Protein AF-0000000084979596 (afdb_homodimer)

Radius of gyration: 36.81 Å; Cα contacts (8 Å, |Δi|>4): 1552; chains: 2; bounding box: 76×106×74 Å

InterPro domains:
  IPR003439 ABC transporter-like, ATP-binding domain [PF00005] (349-494)
  IPR003439 ABC transporter-like, ATP-binding domain [PS50893] (330-537)
  IPR003593 AAA+ ATPase domain [SM00382] (355-536)
  IPR011527 ABC transporter type 1, transmembrane domain [PF00664] (19-286)
  IPR011527 ABC transporter type 1, transmembrane domain [PS50929] (17-300)
  IPR027417 P-loop containing nucleoside triphosphate hydrolase [G3DSA:3.40.50.300] (317-538)
  IPR027417 P-loop containing nucleoside triphosphate hydrolase [SSF52540] (328-524)
  IPR036640 ABC transporter type 1, transmembrane domain superfamily [G3DSA:1.20.1560.10] (3-316)
  IPR036640 ABC transporter type 1, transmembrane domain superfamily [SSF90123] (5-318)
  IPR039421 Type 1 protein exporter [PTHR24221] (44-524)

pLDDT: mean 83.14, std 10.13, range [42.09, 97.0]

Sequence (1076 aa):
MNKILKKIVNKHIKLVVGVIILIIVYSLLSVLSGYSLSFMVNIFDKNSPSIKEVLTVILVIFMIDFSSLIFLYLKYYFQSKLQSNLRNELRYEISNRTINQNYEDFNNKETGTYLAWFTNDVKEIDSRCFEGIFNIIHSVTSVIGTFIAIATFNIWISVATTILSVTMILLPNIMNEKIQKYGEKHTKEEESYISKMKSLIEGFPDLYVSNNEGYFENKLKEFNHKYETNYFQFLIIQLKSAVYSAGLSSFSQLCLLGITMIFVSFGKAPIGSILAMAGLGQVFMGGMSGIVNSVISIKSSNVFFKKYENILSRNPKDFESKDIGKVFNIEVRDVTFSYTENGETINYPSFKVNNLNKILIKGSNGSVKSTLLHLLLGLYKPNSGLIKLDNTNISEIRKEVIFKNIAYLHQFPNLFIDSIRNNIRLNVYVDDSKIWEVLEKVGLVEFVNNLPGKLDYVISDKGKNLSGGQKQRLILARHLLREVNTIILDEATSNIDNISKIYLEKNILTKSNMGVIMIDHSLDSEEEEFFEEVITIKMNKILKKIVNKHIKLVVGVIILIIVYSLLSVLSGYSLSFMVNIFDKNSPSIKEVLTVILVIFMIDFSSLIFLYLKYYFQSKLQSNLRNELRYEISNRTINQNYEDFNNKETGTYLAWFTNDVKEIDSRCFEGIFNIIHSVTSVIGTFIAIATFNIWISVATTILSVTMILLPNIMNEKIQKYGEKHTKEEESYISKMKSLIEGFPDLYVSNNEGYFENKLKEFNHKYETNYFQFLIIQLKSAVYSAGLSSFSQLCLLGITMIFVSFGKAPIGSILAMAGLGQVFMGGMSGIVNSVISIKSSNVFFKKYENILSRNPKDFESKDIGKVFNIEVRDVTFSYTENGETINYPSFKVNNLNKILIKGSNGSVKSTLLHLLLGLYKPNSGLIKLDNTNISEIRKEVIFKNIAYLHQFPNLFIDSIRNNIRLNVYVDDSKIWEVLEKVGLVEFVNNLPGKLDYVISDKGKNLSGGQKQRLILARHLLREVNTIILDEATSNIDNISKIYLEKNILTKSNMGVIMIDHSLDSEEEEFFEEVITIK

Structure (mmCIF, N/CA/C/O backbone):
data_AF-0000000084979596-model_v1
#
loop_
_entity.id
_entity.type
_entity.pdbx_description
1 polymer 'ABC transporter domain-containing protein'
#
loop_
_atom_site.group_PDB
_atom_site.id
_atom_site.type_symbol
_atom_site.label_atom_id
_atom_site.label_alt_id
_atom_site.label_comp_id
_atom_site.label_asym_id
_atom_site.label_entity_id
_atom_site.label_seq_id
_atom_site.pdbx_PDB_ins_code
_atom_site.Cartn_x
_atom_site.Cartn_y
_atom_site.Cartn_z
_atom_site.occupancy
_atom_site.B_iso_or_equiv
_atom_site.auth_seq_id
_atom_site.auth_comp_id
_atom_site.auth_asym_id
_atom_site.auth_atom_id
_atom_site.pdbx_PDB_model_num
ATOM 1 N N . MET A 1 1 ? -18.531 -10.82 10.703 1 58.97 1 MET A N 1
ATOM 2 C CA . MET A 1 1 ? -18.141 -11 9.312 1 58.97 1 MET A CA 1
ATOM 3 C C . MET A 1 1 ? -19.297 -11.547 8.477 1 58.97 1 MET A C 1
ATOM 5 O O . MET A 1 1 ? -19.594 -11.023 7.406 1 58.97 1 MET A O 1
ATOM 9 N N . ASN A 1 2 ? -20.016 -12.492 9.25 1 68 2 ASN A N 1
ATOM 10 C CA . ASN A 1 2 ? -20.969 -13.32 8.516 1 68 2 ASN A CA 1
ATOM 11 C C . ASN A 1 2 ? -22.203 -12.539 8.109 1 68 2 ASN A C 1
ATOM 13 O O . ASN A 1 2 ? -22.703 -12.688 6.996 1 68 2 ASN A O 1
ATOM 17 N N . LYS A 1 3 ? -22.578 -11.469 8.906 1 76.19 3 LYS A N 1
ATOM 18 C CA . LYS A 1 3 ? -23.844 -10.836 8.586 1 76.19 3 LYS A CA 1
ATOM 19 C C . LYS A 1 3 ? -23.703 -9.852 7.43 1 76.19 3 LYS A C 1
ATOM 21 O O . LYS A 1 3 ? -24.547 -9.797 6.539 1 76.19 3 LYS A O 1
ATOM 26 N N . ILE A 1 4 ? -22.594 -9.148 7.363 1 79.75 4 ILE A N 1
ATOM 27 C CA . ILE A 1 4 ? -22.359 -8.156 6.324 1 79.75 4 ILE A CA 1
ATOM 28 C C . ILE A 1 4 ? -22.156 -8.852 4.98 1 79.75 4 ILE A C 1
ATOM 30 O O . ILE A 1 4 ? -22.734 -8.445 3.967 1 79.75 4 ILE A O 1
ATOM 34 N N . LEU A 1 5 ? -21.438 -9.914 5.098 1 85.69 5 LEU A N 1
ATOM 35 C CA . LEU A 1 5 ? -21.141 -10.656 3.879 1 85.69 5 LEU A CA 1
ATOM 36 C C . LEU A 1 5 ? -22.406 -11.266 3.295 1 85.69 5 LEU A C 1
ATOM 38 O O . LEU A 1 5 ? -22.625 -11.219 2.08 1 85.69 5 LEU A O 1
ATOM 42 N N . LYS A 1 6 ? -23.188 -11.781 4.172 1 86.06 6 LYS A N 1
ATOM 43 C CA . LYS A 1 6 ? -24.438 -12.383 3.725 1 86.06 6 LYS A CA 1
ATOM 44 C C . LYS A 1 6 ? -25.359 -11.344 3.092 1 86.06 6 LYS A C 1
ATOM 46 O O . LYS A 1 6 ? -26 -11.609 2.078 1 86.06 6 LYS A O 1
ATOM 51 N N . LYS A 1 7 ? -25.391 -10.188 3.684 1 85.06 7 LYS A N 1
ATOM 52 C CA . LYS A 1 7 ? -26.234 -9.117 3.17 1 85.06 7 LYS A CA 1
ATOM 53 C C . LYS A 1 7 ? -25.766 -8.664 1.789 1 85.06 7 LYS A C 1
ATOM 55 O O . LYS A 1 7 ? -26.578 -8.469 0.884 1 85.06 7 LYS A O 1
ATOM 60 N N . ILE A 1 8 ? -24.531 -8.641 1.59 1 88 8 ILE A N 1
ATOM 61 C CA . ILE A 1 8 ? -23.953 -8.117 0.361 1 88 8 ILE A CA 1
ATOM 62 C C . ILE A 1 8 ? -24.094 -9.148 -0.756 1 88 8 ILE A C 1
ATOM 64 O O . ILE A 1 8 ? -24.422 -8.805 -1.892 1 88 8 ILE A O 1
ATOM 68 N N . VAL A 1 9 ? -23.906 -10.406 -0.401 1 89.81 9 VAL A N 1
ATOM 69 C CA . VAL A 1 9 ? -23.938 -11.492 -1.38 1 89.81 9 VAL A CA 1
ATOM 70 C C . VAL A 1 9 ? -25.375 -11.734 -1.831 1 89.81 9 VAL A C 1
ATOM 72 O O . VAL A 1 9 ? -25.625 -12 -3.01 1 89.81 9 VAL A O 1
ATOM 75 N N . ASN A 1 10 ? -26.312 -11.562 -0.943 1 89.56 10 ASN A N 1
ATOM 76 C CA . ASN A 1 10 ? -27.703 -11.828 -1.235 1 89.56 10 ASN A CA 1
ATOM 77 C C . ASN A 1 10 ? -28.266 -10.828 -2.242 1 89.56 10 ASN A C 1
ATOM 79 O O . ASN A 1 10 ? -29.203 -11.148 -2.99 1 89.56 10 ASN A O 1
ATOM 83 N N . LYS A 1 11 ? -27.734 -9.672 -2.318 1 90.88 11 LYS A N 1
ATOM 84 C CA . LYS A 1 11 ? -28.203 -8.656 -3.256 1 90.88 11 LYS A CA 1
ATOM 85 C C . LYS A 1 11 ? -27.875 -9.039 -4.695 1 90.88 11 LYS A C 1
ATOM 87 O O . LYS A 1 11 ? -28.547 -8.602 -5.629 1 90.88 11 LYS A O 1
ATOM 92 N N . HIS A 1 12 ? -26.812 -9.898 -4.891 1 93.31 12 HIS A N 1
ATOM 93 C CA . HIS A 1 12 ? -26.375 -10.32 -6.219 1 93.31 12 HIS A CA 1
ATOM 94 C C . HIS A 1 12 ? -26.375 -11.844 -6.344 1 93.31 12 HIS A C 1
ATOM 96 O O . HIS A 1 12 ? -25.453 -12.422 -6.922 1 93.31 12 HIS A O 1
ATOM 102 N N . ILE A 1 13 ? -27.391 -12.523 -5.91 1 93 13 ILE A N 1
ATOM 103 C CA . ILE A 1 13 ? -27.438 -13.977 -5.777 1 93 13 ILE A CA 1
ATOM 104 C C . ILE A 1 13 ? -27.422 -14.625 -7.16 1 93 13 ILE A C 1
ATOM 106 O O . ILE A 1 13 ? -26.812 -15.68 -7.355 1 93 13 ILE A O 1
ATOM 110 N N . LYS A 1 14 ? -28.109 -14.047 -8.125 1 94.12 14 LYS A N 1
ATOM 111 C CA . LYS A 1 14 ? -28.141 -14.625 -9.469 1 94.12 14 LYS A CA 1
ATOM 112 C C . LYS A 1 14 ? -26.75 -14.68 -10.086 1 94.12 14 LYS A C 1
ATOM 114 O O . LYS A 1 14 ? -26.359 -15.703 -10.648 1 94.12 14 LYS A O 1
ATOM 119 N N . LEU A 1 15 ? -26.047 -13.625 -9.945 1 94.81 15 LEU A N 1
ATOM 120 C CA . LEU A 1 15 ? -24.688 -13.578 -10.469 1 94.81 15 LEU A CA 1
ATOM 121 C C . LEU A 1 15 ? -23.75 -14.5 -9.688 1 94.81 15 LEU A C 1
ATOM 123 O O . LEU A 1 15 ? -22.844 -15.094 -10.258 1 94.81 15 LEU A O 1
ATOM 127 N N . VAL A 1 16 ? -24 -14.617 -8.438 1 95.06 16 VAL A N 1
ATOM 128 C CA . VAL A 1 16 ? -23.188 -15.492 -7.594 1 95.06 16 VAL A CA 1
ATOM 129 C C . VAL A 1 16 ? -23.375 -16.953 -8.031 1 95.06 16 VAL A C 1
ATOM 131 O O . VAL A 1 16 ? -22.406 -17.672 -8.219 1 95.06 16 VAL A O 1
ATOM 134 N N . VAL A 1 17 ? -24.578 -17.375 -8.227 1 95.38 17 VAL A N 1
ATOM 135 C CA . VAL A 1 17 ? -24.875 -18.734 -8.641 1 95.38 17 VAL A CA 1
ATOM 136 C C . VAL A 1 17 ? -24.297 -19 -10.023 1 95.38 17 VAL A C 1
ATOM 138 O O . VAL A 1 17 ? -23.734 -20.062 -10.281 1 95.38 17 VAL A O 1
ATOM 141 N N . GLY A 1 18 ? -24.422 -18 -10.867 1 95.81 18 GLY A N 1
ATOM 142 C CA . GLY A 1 18 ? -23.828 -18.125 -12.188 1 95.81 18 GLY A CA 1
ATOM 143 C C . GLY A 1 18 ? -22.328 -18.344 -12.148 1 95.81 18 GLY A C 1
ATOM 144 O O . GLY A 1 18 ? -21.797 -19.188 -12.867 1 95.81 18 GLY A O 1
ATOM 145 N N . VAL A 1 19 ? -21.688 -17.609 -11.367 1 95.94 19 VAL A N 1
ATOM 146 C CA . VAL A 1 19 ? -20.234 -17.719 -11.258 1 95.94 19 VAL A CA 1
ATOM 147 C C . VAL A 1 19 ? -19.844 -19.062 -10.648 1 95.94 19 VAL A C 1
ATOM 149 O O . VAL A 1 19 ? -18.875 -19.688 -11.086 1 95.94 19 VAL A O 1
ATOM 152 N N . ILE A 1 20 ? -20.578 -19.562 -9.703 1 96.25 20 ILE A N 1
ATOM 153 C CA . ILE A 1 20 ? -20.297 -20.844 -9.055 1 96.25 20 ILE A CA 1
ATOM 154 C C . ILE A 1 20 ? -20.422 -21.984 -10.078 1 96.25 20 ILE A C 1
ATOM 156 O O . ILE A 1 20 ? -19.578 -22.875 -10.133 1 96.25 20 ILE A O 1
ATOM 160 N N . ILE A 1 21 ? -21.375 -21.891 -10.898 1 97 21 ILE A N 1
ATOM 161 C CA . ILE A 1 21 ? -21.578 -22.906 -11.93 1 97 21 ILE A CA 1
ATOM 162 C C . ILE A 1 21 ? -20.422 -22.891 -12.906 1 97 21 ILE A C 1
ATOM 164 O O . ILE A 1 21 ? -19.906 -23.938 -13.297 1 97 21 ILE A O 1
ATOM 168 N N . LEU A 1 22 ? -20.047 -21.719 -13.266 1 96.44 22 LEU A N 1
ATOM 169 C CA . LEU A 1 22 ? -18.938 -21.594 -14.195 1 96.44 22 LEU A CA 1
ATOM 170 C C . LEU A 1 22 ? -17.656 -22.156 -13.586 1 96.44 22 LEU A C 1
ATOM 172 O O . LEU A 1 22 ? -16.859 -22.797 -14.281 1 96.44 22 LEU A O 1
ATOM 176 N N . ILE A 1 23 ? -17.484 -21.984 -12.32 1 95.69 23 ILE A N 1
ATOM 177 C CA . ILE A 1 23 ? -16.297 -22.484 -11.633 1 95.69 23 ILE A CA 1
ATOM 178 C C . ILE A 1 23 ? -16.344 -24.016 -11.594 1 95.69 23 ILE A C 1
ATOM 180 O O . ILE A 1 23 ? -15.328 -24.672 -11.859 1 95.69 23 ILE A O 1
ATOM 184 N N . ILE A 1 24 ? -17.453 -24.578 -11.328 1 96.25 24 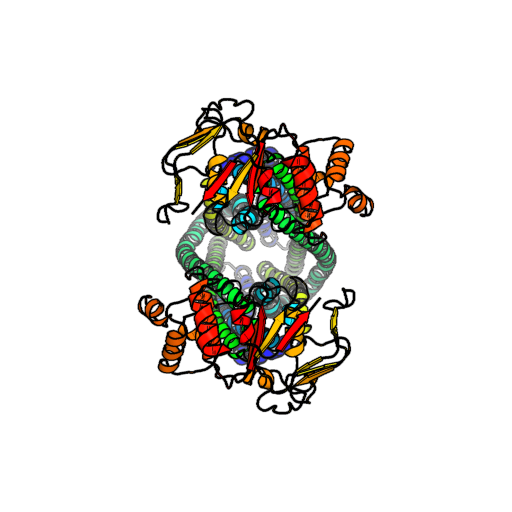ILE A N 1
ATOM 185 C CA . ILE A 1 24 ? -17.609 -26.016 -11.227 1 96.25 24 ILE A CA 1
ATOM 186 C C . ILE A 1 24 ? -17.375 -26.656 -12.594 1 96.25 24 ILE A C 1
ATOM 188 O O . ILE A 1 24 ? -16.641 -27.641 -12.703 1 96.25 24 ILE A O 1
ATOM 192 N N . VAL A 1 25 ? -17.891 -26.078 -13.617 1 96.31 25 VAL A N 1
ATOM 193 C CA . VAL A 1 25 ? -17.734 -26.609 -14.969 1 96.31 25 VAL A CA 1
ATOM 194 C C . VAL A 1 25 ? -16.266 -26.547 -15.383 1 96.31 25 VAL A C 1
ATOM 196 O O . VAL A 1 25 ? -15.719 -27.516 -15.914 1 96.31 25 VAL A O 1
ATOM 199 N N . TYR A 1 26 ? -15.68 -25.438 -15.141 1 93.94 26 TYR A N 1
ATOM 200 C CA . TYR A 1 26 ? -14.266 -25.281 -15.461 1 93.94 26 TYR A CA 1
ATOM 201 C C . TYR A 1 26 ? -13.43 -26.312 -14.719 1 93.94 26 TYR A C 1
ATOM 203 O O . TYR A 1 26 ? -12.539 -26.938 -15.312 1 93.94 26 TYR A O 1
ATOM 211 N N . SER A 1 27 ? -13.734 -26.516 -13.414 1 93.12 27 SER A N 1
ATOM 212 C CA . SER A 1 27 ? -12.984 -27.469 -12.602 1 93.12 27 SER A CA 1
ATOM 213 C C . SER A 1 27 ? -13.164 -28.891 -13.109 1 93.12 27 SER A C 1
ATOM 215 O O . SER A 1 27 ? -12.203 -29.656 -13.172 1 93.12 27 SER A O 1
ATOM 217 N N . LEU A 1 28 ? -14.305 -29.25 -13.523 1 94.56 28 LEU A N 1
ATOM 218 C CA . LEU A 1 28 ? -14.586 -30.609 -14.008 1 94.56 28 LEU A CA 1
ATOM 219 C C . LEU A 1 28 ? -13.938 -30.844 -15.367 1 94.56 28 LEU A C 1
ATOM 221 O O . LEU A 1 28 ? -13.492 -31.953 -15.664 1 94.56 28 LEU A O 1
ATOM 225 N N . LEU A 1 29 ? -13.891 -29.797 -16.172 1 93 29 LEU A N 1
ATOM 226 C CA . LEU A 1 29 ? -13.227 -29.906 -17.469 1 93 29 LEU A CA 1
ATOM 227 C C . LEU A 1 29 ? -11.727 -30.109 -17.297 1 93 29 LEU A C 1
ATOM 229 O O . LEU A 1 29 ? -11.086 -30.812 -18.078 1 93 29 LEU A O 1
ATOM 233 N N . SER A 1 30 ? -11.195 -29.469 -16.328 1 88.88 30 SER A N 1
ATOM 234 C CA . SER A 1 30 ? -9.781 -29.641 -16.047 1 88.88 30 SER A CA 1
ATOM 235 C C . SER A 1 30 ? -9.477 -31.078 -15.617 1 88.88 30 SER A C 1
ATOM 237 O O . SER A 1 30 ? -8.453 -31.641 -16 1 88.88 30 SER A O 1
ATOM 239 N N . VAL A 1 31 ? -10.359 -31.656 -14.828 1 91.25 31 VAL A N 1
ATOM 240 C CA . VAL A 1 31 ? -10.234 -33.031 -14.398 1 91.25 31 VAL A CA 1
ATOM 241 C C . VAL A 1 31 ? -10.352 -33.969 -15.609 1 91.25 31 VAL A C 1
ATOM 243 O O . VAL A 1 31 ? -9.57 -34.906 -15.75 1 91.25 31 VAL A O 1
ATOM 246 N N . LEU A 1 32 ? -11.266 -33.625 -16.453 1 91.38 32 LEU A N 1
ATOM 247 C CA . LEU A 1 32 ? -11.477 -34.406 -17.641 1 91.38 32 LEU A CA 1
ATOM 248 C C . LEU A 1 32 ? -10.242 -34.375 -18.547 1 91.38 32 LEU A C 1
ATOM 250 O O . LEU A 1 32 ? -9.906 -35.375 -19.188 1 91.38 32 LEU A O 1
ATOM 254 N N . SER A 1 33 ? -9.633 -33.25 -18.594 1 88.19 33 SER A N 1
ATOM 255 C CA . SER A 1 33 ? -8.414 -33.125 -19.375 1 88.19 33 SER A CA 1
ATOM 256 C C . SER A 1 33 ? -7.309 -34.031 -18.844 1 88.19 33 SER A C 1
ATOM 258 O O . SER A 1 33 ? -6.621 -34.688 -19.609 1 88.19 33 SER A O 1
ATOM 260 N N . GLY A 1 34 ? -7.16 -34.062 -17.547 1 85.12 34 GLY A N 1
ATOM 261 C CA . GLY A 1 34 ? -6.18 -34.969 -16.953 1 85.12 34 GLY A CA 1
ATOM 262 C C . GLY A 1 34 ? -6.484 -36.438 -17.172 1 85.12 34 GLY A C 1
ATOM 263 O O . GLY A 1 34 ? -5.586 -37.219 -17.484 1 85.12 34 GLY A O 1
ATOM 264 N N . TYR A 1 35 ? -7.715 -36.75 -17.094 1 88.44 35 TYR A N 1
ATOM 265 C CA . TYR A 1 35 ? -8.156 -38.125 -17.297 1 88.44 35 TYR A CA 1
ATOM 266 C C . TYR A 1 35 ? -7.906 -38.562 -18.734 1 88.44 35 TYR A C 1
ATOM 268 O O . TYR A 1 35 ? -7.52 -39.719 -18.969 1 88.44 35 TYR A O 1
ATOM 276 N N . SER A 1 36 ? -8.117 -37.719 -19.656 1 88.56 36 SER A N 1
ATOM 277 C CA . SER A 1 36 ? -8.031 -38.031 -21.078 1 88.56 36 SER A CA 1
ATOM 278 C C . SER A 1 36 ? -6.59 -38.312 -21.484 1 88.56 36 SER A C 1
ATOM 280 O O . SER A 1 36 ? -6.348 -38.938 -22.531 1 88.56 36 SER A O 1
ATOM 282 N N . LEU A 1 37 ? -5.637 -37.938 -20.656 1 86.19 37 LEU A N 1
ATOM 283 C CA . LEU A 1 37 ? -4.234 -38.219 -20.953 1 86.19 37 LEU A CA 1
ATOM 284 C C . LEU A 1 37 ? -3.961 -39.719 -20.953 1 86.19 37 LEU A C 1
ATOM 286 O O . LEU A 1 37 ? -3.035 -40.188 -21.609 1 86.19 37 LEU A O 1
ATOM 290 N N . SER A 1 38 ? -4.746 -40.469 -20.188 1 86.75 38 SER A N 1
ATOM 291 C CA . SER A 1 38 ? -4.555 -41.906 -20.125 1 86.75 38 SER A CA 1
ATOM 292 C C . SER A 1 38 ? -4.719 -42.562 -21.484 1 86.75 38 SER A C 1
ATOM 294 O O . SER A 1 38 ? -4.027 -43.531 -21.812 1 86.75 38 SER A O 1
ATOM 296 N N . PHE A 1 39 ? -5.535 -41.906 -22.281 1 83.81 39 PHE A N 1
ATOM 297 C CA . PHE A 1 39 ? -5.84 -42.5 -23.594 1 83.81 39 PHE A CA 1
ATOM 298 C C . PHE A 1 39 ? -4.637 -42.375 -24.516 1 83.81 39 PHE A C 1
ATOM 300 O O . PHE A 1 39 ? -4.496 -43.188 -25.453 1 83.81 39 PHE A O 1
ATOM 307 N N . MET A 1 40 ? -3.73 -41.5 -24.234 1 84.25 40 MET A N 1
ATOM 308 C CA . MET A 1 40 ? -2.568 -41.281 -25.094 1 84.25 40 MET A CA 1
ATOM 309 C C . MET A 1 40 ? -1.627 -42.469 -25.047 1 84.25 40 MET A C 1
ATOM 311 O O . MET A 1 40 ? -0.996 -42.812 -26.047 1 84.25 40 MET A O 1
ATOM 315 N N . VAL A 1 41 ? -1.617 -43.094 -23.906 1 80.81 41 VAL A N 1
ATOM 316 C CA . VAL A 1 41 ? -0.701 -44.219 -23.75 1 80.81 41 VAL A CA 1
ATOM 317 C C . VAL A 1 41 ? -1.455 -45.531 -23.938 1 80.81 41 VAL A C 1
ATOM 319 O O . VAL A 1 41 ? -0.911 -46.5 -24.484 1 80.81 41 VAL A O 1
ATOM 322 N N . ASN A 1 42 ? -2.715 -45.562 -23.594 1 81.38 42 ASN A N 1
ATOM 323 C CA . ASN A 1 42 ? -3.488 -46.812 -23.672 1 81.38 42 ASN A CA 1
ATOM 324 C C . ASN A 1 42 ? -3.629 -47.281 -25.109 1 81.38 42 ASN A C 1
ATOM 326 O O . ASN A 1 42 ? -3.775 -48.469 -25.359 1 81.38 42 ASN A O 1
ATOM 330 N N . ILE A 1 43 ? -3.512 -46.438 -26.016 1 81.81 43 ILE A N 1
ATOM 331 C CA . ILE A 1 43 ? -3.688 -46.812 -27.422 1 81.81 43 ILE A CA 1
ATOM 332 C C . ILE A 1 43 ? -2.518 -47.688 -27.875 1 81.81 43 ILE A C 1
ATOM 334 O O . ILE A 1 43 ? -2.656 -48.469 -28.797 1 81.81 43 ILE A O 1
ATOM 338 N N . PHE A 1 44 ? -1.409 -47.562 -27.219 1 76.81 44 PHE A N 1
ATOM 339 C CA . PHE A 1 44 ? -0.224 -48.312 -27.625 1 76.81 44 PHE A CA 1
ATOM 340 C C . PHE A 1 44 ? -0.238 -49.719 -27.016 1 76.81 44 PHE A C 1
ATOM 342 O O . PHE A 1 44 ? 0.614 -50.531 -27.328 1 76.81 44 PHE A O 1
ATOM 349 N N . ASP A 1 45 ? -1.093 -50 -26.016 1 69.44 45 ASP A N 1
ATOM 350 C CA . ASP A 1 45 ? -1.166 -51.312 -25.375 1 69.44 45 ASP A CA 1
ATOM 351 C C . ASP A 1 45 ? -1.604 -52.375 -26.375 1 69.44 45 ASP A C 1
ATOM 353 O O . ASP A 1 45 ? -1.138 -53.5 -26.312 1 69.44 45 ASP A O 1
ATOM 357 N N . LYS A 1 46 ? -2.793 -52.25 -27.312 1 61.03 46 LYS A N 1
ATOM 358 C CA . LYS A 1 46 ? -3.416 -53.281 -28.125 1 61.03 46 LYS A CA 1
ATOM 359 C C . LYS A 1 46 ? -2.766 -53.375 -29.5 1 61.03 46 LYS A C 1
ATOM 361 O O . LYS A 1 46 ? -3.367 -53.875 -30.453 1 61.03 46 LYS A O 1
ATOM 366 N N . ASN A 1 47 ? -1.563 -52.812 -29.719 1 62.44 47 ASN A N 1
ATOM 367 C CA . ASN A 1 47 ? -0.918 -52.906 -31.031 1 62.44 47 ASN A CA 1
ATOM 368 C C . ASN A 1 47 ? -0.507 -51.531 -31.531 1 62.44 47 ASN A C 1
ATOM 370 O O . ASN A 1 47 ? -0.798 -50.5 -30.906 1 62.44 47 ASN A O 1
ATOM 374 N N . SER A 1 48 ? 0.338 -51.5 -32.594 1 67.19 48 SER A N 1
ATOM 375 C CA . SER A 1 48 ? 0.808 -50.25 -33.188 1 67.19 48 SER A CA 1
ATOM 376 C C . SER A 1 48 ? -0.36 -49.375 -33.625 1 67.19 48 SER A C 1
ATOM 378 O O . SER A 1 48 ? -1.102 -49.719 -34.531 1 67.19 48 SER A O 1
ATOM 380 N N . PRO A 1 49 ? -0.666 -48.406 -32.75 1 74.88 49 PRO A N 1
ATOM 381 C CA . PRO A 1 49 ? -1.822 -47.594 -33.125 1 74.88 49 PRO A CA 1
ATOM 382 C C . PRO A 1 49 ? -1.66 -46.875 -34.469 1 74.88 49 PRO A C 1
ATOM 384 O O . PRO A 1 49 ? -0.54 -46.562 -34.875 1 74.88 49 PRO A O 1
ATOM 387 N N . SER A 1 50 ? -2.77 -46.844 -35.281 1 81.06 50 SER A N 1
ATOM 388 C CA . SER A 1 50 ? -2.791 -46.125 -36.531 1 81.06 50 SER A CA 1
ATOM 389 C C . SER A 1 50 ? -2.682 -44.625 -36.281 1 81.06 50 SER A C 1
ATOM 391 O O . SER A 1 50 ? -2.971 -44.125 -35.188 1 81.06 50 SER A O 1
ATOM 393 N N . ILE A 1 51 ? -2.172 -43.938 -37.188 1 83.5 51 ILE A N 1
ATOM 394 C CA . ILE A 1 51 ? -2.027 -42.5 -37.125 1 83.5 51 ILE A CA 1
ATOM 395 C C . ILE A 1 51 ? -3.391 -41.844 -36.875 1 83.5 51 ILE A C 1
ATOM 397 O O . ILE A 1 51 ? -3.492 -40.844 -36.188 1 83.5 51 ILE A O 1
ATOM 401 N N . LYS A 1 52 ? -4.398 -42.5 -37.406 1 86.19 52 LYS A N 1
ATOM 402 C CA . LYS A 1 52 ? -5.746 -41.938 -37.25 1 86.19 52 LYS A CA 1
ATOM 403 C C . LYS A 1 52 ? -6.199 -42.031 -35.812 1 86.19 52 LYS A C 1
ATOM 405 O O . LYS A 1 52 ? -6.848 -41.094 -35.312 1 86.19 52 LYS A O 1
ATOM 410 N N . GLU A 1 53 ? -5.844 -43.031 -35.125 1 86.38 53 GLU A N 1
ATOM 411 C CA . GLU A 1 53 ? -6.211 -43.156 -33.719 1 86.38 53 GLU A CA 1
ATOM 412 C C . GLU A 1 53 ? -5.469 -42.156 -32.875 1 86.38 53 GLU A C 1
ATOM 414 O O . GLU A 1 53 ? -6.051 -41.594 -31.938 1 86.38 53 GLU A O 1
ATOM 419 N N . VAL A 1 54 ? -4.266 -42 -33.25 1 86.31 54 VAL A N 1
ATOM 420 C CA . VAL A 1 54 ? -3.445 -41.031 -32.5 1 86.31 54 VAL A CA 1
ATOM 421 C C . VAL A 1 54 ? -4.008 -39.625 -32.688 1 86.31 54 VAL A C 1
ATOM 423 O O . VAL A 1 54 ? -4.203 -38.906 -31.688 1 86.31 54 VAL A O 1
ATOM 426 N N . LEU A 1 55 ? -4.379 -39.281 -33.844 1 88.25 55 LEU A N 1
ATOM 427 C CA . LEU A 1 55 ? -4.891 -37.938 -34.125 1 88.25 55 LEU A CA 1
ATOM 428 C C . LEU A 1 55 ? -6.254 -37.719 -33.5 1 88.25 55 LEU A C 1
ATOM 430 O O . LEU A 1 55 ? -6.578 -36.625 -33.062 1 88.25 55 LEU A O 1
ATOM 434 N N . THR A 1 56 ? -7.039 -38.812 -33.438 1 89.5 56 THR A N 1
ATOM 435 C CA . THR A 1 56 ? -8.352 -38.688 -32.812 1 89.5 56 THR A CA 1
ATOM 436 C C . THR A 1 56 ? -8.227 -38.406 -31.328 1 89.5 56 THR A C 1
ATOM 438 O O . THR A 1 56 ? -8.953 -37.562 -30.781 1 89.5 56 THR A O 1
ATOM 441 N N . VAL A 1 57 ? -7.328 -39.062 -30.672 1 89.31 57 VAL A N 1
ATOM 442 C CA . VAL A 1 57 ? -7.129 -38.844 -29.234 1 89.31 57 VAL A CA 1
ATOM 443 C C . VAL A 1 57 ? -6.645 -37.438 -28.984 1 89.31 57 VAL A C 1
ATOM 445 O O . VAL A 1 57 ? -7.133 -36.75 -28.094 1 89.31 57 VAL A O 1
ATOM 448 N N . ILE A 1 58 ? -5.719 -36.969 -29.812 1 89.12 58 ILE A N 1
ATOM 449 C CA . ILE A 1 58 ? -5.176 -35.625 -29.688 1 89.12 58 ILE A CA 1
ATOM 450 C C . ILE A 1 58 ? -6.281 -34.594 -29.906 1 89.12 58 ILE A C 1
ATOM 452 O O . ILE A 1 58 ? -6.379 -33.594 -29.172 1 89.12 58 ILE A O 1
ATOM 456 N N . LEU A 1 59 ? -7.113 -34.844 -30.828 1 90.62 59 LEU A N 1
ATOM 457 C CA . LEU A 1 59 ? -8.195 -33.906 -31.156 1 90.62 59 LEU A CA 1
ATOM 458 C C . LEU A 1 59 ? -9.211 -33.844 -30.016 1 90.62 59 LEU A C 1
ATOM 460 O O . LEU A 1 59 ? -9.719 -32.75 -29.703 1 90.62 59 LEU A O 1
ATOM 464 N N . VAL A 1 60 ? -9.523 -34.969 -29.469 1 91.06 60 VAL A N 1
ATOM 465 C CA . VAL A 1 60 ? -10.477 -35 -28.375 1 91.06 60 VAL A CA 1
ATOM 466 C C . VAL A 1 60 ? -9.93 -34.219 -27.188 1 91.06 60 VAL A C 1
ATOM 468 O O . VAL A 1 60 ? -10.641 -33.406 -26.578 1 91.06 60 VAL A O 1
ATOM 471 N N . ILE A 1 61 ? -8.672 -34.438 -26.875 1 91.06 61 ILE A N 1
ATOM 472 C CA . ILE A 1 61 ? -8.055 -33.75 -25.766 1 91.06 61 ILE A CA 1
ATOM 473 C C . ILE A 1 61 ? -8.008 -32.25 -26.062 1 91.06 61 ILE A C 1
ATOM 475 O O . ILE A 1 61 ? -8.258 -31.406 -25.188 1 91.06 61 ILE A O 1
ATOM 479 N N . PHE A 1 62 ? -7.711 -31.906 -27.266 1 90.94 62 PHE A N 1
ATOM 480 C CA . PHE A 1 62 ? -7.676 -30.5 -27.688 1 90.94 62 PHE A CA 1
ATOM 481 C C . PHE A 1 62 ? -9.039 -29.844 -27.5 1 90.94 62 PHE A C 1
ATOM 483 O O . PHE A 1 62 ? -9.133 -28.719 -27.031 1 90.94 62 PHE A O 1
ATOM 490 N N . MET A 1 63 ? -10.078 -30.547 -27.875 1 93.12 63 MET A N 1
ATOM 491 C CA . MET A 1 63 ? -11.43 -30.016 -27.734 1 93.12 63 MET A CA 1
ATOM 492 C C . MET A 1 63 ? -11.789 -29.797 -26.266 1 93.12 63 MET A C 1
ATOM 494 O O . MET A 1 63 ? -12.43 -28.812 -25.922 1 93.12 63 MET A O 1
ATOM 498 N N . ILE A 1 64 ? -11.445 -30.688 -25.469 1 93.62 64 ILE A N 1
ATOM 499 C CA . ILE A 1 64 ? -11.719 -30.562 -24.047 1 93.62 64 ILE A CA 1
ATOM 500 C C . ILE A 1 64 ? -10.969 -29.375 -23.469 1 93.62 64 ILE A C 1
ATOM 502 O O . ILE A 1 64 ? -11.547 -28.547 -22.75 1 93.62 64 ILE A O 1
ATOM 506 N N . ASP A 1 65 ? -9.688 -29.234 -23.828 1 90.06 65 ASP A N 1
ATOM 507 C CA . ASP A 1 65 ? -8.859 -28.156 -23.312 1 90.06 65 ASP A CA 1
ATOM 508 C C . ASP A 1 65 ? -9.352 -26.797 -23.844 1 90.06 65 ASP A C 1
ATOM 510 O O . ASP A 1 65 ? -9.312 -25.797 -23.109 1 90.06 65 ASP A O 1
ATOM 514 N N . PHE A 1 66 ? -9.781 -26.828 -25.062 1 91.81 66 PHE A N 1
ATOM 515 C CA . PHE A 1 66 ? -10.305 -25.594 -25.641 1 91.81 66 PHE A CA 1
ATOM 516 C C . PHE A 1 66 ? -11.594 -25.172 -24.938 1 91.81 66 PHE A C 1
ATOM 518 O O . PHE A 1 66 ? -11.789 -23.984 -24.656 1 91.81 66 PHE A O 1
ATOM 525 N N . SER A 1 67 ? -12.445 -26.141 -24.766 1 93.56 67 SER A N 1
ATOM 526 C CA . SER A 1 67 ? -13.672 -25.844 -24.031 1 93.56 67 SER A CA 1
ATOM 527 C C . SER A 1 67 ? -13.359 -25.344 -22.625 1 93.56 67 SER A C 1
ATOM 529 O O . SER A 1 67 ? -14 -24.391 -22.141 1 93.56 67 SER A O 1
ATOM 531 N N . SER A 1 68 ? -12.414 -25.922 -22.031 1 92.81 68 SER A N 1
ATOM 532 C CA . SER A 1 68 ? -12.016 -25.484 -20.688 1 92.81 68 SER A CA 1
ATOM 533 C C . SER A 1 68 ? -11.523 -24.047 -20.703 1 92.81 68 SER A C 1
ATOM 535 O O . SER A 1 68 ? -11.75 -23.312 -19.734 1 92.81 68 SER A O 1
ATOM 537 N N . LEU A 1 69 ? -10.906 -23.594 -21.766 1 91.12 69 LEU A N 1
ATOM 538 C CA . LEU A 1 69 ? -10.383 -22.234 -21.891 1 91.12 69 LEU A CA 1
ATOM 539 C C . LEU A 1 69 ? -11.523 -21.234 -22 1 91.12 69 LEU A C 1
ATOM 541 O O . LEU A 1 69 ? -11.438 -20.141 -21.453 1 91.12 69 LEU A O 1
ATOM 545 N N . ILE A 1 70 ? -12.484 -21.625 -22.703 1 93.62 70 ILE A N 1
ATOM 546 C CA . ILE A 1 70 ? -13.648 -20.766 -22.859 1 93.62 70 ILE A CA 1
ATOM 547 C C . ILE A 1 70 ? -14.312 -20.547 -21.5 1 93.62 70 ILE A C 1
ATOM 549 O O . ILE A 1 70 ? -14.648 -19.406 -21.141 1 93.62 70 ILE A O 1
ATOM 553 N N . PHE A 1 71 ? -14.445 -21.562 -20.797 1 93.81 71 PHE A N 1
ATOM 554 C CA . PHE A 1 71 ? -15.094 -21.469 -19.5 1 93.81 71 PHE A CA 1
ATOM 555 C C . PHE A 1 71 ? -14.203 -20.734 -18.5 1 93.81 71 PHE A C 1
ATOM 557 O O . PHE A 1 71 ? -14.695 -20.062 -17.609 1 93.81 71 PHE A O 1
ATOM 564 N N . LEU A 1 72 ? -12.961 -20.891 -18.734 1 92.81 72 LEU A N 1
ATOM 565 C CA . LEU A 1 72 ? -12.031 -20.156 -17.891 1 92.81 72 LEU A CA 1
ATOM 566 C C . LEU A 1 72 ? -12.195 -18.656 -18.094 1 92.81 72 LEU A C 1
ATOM 568 O O . LEU A 1 72 ? -12.242 -17.891 -17.141 1 92.81 72 LEU A O 1
ATOM 572 N N . TYR A 1 73 ? -12.336 -18.266 -19.312 1 92.25 73 TYR A N 1
ATOM 573 C CA . TYR A 1 73 ? -12.516 -16.859 -19.641 1 92.25 73 TYR A CA 1
ATOM 574 C C . TYR A 1 73 ? -13.828 -16.328 -19.078 1 92.25 73 TYR A C 1
ATOM 576 O O . TYR A 1 73 ? -13.859 -15.25 -18.484 1 92.25 73 TYR A O 1
ATOM 584 N N . LEU A 1 74 ? -14.859 -17.078 -19.297 1 94.38 74 LEU A N 1
ATOM 585 C CA . LEU A 1 74 ? -16.172 -16.656 -18.797 1 94.38 74 LEU A CA 1
ATOM 586 C C . LEU A 1 74 ? -16.172 -16.547 -17.281 1 94.38 74 LEU A C 1
ATOM 588 O O . LEU A 1 74 ? -16.734 -15.609 -16.719 1 94.38 74 LEU A O 1
ATOM 592 N N . LYS A 1 75 ? -15.562 -17.516 -16.703 1 93.5 75 LYS A N 1
ATOM 593 C CA . LYS A 1 75 ? -15.453 -17.5 -15.25 1 93.5 75 LYS A CA 1
ATOM 594 C C . LYS A 1 75 ? -14.727 -16.25 -14.766 1 93.5 75 LYS A C 1
ATOM 596 O O . LYS A 1 75 ? -15.203 -15.562 -13.859 1 93.5 75 LYS A O 1
ATOM 601 N N . TYR A 1 76 ? -13.633 -15.914 -15.383 1 91.19 76 TYR A N 1
ATOM 602 C CA . TYR A 1 76 ? -12.852 -14.758 -14.977 1 91.19 76 TYR A CA 1
ATOM 603 C C . TYR A 1 76 ? -13.633 -13.469 -15.18 1 91.19 76 TYR A C 1
ATOM 605 O O . TYR A 1 76 ? -13.625 -12.586 -14.32 1 91.19 76 TYR A O 1
ATOM 613 N N . TYR A 1 77 ? -14.328 -13.414 -16.234 1 92.81 77 TYR A N 1
ATOM 614 C CA . TYR A 1 77 ? -15.094 -12.219 -16.562 1 92.81 77 TYR A CA 1
ATOM 615 C C . TYR A 1 77 ? -16.219 -12 -15.555 1 92.81 77 TYR A C 1
ATOM 617 O O . TYR A 1 77 ? -16.344 -10.922 -14.969 1 92.81 77 TYR A O 1
ATOM 625 N N . PHE A 1 78 ? -17 -12.992 -15.383 1 95 78 PHE A N 1
ATOM 626 C CA . PHE A 1 78 ? -18.156 -12.836 -14.531 1 95 78 PHE A CA 1
ATOM 627 C C . PHE A 1 78 ? -17.766 -12.766 -13.062 1 95 78 PHE A C 1
ATOM 629 O O . PHE A 1 78 ? -18.406 -12.086 -12.266 1 95 78 PHE A O 1
ATOM 636 N N . GLN A 1 79 ? -16.75 -13.469 -12.719 1 94.56 79 GLN A N 1
ATOM 637 C CA . GLN A 1 79 ? -16.234 -13.375 -11.359 1 94.56 79 GLN A CA 1
ATOM 638 C C . GLN A 1 79 ? -15.734 -11.969 -11.055 1 94.56 79 GLN A C 1
ATOM 640 O O . GLN A 1 79 ? -15.984 -11.438 -9.969 1 94.56 79 GLN A O 1
ATOM 645 N N . SER A 1 80 ? -15.055 -11.367 -11.992 1 93.5 80 SER A N 1
ATOM 646 C CA . SER A 1 80 ? -14.562 -10.008 -11.812 1 93.5 80 SER A CA 1
ATOM 647 C C . SER A 1 80 ? -15.711 -9.016 -11.695 1 93.5 80 SER A C 1
ATOM 649 O O . SER A 1 80 ? -15.641 -8.062 -10.914 1 93.5 80 SER A O 1
ATOM 651 N N . LYS A 1 81 ? -16.688 -9.219 -12.523 1 93.94 81 LYS A N 1
ATOM 652 C CA . LYS A 1 81 ? -17.859 -8.367 -12.445 1 93.94 81 LYS A CA 1
ATOM 653 C C . LYS A 1 81 ? -18.547 -8.484 -11.086 1 93.94 81 LYS A C 1
ATOM 655 O O . LYS A 1 81 ? -18.938 -7.48 -10.492 1 93.94 81 LYS A O 1
ATOM 660 N N . LEU A 1 82 ? -18.688 -9.672 -10.617 1 94.69 82 LEU A N 1
ATOM 661 C CA . LEU A 1 82 ? -19.281 -9.906 -9.305 1 94.69 82 LEU A CA 1
ATOM 662 C C . LEU A 1 82 ? -18.469 -9.258 -8.203 1 94.69 82 LEU A C 1
ATOM 664 O O . LEU A 1 82 ? -19.016 -8.625 -7.297 1 94.69 82 LEU A O 1
ATOM 668 N N . GLN A 1 83 ? -17.172 -9.438 -8.258 1 94.12 83 GLN A N 1
ATOM 669 C CA . GLN A 1 83 ? -16.297 -8.852 -7.25 1 94.12 83 GLN A CA 1
ATOM 670 C C . GLN A 1 83 ? -16.391 -7.332 -7.238 1 94.12 83 GLN A C 1
ATOM 672 O O . GLN A 1 83 ? -16.344 -6.707 -6.18 1 94.12 83 GLN A O 1
ATOM 677 N N . SER A 1 84 ? -16.5 -6.777 -8.43 1 94.19 84 SER A N 1
ATOM 678 C CA . SER A 1 84 ? -16.688 -5.332 -8.531 1 94.19 84 SER A CA 1
ATOM 679 C C . SER A 1 84 ? -17.969 -4.895 -7.82 1 94.19 84 SER A C 1
ATOM 681 O O . SER A 1 84 ? -17.969 -3.904 -7.086 1 94.19 84 SER A O 1
ATOM 683 N N . ASN A 1 85 ? -19.016 -5.605 -8.039 1 94.06 85 ASN A N 1
ATOM 684 C CA . ASN A 1 85 ? -20.297 -5.305 -7.395 1 94.06 85 ASN A CA 1
ATOM 685 C C . ASN A 1 85 ? -20.203 -5.457 -5.879 1 94.06 85 ASN A C 1
ATOM 687 O O . ASN A 1 85 ? -20.75 -4.645 -5.137 1 94.06 85 ASN A O 1
ATOM 691 N N . LEU A 1 86 ? -19.547 -6.461 -5.48 1 93.69 86 LEU A N 1
ATOM 692 C CA . LEU A 1 86 ? -19.422 -6.723 -4.051 1 93.69 86 LEU A CA 1
ATOM 693 C C . LEU A 1 86 ? -18.594 -5.633 -3.367 1 93.69 86 LEU A C 1
ATOM 695 O O . LEU A 1 86 ? -18.922 -5.215 -2.252 1 93.69 86 LEU A O 1
ATOM 699 N N . ARG A 1 87 ? -17.562 -5.23 -3.998 1 93.69 87 ARG A N 1
ATOM 700 C CA . ARG A 1 87 ? -16.75 -4.145 -3.449 1 93.69 87 ARG A CA 1
ATOM 701 C C . ARG A 1 87 ? -17.578 -2.869 -3.314 1 93.69 87 ARG A C 1
ATOM 703 O O . ARG A 1 87 ? -17.469 -2.156 -2.314 1 93.69 87 ARG A O 1
ATOM 710 N N . ASN A 1 88 ? -18.344 -2.596 -4.344 1 93.5 88 ASN A N 1
ATOM 711 C CA . ASN A 1 88 ? -19.234 -1.434 -4.293 1 93.5 88 ASN A CA 1
ATOM 712 C C . ASN A 1 88 ? -20.203 -1.513 -3.117 1 93.5 88 ASN A C 1
ATOM 714 O O . ASN A 1 88 ? -20.391 -0.527 -2.404 1 93.5 88 ASN A O 1
ATOM 718 N N . GLU A 1 89 ? -20.766 -2.615 -2.971 1 92.62 89 GLU A N 1
ATOM 719 C CA . GLU A 1 89 ? -21.719 -2.805 -1.878 1 92.62 89 GLU A CA 1
ATOM 720 C C . GLU A 1 89 ? -21.031 -2.67 -0.521 1 92.62 89 GLU A C 1
ATOM 722 O O . GLU A 1 89 ? -21.625 -2.158 0.431 1 92.62 89 GLU A O 1
ATOM 727 N N . LEU A 1 90 ? -19.844 -3.176 -0.446 1 91.38 90 LEU A N 1
ATOM 728 C CA . LEU A 1 90 ? -19.094 -3.072 0.796 1 91.38 90 LEU A CA 1
ATOM 729 C C . LEU A 1 90 ? -18.797 -1.614 1.137 1 91.38 90 LEU A C 1
ATOM 731 O O . LEU A 1 90 ? -18.938 -1.204 2.293 1 91.38 90 LEU A O 1
ATOM 735 N N . ARG A 1 91 ? -18.406 -0.902 0.171 1 92.94 91 ARG A N 1
ATOM 736 C CA . ARG A 1 91 ? -18.125 0.515 0.391 1 92.94 91 ARG A CA 1
ATOM 737 C C . ARG A 1 91 ? -19.391 1.259 0.8 1 92.94 91 ARG A C 1
ATOM 739 O O . ARG A 1 91 ? -19.344 2.17 1.628 1 92.94 91 ARG A O 1
ATOM 746 N N . TYR A 1 92 ? -20.484 0.906 0.245 1 91.38 92 TYR A N 1
ATOM 747 C CA . TYR A 1 92 ? -21.766 1.5 0.626 1 91.38 92 TYR A CA 1
ATOM 748 C C . TYR A 1 92 ? -22.078 1.199 2.084 1 91.38 92 TYR A C 1
ATOM 750 O O . TYR A 1 92 ? -22.562 2.07 2.811 1 91.38 92 TYR A O 1
ATOM 758 N N . GLU A 1 93 ? -21.859 0.021 2.436 1 88.88 93 GLU A N 1
ATOM 759 C CA . GLU A 1 93 ? -22.109 -0.364 3.82 1 88.88 93 GLU A CA 1
ATOM 760 C C . GLU A 1 93 ? -21.203 0.391 4.781 1 88.88 93 GLU A C 1
ATOM 762 O O . GLU A 1 93 ? -21.641 0.812 5.855 1 88.88 93 GLU A O 1
ATOM 767 N N . ILE A 1 94 ? -19.969 0.495 4.387 1 89.56 94 ILE A N 1
ATOM 768 C CA . ILE A 1 94 ? -19.016 1.237 5.199 1 89.56 94 ILE A CA 1
ATOM 769 C C . ILE A 1 94 ? -19.438 2.701 5.293 1 89.56 94 ILE A C 1
ATOM 771 O O . ILE A 1 94 ? -19.375 3.307 6.367 1 89.56 94 ILE A O 1
ATOM 775 N N . SER A 1 95 ? -19.828 3.205 4.188 1 91.25 95 SER A N 1
ATOM 776 C CA . SER A 1 95 ? -20.312 4.586 4.156 1 91.25 95 SER A CA 1
ATOM 777 C C . SER A 1 95 ? -21.516 4.773 5.074 1 91.25 95 SER A C 1
ATOM 779 O O . SER A 1 95 ? -21.578 5.742 5.832 1 91.25 95 SER A O 1
ATOM 781 N N . ASN A 1 96 ? -22.391 3.914 5.004 1 88.5 96 ASN A N 1
ATOM 782 C CA . ASN A 1 96 ? -23.594 3.98 5.836 1 88.5 96 ASN A CA 1
ATOM 783 C C . ASN A 1 96 ? -23.25 3.963 7.32 1 88.5 96 ASN A C 1
ATOM 785 O O . ASN A 1 96 ? -23.828 4.703 8.109 1 88.5 96 ASN A O 1
ATOM 789 N N . ARG A 1 97 ? -22.359 3.268 7.648 1 86.19 97 ARG A N 1
ATOM 790 C CA . ARG A 1 97 ? -21.938 3.182 9.039 1 86.19 97 ARG A CA 1
ATOM 791 C C . ARG A 1 97 ? -21.156 4.422 9.453 1 86.19 97 ARG A C 1
ATOM 793 O O . ARG A 1 97 ? -21.266 4.879 10.594 1 86.19 97 ARG A O 1
ATOM 800 N N . THR A 1 98 ? -20.391 4.859 8.539 1 87.25 98 THR A N 1
ATOM 801 C CA . THR A 1 98 ? -19.578 6.051 8.812 1 87.25 98 THR A CA 1
ATOM 802 C C . THR A 1 98 ? -20.484 7.27 9.016 1 87.25 98 THR A C 1
ATOM 804 O O . THR A 1 98 ? -20.266 8.047 9.953 1 87.25 98 THR A O 1
ATOM 807 N N . ILE A 1 99 ? -21.469 7.398 8.203 1 88.94 99 ILE A N 1
ATOM 808 C CA . ILE A 1 99 ? -22.328 8.578 8.242 1 88.94 99 ILE A CA 1
ATOM 809 C C . ILE A 1 99 ? -23.281 8.5 9.438 1 88.94 99 ILE A C 1
ATOM 811 O O . ILE A 1 99 ? -23.703 9.531 9.961 1 88.94 99 ILE A O 1
ATOM 815 N N . ASN A 1 100 ? -23.469 7.352 9.883 1 85.62 100 ASN A N 1
ATOM 816 C CA . ASN A 1 100 ? -24.469 7.188 10.945 1 85.62 100 ASN A CA 1
ATOM 817 C C . ASN A 1 100 ? -23.797 7.082 12.32 1 85.62 100 ASN A C 1
ATOM 819 O O . ASN A 1 100 ? -24.469 6.852 13.32 1 85.62 100 ASN A O 1
ATOM 823 N N . GLN A 1 101 ? -22.594 7.34 12.344 1 84.19 101 GLN A N 1
ATOM 824 C CA . GLN A 1 101 ? -21.906 7.371 13.625 1 84.19 101 GLN A CA 1
ATOM 825 C C . GLN A 1 101 ? -22.109 8.711 14.328 1 84.19 101 GLN A C 1
ATOM 827 O O . GLN A 1 101 ? -22.453 9.703 13.688 1 84.19 101 GLN A O 1
ATOM 832 N N . ASN A 1 102 ? -21.922 8.703 15.664 1 83.75 102 ASN A N 1
ATOM 833 C CA . ASN A 1 102 ? -21.984 9.961 16.406 1 83.75 102 ASN A CA 1
ATOM 834 C C . ASN A 1 102 ? -20.75 10.828 16.109 1 83.75 102 ASN A C 1
ATOM 836 O O . ASN A 1 102 ? -19.703 10.32 15.742 1 83.75 102 ASN A O 1
ATOM 840 N N . TYR A 1 103 ? -20.984 12.086 16.297 1 86.06 103 TYR A N 1
ATOM 841 C CA . TYR A 1 103 ? -19.938 13.062 15.984 1 86.06 103 TYR A CA 1
ATOM 842 C C . TYR A 1 103 ? -18.672 12.773 16.766 1 86.06 103 TYR A C 1
ATOM 844 O O . TYR A 1 103 ? -17.562 12.836 16.219 1 86.06 103 TYR A O 1
ATOM 852 N N . GLU A 1 104 ? -18.859 12.469 17.984 1 82.62 104 GLU A N 1
ATOM 853 C CA . GLU A 1 104 ? -17.719 12.211 18.859 1 82.62 104 GLU A CA 1
ATOM 854 C C . GLU A 1 104 ? -16.922 11 18.391 1 82.62 104 GLU A C 1
ATOM 856 O O . GLU A 1 104 ? -15.688 11.039 18.359 1 82.62 104 GLU A O 1
ATOM 861 N N . ASP A 1 105 ? -17.641 10 18.047 1 81.88 105 ASP A N 1
ATOM 862 C CA . ASP A 1 105 ? -16.984 8.781 17.594 1 81.88 105 ASP A CA 1
ATOM 863 C C . ASP A 1 105 ? -16.219 9.023 16.281 1 81.88 105 ASP A C 1
ATOM 865 O O . ASP A 1 105 ? -15.133 8.477 16.078 1 81.88 105 ASP A O 1
ATOM 869 N N . PHE A 1 106 ? -16.781 9.742 15.422 1 85.12 106 PHE A N 1
ATOM 870 C CA . PHE A 1 106 ? -16.125 10.039 14.148 1 85.12 106 PHE A CA 1
ATOM 871 C C . PHE A 1 106 ? -14.836 10.828 14.367 1 85.12 106 PHE A C 1
ATOM 873 O O . PHE A 1 106 ? -13.812 10.523 13.758 1 85.12 106 PHE A O 1
ATOM 880 N N . ASN A 1 107 ? -14.953 11.812 15.234 1 79.69 107 ASN A N 1
ATOM 881 C CA . ASN A 1 107 ? -13.836 12.734 15.43 1 79.69 107 ASN A CA 1
ATOM 882 C C . ASN A 1 107 ? -12.703 12.078 16.234 1 79.69 107 ASN A C 1
ATOM 884 O O . ASN A 1 107 ? -11.578 12.586 16.234 1 79.69 107 ASN A O 1
ATOM 888 N N . ASN A 1 108 ? -13.008 11.07 16.859 1 75.81 108 ASN A N 1
ATOM 889 C CA . ASN A 1 108 ? -12.008 10.375 17.656 1 75.81 108 ASN A CA 1
ATOM 890 C C . ASN A 1 108 ? -11.047 9.578 16.781 1 75.81 108 ASN A C 1
ATOM 892 O O . ASN A 1 108 ? -9.969 9.18 17.219 1 75.81 108 ASN A O 1
ATOM 896 N N . LYS A 1 109 ? -11.453 9.375 15.57 1 78.75 109 LYS A N 1
ATOM 897 C CA . LYS A 1 109 ? -10.594 8.617 14.656 1 78.75 109 LYS A CA 1
ATOM 898 C C . LYS A 1 109 ? -9.898 9.547 13.664 1 78.75 109 LYS A C 1
ATOM 900 O O . LYS A 1 109 ? -10.422 10.602 13.32 1 78.75 109 LYS A O 1
ATOM 905 N N . GLU A 1 110 ? -8.797 9.117 13.258 1 77.56 110 GLU A N 1
ATOM 906 C CA . GLU A 1 110 ? -8.031 9.898 12.289 1 77.56 110 GLU A CA 1
ATOM 907 C C . GLU A 1 110 ? -8.594 9.742 10.883 1 77.56 110 GLU A C 1
ATOM 909 O O . GLU A 1 110 ? -9.164 8.703 10.547 1 77.56 110 GLU A O 1
ATOM 914 N N . THR A 1 111 ? -8.461 10.766 10.109 1 80.31 111 THR A N 1
ATOM 915 C CA . THR A 1 111 ? -8.914 10.758 8.719 1 80.31 111 THR A CA 1
ATOM 916 C C . THR A 1 111 ? -8.305 9.586 7.953 1 80.31 111 THR A C 1
ATOM 918 O O . THR A 1 111 ? -8.977 8.953 7.137 1 80.31 111 THR A O 1
ATOM 921 N N . GLY A 1 112 ? -7.078 9.305 8.281 1 74.88 112 GLY A N 1
ATOM 922 C CA . GLY A 1 112 ? -6.387 8.211 7.625 1 74.88 112 GLY A CA 1
ATOM 923 C C . GLY A 1 112 ? -7.039 6.859 7.863 1 74.88 112 GLY A C 1
ATOM 924 O O . GLY A 1 112 ? -7.027 5.992 6.988 1 74.88 112 GLY A O 1
ATOM 925 N N . THR A 1 113 ? -7.582 6.684 9.023 1 79.88 113 THR A N 1
ATOM 926 C CA . THR A 1 113 ? -8.25 5.434 9.359 1 79.88 113 THR A CA 1
ATOM 927 C C . THR A 1 113 ? -9.484 5.227 8.492 1 79.88 113 THR A C 1
ATOM 929 O O . THR A 1 113 ? -9.695 4.137 7.953 1 79.88 113 THR A O 1
ATOM 932 N N . TYR A 1 114 ? -10.258 6.266 8.352 1 86.94 114 TYR A N 1
ATOM 933 C CA . TYR A 1 114 ? -11.438 6.176 7.5 1 86.94 114 TYR A CA 1
ATOM 934 C C . TYR A 1 114 ? -11.055 5.949 6.043 1 86.94 114 TYR A C 1
ATOM 936 O O . TYR A 1 114 ? -11.68 5.152 5.344 1 86.94 114 TYR A O 1
ATOM 944 N N . LEU A 1 115 ? -10.102 6.676 5.691 1 87.12 115 LEU A N 1
ATOM 945 C CA . LEU A 1 115 ? -9.641 6.543 4.312 1 87.12 115 LEU A CA 1
ATOM 946 C C . LEU A 1 115 ? -9.203 5.109 4.023 1 87.12 115 LEU A C 1
ATOM 948 O O . LEU A 1 115 ? -9.492 4.574 2.951 1 87.12 115 LEU A O 1
ATOM 952 N N . ALA A 1 116 ? -8.516 4.512 4.953 1 82.38 116 ALA A N 1
ATOM 953 C CA . ALA A 1 116 ? -8.078 3.123 4.812 1 82.38 116 ALA A CA 1
ATOM 954 C C . ALA A 1 116 ? -9.273 2.188 4.652 1 82.38 116 ALA A C 1
ATOM 956 O O . ALA A 1 116 ? -9.219 1.222 3.889 1 82.38 116 ALA A O 1
ATOM 957 N N . TRP A 1 117 ? -10.352 2.453 5.301 1 87.06 117 TRP A N 1
ATOM 958 C CA . TRP A 1 117 ? -11.555 1.632 5.223 1 87.06 117 TRP A CA 1
ATOM 959 C C . TRP A 1 117 ? -12.094 1.6 3.801 1 87.06 117 TRP A C 1
ATOM 961 O O . TRP A 1 117 ? -12.5 0.544 3.307 1 87.06 117 TRP A O 1
ATOM 971 N N . PHE A 1 118 ? -12.031 2.727 3.154 1 90.81 118 PHE A N 1
ATOM 972 C CA . PHE A 1 118 ? -12.672 2.859 1.853 1 90.81 118 PHE A CA 1
ATOM 973 C C . PHE A 1 118 ? -11.727 2.428 0.736 1 90.81 118 PHE A C 1
ATOM 975 O O . PHE A 1 118 ? -12.156 2.242 -0.406 1 90.81 118 PHE A O 1
ATOM 982 N N . THR A 1 119 ? -10.5 2.262 1.044 1 89 119 THR A N 1
ATOM 983 C CA . THR A 1 119 ? -9.539 1.977 -0.015 1 89 119 THR A CA 1
ATOM 984 C C . THR A 1 119 ? -8.867 0.623 0.211 1 89 119 THR A C 1
ATOM 986 O O . THR A 1 119 ? -9.391 -0.411 -0.214 1 89 119 THR A O 1
ATOM 989 N N . ASN A 1 120 ? -7.918 0.597 1.157 1 81 120 ASN A N 1
ATOM 990 C CA . ASN A 1 120 ? -7.074 -0.578 1.349 1 81 120 ASN A CA 1
ATOM 991 C C . ASN A 1 120 ? -7.855 -1.73 1.976 1 81 120 ASN A C 1
ATOM 993 O O . ASN A 1 120 ? -7.672 -2.889 1.595 1 81 120 ASN A O 1
ATOM 997 N N . ASP A 1 121 ? -8.656 -1.487 2.895 1 83.94 121 ASP A N 1
ATOM 998 C CA . ASP A 1 121 ? -9.367 -2.557 3.586 1 83.94 121 ASP A CA 1
ATOM 999 C C . ASP A 1 121 ? -10.328 -3.279 2.643 1 83.94 121 ASP A C 1
ATOM 1001 O O . ASP A 1 121 ? -10.43 -4.508 2.676 1 83.94 121 ASP A O 1
ATOM 1005 N N . VAL A 1 122 ? -10.992 -2.516 1.853 1 90.25 122 VAL A N 1
ATOM 1006 C CA . VAL A 1 122 ? -11.914 -3.115 0.894 1 90.25 122 VAL A CA 1
ATOM 1007 C C . VAL A 1 122 ? -11.141 -3.994 -0.087 1 90.25 122 VAL A C 1
ATOM 1009 O O . VAL A 1 122 ? -11.578 -5.102 -0.414 1 90.25 122 VAL A O 1
ATOM 1012 N N . LYS A 1 123 ? -10.023 -3.535 -0.563 1 87.69 123 LYS A N 1
ATOM 1013 C CA . LYS A 1 123 ? -9.172 -4.297 -1.475 1 87.69 123 LYS A CA 1
ATOM 1014 C C . LYS A 1 123 ? -8.695 -5.594 -0.826 1 87.69 123 LYS A C 1
ATOM 1016 O O . LYS A 1 123 ? -8.672 -6.645 -1.472 1 87.69 123 LYS A O 1
ATOM 1021 N N . GLU A 1 124 ? -8.352 -5.504 0.422 1 84.56 124 GLU A N 1
ATOM 1022 C CA . GLU A 1 124 ? -7.883 -6.676 1.154 1 84.56 124 GLU A CA 1
ATOM 1023 C C . GLU A 1 124 ? -9.008 -7.688 1.364 1 84.56 124 GLU A C 1
ATOM 1025 O O . GLU A 1 124 ? -8.797 -8.898 1.245 1 84.56 124 GLU A O 1
ATOM 1030 N N . ILE A 1 125 ? -10.148 -7.195 1.707 1 88.75 125 ILE A N 1
ATOM 1031 C CA . ILE A 1 125 ? -11.297 -8.078 1.862 1 88.75 125 ILE A CA 1
ATOM 1032 C C . ILE A 1 125 ? -11.594 -8.781 0.537 1 88.75 125 ILE A C 1
ATOM 1034 O O . ILE A 1 125 ? -11.852 -9.984 0.509 1 88.75 125 ILE A O 1
ATOM 1038 N N . ASP A 1 126 ? -11.508 -8.031 -0.496 1 92.12 126 ASP A N 1
ATOM 1039 C CA . ASP A 1 126 ? -11.75 -8.594 -1.818 1 92.12 126 ASP A CA 1
ATOM 1040 C C . ASP A 1 126 ? -10.727 -9.68 -2.148 1 92.12 126 ASP A C 1
ATOM 1042 O O . ASP A 1 126 ? -11.094 -10.797 -2.51 1 92.12 126 ASP A O 1
ATOM 1046 N N . SER A 1 127 ? -9.438 -9.422 -2.023 1 88.31 127 SER A N 1
ATOM 1047 C CA . SER A 1 127 ? -8.367 -10.32 -2.443 1 88.31 127 SER A CA 1
ATOM 1048 C C . SER A 1 127 ? -8.266 -11.523 -1.515 1 88.31 127 SER A C 1
ATOM 1050 O O . SER A 1 127 ? -7.875 -12.609 -1.942 1 88.31 127 SER A O 1
ATOM 1052 N N . ARG A 1 128 ? -8.648 -11.383 -0.28 1 84 128 ARG A N 1
ATOM 1053 C CA . ARG A 1 128 ? -8.469 -12.461 0.687 1 84 128 ARG A CA 1
ATOM 1054 C C . ARG A 1 128 ? -9.773 -13.242 0.883 1 84 128 ARG A C 1
ATOM 1056 O O . ARG A 1 128 ? -9.773 -14.469 0.852 1 84 128 ARG A O 1
ATOM 1063 N N . CYS A 1 129 ? -10.812 -12.508 1.055 1 89.06 129 CYS A N 1
ATOM 1064 C CA . CYS A 1 129 ? -12.07 -13.164 1.387 1 89.06 129 CYS A CA 1
ATOM 1065 C C . CYS A 1 129 ? -12.836 -13.547 0.125 1 89.06 129 CYS A C 1
ATOM 1067 O O . CYS A 1 129 ? -13.102 -14.727 -0.109 1 89.06 129 CYS A O 1
ATOM 1069 N N . PHE A 1 130 ? -13.18 -12.586 -0.732 1 91.62 130 PHE A N 1
ATOM 1070 C CA . PHE A 1 130 ? -13.992 -12.891 -1.905 1 91.62 130 PHE A CA 1
ATOM 1071 C C . PHE A 1 130 ? -13.258 -13.852 -2.838 1 91.62 130 PHE A C 1
ATOM 1073 O O . PHE A 1 130 ? -13.82 -14.867 -3.254 1 91.62 130 PHE A O 1
ATOM 1080 N N . GLU A 1 131 ? -12.023 -13.562 -3.123 1 91.19 131 GLU A N 1
ATOM 1081 C CA . GLU A 1 131 ? -11.227 -14.461 -3.951 1 91.19 131 GLU A CA 1
ATOM 1082 C C . GLU A 1 131 ? -11.055 -15.82 -3.279 1 91.19 131 GLU A C 1
ATOM 1084 O O . GLU A 1 131 ? -11.078 -16.859 -3.949 1 91.19 131 GLU A O 1
ATOM 1089 N N . GLY A 1 132 ? -10.844 -15.797 -1.988 1 89.69 132 GLY A N 1
ATOM 1090 C CA . GLY A 1 132 ? -10.711 -17.031 -1.234 1 89.69 132 GLY A CA 1
ATOM 1091 C C . GLY A 1 132 ? -11.93 -17.938 -1.343 1 89.69 132 GLY A C 1
ATOM 1092 O O . GLY A 1 132 ? -11.805 -19.156 -1.508 1 89.69 132 GLY A O 1
ATOM 1093 N N . ILE A 1 133 ? -13.07 -17.359 -1.323 1 91.88 133 ILE A N 1
ATOM 1094 C CA . ILE A 1 133 ? -14.32 -18.109 -1.405 1 91.88 133 ILE A CA 1
ATOM 1095 C C . ILE A 1 133 ? -14.438 -18.766 -2.779 1 91.88 133 ILE A C 1
ATOM 1097 O O . ILE A 1 133 ? -14.766 -19.953 -2.885 1 91.88 133 ILE A O 1
ATOM 1101 N N . PHE A 1 134 ? -14.141 -18.016 -3.801 1 92.88 134 PHE A N 1
ATOM 1102 C CA . PHE A 1 134 ? -14.211 -18.562 -5.148 1 92.88 134 PHE A CA 1
ATOM 1103 C C . PHE A 1 134 ? -13.164 -19.656 -5.336 1 92.88 134 PHE A C 1
ATOM 1105 O O . PHE A 1 134 ? -13.43 -20.672 -5.973 1 92.88 134 PHE A O 1
ATOM 1112 N N . ASN A 1 135 ? -12.016 -19.469 -4.758 1 91.94 135 ASN A N 1
ATOM 1113 C CA . ASN A 1 135 ? -10.945 -20.469 -4.871 1 91.94 135 ASN A CA 1
ATOM 1114 C C . ASN A 1 135 ? -11.297 -21.75 -4.125 1 91.94 135 ASN A C 1
ATOM 1116 O O . ASN A 1 135 ? -10.922 -22.844 -4.551 1 91.94 135 ASN A O 1
ATOM 1120 N N . ILE A 1 136 ? -11.977 -21.672 -3.031 1 93.5 136 ILE A N 1
ATOM 1121 C CA . ILE A 1 136 ? -12.383 -22.844 -2.281 1 93.5 136 ILE A CA 1
ATOM 1122 C C . ILE A 1 136 ? -13.352 -23.688 -3.119 1 93.5 136 ILE A C 1
ATOM 1124 O O . ILE A 1 136 ? -13.258 -24.906 -3.145 1 93.5 136 ILE A O 1
ATOM 1128 N N . ILE A 1 137 ? -14.25 -23.016 -3.75 1 94.62 137 ILE A N 1
ATOM 1129 C CA . ILE A 1 137 ? -15.227 -23.703 -4.586 1 94.62 137 ILE A CA 1
ATOM 1130 C C . ILE A 1 137 ? -14.508 -24.453 -5.707 1 94.62 137 ILE A C 1
ATOM 1132 O O . ILE A 1 137 ? -14.789 -25.625 -5.965 1 94.62 137 ILE A O 1
ATOM 1136 N N . HIS A 1 138 ? -13.57 -23.766 -6.34 1 93.56 138 HIS A N 1
ATOM 1137 C CA . HIS A 1 138 ? -12.766 -24.391 -7.379 1 93.56 138 HIS A CA 1
ATOM 1138 C C . HIS A 1 138 ? -11.984 -25.578 -6.828 1 93.56 138 HIS A C 1
ATOM 1140 O O . HIS A 1 138 ? -11.977 -26.656 -7.426 1 93.56 138 HIS A O 1
ATOM 1146 N N . SER A 1 139 ? -11.336 -25.438 -5.691 1 91.75 139 SER A N 1
ATOM 1147 C CA . SER A 1 139 ? -10.461 -26.438 -5.098 1 91.75 139 SER A CA 1
ATOM 1148 C C . SER A 1 139 ? -11.25 -27.656 -4.641 1 91.75 139 SER A C 1
ATOM 1150 O O . SER A 1 139 ? -10.844 -28.797 -4.895 1 91.75 139 SER A O 1
ATOM 1152 N N . VAL A 1 140 ? -12.391 -27.453 -4.023 1 93.31 140 VAL A N 1
ATOM 1153 C CA . VAL A 1 140 ? -13.227 -28.562 -3.549 1 93.31 140 VAL A CA 1
ATOM 1154 C C . VAL A 1 140 ? -13.758 -29.359 -4.738 1 93.31 140 VAL A C 1
ATOM 1156 O O . VAL A 1 140 ? -13.727 -30.594 -4.734 1 93.31 140 VAL A O 1
ATOM 1159 N N . THR A 1 141 ? -14.211 -28.656 -5.73 1 94.62 141 THR A N 1
ATOM 1160 C CA . THR A 1 141 ? -14.719 -29.312 -6.93 1 94.62 141 THR A CA 1
ATOM 1161 C C . THR A 1 141 ? -13.617 -30.125 -7.617 1 94.62 141 THR A C 1
ATOM 1163 O O . THR A 1 141 ? -13.852 -31.25 -8.062 1 94.62 141 THR A O 1
ATOM 1166 N N . SER A 1 142 ? -12.438 -29.547 -7.719 1 92.94 142 SER A N 1
ATOM 1167 C CA . SER A 1 142 ? -11.312 -30.234 -8.344 1 92.94 142 SER A CA 1
ATOM 1168 C C . SER A 1 142 ? -10.93 -31.484 -7.574 1 92.94 142 SER A C 1
ATOM 1170 O O . SER A 1 142 ? -10.633 -32.531 -8.18 1 92.94 142 SER A O 1
ATOM 1172 N N . VAL A 1 143 ? -10.914 -31.375 -6.246 1 91 143 VAL A N 1
ATOM 1173 C CA . VAL A 1 143 ? -10.539 -32.5 -5.41 1 91 143 VAL A CA 1
ATOM 1174 C C . VAL A 1 143 ? -11.562 -33.625 -5.562 1 91 143 VAL A C 1
ATOM 1176 O O . VAL A 1 143 ? -11.203 -34.781 -5.781 1 91 143 VAL A O 1
ATOM 1179 N N . ILE A 1 144 ? -12.805 -33.312 -5.516 1 93.88 144 ILE A N 1
ATOM 1180 C CA . ILE A 1 144 ? -13.867 -34.312 -5.66 1 93.88 144 ILE A CA 1
ATOM 1181 C C . ILE A 1 144 ? -13.828 -34.906 -7.062 1 93.88 144 ILE A C 1
ATOM 1183 O O . ILE A 1 144 ? -13.883 -36.125 -7.223 1 93.88 144 ILE A O 1
ATOM 1187 N N . GLY A 1 145 ? -13.734 -34.031 -8.023 1 93.75 145 GLY A N 1
ATOM 1188 C CA . GLY A 1 145 ? -13.672 -34.5 -9.398 1 93.75 145 GLY A CA 1
ATOM 1189 C C . GLY A 1 145 ? -12.5 -35.406 -9.664 1 93.75 145 GLY A C 1
ATOM 1190 O O . GLY A 1 145 ? -12.648 -36.438 -10.32 1 93.75 145 GLY A O 1
ATOM 1191 N N . THR A 1 146 ? -11.352 -35.094 -9.203 1 92.25 146 THR A N 1
ATOM 1192 C CA . THR A 1 146 ? -10.164 -35.906 -9.422 1 92.25 146 THR A CA 1
ATOM 1193 C C . THR A 1 146 ? -10.266 -37.219 -8.656 1 92.25 146 THR A C 1
ATOM 1195 O O . THR A 1 146 ? -9.805 -38.25 -9.125 1 92.25 146 THR A O 1
ATOM 1198 N N . PHE A 1 147 ? -10.766 -37.156 -7.488 1 92.19 147 PHE A N 1
ATOM 1199 C CA . PHE A 1 147 ? -10.977 -38.375 -6.723 1 92.19 147 PHE A CA 1
ATOM 1200 C C . PHE A 1 147 ? -11.82 -39.375 -7.516 1 92.19 147 PHE A C 1
ATOM 1202 O O . PHE A 1 147 ? -11.469 -40.531 -7.621 1 92.19 147 PHE A O 1
ATOM 1209 N N . ILE A 1 148 ? -12.891 -38.906 -8.07 1 93.75 148 ILE A N 1
ATOM 1210 C CA . ILE A 1 148 ? -13.797 -39.75 -8.844 1 93.75 148 ILE A CA 1
ATOM 1211 C C . ILE A 1 148 ? -13.086 -40.281 -10.094 1 93.75 148 ILE A C 1
ATOM 1213 O O . ILE A 1 148 ? -13.195 -41.438 -10.438 1 93.75 148 ILE A O 1
ATOM 1217 N N . ALA A 1 149 ? -12.312 -39.438 -10.742 1 92.88 149 ALA A N 1
ATOM 1218 C CA . ALA A 1 149 ? -11.594 -39.812 -11.961 1 92.88 149 ALA A CA 1
ATOM 1219 C C . ALA A 1 149 ? -10.562 -40.906 -11.672 1 92.88 149 ALA A C 1
ATOM 1221 O O . ALA A 1 149 ? -10.461 -41.875 -12.414 1 92.88 149 ALA A O 1
ATOM 1222 N N . ILE A 1 150 ? -9.828 -40.719 -10.609 1 91.25 150 ILE A N 1
ATOM 1223 C CA . ILE A 1 150 ? -8.797 -41.688 -10.25 1 91.25 150 ILE A CA 1
ATOM 1224 C C . ILE A 1 150 ? -9.445 -43 -9.844 1 91.25 150 ILE A C 1
ATOM 1226 O O . ILE A 1 150 ? -8.93 -44.094 -10.148 1 91.25 150 ILE A O 1
ATOM 1230 N N . ALA A 1 151 ? -10.625 -42.969 -9.289 1 91.94 151 ALA A N 1
ATOM 1231 C CA . ALA A 1 151 ? -11.344 -44.156 -8.844 1 91.94 151 ALA A CA 1
ATOM 1232 C C . ALA A 1 151 ? -11.781 -45 -10.023 1 91.94 151 ALA A C 1
ATOM 1234 O O . ALA A 1 151 ? -11.945 -46.219 -9.891 1 91.94 151 ALA A O 1
ATOM 1235 N N . THR A 1 152 ? -11.977 -44.406 -11.164 1 91.12 152 THR A N 1
ATOM 1236 C CA . THR A 1 152 ? -12.367 -45.188 -12.352 1 91.12 152 THR A CA 1
ATOM 1237 C C . THR A 1 152 ? -11.227 -46.094 -12.812 1 91.12 152 THR A C 1
ATOM 1239 O O . THR A 1 152 ? -11.453 -47.094 -13.484 1 91.12 152 THR A O 1
ATOM 1242 N N . PHE A 1 153 ? -10 -45.688 -12.547 1 89.25 153 PHE A N 1
ATOM 1243 C CA . PHE A 1 153 ? -8.875 -46.562 -12.852 1 89.25 153 PHE A CA 1
ATOM 1244 C C . PHE A 1 153 ? -8.75 -47.656 -11.805 1 89.25 153 PHE A C 1
ATOM 1246 O O . PHE A 1 153 ? -8.641 -48.844 -12.148 1 89.25 153 PHE A O 1
ATOM 1253 N N . ASN A 1 154 ? -8.664 -47.219 -10.539 1 90.31 154 ASN A N 1
ATOM 1254 C CA . ASN A 1 154 ? -8.625 -48.125 -9.391 1 90.31 154 ASN A CA 1
ATOM 1255 C C . ASN A 1 154 ? -8.984 -47.375 -8.102 1 90.31 154 ASN A C 1
ATOM 1257 O O . ASN A 1 154 ? -8.367 -46.375 -7.754 1 90.31 154 ASN A O 1
ATOM 1261 N N . ILE A 1 155 ? -9.859 -47.906 -7.418 1 90.69 155 ILE A N 1
ATOM 1262 C CA . ILE A 1 155 ? -10.383 -47.281 -6.211 1 90.69 155 ILE A CA 1
ATOM 1263 C C . ILE A 1 155 ? -9.297 -47.25 -5.145 1 90.69 155 ILE A C 1
ATOM 1265 O O . ILE A 1 155 ? -9.242 -46.312 -4.344 1 90.69 155 ILE A O 1
ATOM 1269 N N . TRP A 1 156 ? -8.422 -48.156 -5.176 1 88.5 156 TRP A N 1
ATOM 1270 C CA . TRP A 1 156 ? -7.395 -48.219 -4.145 1 88.5 156 TRP A CA 1
ATOM 1271 C C . TRP A 1 156 ? -6.348 -47.125 -4.359 1 88.5 156 TRP A C 1
ATOM 1273 O O . TRP A 1 156 ? -5.766 -46.625 -3.396 1 88.5 156 TRP A O 1
ATOM 1283 N N . ILE A 1 157 ? -6.18 -46.75 -5.586 1 89.06 157 ILE A N 1
ATOM 1284 C CA . ILE A 1 157 ? -5.273 -45.656 -5.875 1 89.06 157 ILE A CA 1
ATOM 1285 C C . ILE A 1 157 ? -5.875 -44.344 -5.355 1 89.06 157 ILE A C 1
ATOM 1287 O O . ILE A 1 157 ? -5.168 -43.5 -4.785 1 89.06 157 ILE A O 1
ATOM 1291 N N . SER A 1 158 ? -7.156 -44.219 -5.523 1 89.06 158 SER A N 1
ATOM 1292 C CA . SER A 1 158 ? -7.848 -43 -5.074 1 89.06 158 SER A CA 1
ATOM 1293 C C . SER A 1 158 ? -7.805 -42.875 -3.555 1 89.06 158 SER A C 1
ATOM 1295 O O . SER A 1 158 ? -7.586 -41.781 -3.025 1 89.06 158 SER A O 1
ATOM 1297 N N . VAL A 1 159 ? -7.98 -43.875 -2.887 1 88.56 159 VAL A N 1
ATOM 1298 C CA . VAL A 1 159 ? -7.953 -43.875 -1.429 1 88.56 159 VAL A CA 1
ATOM 1299 C C . VAL A 1 159 ? -6.547 -43.562 -0.938 1 88.56 159 VAL A C 1
ATOM 1301 O O . VAL A 1 159 ? -6.371 -42.781 -0.004 1 88.56 159 VAL A O 1
ATOM 1304 N N . ALA A 1 160 ? -5.582 -44.125 -1.572 1 84.81 160 ALA A N 1
ATOM 1305 C CA . ALA A 1 160 ? -4.195 -43.844 -1.204 1 84.81 160 ALA A CA 1
ATOM 1306 C C . ALA A 1 160 ? -3.857 -42.375 -1.398 1 84.81 160 ALA A C 1
ATOM 1308 O O . ALA A 1 160 ? -3.158 -41.781 -0.576 1 84.81 160 ALA A O 1
ATOM 1309 N N . THR A 1 161 ? -4.383 -41.906 -2.479 1 83 161 THR A N 1
ATOM 1310 C CA . THR A 1 161 ? -4.141 -40.5 -2.764 1 83 161 THR A CA 1
ATOM 1311 C C . THR A 1 161 ? -4.777 -39.594 -1.694 1 83 161 THR A C 1
ATOM 1313 O O . THR A 1 161 ? -4.191 -38.594 -1.287 1 83 161 THR A O 1
ATOM 1316 N N . THR A 1 162 ? -5.895 -39.906 -1.278 1 83.62 162 THR A N 1
ATOM 1317 C CA . THR A 1 162 ? -6.609 -39.125 -0.274 1 83.62 162 THR A CA 1
ATOM 1318 C C . THR A 1 162 ? -5.879 -39.188 1.065 1 83.62 162 THR A C 1
ATOM 1320 O O . THR A 1 162 ? -5.766 -38.156 1.747 1 83.62 162 THR A O 1
ATOM 1323 N N . ILE A 1 163 ? -5.352 -40.25 1.377 1 84.38 163 ILE A N 1
ATOM 1324 C CA . ILE A 1 163 ? -4.625 -40.406 2.633 1 84.38 163 ILE A CA 1
ATOM 1325 C C . ILE A 1 163 ? -3.355 -39.562 2.602 1 84.38 163 ILE A C 1
ATOM 1327 O O . ILE A 1 163 ? -3.039 -38.844 3.572 1 84.38 163 ILE A O 1
ATOM 1331 N N . LEU A 1 164 ? -2.727 -39.562 1.479 1 81 164 LEU A N 1
ATOM 1332 C CA . LEU A 1 164 ? -1.5 -38.781 1.322 1 81 164 LEU A CA 1
ATOM 1333 C C . LEU A 1 164 ? -1.793 -37.312 1.36 1 81 164 LEU A C 1
ATOM 1335 O O . LEU A 1 164 ? -0.992 -36.531 1.881 1 81 164 LEU A O 1
ATOM 1339 N N . SER A 1 165 ? -2.918 -36.969 0.839 1 79.94 165 SER A N 1
ATOM 1340 C CA . SER A 1 165 ? -3.285 -35.562 0.767 1 79.94 165 SER A CA 1
ATOM 1341 C C . SER A 1 165 ? -3.631 -35 2.145 1 79.94 165 SER A C 1
ATOM 1343 O O . SER A 1 165 ? -3.447 -33.812 2.406 1 79.94 165 SER A O 1
ATOM 1345 N N . VAL A 1 166 ? -4.156 -35.75 3.021 1 77.56 166 VAL A N 1
ATOM 1346 C CA . VAL A 1 166 ? -4.484 -35.344 4.379 1 77.56 166 VAL A CA 1
ATOM 1347 C C . VAL A 1 166 ? -3.223 -34.844 5.086 1 77.56 166 VAL A C 1
ATOM 1349 O O . VAL A 1 166 ? -3.268 -33.875 5.855 1 77.56 166 VAL A O 1
ATOM 1352 N N . THR A 1 167 ? -2.064 -35.438 4.754 1 75.44 167 THR A N 1
ATOM 1353 C CA . THR A 1 167 ? -0.802 -35 5.352 1 75.44 167 THR A CA 1
ATOM 1354 C C . THR A 1 167 ? -0.419 -33.625 4.879 1 75.44 167 THR A C 1
ATOM 1356 O O . THR A 1 167 ? 0.211 -32.844 5.621 1 75.44 167 THR A O 1
ATOM 1359 N N . MET A 1 168 ? -0.94 -33.25 3.732 1 74 168 MET A N 1
ATOM 1360 C CA . MET A 1 168 ? -0.631 -31.953 3.158 1 74 168 MET A CA 1
ATOM 1361 C C . MET A 1 168 ? -1.372 -30.844 3.898 1 74 168 MET A C 1
ATOM 1363 O O . MET A 1 168 ? -0.924 -29.703 3.916 1 74 168 MET A O 1
ATOM 1367 N N . ILE A 1 169 ? -2.445 -31.156 4.453 1 74.19 169 ILE A N 1
ATOM 1368 C CA . ILE A 1 169 ? -3.273 -30.172 5.141 1 74.19 169 ILE A CA 1
ATOM 1369 C C . ILE A 1 169 ? -2.752 -29.953 6.559 1 74.19 169 ILE A C 1
ATOM 1371 O O . ILE A 1 169 ? -2.719 -28.828 7.051 1 74.19 169 ILE A O 1
ATOM 1375 N N . LEU A 1 170 ? -2.232 -30.875 7.191 1 72.62 170 LEU A N 1
ATOM 1376 C CA . LEU A 1 170 ? -1.905 -30.844 8.617 1 72.62 170 LEU A CA 1
ATOM 1377 C C . LEU A 1 170 ? -0.568 -30.156 8.852 1 72.62 170 LEU A C 1
ATOM 1379 O O . LEU A 1 170 ? -0.414 -29.406 9.812 1 72.62 170 LEU A O 1
ATOM 1383 N N . LEU A 1 171 ? 0.405 -30.219 8 1 70 171 LEU A N 1
ATOM 1384 C CA . LEU A 1 171 ? 1.758 -29.719 8.242 1 70 171 LEU A CA 1
ATOM 1385 C C . LEU A 1 171 ? 1.814 -28.203 8.117 1 70 171 LEU A C 1
ATOM 1387 O O . LEU A 1 171 ? 2.4 -27.531 8.969 1 70 171 LEU A O 1
ATOM 1391 N N . PRO A 1 172 ? 1.099 -27.703 7.223 1 68.5 172 PRO A N 1
ATOM 1392 C CA . PRO A 1 172 ? 1.201 -26.25 7.07 1 68.5 172 PRO A CA 1
ATOM 1393 C C . PRO A 1 172 ? 0.583 -25.484 8.242 1 68.5 172 PRO A C 1
ATOM 1395 O O . PRO A 1 172 ? 0.955 -24.328 8.5 1 68.5 172 PRO A O 1
ATOM 1398 N N . ASN A 1 173 ? -0.172 -26.016 9.008 1 70.56 173 ASN A N 1
ATOM 1399 C CA . ASN A 1 173 ? -0.816 -25.312 10.117 1 70.56 173 ASN A CA 1
ATOM 1400 C C . ASN A 1 173 ? 0.196 -24.891 11.18 1 70.56 173 ASN A C 1
ATOM 1402 O O . ASN A 1 173 ? 0.04 -23.844 11.812 1 70.56 173 ASN A O 1
ATOM 1406 N N . ILE A 1 174 ? 1.271 -25.625 11.273 1 74.06 174 ILE A N 1
ATOM 1407 C CA . ILE A 1 174 ? 2.316 -25.281 12.227 1 74.06 174 ILE A CA 1
ATOM 1408 C C . ILE A 1 174 ? 3.078 -24.047 11.727 1 74.06 174 ILE A C 1
ATOM 1410 O O . ILE A 1 174 ? 3.35 -23.125 12.5 1 74.06 174 ILE A O 1
ATOM 1414 N N . MET A 1 175 ? 3.34 -24.016 10.531 1 77.75 175 MET A N 1
ATOM 1415 C CA . MET A 1 175 ? 4.082 -22.906 9.945 1 77.75 175 MET A CA 1
ATOM 1416 C C . MET A 1 175 ? 3.23 -21.641 9.914 1 77.75 175 MET A C 1
ATOM 1418 O O . MET A 1 175 ? 3.756 -20.531 10.016 1 77.75 175 MET A O 1
ATOM 1422 N N . ASN A 1 176 ? 1.979 -21.875 9.93 1 77 176 ASN A N 1
ATOM 1423 C CA . ASN A 1 176 ? 1.064 -20.734 9.82 1 77 176 ASN A CA 1
ATOM 1424 C C . ASN A 1 176 ? 1.091 -19.875 11.078 1 77 176 ASN A C 1
ATOM 1426 O O . ASN A 1 176 ? 1.026 -18.656 11 1 77 176 ASN A O 1
ATOM 1430 N N . GLU A 1 177 ? 1.227 -20.469 12.172 1 79.88 177 GLU A N 1
ATOM 1431 C CA . GLU A 1 177 ? 1.302 -19.719 13.422 1 79.88 177 GLU A CA 1
ATOM 1432 C C . GLU A 1 177 ? 2.564 -18.859 13.484 1 79.88 177 GLU A C 1
ATOM 1434 O O . GLU A 1 177 ? 2.531 -17.734 13.961 1 79.88 177 GLU A O 1
ATOM 1439 N N . LYS A 1 178 ? 3.633 -19.453 13.062 1 83.81 178 LYS A N 1
ATOM 1440 C CA . LYS A 1 178 ? 4.891 -18.703 13.039 1 83.81 178 LYS A CA 1
ATOM 1441 C C . LYS A 1 178 ? 4.836 -17.562 12.031 1 83.81 178 LYS A C 1
ATOM 1443 O O . LYS A 1 178 ? 5.34 -16.469 12.297 1 83.81 178 LYS A O 1
ATOM 1448 N N . ILE A 1 179 ? 4.219 -17.828 10.945 1 83.25 179 ILE A N 1
ATOM 1449 C CA . ILE A 1 179 ? 4.078 -16.797 9.922 1 83.25 179 ILE A CA 1
ATOM 1450 C C . ILE A 1 179 ? 3.268 -15.633 10.469 1 83.25 179 ILE A C 1
ATOM 1452 O O . ILE A 1 179 ? 3.631 -14.469 10.266 1 83.25 179 ILE A O 1
ATOM 1456 N N . GLN A 1 180 ? 2.275 -15.984 11.195 1 79.5 180 GLN A N 1
ATOM 1457 C CA . GLN A 1 180 ? 1.434 -14.945 11.781 1 79.5 180 GLN A CA 1
ATOM 1458 C C . GLN A 1 180 ? 2.201 -14.141 12.828 1 79.5 180 GLN A C 1
ATOM 1460 O O . GLN A 1 180 ? 2.119 -12.906 12.852 1 79.5 180 GLN A O 1
ATOM 1465 N N . LYS A 1 181 ? 2.91 -14.805 13.609 1 85.69 181 LYS A N 1
ATOM 1466 C CA . LYS A 1 181 ? 3.672 -14.156 14.672 1 85.69 181 LYS A CA 1
ATOM 1467 C C . LYS A 1 181 ? 4.738 -13.227 14.094 1 85.69 181 LYS A C 1
ATOM 1469 O O . LYS A 1 181 ? 4.828 -12.055 14.477 1 85.69 181 LYS A O 1
ATOM 1474 N N . TYR A 1 182 ? 5.512 -13.734 13.18 1 87.12 182 TYR A N 1
ATOM 1475 C CA . TYR A 1 182 ? 6.578 -12.938 12.578 1 87.12 182 TYR A CA 1
ATOM 1476 C C . TYR A 1 182 ? 6.004 -11.867 11.656 1 87.12 182 TYR A C 1
ATOM 1478 O O . TYR A 1 182 ? 6.59 -10.797 11.5 1 87.12 182 TYR A O 1
ATOM 1486 N N . GLY A 1 183 ? 4.852 -12.141 11.109 1 83.56 183 GLY A N 1
ATOM 1487 C CA . GLY A 1 183 ? 4.148 -11.148 10.312 1 83.56 183 GLY A CA 1
ATOM 1488 C C . GLY A 1 183 ? 3.676 -9.953 11.125 1 83.56 183 GLY A C 1
ATOM 1489 O O . GLY A 1 183 ? 3.834 -8.805 10.703 1 83.56 183 GLY A O 1
ATOM 1490 N N . GLU A 1 184 ? 3.154 -10.266 12.242 1 81.88 184 GLU A N 1
ATOM 1491 C CA . GLU A 1 184 ? 2.711 -9.203 13.141 1 81.88 184 GLU A CA 1
ATOM 1492 C C . GLU A 1 184 ? 3.887 -8.352 13.609 1 81.88 184 GLU A C 1
ATOM 1494 O O . GLU A 1 184 ? 3.785 -7.129 13.68 1 81.88 184 GLU A O 1
ATOM 1499 N N . LYS A 1 185 ? 4.902 -8.992 13.93 1 87.75 185 LYS A N 1
ATOM 1500 C CA . LYS A 1 185 ? 6.109 -8.289 14.352 1 87.75 185 LYS A CA 1
ATOM 1501 C C . LYS A 1 185 ? 6.641 -7.398 13.227 1 87.75 185 LYS A C 1
ATOM 1503 O O . LYS A 1 185 ? 7.043 -6.258 13.469 1 87.75 185 LYS A O 1
ATOM 1508 N N . HIS A 1 186 ? 6.633 -7.883 12.055 1 87.44 186 HIS A N 1
ATOM 1509 C CA . HIS A 1 186 ? 7.105 -7.117 10.906 1 87.44 186 HIS A CA 1
ATOM 1510 C C . HIS A 1 186 ? 6.219 -5.902 10.648 1 87.44 186 HIS A C 1
ATOM 1512 O O . HIS A 1 186 ? 6.723 -4.812 10.367 1 87.44 186 HIS A O 1
ATOM 1518 N N . THR A 1 187 ? 4.965 -6.098 10.805 1 79.81 187 THR A N 1
ATOM 1519 C CA . THR A 1 187 ? 4.02 -5.008 10.57 1 79.81 187 THR A CA 1
ATOM 1520 C C . THR A 1 187 ? 4.23 -3.889 11.594 1 79.81 187 THR A C 1
ATOM 1522 O O . THR A 1 187 ? 4.223 -2.709 11.234 1 79.81 187 THR A O 1
ATOM 1525 N N . LYS A 1 188 ? 4.422 -4.223 12.789 1 83.75 188 LYS A N 1
ATOM 1526 C CA . LYS A 1 188 ? 4.688 -3.242 13.836 1 83.75 188 LYS A CA 1
ATOM 1527 C C . LYS A 1 188 ? 5.992 -2.496 13.57 1 83.75 188 LYS A C 1
ATOM 1529 O O . LYS A 1 188 ? 6.059 -1.274 13.727 1 83.75 188 LYS A O 1
ATOM 1534 N N . GLU A 1 189 ? 7.012 -3.238 13.188 1 88.62 189 GLU A N 1
ATOM 1535 C CA . GLU A 1 189 ? 8.305 -2.629 12.898 1 88.62 189 GLU A CA 1
ATOM 1536 C C . GLU A 1 189 ? 8.227 -1.735 11.664 1 88.62 189 GLU A C 1
ATOM 1538 O O . GLU A 1 189 ? 8.914 -0.716 11.586 1 88.62 189 GLU A O 1
ATOM 1543 N N . GLU A 1 190 ? 7.441 -2.121 10.734 1 87.69 190 GLU A N 1
ATOM 1544 C CA . GLU A 1 190 ? 7.242 -1.314 9.539 1 87.69 190 GLU A CA 1
ATOM 1545 C C . GLU A 1 190 ? 6.57 0.014 9.867 1 87.69 190 GLU A C 1
ATOM 1547 O O . GLU A 1 190 ? 6.965 1.062 9.352 1 87.69 190 GLU A O 1
ATOM 1552 N N . GLU A 1 191 ? 5.59 -0.037 10.75 1 80 191 GLU A N 1
ATOM 1553 C CA . GLU A 1 191 ? 4.922 1.177 11.211 1 80 191 GLU A CA 1
ATOM 1554 C C . GLU A 1 191 ? 5.902 2.111 11.914 1 80 191 GLU A C 1
ATOM 1556 O O . GLU A 1 191 ? 5.883 3.322 11.695 1 80 191 GLU A O 1
ATOM 1561 N N . SER A 1 192 ? 6.648 1.493 12.758 1 86.81 192 SER A N 1
ATOM 1562 C CA . SER A 1 192 ? 7.672 2.258 13.461 1 86.81 192 SER A CA 1
ATOM 1563 C C . SER A 1 192 ? 8.672 2.871 12.484 1 86.81 192 SER A C 1
ATOM 1565 O O . SER A 1 192 ? 9.055 4.035 12.625 1 86.81 192 SER A O 1
ATOM 1567 N N . TYR A 1 193 ? 9.055 2.109 11.484 1 91.38 193 TYR A N 1
ATOM 1568 C CA . TYR A 1 193 ? 9.977 2.58 10.461 1 91.38 193 TYR A CA 1
ATOM 1569 C C . TYR A 1 193 ? 9.398 3.773 9.703 1 91.38 193 TYR A C 1
ATOM 1571 O O . TYR A 1 193 ? 10.086 4.781 9.508 1 91.38 193 TYR A O 1
ATOM 1579 N N . ILE A 1 194 ? 8.219 3.674 9.391 1 86.69 194 ILE A N 1
ATOM 1580 C CA . ILE A 1 194 ? 7.555 4.719 8.625 1 86.69 194 ILE A CA 1
ATOM 1581 C C . ILE A 1 194 ? 7.457 5.992 9.461 1 86.69 194 ILE A C 1
ATOM 1583 O O . ILE A 1 194 ? 7.766 7.086 8.977 1 86.69 194 ILE A O 1
ATOM 1587 N N . SER A 1 195 ? 7.066 5.84 10.68 1 82.31 195 SER A N 1
ATOM 1588 C CA . SER A 1 195 ? 6.941 6.984 11.57 1 82.31 195 SER A CA 1
ATOM 1589 C C . SER A 1 195 ? 8.289 7.664 11.797 1 82.31 195 SER A C 1
ATOM 1591 O O . SER A 1 195 ? 8.383 8.891 11.75 1 82.31 195 SER A O 1
ATOM 1593 N N . LYS A 1 196 ? 9.281 6.871 12.055 1 89.69 196 LYS A N 1
ATOM 1594 C CA . LYS A 1 196 ? 10.617 7.395 12.312 1 89.69 196 LYS A CA 1
ATOM 1595 C C . LYS A 1 196 ? 11.203 8.047 11.062 1 89.69 196 LYS A C 1
ATOM 1597 O O . LYS A 1 196 ? 11.836 9.109 11.148 1 89.69 196 LYS A O 1
ATOM 1602 N N . MET A 1 197 ? 10.977 7.41 9.953 1 91.44 197 MET A N 1
ATOM 1603 C CA . MET A 1 197 ? 11.469 7.973 8.695 1 91.44 197 MET A CA 1
ATOM 1604 C C . MET A 1 197 ? 10.758 9.281 8.367 1 91.44 197 MET A C 1
ATOM 1606 O O . MET A 1 197 ? 11.383 10.227 7.879 1 91.44 197 MET A O 1
ATOM 1610 N N . LYS A 1 198 ? 9.492 9.258 8.562 1 87.38 198 LYS A N 1
ATOM 1611 C CA . LYS A 1 198 ? 8.727 10.484 8.352 1 87.38 198 LYS A CA 1
ATOM 1612 C C . LYS A 1 198 ? 9.266 11.625 9.203 1 87.38 198 LYS A C 1
ATOM 1614 O O . LYS A 1 198 ? 9.469 12.734 8.711 1 87.38 198 LYS A O 1
ATOM 1619 N N . SER A 1 199 ? 9.461 11.359 10.461 1 86.81 199 SER A N 1
ATOM 1620 C CA . SER A 1 199 ? 10.023 12.344 11.383 1 86.81 199 SER A CA 1
ATOM 1621 C C . SER A 1 199 ? 11.391 12.828 10.906 1 86.81 199 SER A C 1
ATOM 1623 O O . SER A 1 199 ? 11.695 14.016 10.984 1 86.81 199 SER A O 1
ATOM 1625 N N . LEU A 1 200 ? 12.148 11.891 10.438 1 91.25 200 LEU A N 1
ATOM 1626 C CA . LEU A 1 200 ? 13.5 12.203 9.961 1 91.25 200 LEU A CA 1
ATOM 1627 C C . LEU A 1 200 ? 13.445 13.102 8.734 1 91.25 200 LEU A C 1
ATOM 1629 O O . LEU A 1 200 ? 14.203 14.062 8.625 1 91.25 200 LEU A O 1
ATOM 1633 N N . ILE A 1 201 ? 12.562 12.836 7.875 1 90.38 201 ILE A N 1
ATOM 1634 C CA . ILE A 1 201 ? 12.422 13.594 6.637 1 90.38 201 ILE A CA 1
ATOM 1635 C C . ILE A 1 201 ? 11.883 14.992 6.949 1 90.38 201 ILE A C 1
ATOM 1637 O O . ILE A 1 201 ? 12.375 15.984 6.418 1 90.38 201 ILE A O 1
ATOM 1641 N N . GLU A 1 202 ? 10.891 15.016 7.766 1 85.25 202 GLU A N 1
ATOM 1642 C CA . GLU A 1 202 ? 10.312 16.297 8.156 1 85.25 202 GLU A CA 1
ATOM 1643 C C . GLU A 1 202 ? 11.344 17.172 8.867 1 85.25 202 GLU A C 1
ATOM 1645 O O . GLU A 1 202 ? 11.289 18.406 8.781 1 85.25 202 GLU A O 1
ATOM 1650 N N . GLY A 1 203 ? 12.227 16.531 9.555 1 88.44 203 GLY A N 1
ATOM 1651 C CA . GLY A 1 203 ? 13.234 17.266 10.312 1 88.44 203 GLY A CA 1
ATOM 1652 C C . GLY A 1 203 ? 14.492 17.547 9.508 1 88.44 203 GLY A C 1
ATOM 1653 O O . GLY A 1 203 ? 15.414 18.203 10 1 88.44 203 GLY A O 1
ATOM 1654 N N . PHE A 1 204 ? 14.516 17.141 8.297 1 89.69 204 PHE A N 1
ATOM 1655 C CA . PHE A 1 204 ? 15.742 17.25 7.512 1 89.69 204 PHE A CA 1
ATOM 1656 C C . PHE A 1 204 ? 16.125 18.719 7.309 1 89.69 204 PHE A C 1
ATOM 1658 O O . PHE A 1 204 ? 17.312 19.062 7.34 1 89.69 204 PHE A O 1
ATOM 1665 N N . PRO A 1 205 ? 15.18 19.641 7.07 1 86.38 205 PRO A N 1
ATOM 1666 C CA . PRO A 1 205 ? 15.562 21.047 6.949 1 86.38 205 PRO A CA 1
ATOM 1667 C C . PRO A 1 205 ? 16.344 21.547 8.156 1 86.38 205 PRO A C 1
ATOM 1669 O O . PRO A 1 205 ? 17.312 22.312 8 1 86.38 205 PRO A O 1
ATOM 1672 N N . ASP A 1 206 ? 15.953 21.094 9.328 1 86 206 ASP A N 1
ATOM 1673 C CA . ASP A 1 206 ? 16.672 21.469 10.539 1 86 206 ASP A CA 1
ATOM 1674 C C . ASP A 1 206 ? 18.078 20.859 10.547 1 86 206 ASP A C 1
ATOM 1676 O O . ASP A 1 206 ? 19.031 21.5 11.008 1 86 206 ASP A O 1
ATOM 1680 N N . LEU A 1 207 ? 18.188 19.688 10.023 1 90.19 207 LEU A N 1
ATOM 1681 C CA . LEU A 1 207 ? 19.484 19.031 9.961 1 90.19 207 LEU A CA 1
ATOM 1682 C C . LEU A 1 207 ? 20.391 19.719 8.93 1 90.19 207 LEU A C 1
ATOM 1684 O O . LEU A 1 207 ? 21.594 19.828 9.133 1 90.19 207 LEU A O 1
ATOM 1688 N N . TYR A 1 208 ? 19.75 20.109 7.895 1 89.31 208 TYR A N 1
ATOM 1689 C CA . TYR A 1 208 ? 20.469 20.781 6.816 1 89.31 208 TYR A CA 1
ATOM 1690 C C . TYR A 1 208 ? 21.109 22.078 7.301 1 89.31 208 TYR A C 1
ATOM 1692 O O . TYR A 1 208 ? 22.281 22.328 7.062 1 89.31 208 TYR A O 1
ATOM 1700 N N . VAL A 1 209 ? 20.359 22.875 8.062 1 87.19 209 VAL A N 1
ATOM 1701 C CA . VAL A 1 209 ? 20.812 24.203 8.477 1 87.19 209 VAL A CA 1
ATOM 1702 C C . VAL A 1 209 ? 21.688 24.078 9.719 1 87.19 209 VAL A C 1
ATOM 1704 O O . VAL A 1 209 ? 22.172 25.094 10.25 1 87.19 209 VAL A O 1
ATOM 1707 N N . SER A 1 210 ? 21.953 22.938 10.164 1 87.56 210 SER A N 1
ATOM 1708 C CA . SER A 1 210 ? 22.844 22.719 11.312 1 87.56 210 SER A CA 1
ATOM 1709 C C . SER A 1 210 ? 24.031 21.844 10.938 1 87.56 210 SER A C 1
ATOM 1711 O O . SER A 1 210 ? 24.812 21.438 11.805 1 87.56 210 SER A O 1
ATOM 1713 N N . ASN A 1 211 ? 24.188 21.469 9.766 1 86.88 211 ASN A N 1
ATOM 1714 C CA . ASN A 1 211 ? 25.266 20.625 9.266 1 86.88 211 ASN A CA 1
ATOM 1715 C C . ASN A 1 211 ? 25.281 19.266 9.969 1 86.88 211 ASN A C 1
ATOM 1717 O O . ASN A 1 211 ? 26.344 18.812 10.398 1 86.88 211 ASN A O 1
ATOM 1721 N N . ASN A 1 212 ? 24.156 18.766 10.219 1 89.75 212 ASN A N 1
ATOM 1722 C CA . ASN A 1 212 ? 24.047 17.5 10.922 1 89.75 212 ASN A CA 1
ATOM 1723 C C . ASN A 1 212 ? 23.422 16.422 10.055 1 89.75 212 ASN A C 1
ATOM 1725 O O . ASN A 1 212 ? 22.609 15.617 10.531 1 89.75 212 ASN A O 1
ATOM 1729 N N . GLU A 1 213 ? 23.75 16.422 8.812 1 89.94 213 GLU A N 1
ATOM 1730 C CA . GLU A 1 213 ? 23.172 15.438 7.898 1 89.94 213 GLU A CA 1
ATOM 1731 C C . GLU A 1 213 ? 23.625 14.031 8.266 1 89.94 213 GLU A C 1
ATOM 1733 O O . GLU A 1 213 ? 22.953 13.047 7.93 1 89.94 213 GLU A O 1
ATOM 1738 N N . GLY A 1 214 ? 24.766 13.953 8.977 1 89.56 214 GLY A N 1
ATOM 1739 C CA . GLY A 1 214 ? 25.219 12.656 9.461 1 89.56 214 GLY A CA 1
ATOM 1740 C C . GLY A 1 214 ? 24.219 11.969 10.367 1 89.56 214 GLY A C 1
ATOM 1741 O O . GLY A 1 214 ? 24.141 10.742 10.383 1 89.56 214 GLY A O 1
ATOM 1742 N N . TYR A 1 215 ? 23.5 12.812 11.062 1 92.31 215 TYR A N 1
ATOM 1743 C CA . TYR A 1 215 ? 22.438 12.273 11.906 1 92.31 215 TYR A CA 1
ATOM 1744 C C . TYR A 1 215 ? 21.406 11.516 11.062 1 92.31 215 TYR A C 1
ATOM 1746 O O . TYR A 1 215 ? 20.969 10.438 11.445 1 92.31 215 TYR A O 1
ATOM 1754 N N . PHE A 1 216 ? 21.109 12.086 9.992 1 93.25 216 PHE A N 1
ATOM 1755 C CA . PHE A 1 216 ? 20.156 11.477 9.078 1 93.25 216 PHE A CA 1
ATOM 1756 C C . PHE A 1 216 ? 20.641 10.109 8.617 1 93.25 216 PHE A C 1
ATOM 1758 O O . PHE A 1 216 ? 19.891 9.125 8.664 1 93.25 216 PHE A O 1
ATOM 1765 N N . GLU A 1 217 ? 21.859 10.008 8.242 1 91.5 217 GLU A N 1
ATOM 1766 C CA . GLU A 1 217 ? 22.453 8.773 7.715 1 91.5 217 GLU A CA 1
ATOM 1767 C C . GLU A 1 217 ? 22.531 7.695 8.789 1 91.5 217 GLU A C 1
ATOM 1769 O O . GLU A 1 217 ? 22.203 6.535 8.539 1 91.5 217 GLU A O 1
ATOM 1774 N N . ASN A 1 218 ? 22.969 8.102 9.938 1 92.25 218 ASN A N 1
ATOM 1775 C CA . ASN A 1 218 ? 23.125 7.141 11.023 1 92.25 218 ASN A CA 1
ATOM 1776 C C . ASN A 1 218 ? 21.797 6.578 11.484 1 92.25 218 ASN A C 1
ATOM 1778 O O . ASN A 1 218 ? 21.672 5.383 11.758 1 92.25 218 ASN A O 1
ATOM 1782 N N . LYS A 1 219 ? 20.906 7.465 11.594 1 93.25 219 LYS A N 1
ATOM 1783 C CA . LYS A 1 219 ? 19.594 7.016 12.031 1 93.25 219 LYS A CA 1
ATOM 1784 C C . LYS A 1 219 ? 18.938 6.125 10.977 1 93.25 219 LYS A C 1
ATOM 1786 O O . LYS A 1 219 ? 18.266 5.141 11.312 1 93.25 219 LYS A O 1
ATOM 1791 N N . LEU A 1 220 ? 19.125 6.473 9.758 1 94 220 LEU A N 1
ATOM 1792 C CA . LEU A 1 220 ? 18.609 5.629 8.688 1 94 220 LEU A CA 1
ATOM 1793 C C . LEU A 1 220 ? 19.188 4.219 8.781 1 94 220 LEU A C 1
ATOM 1795 O O . LEU A 1 220 ? 18.469 3.236 8.617 1 94 220 LEU A O 1
ATOM 1799 N N . LYS A 1 221 ? 20.5 4.172 9.016 1 92.75 221 LYS A N 1
ATOM 1800 C CA . LYS A 1 221 ? 21.156 2.875 9.148 1 92.75 221 LYS A CA 1
ATOM 1801 C C . LYS A 1 221 ? 20.547 2.055 10.273 1 92.75 221 LYS A C 1
ATOM 1803 O O . LYS A 1 221 ? 20.312 0.853 10.125 1 92.75 221 LYS A O 1
ATOM 1808 N N . GLU A 1 222 ? 20.312 2.736 11.297 1 93.25 222 GLU A N 1
ATOM 1809 C CA . GLU A 1 222 ? 19.719 2.068 12.445 1 93.25 222 GLU A CA 1
ATOM 1810 C C . GLU A 1 222 ? 18.297 1.586 12.133 1 93.25 222 GLU A C 1
ATOM 1812 O O . GLU A 1 222 ? 17.953 0.441 12.43 1 93.25 222 GLU A O 1
ATOM 1817 N N . PHE A 1 223 ? 17.484 2.459 11.539 1 93.88 223 PHE A N 1
ATOM 1818 C CA . PHE A 1 223 ? 16.109 2.131 11.195 1 93.88 223 PHE A CA 1
ATOM 1819 C C . PHE A 1 223 ? 16.062 0.975 10.203 1 93.88 223 PHE A C 1
ATOM 1821 O O . PHE A 1 223 ? 15.258 0.051 10.359 1 93.88 223 PHE A O 1
ATOM 1828 N N . ASN A 1 224 ? 16.969 1.056 9.258 1 92.94 224 ASN A N 1
ATOM 1829 C CA . ASN A 1 224 ? 16.984 0.049 8.195 1 92.94 224 ASN A CA 1
ATOM 1830 C C . ASN A 1 224 ? 17.391 -1.321 8.742 1 92.94 224 ASN A C 1
ATOM 1832 O O . ASN A 1 224 ? 16.844 -2.342 8.32 1 92.94 224 ASN A O 1
ATOM 1836 N N . HIS A 1 225 ? 18.359 -1.278 9.562 1 92 225 HIS A N 1
ATOM 1837 C CA . HIS A 1 225 ? 18.828 -2.545 10.117 1 92 225 HIS A CA 1
ATOM 1838 C C . HIS A 1 225 ? 17.719 -3.273 10.852 1 92 225 HIS A C 1
ATOM 1840 O O . HIS A 1 225 ? 17.5 -4.469 10.641 1 92 225 HIS A O 1
ATOM 1846 N N . LYS A 1 226 ? 17.094 -2.598 11.703 1 92.5 226 LYS A N 1
ATOM 1847 C CA . LYS A 1 226 ? 16.016 -3.201 12.477 1 92.5 226 LYS A CA 1
ATOM 1848 C C . LYS A 1 226 ? 14.867 -3.646 11.57 1 92.5 226 LYS A C 1
ATOM 1850 O O . LYS A 1 226 ? 14.344 -4.75 11.719 1 92.5 226 LYS A O 1
ATOM 1855 N N . TYR A 1 227 ? 14.477 -2.84 10.633 1 93.12 227 TYR A N 1
ATOM 1856 C CA . TYR A 1 227 ? 13.398 -3.129 9.695 1 93.12 227 TYR A CA 1
ATOM 1857 C C . TYR A 1 227 ? 13.734 -4.344 8.844 1 93.12 227 TYR A C 1
ATOM 1859 O O . TYR A 1 227 ? 12.93 -5.273 8.734 1 93.12 227 TYR A O 1
ATOM 1867 N N . GLU A 1 228 ? 14.938 -4.344 8.312 1 92.88 228 GLU A N 1
ATOM 1868 C CA . GLU A 1 228 ? 15.32 -5.398 7.379 1 92.88 228 GLU A CA 1
ATOM 1869 C C . GLU A 1 228 ? 15.5 -6.73 8.094 1 92.88 228 GLU A C 1
ATOM 1871 O O . GLU A 1 228 ? 15.219 -7.789 7.531 1 92.88 228 GLU A O 1
ATOM 1876 N N . THR A 1 229 ? 16.016 -6.699 9.289 1 92.81 229 THR A N 1
ATOM 1877 C CA . THR A 1 229 ? 16.203 -7.93 10.047 1 92.81 229 THR A CA 1
ATOM 1878 C C . THR A 1 229 ? 14.852 -8.602 10.32 1 92.81 229 THR A C 1
ATOM 1880 O O . THR A 1 229 ? 14.719 -9.812 10.156 1 92.81 229 THR A O 1
ATOM 1883 N N . ASN A 1 230 ? 13.906 -7.852 10.734 1 91.81 230 ASN A N 1
ATOM 1884 C CA . ASN A 1 230 ? 12.578 -8.391 10.992 1 91.81 230 ASN A CA 1
ATOM 1885 C C . ASN A 1 230 ? 11.898 -8.859 9.711 1 91.81 230 ASN A C 1
ATOM 1887 O O . ASN A 1 230 ? 11.219 -9.891 9.711 1 91.81 230 ASN A O 1
ATOM 1891 N N . TYR A 1 231 ? 12.062 -8.133 8.672 1 90.5 231 TYR A N 1
ATOM 1892 C CA . TYR A 1 231 ? 11.492 -8.516 7.383 1 90.5 231 TYR A CA 1
ATOM 1893 C C . TYR A 1 231 ? 12.102 -9.82 6.883 1 90.5 231 TYR A C 1
ATOM 1895 O O . TYR A 1 231 ? 11.391 -10.68 6.359 1 90.5 231 TYR A O 1
ATOM 1903 N N . PHE A 1 232 ? 13.391 -9.922 7.047 1 91.5 232 PHE A N 1
ATOM 1904 C CA . PHE A 1 232 ? 14.094 -11.125 6.637 1 91.5 232 PHE A CA 1
ATOM 1905 C C . PHE A 1 232 ? 13.578 -12.344 7.398 1 91.5 232 PHE A C 1
ATOM 1907 O O . PHE A 1 232 ? 13.344 -13.398 6.809 1 91.5 232 PHE A O 1
ATOM 1914 N N . GLN A 1 233 ? 13.398 -12.219 8.656 1 91 233 GLN A N 1
ATOM 1915 C CA . GLN A 1 233 ? 12.898 -13.328 9.469 1 91 233 GLN A CA 1
ATOM 1916 C C . GLN A 1 233 ? 11.5 -13.742 9.016 1 91 233 GLN A C 1
ATOM 1918 O O . GLN A 1 233 ? 11.195 -14.938 8.945 1 91 233 GLN A O 1
ATOM 1923 N N . PHE A 1 234 ? 10.68 -12.812 8.727 1 87.44 234 PHE A N 1
ATOM 1924 C CA . PHE A 1 234 ? 9.328 -13.078 8.234 1 87.44 234 PHE A CA 1
ATOM 1925 C C . PHE A 1 234 ? 9.383 -13.797 6.891 1 87.44 234 PHE A C 1
ATOM 1927 O O . PHE A 1 234 ? 8.688 -14.797 6.691 1 87.44 234 PHE A O 1
ATOM 1934 N N . LEU A 1 235 ? 10.281 -13.32 6.023 1 87.31 235 LEU A N 1
ATOM 1935 C CA . LEU A 1 235 ? 10.398 -13.875 4.68 1 87.31 235 LEU A CA 1
ATOM 1936 C C . LEU A 1 235 ? 10.914 -15.305 4.727 1 87.31 235 LEU A C 1
ATOM 1938 O O . LEU A 1 235 ? 10.438 -16.172 3.979 1 87.31 235 LEU A O 1
ATOM 1942 N N . ILE A 1 236 ? 11.812 -15.578 5.551 1 89.69 236 ILE A N 1
ATOM 1943 C CA . ILE A 1 236 ? 12.414 -16.906 5.609 1 89.69 236 ILE A CA 1
ATOM 1944 C C . ILE A 1 236 ? 11.391 -17.922 6.109 1 89.69 236 ILE A C 1
ATOM 1946 O O . ILE A 1 236 ? 11.367 -19.062 5.66 1 89.69 236 ILE A O 1
ATOM 1950 N N . ILE A 1 237 ? 10.578 -17.547 7.074 1 87.12 237 ILE A N 1
ATOM 1951 C CA . ILE A 1 237 ? 9.555 -18.453 7.574 1 87.12 237 ILE A CA 1
ATOM 1952 C C . ILE A 1 237 ? 8.523 -18.719 6.484 1 87.12 237 ILE A C 1
ATOM 1954 O O . ILE A 1 237 ? 8.031 -19.844 6.34 1 87.12 237 ILE A O 1
ATOM 1958 N N . GLN A 1 238 ? 8.195 -17.719 5.703 1 82.88 238 GLN A N 1
ATOM 1959 C CA . GLN A 1 238 ? 7.285 -17.891 4.57 1 82.88 238 GLN A CA 1
ATOM 1960 C C . GLN A 1 238 ? 7.875 -18.828 3.527 1 82.88 238 GLN A C 1
ATOM 1962 O O . GLN A 1 238 ? 7.176 -19.703 3.008 1 82.88 238 GLN A O 1
ATOM 1967 N N . LEU A 1 239 ? 9.133 -18.609 3.23 1 84.75 239 LEU A N 1
ATOM 1968 C CA . LEU A 1 239 ? 9.805 -19.406 2.221 1 84.75 239 LEU A CA 1
ATOM 1969 C C . LEU A 1 239 ? 9.961 -20.859 2.691 1 84.75 239 LEU A C 1
ATOM 1971 O O . LEU A 1 239 ? 9.836 -21.781 1.896 1 84.75 239 LEU A O 1
ATOM 1975 N N . LYS A 1 240 ? 10.211 -20.984 4.012 1 84.88 240 LYS A N 1
ATOM 1976 C CA . LYS A 1 240 ? 10.258 -22.344 4.566 1 84.88 240 LYS A CA 1
ATOM 1977 C C . LYS A 1 240 ? 8.922 -23.062 4.383 1 84.88 240 LYS A C 1
ATOM 1979 O O . LYS A 1 240 ? 8.891 -24.234 4.047 1 84.88 240 LYS A O 1
ATOM 1984 N N . SER A 1 241 ? 7.93 -22.406 4.637 1 82 241 SER A N 1
ATOM 1985 C CA . SER A 1 241 ? 6.602 -22.984 4.453 1 82 241 SER A CA 1
ATOM 1986 C C . SER A 1 241 ? 6.363 -23.375 2.996 1 82 241 SER A C 1
ATOM 1988 O O . SER A 1 241 ? 5.777 -24.422 2.717 1 82 241 SER A O 1
ATOM 1990 N N . ALA A 1 242 ? 6.828 -22.5 2.08 1 78.75 242 ALA A N 1
ATOM 1991 C CA . ALA A 1 242 ? 6.684 -22.781 0.655 1 78.75 242 ALA A CA 1
ATOM 1992 C C . ALA A 1 242 ? 7.473 -24.031 0.261 1 78.75 242 ALA A C 1
ATOM 1994 O O . ALA A 1 242 ? 6.992 -24.859 -0.512 1 78.75 242 ALA A O 1
ATOM 1995 N N . VAL A 1 243 ? 8.609 -24.172 0.787 1 83.19 243 VAL A N 1
ATOM 1996 C CA . VAL A 1 243 ? 9.461 -25.328 0.504 1 83.19 243 VAL A CA 1
ATOM 1997 C C . VAL A 1 243 ? 8.82 -26.594 1.067 1 83.19 243 VAL A C 1
ATOM 1999 O O . VAL A 1 243 ? 8.789 -27.625 0.398 1 83.19 243 VAL A O 1
ATOM 2002 N N . TYR A 1 244 ? 8.273 -26.453 2.266 1 81.25 244 TYR A N 1
ATOM 2003 C CA . TYR A 1 244 ? 7.59 -27.594 2.867 1 81.25 244 TYR A CA 1
ATOM 2004 C C . TYR A 1 244 ? 6.391 -28.016 2.029 1 81.25 244 TYR A C 1
ATOM 2006 O O . TYR A 1 244 ? 6.172 -29.203 1.8 1 81.25 244 TYR A O 1
ATOM 2014 N N . SER A 1 245 ? 5.688 -27.094 1.611 1 77.44 245 SER A N 1
ATOM 2015 C CA . SER A 1 245 ? 4.508 -27.406 0.812 1 77.44 245 SER A CA 1
ATOM 2016 C C . SER A 1 245 ? 4.895 -28.031 -0.525 1 77.44 245 SER A C 1
ATOM 2018 O O . SER A 1 245 ? 4.273 -29 -0.967 1 77.44 245 SER A O 1
ATOM 2020 N N . ALA A 1 246 ? 5.91 -27.422 -1.143 1 78.94 246 ALA A N 1
ATOM 2021 C CA . ALA A 1 246 ? 6.395 -27.969 -2.408 1 78.94 246 ALA A CA 1
ATOM 2022 C C . ALA A 1 246 ? 6.926 -29.391 -2.227 1 78.94 246 ALA A C 1
ATOM 2024 O O . ALA A 1 246 ? 6.676 -30.266 -3.059 1 78.94 246 ALA A O 1
ATOM 2025 N N . GLY A 1 247 ? 7.645 -29.578 -1.155 1 82.38 247 GLY A N 1
ATOM 2026 C CA . GLY A 1 247 ? 8.172 -30.906 -0.861 1 82.38 247 GLY A CA 1
ATOM 2027 C C . GLY A 1 247 ? 7.086 -31.938 -0.612 1 82.38 247 GLY A C 1
ATOM 2028 O O . GLY A 1 247 ? 7.141 -33.062 -1.146 1 82.38 247 GLY A O 1
ATOM 2029 N N . LEU A 1 248 ? 6.16 -31.562 0.124 1 80.06 248 LEU A N 1
ATOM 2030 C CA . LEU A 1 248 ? 5.062 -32.469 0.424 1 80.06 248 LEU A CA 1
ATOM 2031 C C . LEU A 1 248 ? 4.262 -32.781 -0.834 1 80.06 248 LEU A C 1
ATOM 2033 O O . LEU A 1 248 ? 3.832 -33.938 -1.028 1 80.06 248 LEU A O 1
ATOM 2037 N N . SER A 1 249 ? 4.062 -31.812 -1.632 1 79.12 249 SER A N 1
ATOM 2038 C CA . SER A 1 249 ? 3.338 -32.031 -2.879 1 79.12 249 SER A CA 1
ATOM 2039 C C . SER A 1 249 ? 4.105 -32.969 -3.809 1 79.12 249 SER A C 1
ATOM 2041 O O . SER A 1 249 ? 3.529 -33.906 -4.379 1 79.12 249 SER A O 1
ATOM 2043 N N . SER A 1 250 ? 5.391 -32.719 -3.934 1 81.56 250 SER A N 1
ATOM 2044 C CA . SER A 1 250 ? 6.211 -33.562 -4.793 1 81.56 250 SER A CA 1
ATOM 2045 C C . SER A 1 250 ? 6.27 -35 -4.266 1 81.56 250 SER A C 1
ATOM 2047 O O . SER A 1 250 ? 6.211 -35.969 -5.047 1 81.56 250 SER A O 1
ATOM 2049 N N . PHE A 1 251 ? 6.359 -35.094 -3.002 1 83.88 251 PHE A N 1
ATOM 2050 C CA . PHE A 1 251 ? 6.391 -36.406 -2.383 1 83.88 251 PHE A CA 1
ATOM 2051 C C . PHE A 1 251 ? 5.07 -37.156 -2.605 1 83.88 251 PHE A C 1
ATOM 2053 O O . PHE A 1 251 ? 5.059 -38.344 -2.955 1 83.88 251 PHE A O 1
ATOM 2060 N N . SER A 1 252 ? 4.043 -36.469 -2.381 1 82.19 252 SER A N 1
ATOM 2061 C CA . SER A 1 252 ? 2.727 -37.062 -2.574 1 82.19 252 SER A CA 1
ATOM 2062 C C . SER A 1 252 ? 2.518 -37.469 -4.023 1 82.19 252 SER A C 1
ATOM 2064 O O . SER A 1 252 ? 1.954 -38.531 -4.293 1 82.19 252 SER A O 1
ATOM 2066 N N . GLN A 1 253 ? 2.953 -36.656 -4.902 1 82.62 253 GLN A N 1
ATOM 2067 C CA . GLN A 1 253 ? 2.826 -37 -6.32 1 82.62 253 GLN A CA 1
ATOM 2068 C C . GLN A 1 253 ? 3.65 -38.219 -6.68 1 82.62 253 GLN A C 1
ATOM 2070 O O . GLN A 1 253 ? 3.193 -39.062 -7.438 1 82.62 253 GLN A O 1
ATOM 2075 N N . LEU A 1 254 ? 4.844 -38.281 -6.172 1 85 254 LEU A N 1
ATOM 2076 C CA . LEU A 1 254 ? 5.703 -39.438 -6.438 1 85 254 LEU A CA 1
ATOM 2077 C C . LEU A 1 254 ? 5.102 -40.719 -5.863 1 85 254 LEU A C 1
ATOM 2079 O O . LEU A 1 254 ? 5.16 -41.781 -6.496 1 85 254 LEU A O 1
ATOM 2083 N N . CYS A 1 255 ? 4.586 -40.594 -4.715 1 85.69 255 CYS A N 1
ATOM 2084 C CA . CYS A 1 255 ? 3.939 -41.75 -4.098 1 85.69 255 CYS A CA 1
ATOM 2085 C C . CYS A 1 255 ? 2.752 -42.219 -4.93 1 85.69 255 CYS A C 1
ATOM 2087 O O . CYS A 1 255 ? 2.553 -43.406 -5.113 1 85.69 255 CYS A O 1
ATOM 2089 N N . LEU A 1 256 ? 2.061 -41.281 -5.402 1 86.94 256 LEU A N 1
ATOM 2090 C CA . LEU A 1 256 ? 0.904 -41.594 -6.223 1 86.94 256 LEU A CA 1
ATOM 2091 C C . LEU A 1 256 ? 1.334 -42.312 -7.504 1 86.94 256 LEU A C 1
ATOM 2093 O O . LEU A 1 256 ? 0.74 -43.312 -7.887 1 86.94 256 LEU A O 1
ATOM 2097 N N . LEU A 1 257 ? 2.303 -41.812 -8.141 1 88.38 257 LEU A N 1
ATOM 2098 C CA . LEU A 1 257 ? 2.812 -42.438 -9.352 1 88.38 257 LEU A CA 1
ATOM 2099 C C . LEU A 1 257 ? 3.391 -43.812 -9.055 1 88.38 257 LEU A C 1
ATOM 2101 O O . LEU A 1 257 ? 3.182 -44.75 -9.82 1 88.38 257 LEU A O 1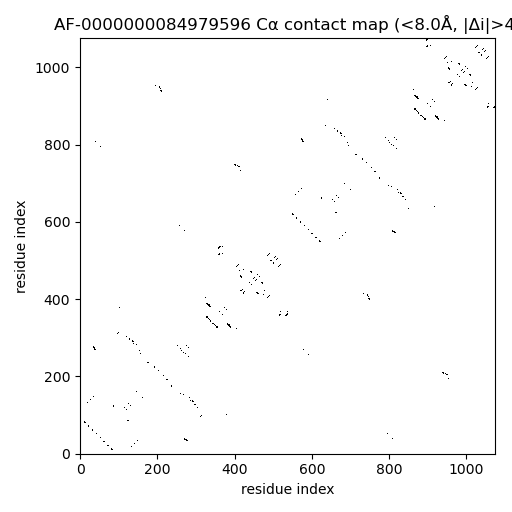
ATOM 2105 N N . GLY A 1 258 ? 4.082 -43.844 -7.969 1 87.31 258 GLY A N 1
ATOM 2106 C CA . GLY A 1 258 ? 4.637 -45.125 -7.562 1 87.31 258 GLY A CA 1
ATOM 2107 C C . GLY A 1 258 ? 3.58 -46.188 -7.305 1 87.31 258 GLY A C 1
ATOM 2108 O O . GLY A 1 258 ? 3.686 -47.312 -7.797 1 87.31 258 GLY A O 1
ATOM 2109 N N . ILE A 1 259 ? 2.584 -45.844 -6.613 1 88.81 259 ILE A N 1
ATOM 2110 C CA . ILE A 1 259 ? 1.489 -46.75 -6.316 1 88.81 259 ILE A CA 1
ATOM 2111 C C . ILE A 1 259 ? 0.801 -47.156 -7.613 1 88.81 259 ILE A C 1
ATOM 2113 O O . ILE A 1 259 ? 0.461 -48.344 -7.789 1 88.81 259 ILE A O 1
ATOM 2117 N N . THR A 1 260 ? 0.612 -46.25 -8.484 1 89.56 260 THR A N 1
ATOM 2118 C CA . THR A 1 260 ? -0.012 -46.562 -9.773 1 89.56 260 THR A CA 1
ATOM 2119 C C . THR A 1 260 ? 0.847 -47.531 -10.578 1 89.56 260 THR A C 1
ATOM 2121 O O . THR A 1 260 ? 0.326 -48.469 -11.195 1 89.56 260 THR A O 1
ATOM 2124 N N . MET A 1 261 ? 2.125 -47.312 -10.508 1 88.62 261 MET A N 1
ATOM 2125 C CA . MET A 1 261 ? 3.051 -48.219 -11.203 1 88.62 261 MET A CA 1
ATOM 2126 C C . MET A 1 261 ? 2.943 -49.625 -10.664 1 88.62 261 MET A C 1
ATOM 2128 O O . MET A 1 261 ? 3 -50.594 -11.438 1 88.62 261 MET A O 1
ATOM 2132 N N . ILE A 1 262 ? 2.854 -49.719 -9.43 1 87.69 262 ILE A N 1
ATOM 2133 C CA . ILE A 1 262 ? 2.738 -51.031 -8.797 1 87.69 262 ILE A CA 1
ATOM 2134 C C . ILE A 1 262 ? 1.434 -51.688 -9.227 1 87.69 262 ILE A C 1
ATOM 2136 O O . ILE A 1 262 ? 1.419 -52.875 -9.578 1 87.69 262 ILE A O 1
ATOM 2140 N N . PHE A 1 263 ? 0.376 -50.969 -9.289 1 88.81 263 PHE A N 1
ATOM 2141 C CA . PHE A 1 263 ? -0.916 -51.531 -9.688 1 88.81 263 PHE A CA 1
ATOM 2142 C C . PHE A 1 263 ? -0.906 -51.906 -11.164 1 88.81 263 PHE A C 1
ATOM 2144 O O . PHE A 1 263 ? -1.535 -52.906 -11.547 1 88.81 263 PHE A O 1
ATOM 2151 N N . VAL A 1 264 ? -0.214 -51.188 -11.945 1 86.69 264 VAL A N 1
ATOM 2152 C CA . VAL A 1 264 ? -0.093 -51.531 -13.359 1 86.69 264 VAL A CA 1
ATOM 2153 C C . VAL A 1 264 ? 0.727 -52.812 -13.516 1 86.69 264 VAL A C 1
ATOM 2155 O O . VAL A 1 264 ? 0.403 -53.656 -14.344 1 86.69 264 VAL A O 1
ATOM 2158 N N . SER A 1 265 ? 1.807 -52.938 -12.727 1 85.12 265 SER A N 1
ATOM 2159 C CA . SER A 1 265 ? 2.664 -54.125 -12.781 1 85.12 265 SER A CA 1
ATOM 2160 C C . SER A 1 265 ? 1.893 -55.375 -12.414 1 85.12 265 SER A C 1
ATOM 2162 O O . SER A 1 265 ? 2.191 -56.469 -12.914 1 85.12 265 SER A O 1
ATOM 2164 N N . PHE A 1 266 ? 0.885 -55.219 -11.562 1 87.19 266 PHE A N 1
ATOM 2165 C CA . PHE A 1 266 ? 0.076 -56.375 -11.148 1 87.19 266 PHE A CA 1
ATOM 2166 C C . PHE A 1 266 ? -1.11 -56.562 -12.086 1 87.19 266 PHE A C 1
ATOM 2168 O O . PHE A 1 266 ? -1.944 -57.438 -11.875 1 87.19 266 PHE A O 1
ATOM 2175 N N . GLY A 1 267 ? -1.248 -55.719 -13.062 1 86.12 267 GLY A N 1
ATOM 2176 C CA . GLY A 1 267 ? -2.316 -55.812 -14.047 1 86.12 267 GLY A CA 1
ATOM 2177 C C . GLY A 1 267 ? -3.641 -55.281 -13.547 1 86.12 267 GLY A C 1
ATOM 2178 O O . GLY A 1 267 ? -4.699 -55.625 -14.07 1 86.12 267 GLY A O 1
ATOM 2179 N N . LYS A 1 268 ? -3.605 -54.469 -12.562 1 88.31 268 LYS A N 1
ATOM 2180 C CA . LYS A 1 268 ? -4.828 -53.969 -11.953 1 88.31 268 LYS A CA 1
ATOM 2181 C C . LYS A 1 268 ? -5.172 -52.594 -12.477 1 88.31 268 LYS A C 1
ATOM 2183 O O . LYS A 1 268 ? -6.195 -52 -12.102 1 88.31 268 LYS A O 1
ATOM 2188 N N . ALA A 1 269 ? -4.332 -52.031 -13.297 1 87.75 269 ALA A N 1
ATOM 2189 C CA . ALA A 1 269 ? -4.559 -50.75 -13.938 1 87.75 269 ALA A CA 1
ATOM 2190 C C . ALA A 1 269 ? -3.863 -50.688 -15.297 1 87.75 269 ALA A C 1
ATOM 2192 O O . ALA A 1 269 ? -2.857 -51.344 -15.516 1 87.75 269 ALA A O 1
ATOM 2193 N N . PRO A 1 270 ? -4.496 -49.938 -16.125 1 87.06 270 PRO A N 1
ATOM 2194 C CA . PRO A 1 270 ? -3.85 -49.812 -17.438 1 87.06 270 PRO A CA 1
ATOM 2195 C C . PRO A 1 270 ? -2.572 -48.969 -17.391 1 87.06 270 PRO A C 1
ATOM 2197 O O . PRO A 1 270 ? -2.395 -48.156 -16.484 1 87.06 270 PRO A O 1
ATOM 2200 N N . ILE A 1 271 ? -1.69 -49.188 -18.359 1 84.75 271 ILE A N 1
ATOM 2201 C CA . ILE A 1 271 ? -0.405 -48.5 -18.406 1 84.75 271 ILE A CA 1
ATOM 2202 C C . ILE A 1 271 ? -0.631 -47 -18.562 1 84.75 271 ILE A C 1
ATOM 2204 O O . ILE A 1 271 ? 0.114 -46.188 -18 1 84.75 271 ILE A O 1
ATOM 2208 N N . GLY A 1 272 ? -1.693 -46.625 -19.234 1 85.62 272 GLY A N 1
ATOM 2209 C CA . GLY A 1 272 ? -2.004 -45.219 -19.438 1 85.62 272 GLY A CA 1
ATOM 2210 C C . GLY A 1 272 ? -2.373 -44.5 -18.156 1 85.62 272 GLY A C 1
ATOM 2211 O O . GLY A 1 272 ? -2.307 -43.281 -18.078 1 85.62 272 GLY A O 1
ATOM 2212 N N . SER A 1 273 ? -2.727 -45.281 -17.109 1 87 273 SER A N 1
ATOM 2213 C CA . SER A 1 273 ? -3.08 -44.688 -15.828 1 87 273 SER A CA 1
ATOM 2214 C C . SER A 1 273 ? -1.887 -43.969 -15.219 1 87 273 SER A C 1
ATOM 2216 O O . SER A 1 273 ? -2.057 -43 -14.461 1 87 273 SER A O 1
ATOM 2218 N N . ILE A 1 274 ? -0.728 -44.312 -15.594 1 86.62 274 ILE A N 1
ATOM 2219 C CA . ILE A 1 274 ? 0.463 -43.656 -15.07 1 86.62 274 ILE A CA 1
ATOM 2220 C C . ILE A 1 274 ? 0.519 -42.219 -15.586 1 86.62 274 ILE A C 1
ATOM 2222 O O . ILE A 1 274 ? 0.735 -41.281 -14.812 1 86.62 274 ILE A O 1
ATOM 2226 N N . LEU A 1 275 ? 0.263 -42.062 -16.875 1 85.19 275 LEU A N 1
ATOM 2227 C CA . LEU A 1 275 ? 0.256 -40.75 -17.453 1 85.19 275 LEU A CA 1
ATOM 2228 C C . LEU A 1 275 ? -0.901 -39.906 -16.906 1 85.19 275 LEU A C 1
ATOM 2230 O O . LEU A 1 275 ? -0.741 -38.719 -16.641 1 85.19 275 LEU A O 1
ATOM 2234 N N . ALA A 1 276 ? -1.953 -40.531 -16.766 1 86.75 276 ALA A N 1
ATOM 2235 C CA . ALA A 1 276 ? -3.117 -39.812 -16.234 1 86.75 276 ALA A CA 1
ATOM 2236 C C . ALA A 1 276 ? -2.865 -39.344 -14.805 1 86.75 276 ALA A C 1
ATOM 2238 O O . ALA A 1 276 ? -3.305 -38.281 -14.414 1 86.75 276 ALA A O 1
ATOM 2239 N N . MET A 1 277 ? -2.23 -40.156 -14.023 1 87.75 277 MET A N 1
ATOM 2240 C CA . MET A 1 277 ? -1.952 -39.781 -12.633 1 87.75 277 MET A CA 1
ATOM 2241 C C . MET A 1 277 ? -0.993 -38.625 -12.562 1 87.75 277 MET A C 1
ATOM 2243 O O . MET A 1 277 ? -1.025 -37.844 -11.602 1 87.75 277 MET A O 1
ATOM 2247 N N . ALA A 1 278 ? -0.143 -38.531 -13.547 1 82.31 278 ALA A N 1
ATOM 2248 C CA . ALA A 1 278 ? 0.742 -37.344 -13.586 1 82.31 278 ALA A CA 1
ATOM 2249 C C . ALA A 1 278 ? -0.058 -36.062 -13.711 1 82.31 278 ALA A C 1
ATOM 2251 O O . ALA A 1 278 ? 0.286 -35.062 -13.094 1 82.31 278 ALA A O 1
ATOM 2252 N N . GLY A 1 279 ? -1.063 -36.094 -14.484 1 83.19 279 GLY A N 1
ATOM 2253 C CA . GLY A 1 279 ? -1.911 -34.938 -14.656 1 83.19 279 GLY A CA 1
ATOM 2254 C C . GLY A 1 279 ? -2.922 -34.75 -13.531 1 83.19 279 GLY A C 1
ATOM 2255 O O . GLY A 1 279 ? -3.027 -33.688 -12.945 1 83.19 279 GLY A O 1
ATOM 2256 N N . LEU A 1 280 ? -3.631 -35.812 -13.234 1 87.56 280 LEU A N 1
ATOM 2257 C CA . LEU A 1 280 ? -4.684 -35.781 -12.227 1 87.56 280 LEU A CA 1
ATOM 2258 C C . LEU A 1 280 ? -4.102 -35.531 -10.844 1 87.56 280 LEU A C 1
ATOM 2260 O O . LEU A 1 280 ? -4.711 -34.844 -10.016 1 87.56 280 LEU A O 1
ATOM 2264 N N . GLY A 1 281 ? -2.984 -36.156 -10.656 1 84.5 281 GLY A N 1
ATOM 2265 C CA . GLY A 1 281 ? -2.33 -35.938 -9.375 1 84.5 281 GLY A CA 1
ATOM 2266 C C . GLY A 1 281 ? -2.014 -34.469 -9.102 1 84.5 281 GLY A C 1
ATOM 2267 O O . GLY A 1 281 ? -2.186 -34 -7.984 1 84.5 281 GLY A O 1
ATOM 2268 N N . GLN A 1 282 ? -1.561 -33.844 -10.141 1 80.75 282 GLN A N 1
ATOM 2269 C CA . GLN A 1 282 ? -1.247 -32.406 -10.008 1 80.75 282 GLN A CA 1
ATOM 2270 C C . GLN A 1 282 ? -2.498 -31.594 -9.68 1 80.75 282 GLN A C 1
ATOM 2272 O O . GLN A 1 282 ? -2.453 -30.703 -8.836 1 80.75 282 GLN A O 1
ATOM 2277 N N . VAL A 1 283 ? -3.557 -31.875 -10.305 1 84.94 283 VAL A N 1
ATOM 2278 C CA . VAL A 1 283 ? -4.82 -31.172 -10.07 1 84.94 283 VAL A CA 1
ATOM 2279 C C . VAL A 1 283 ? -5.305 -31.453 -8.648 1 84.94 283 VAL A C 1
ATOM 2281 O O . VAL A 1 283 ? -5.781 -30.547 -7.965 1 84.94 283 VAL A O 1
ATOM 2284 N N . PHE A 1 284 ? -5.176 -32.656 -8.273 1 86.94 284 PHE A N 1
ATOM 2285 C CA . PHE A 1 284 ? -5.594 -33.062 -6.934 1 86.94 284 PHE A CA 1
ATOM 2286 C C . PHE A 1 284 ? -4.785 -32.312 -5.871 1 86.94 284 PHE A C 1
ATOM 2288 O O . PHE A 1 284 ? -5.355 -31.719 -4.949 1 86.94 284 PHE A O 1
ATOM 2295 N N . MET A 1 285 ? -3.5 -32.375 -6.035 1 81.81 285 MET A N 1
ATOM 2296 C CA . MET A 1 285 ? -2.625 -31.734 -5.066 1 81.81 285 MET A CA 1
ATOM 2297 C C . MET A 1 285 ? -2.818 -30.219 -5.086 1 81.81 285 MET A C 1
ATOM 2299 O O . MET A 1 285 ? -2.764 -29.562 -4.043 1 81.81 285 MET A O 1
ATOM 2303 N N . GLY A 1 286 ? -3.004 -29.719 -6.246 1 82.12 286 GLY A N 1
ATOM 2304 C CA . GLY A 1 286 ? -3.314 -28.312 -6.363 1 82.12 286 GLY A CA 1
ATOM 2305 C C . GLY A 1 286 ? -4.598 -27.906 -5.652 1 82.12 286 GLY A C 1
ATOM 2306 O O . GLY A 1 286 ? -4.652 -26.875 -4.996 1 82.12 286 GLY A O 1
ATOM 2307 N N . GLY A 1 287 ? -5.578 -28.688 -5.805 1 84.94 287 GLY A N 1
ATOM 2308 C CA . GLY A 1 287 ? -6.836 -28.469 -5.105 1 84.94 287 GLY A CA 1
ATOM 2309 C C . GLY A 1 287 ? -6.684 -28.484 -3.596 1 84.94 287 GLY A C 1
ATOM 2310 O O . GLY A 1 287 ? -7.227 -27.625 -2.906 1 84.94 287 GLY A O 1
ATOM 2311 N N . MET A 1 288 ? -5.93 -29.391 -3.119 1 82.94 288 MET A N 1
ATOM 2312 C CA . MET A 1 288 ? -5.734 -29.5 -1.679 1 82.94 288 MET A CA 1
ATOM 2313 C C . MET A 1 288 ? -5 -28.297 -1.125 1 82.94 288 MET A C 1
ATOM 2315 O O . MET A 1 288 ? -5.402 -27.734 -0.106 1 82.94 288 MET A O 1
ATOM 2319 N N . SER A 1 289 ? -3.941 -28 -1.818 1 79.06 289 SER A N 1
ATOM 2320 C CA . SER A 1 289 ? -3.209 -26.797 -1.416 1 79.06 289 SER A CA 1
ATOM 2321 C C . SER A 1 289 ? -4.086 -25.547 -1.51 1 79.06 289 SER A C 1
ATOM 2323 O O . SER A 1 289 ? -3.986 -24.656 -0.673 1 79.06 289 SER A O 1
ATOM 2325 N N . GLY A 1 290 ? -4.883 -25.516 -2.547 1 83.69 290 GLY A N 1
ATOM 2326 C CA . GLY A 1 290 ? -5.812 -24.406 -2.721 1 83.69 290 GLY A CA 1
ATOM 2327 C C . GLY A 1 290 ? -6.773 -24.25 -1.559 1 83.69 290 GLY A C 1
ATOM 2328 O O . GLY A 1 290 ? -7.047 -23.125 -1.122 1 83.69 290 GLY A O 1
ATOM 2329 N N . ILE A 1 291 ? -7.25 -25.281 -0.997 1 85.31 291 ILE A N 1
ATOM 2330 C CA . ILE A 1 291 ? -8.18 -25.25 0.13 1 85.31 291 ILE A CA 1
ATOM 2331 C C . ILE A 1 291 ? -7.477 -24.672 1.357 1 85.31 291 ILE A C 1
ATOM 2333 O O . ILE A 1 291 ? -7.988 -23.734 1.993 1 85.31 291 ILE A O 1
ATOM 2337 N N . VAL A 1 292 ? -6.352 -25.172 1.611 1 77.25 292 VAL A N 1
ATOM 2338 C CA . VAL A 1 292 ? -5.605 -24.75 2.795 1 77.25 292 VAL A CA 1
ATOM 2339 C C . VAL A 1 292 ? -5.305 -23.25 2.711 1 77.25 292 VAL A C 1
ATOM 2341 O O . VAL A 1 292 ? -5.598 -22.5 3.645 1 77.25 292 VAL A O 1
ATOM 2344 N N . ASN A 1 293 ? -4.816 -22.828 1.555 1 77.75 293 ASN A N 1
ATOM 2345 C CA . ASN A 1 293 ? -4.43 -21.438 1.376 1 77.75 293 ASN A CA 1
ATOM 2346 C C . ASN A 1 293 ? -5.641 -20.516 1.419 1 77.75 293 ASN A C 1
ATOM 2348 O O . ASN A 1 293 ? -5.562 -19.406 1.954 1 77.75 293 ASN A O 1
ATOM 2352 N N . SER A 1 294 ? -6.742 -20.969 0.833 1 86.06 294 SER A N 1
ATOM 2353 C CA . SER A 1 294 ? -7.953 -20.156 0.809 1 86.06 294 SER A CA 1
ATOM 2354 C C . SER A 1 294 ? -8.531 -19.984 2.209 1 86.06 294 SER A C 1
ATOM 2356 O O . SER A 1 294 ? -8.992 -18.906 2.566 1 86.06 294 SER A O 1
ATOM 2358 N N . VAL A 1 295 ? -8.461 -21 3.031 1 82.5 295 VAL A N 1
ATOM 2359 C CA . VAL A 1 295 ? -8.977 -20.922 4.391 1 82.5 295 VAL A CA 1
ATOM 2360 C C . VAL A 1 295 ? -8.141 -19.953 5.211 1 82.5 295 VAL A C 1
ATOM 2362 O O . VAL A 1 295 ? -8.688 -19.125 5.949 1 82.5 295 VAL A O 1
ATOM 2365 N N . ILE A 1 296 ? -6.891 -20.031 5.043 1 74.62 296 ILE A N 1
ATOM 2366 C CA . ILE A 1 296 ? -5.988 -19.125 5.746 1 74.62 296 ILE A CA 1
ATOM 2367 C C . ILE A 1 296 ? -6.27 -17.688 5.324 1 74.62 296 ILE A C 1
ATOM 2369 O O . ILE A 1 296 ? -6.391 -16.797 6.168 1 74.62 296 ILE A O 1
ATOM 2373 N N . SER A 1 297 ? -6.402 -17.531 4.016 1 80.56 297 SER A N 1
ATOM 2374 C CA . SER A 1 297 ? -6.645 -16.203 3.467 1 80.56 297 SER A CA 1
ATOM 2375 C C . SER A 1 297 ? -7.961 -15.625 3.98 1 80.56 297 SER A C 1
ATOM 2377 O O . SER A 1 297 ? -8.008 -14.469 4.414 1 80.56 297 SER A O 1
ATOM 2379 N N . ILE A 1 298 ? -8.984 -16.391 4.008 1 85.81 298 ILE A N 1
ATOM 2380 C CA . ILE A 1 298 ? -10.297 -15.953 4.457 1 85.81 298 ILE A CA 1
ATOM 2381 C C . ILE A 1 298 ? -10.242 -15.609 5.945 1 85.81 298 ILE A C 1
ATOM 2383 O O . ILE A 1 298 ? -10.758 -14.562 6.363 1 85.81 298 ILE A O 1
ATOM 2387 N N . LYS A 1 299 ? -9.617 -16.406 6.691 1 81.38 299 LYS A N 1
ATOM 2388 C CA . LYS A 1 299 ? -9.531 -16.172 8.133 1 81.38 299 LYS A CA 1
ATOM 2389 C C . LYS A 1 299 ? -8.75 -14.883 8.43 1 81.38 299 LYS A C 1
ATOM 2391 O O . LYS A 1 299 ? -9.086 -14.156 9.359 1 81.38 299 LYS A O 1
ATOM 2396 N N . SER A 1 300 ? -7.805 -14.648 7.629 1 77 300 SER A N 1
ATOM 2397 C CA . SER A 1 300 ? -6.98 -13.461 7.84 1 77 300 SER A CA 1
ATOM 2398 C C . SER A 1 300 ? -7.758 -12.188 7.527 1 77 300 SER A C 1
ATOM 2400 O O . SER A 1 300 ? -7.395 -11.102 7.984 1 77 300 SER A O 1
ATOM 2402 N N . SER A 1 301 ? -8.82 -12.305 6.699 1 82.38 301 SER A N 1
ATOM 2403 C CA . SER A 1 301 ? -9.633 -11.141 6.352 1 82.38 301 SER A CA 1
ATOM 2404 C C . SER A 1 301 ? -10.539 -10.734 7.512 1 82.38 301 SER A C 1
ATOM 2406 O O . SER A 1 301 ? -11.086 -9.633 7.523 1 82.38 301 SER A O 1
ATOM 2408 N N . ASN A 1 302 ? -10.641 -11.531 8.531 1 82.12 302 ASN A N 1
ATOM 2409 C CA . ASN A 1 302 ? -11.531 -11.289 9.664 1 82.12 302 ASN A CA 1
ATOM 2410 C C . ASN A 1 302 ? -11.125 -10.031 10.438 1 82.12 302 ASN A C 1
ATOM 2412 O O . ASN A 1 302 ? -11.969 -9.359 11.016 1 82.12 302 ASN A O 1
ATOM 2416 N N . VAL A 1 303 ? -9.914 -9.719 10.375 1 77.12 303 VAL A N 1
ATOM 2417 C CA . VAL A 1 303 ? -9.414 -8.547 11.094 1 77.12 303 VAL A CA 1
ATOM 2418 C C . VAL A 1 303 ? -10.055 -7.285 10.523 1 77.12 303 VAL A C 1
ATOM 2420 O O . VAL A 1 303 ? -10.414 -6.375 11.281 1 77.12 303 VAL A O 1
ATOM 2423 N N . PHE A 1 304 ? -10.289 -7.254 9.227 1 79.88 304 PHE A N 1
ATOM 2424 C CA . PHE A 1 304 ? -10.875 -6.086 8.586 1 79.88 304 PHE A CA 1
ATOM 2425 C C . PHE A 1 304 ? -12.367 -5.992 8.891 1 79.88 304 PHE A C 1
ATOM 2427 O O . PHE A 1 304 ? -12.891 -4.898 9.109 1 79.88 304 PHE A O 1
ATOM 2434 N N . PHE A 1 305 ? -12.992 -7.125 9.016 1 79.56 305 PHE A N 1
ATOM 2435 C CA . PHE A 1 305 ? -14.414 -7.137 9.328 1 79.56 305 PHE A CA 1
ATOM 2436 C C . PHE A 1 305 ? -14.664 -6.699 10.766 1 79.56 305 PHE A C 1
ATOM 2438 O O . PHE A 1 305 ? -15.656 -6.031 11.055 1 79.56 305 PHE A O 1
ATOM 2445 N N . LYS A 1 306 ? -13.797 -7.039 11.586 1 78.5 306 LYS A N 1
ATOM 2446 C CA . LYS A 1 306 ? -13.938 -6.684 12.992 1 78.5 306 LYS A CA 1
ATOM 2447 C C . LYS A 1 306 ? -13.844 -5.172 13.195 1 78.5 306 LYS A C 1
ATOM 2449 O O . LYS A 1 306 ? -14.516 -4.609 14.055 1 78.5 306 LYS A O 1
ATOM 2454 N N . LYS A 1 307 ? -13 -4.574 12.445 1 75.31 307 LYS A N 1
ATOM 2455 C CA . LYS A 1 307 ? -12.859 -3.121 12.523 1 75.31 307 LYS A CA 1
ATOM 2456 C C . LYS A 1 307 ? -14.195 -2.43 12.25 1 75.31 307 LYS A C 1
ATOM 2458 O O . LYS A 1 307 ? -14.523 -1.426 12.883 1 75.31 307 LYS A O 1
ATOM 2463 N N . TYR A 1 308 ? -14.961 -3.002 11.406 1 75.81 308 TYR A N 1
ATOM 2464 C CA . TYR A 1 308 ? -16.188 -2.363 10.961 1 75.81 308 TYR A CA 1
ATOM 2465 C C . TYR A 1 308 ? -17.359 -2.754 11.859 1 75.81 308 TYR A C 1
ATOM 2467 O O . TYR A 1 308 ? -18.328 -1.999 12 1 75.81 308 TYR A O 1
ATOM 2475 N N . GLU A 1 309 ? -17.266 -3.963 12.367 1 73.06 309 GLU A N 1
ATOM 2476 C CA . GLU A 1 309 ? -18.344 -4.434 13.234 1 73.06 309 GLU A CA 1
ATOM 2477 C C . GLU A 1 309 ? -18.422 -3.592 14.508 1 73.06 309 GLU A C 1
ATOM 2479 O O . GLU A 1 309 ? -19.516 -3.436 15.078 1 73.06 309 GLU A O 1
ATOM 2484 N N . ASN A 1 310 ? -17.297 -2.994 14.828 1 67.06 310 ASN A N 1
ATOM 2485 C CA . ASN A 1 310 ? -17.266 -2.215 16.062 1 67.06 310 ASN A CA 1
ATOM 2486 C C . ASN A 1 310 ? -17.844 -0.817 15.852 1 67.06 310 ASN A C 1
ATOM 2488 O O . ASN A 1 310 ? -18.125 -0.11 16.828 1 67.06 310 ASN A O 1
ATOM 2492 N N . ILE A 1 311 ? -17.875 -0.452 14.633 1 66.44 311 ILE A N 1
ATOM 2493 C CA . ILE A 1 311 ? -18.484 0.854 14.414 1 66.44 311 ILE A CA 1
ATOM 2494 C C . ILE A 1 311 ? -20 0.75 14.578 1 66.44 311 ILE A C 1
ATOM 2496 O O . ILE A 1 311 ? -20.672 0.038 13.82 1 66.44 311 ILE A O 1
ATOM 2500 N N . LEU A 1 312 ? -20.422 0.832 15.898 1 53.59 312 LEU A N 1
ATOM 2501 C CA . LEU A 1 312 ? -21.812 0.781 16.297 1 53.59 312 LEU A CA 1
ATOM 2502 C C . LEU A 1 312 ? -22.641 1.812 15.539 1 53.59 312 LEU A C 1
ATOM 2504 O O . LEU A 1 312 ? -22.266 2.986 15.469 1 53.59 312 LEU A O 1
ATOM 2508 N N . SER A 1 313 ? -23.344 1.36 14.453 1 55.19 313 SER A N 1
ATOM 2509 C CA . SER A 1 313 ? -24.312 2.271 13.859 1 55.19 313 SER A CA 1
ATOM 2510 C C . SER A 1 313 ? -25.25 2.855 14.914 1 55.19 313 SER A C 1
ATOM 2512 O O . SER A 1 313 ? -25.703 2.141 15.812 1 55.19 313 SER A O 1
ATOM 2514 N N . ARG A 1 314 ? -25.234 4.02 15.219 1 52.91 314 ARG A N 1
ATOM 2515 C CA . ARG A 1 314 ? -26.344 4.641 15.953 1 52.91 314 ARG A CA 1
ATOM 2516 C C . ARG A 1 314 ? -27.672 4.344 15.281 1 52.91 314 ARG A C 1
ATOM 2518 O O . ARG A 1 314 ? -27.812 4.473 14.062 1 52.91 314 ARG A O 1
ATOM 2525 N N . ASN A 1 315 ? -28.344 3.371 15.68 1 51.34 315 ASN A N 1
ATOM 2526 C CA . ASN A 1 315 ? -29.703 3.336 15.148 1 51.34 315 ASN A CA 1
ATOM 2527 C C . ASN A 1 315 ? -30.406 4.672 15.336 1 51.34 315 ASN A C 1
ATOM 2529 O O . ASN A 1 315 ? -30.641 5.105 16.469 1 51.34 315 ASN A O 1
ATOM 2533 N N . PRO A 1 316 ? -30.312 5.578 14.438 1 49.97 316 PRO A N 1
ATOM 2534 C CA . PRO A 1 316 ? -30.953 6.891 14.531 1 49.97 316 PRO A CA 1
ATOM 2535 C C . PRO A 1 316 ? -32.281 6.84 15.258 1 49.97 316 PRO A C 1
ATOM 2537 O O . PRO A 1 316 ? -32.781 7.871 15.719 1 49.97 316 PRO A O 1
ATOM 2540 N N . LYS A 1 317 ? -33.156 5.738 14.984 1 47 317 LYS A N 1
ATOM 2541 C CA . LYS A 1 317 ? -34.594 5.703 15.188 1 47 317 LYS A CA 1
ATOM 2542 C C . LYS A 1 317 ? -34.969 5.75 16.672 1 47 317 LYS A C 1
ATOM 2544 O O . LYS A 1 317 ? -36.125 5.75 17.031 1 47 317 LYS A O 1
ATOM 2549 N N . ASP A 1 318 ? -33.938 5.711 17.453 1 47.34 318 ASP A N 1
ATOM 2550 C CA . ASP A 1 318 ? -34.5 5.191 18.688 1 47.34 318 ASP A CA 1
ATOM 2551 C C . ASP A 1 318 ? -35.25 6.293 19.453 1 47.34 318 ASP A C 1
ATOM 2553 O O . ASP A 1 318 ? -35.906 6.016 20.453 1 47.34 318 ASP A O 1
ATOM 2557 N N . PHE A 1 319 ? -34.844 7.738 19.344 1 51.19 319 PHE A N 1
ATOM 2558 C CA . PHE A 1 319 ? -35.656 8.5 20.281 1 51.19 319 PHE A CA 1
ATOM 2559 C C . PHE A 1 319 ? -36.469 9.539 19.547 1 51.19 319 PHE A C 1
ATOM 2561 O O . PHE A 1 319 ? -36.094 10.008 18.469 1 51.19 319 PHE A O 1
ATOM 2568 N N . GLU A 1 320 ? -37.781 9.625 19.797 1 54.03 320 GLU A N 1
ATOM 2569 C CA . GLU A 1 320 ? -38.75 10.625 19.375 1 54.03 320 GLU A CA 1
ATOM 2570 C C . GLU A 1 320 ? -38.25 12.039 19.656 1 54.03 320 GLU A C 1
ATOM 2572 O O . GLU A 1 320 ? -37.938 12.383 20.797 1 54.03 320 GLU A O 1
ATOM 2577 N N . SER A 1 321 ? -37.688 12.734 18.688 1 63.22 321 SER A N 1
ATOM 2578 C CA . SER A 1 321 ? -37.125 14.078 18.797 1 63.22 321 SER A CA 1
ATOM 2579 C C . SER A 1 321 ? -38.219 15.125 18.938 1 63.22 321 SER A C 1
ATOM 2581 O O . SER A 1 321 ? -39.281 15.016 18.297 1 63.22 321 SER A O 1
ATOM 2583 N N . LYS A 1 322 ? -38.281 15.93 20 1 64.06 322 LYS A N 1
ATOM 2584 C CA . LYS A 1 322 ? -39.188 17.078 20.141 1 64.06 322 LYS A CA 1
ATOM 2585 C C . LYS A 1 322 ? -38.812 18.203 19.188 1 64.06 322 LYS A C 1
ATOM 2587 O O . LYS A 1 322 ? -37.625 18.453 18.953 1 64.06 322 LYS A O 1
ATOM 2592 N N . ASP A 1 323 ? -39.625 18.578 18.219 1 60.44 323 ASP A N 1
ATOM 2593 C CA . ASP A 1 323 ? -39.406 19.719 17.312 1 60.44 323 ASP A CA 1
ATOM 2594 C C . ASP A 1 323 ? -39.219 21.016 18.094 1 60.44 323 ASP A C 1
ATOM 2596 O O . ASP A 1 323 ? -40 21.344 18.969 1 60.44 323 ASP A O 1
ATOM 2600 N N . ILE A 1 324 ? -38.031 21.438 18.094 1 58.66 324 ILE A N 1
ATOM 2601 C CA . ILE A 1 324 ? -37.844 22.719 18.766 1 58.66 324 ILE A CA 1
ATOM 2602 C C . ILE A 1 324 ? -38 23.859 17.766 1 58.66 324 ILE A C 1
ATOM 2604 O O . ILE A 1 324 ? -37.656 23.703 16.578 1 58.66 324 ILE A O 1
ATOM 2608 N N . GLY A 1 325 ? -38.938 24.656 17.797 1 56.41 325 GLY A N 1
ATOM 2609 C CA . GLY A 1 325 ? -39.062 25.875 17.016 1 56.41 325 GLY A CA 1
ATOM 2610 C C . GLY A 1 325 ? -37.781 26.688 17 1 56.41 325 GLY A C 1
ATOM 2611 O O . GLY A 1 325 ? -36.656 26.109 17.047 1 56.41 325 GLY A O 1
ATOM 2612 N N . LYS A 1 326 ? -37.719 27.859 16.719 1 60.94 326 LYS A N 1
ATOM 2613 C CA . LYS A 1 326 ? -36.594 28.781 16.812 1 60.94 326 LYS A CA 1
ATOM 2614 C C . LYS A 1 326 ? -35.969 28.75 18.203 1 60.94 326 LYS A C 1
ATOM 2616 O O . LYS A 1 326 ? -36.656 28.703 19.203 1 60.94 326 LYS A O 1
ATOM 2621 N N . VAL A 1 327 ? -34.625 28.375 18.344 1 60.16 327 VAL A N 1
ATOM 2622 C CA . VAL A 1 327 ? -33.969 28.297 19.641 1 60.16 327 VAL A CA 1
ATOM 2623 C C . VAL A 1 327 ? -33.781 29.703 20.203 1 60.16 327 VAL A C 1
ATOM 2625 O O . VAL A 1 327 ? -33.156 30.562 19.562 1 60.16 327 VAL A O 1
ATOM 2628 N N . PHE A 1 328 ? -34.344 29.953 21.25 1 62.38 328 PHE A N 1
ATOM 2629 C CA . PHE A 1 328 ? -34.281 31.281 21.828 1 62.38 328 PHE A CA 1
ATOM 2630 C C . PHE A 1 328 ? -33.531 31.281 23.141 1 62.38 328 PHE A C 1
ATOM 2632 O O . PHE A 1 328 ? -32.938 32.312 23.531 1 62.38 328 PHE A O 1
ATOM 2639 N N . ASN A 1 329 ? -33.438 30.156 23.766 1 77.38 329 ASN A N 1
ATOM 2640 C CA . ASN A 1 329 ? -32.875 30.109 25.109 1 77.38 329 ASN A CA 1
ATOM 2641 C C . ASN A 1 329 ? -31.891 28.969 25.25 1 77.38 329 ASN A C 1
ATOM 2643 O O . ASN A 1 329 ? -32.094 27.875 24.734 1 77.38 329 ASN A O 1
ATOM 2647 N N . ILE A 1 330 ? -30.719 29.266 25.891 1 82.5 330 ILE A N 1
ATOM 2648 C CA . ILE A 1 330 ? -29.703 28.266 26.203 1 82.5 330 ILE A CA 1
ATOM 2649 C C . ILE A 1 330 ? -29.422 28.266 27.703 1 82.5 330 ILE A C 1
ATOM 2651 O O . ILE A 1 330 ? -29.25 29.328 28.312 1 82.5 330 ILE A O 1
ATOM 2655 N N . GLU A 1 331 ? -29.531 27.109 28.266 1 88.31 331 GLU A N 1
ATOM 2656 C CA . GLU A 1 331 ? -29.25 26.969 29.688 1 88.31 331 GLU A CA 1
ATOM 2657 C C . GLU A 1 331 ? -28.172 25.922 29.938 1 88.31 331 GLU A C 1
ATOM 2659 O O . GLU A 1 331 ? -28.25 24.797 29.406 1 88.31 331 GLU A O 1
ATOM 2664 N N . VAL A 1 332 ? -27.156 26.297 30.641 1 89.56 332 VAL A N 1
ATOM 2665 C CA . VAL A 1 332 ? -26.094 25.406 31.031 1 89.56 332 VAL A CA 1
ATOM 2666 C C . VAL A 1 332 ? -26.062 25.281 32.562 1 89.56 332 VAL A C 1
ATOM 2668 O O . VAL A 1 332 ? -26 26.281 33.281 1 89.56 332 VAL A O 1
ATOM 2671 N N . ARG A 1 333 ? -26.172 24.016 33.031 1 93.06 333 ARG A N 1
ATOM 2672 C CA . ARG A 1 333 ? -26.188 23.781 34.469 1 93.06 333 ARG A CA 1
ATOM 2673 C C . ARG A 1 333 ? -25.047 22.844 34.875 1 93.06 333 ARG A C 1
ATOM 2675 O O . ARG A 1 333 ? -25.156 21.641 34.719 1 93.06 333 ARG A O 1
ATOM 2682 N N . ASP A 1 334 ? -24.062 23.359 35.531 1 91.69 334 ASP A N 1
ATOM 2683 C CA . ASP A 1 334 ? -22.953 22.641 36.125 1 91.69 334 ASP A CA 1
ATOM 2684 C C . ASP A 1 334 ? -22.453 21.531 35.219 1 91.69 334 ASP A C 1
ATOM 2686 O O . ASP A 1 334 ? -22.406 20.359 35.625 1 91.69 334 ASP A O 1
ATOM 2690 N N . VAL A 1 335 ? -22.016 21.953 34.125 1 91.38 335 VAL A N 1
ATOM 2691 C CA . VAL A 1 335 ? -21.609 20.984 33.094 1 91.38 335 VAL A CA 1
ATOM 2692 C C . VAL A 1 335 ? -20.109 20.688 33.25 1 91.38 335 VAL A C 1
ATOM 2694 O O . VAL A 1 335 ? -19.297 21.594 33.438 1 91.38 335 VAL A O 1
ATOM 2697 N N . THR A 1 336 ? -19.812 19.375 33.25 1 91.69 336 THR A N 1
ATOM 2698 C CA . THR A 1 336 ? -18.438 18.906 33.25 1 91.69 336 THR A CA 1
ATOM 2699 C C . THR A 1 336 ? -18.172 18.047 32 1 91.69 336 THR A C 1
ATOM 2701 O O . THR A 1 336 ? -19.062 17.344 31.547 1 91.69 336 THR A O 1
ATOM 2704 N N . PHE A 1 337 ? -16.938 18.203 31.484 1 89.38 337 PHE A N 1
ATOM 2705 C CA . PHE A 1 337 ? -16.625 17.469 30.266 1 89.38 337 PHE A CA 1
ATOM 2706 C C . PHE A 1 337 ? -15.148 17.094 30.219 1 89.38 337 PHE A C 1
ATOM 2708 O O . PHE A 1 337 ? -14.297 17.875 30.672 1 89.38 337 PHE A O 1
ATOM 2715 N N . SER A 1 338 ? -14.914 15.875 29.812 1 85.25 338 SER A N 1
ATOM 2716 C CA . SER A 1 338 ? -13.562 15.43 29.516 1 85.25 338 SER A CA 1
ATOM 2717 C C . SER A 1 338 ? -13.508 14.648 28.203 1 85.25 338 SER A C 1
ATOM 2719 O O . SER A 1 338 ? -14.375 13.82 27.938 1 85.25 338 SER A O 1
ATOM 2721 N N . TYR A 1 339 ? -12.539 15.008 27.375 1 72 339 TYR A N 1
ATOM 2722 C CA . TYR A 1 339 ? -12.43 14.328 26.094 1 72 339 TYR A CA 1
ATOM 2723 C C . TYR A 1 339 ? -12.055 12.859 26.281 1 72 339 TYR A C 1
ATOM 2725 O O . TYR A 1 339 ? -12.43 12.016 25.469 1 72 339 TYR A O 1
ATOM 2733 N N . THR A 1 340 ? -11.195 12.719 27.297 1 71.25 340 THR A N 1
ATOM 2734 C CA . THR A 1 340 ? -10.797 11.344 27.609 1 71.25 340 THR A CA 1
ATOM 2735 C C . THR A 1 340 ? -11.188 10.977 29.031 1 71.25 340 THR A C 1
ATOM 2737 O O . THR A 1 340 ? -11.398 11.852 29.875 1 71.25 340 THR A O 1
ATOM 2740 N N . GLU A 1 341 ? -11.422 9.75 29.172 1 68.44 341 GLU A N 1
ATOM 2741 C CA . GLU A 1 341 ? -11.82 9.289 30.5 1 68.44 341 GLU A CA 1
ATOM 2742 C C . GLU A 1 341 ? -10.828 9.734 31.578 1 68.44 341 GLU A C 1
ATOM 2744 O O . GLU A 1 341 ? -11.227 10.109 32.688 1 68.44 341 GLU A O 1
ATOM 2749 N N . ASN A 1 342 ? -9.602 9.781 31.219 1 64.31 342 ASN A N 1
ATOM 2750 C CA . ASN A 1 342 ? -8.586 10.133 32.219 1 64.31 342 ASN A CA 1
ATOM 2751 C C . ASN A 1 342 ? -7.984 11.508 31.922 1 64.31 342 ASN A C 1
ATOM 2753 O O . ASN A 1 342 ? -6.91 11.836 32.438 1 64.31 342 ASN A O 1
ATOM 2757 N N . GLY A 1 343 ? -8.766 12.164 31.188 1 63.09 343 GLY A N 1
ATOM 2758 C CA . GLY A 1 343 ? -8.18 13.438 30.812 1 63.09 343 GLY A CA 1
ATOM 2759 C C . GLY A 1 343 ? -8.609 14.578 31.719 1 63.09 343 GLY A C 1
ATOM 2760 O O . GLY A 1 343 ? -9.289 14.352 32.719 1 63.09 343 GLY A O 1
ATOM 2761 N N . GLU A 1 344 ? -8.047 15.766 31.422 1 67.81 344 GLU A N 1
ATOM 2762 C CA . GLU A 1 344 ? -8.391 16.984 32.156 1 67.81 344 GLU A CA 1
ATOM 2763 C C . GLU A 1 344 ? -9.875 17.297 32.062 1 67.81 344 GLU A C 1
ATOM 2765 O O . GLU A 1 344 ? -10.438 17.266 30.953 1 67.81 344 GLU A O 1
ATOM 2770 N N . THR A 1 345 ? -10.508 17.375 33.25 1 79.38 345 THR A N 1
ATOM 2771 C CA . THR A 1 345 ? -11.93 17.703 33.281 1 79.38 345 THR A CA 1
ATOM 2772 C C . THR A 1 345 ? -12.148 19.203 33.188 1 79.38 345 THR A C 1
ATOM 2774 O O . THR A 1 345 ? -11.508 19.984 33.875 1 79.38 345 THR A O 1
ATOM 2777 N N . ILE A 1 346 ? -12.945 19.578 32.219 1 82.94 346 ILE A N 1
ATOM 2778 C CA . ILE A 1 346 ? -13.344 20.969 32.031 1 82.94 346 ILE A CA 1
ATOM 2779 C C . ILE A 1 346 ? -14.664 21.234 32.75 1 82.94 346 ILE A C 1
ATOM 2781 O O . ILE A 1 346 ? -15.633 20.484 32.594 1 82.94 346 ILE A O 1
ATOM 2785 N N . ASN A 1 347 ? -14.695 22.281 33.594 1 86.81 347 ASN A N 1
ATOM 2786 C CA . ASN A 1 347 ? -15.906 22.672 34.312 1 86.81 347 ASN A CA 1
ATOM 2787 C C . ASN A 1 347 ? -16.469 23.984 33.812 1 86.81 347 ASN A C 1
ATOM 2789 O O . ASN A 1 347 ? -15.758 24.984 33.719 1 86.81 347 ASN A O 1
ATOM 2793 N N . TYR A 1 348 ? -17.656 23.922 33.375 1 86.69 348 TYR A N 1
ATOM 2794 C CA . TYR A 1 348 ? -18.359 25.141 32.969 1 86.69 348 TYR A CA 1
ATOM 2795 C C . TYR A 1 348 ? -19.375 25.562 34.031 1 86.69 348 TYR A C 1
ATOM 2797 O O . TYR A 1 348 ? -20.219 24.75 34.438 1 86.69 348 TYR A O 1
ATOM 2805 N N . PRO A 1 349 ? -19.281 26.797 34.469 1 84.25 349 PRO A N 1
ATOM 2806 C CA . PRO A 1 349 ? -20.281 27.266 35.438 1 84.25 349 PRO A CA 1
ATOM 2807 C C . PRO A 1 349 ? -21.672 27.375 34.812 1 84.25 349 PRO A C 1
ATOM 2809 O O . PRO A 1 349 ? -21.812 27.391 33.594 1 84.25 349 PRO A O 1
ATOM 2812 N N . SER A 1 350 ? -22.719 27.422 35.719 1 89.38 350 SER A N 1
ATOM 2813 C CA . SER A 1 350 ? -24.094 27.562 35.25 1 89.38 350 SER A CA 1
ATOM 2814 C C . SER A 1 350 ? -24.359 28.969 34.719 1 89.38 350 SER A C 1
ATOM 2816 O O . SER A 1 350 ? -23.938 29.953 35.312 1 89.38 350 SER A O 1
ATOM 2818 N N . PHE A 1 351 ? -24.891 28.953 33.5 1 84.12 351 PHE A N 1
ATOM 2819 C CA . PHE A 1 351 ? -25.312 30.234 32.938 1 84.12 351 PHE A CA 1
ATOM 2820 C C . PHE A 1 351 ? -26.531 30.062 32.062 1 84.12 351 PHE A C 1
ATOM 2822 O O . PHE A 1 351 ? -26.859 28.953 31.641 1 84.12 351 PHE A O 1
ATOM 2829 N N . LYS A 1 352 ? -27.297 31.141 31.922 1 83.31 352 LYS A N 1
ATOM 2830 C CA . LYS A 1 352 ? -28.5 31.141 31.094 1 83.31 352 LYS A CA 1
ATOM 2831 C C . LYS A 1 352 ? -28.5 32.312 30.125 1 83.31 352 LYS A C 1
ATOM 2833 O O . LYS A 1 352 ? -28.109 33.438 30.5 1 83.31 352 LYS A O 1
ATOM 2838 N N . VAL A 1 353 ? -28.75 31.938 28.875 1 76.31 353 VAL A N 1
ATOM 2839 C CA . VAL A 1 353 ? -28.906 32.969 27.859 1 76.31 353 VAL A CA 1
ATOM 2840 C C . VAL A 1 353 ? -30.344 32.969 27.328 1 76.31 353 VAL A C 1
ATOM 2842 O O . VAL A 1 353 ? -30.859 31.938 26.906 1 76.31 353 VAL A O 1
ATOM 2845 N N . ASN A 1 354 ? -31.016 34.125 27.516 1 73.06 354 ASN A N 1
ATOM 2846 C CA . ASN A 1 354 ? -32.406 34.25 27.109 1 73.06 354 ASN A CA 1
ATOM 2847 C C . ASN A 1 354 ? -32.531 35 25.781 1 73.06 354 ASN A C 1
ATOM 2849 O O . ASN A 1 354 ? -31.797 35.938 25.531 1 73.06 354 ASN A O 1
ATOM 2853 N N . ASN A 1 355 ? -33.625 34.625 24.938 1 67.25 355 ASN A N 1
ATOM 2854 C CA . ASN A 1 355 ? -34.125 35.25 23.719 1 67.25 355 ASN A CA 1
ATOM 2855 C C . ASN A 1 355 ? -33.062 35.312 22.625 1 67.25 355 ASN A C 1
ATOM 2857 O O . ASN A 1 355 ? -33.281 35.938 21.594 1 67.25 355 ASN A O 1
ATOM 2861 N N . LEU A 1 356 ? -32.062 34.5 22.797 1 61.56 356 LEU A N 1
ATOM 2862 C CA . LEU A 1 356 ? -30.953 34.281 21.891 1 61.56 356 LEU A CA 1
ATOM 2863 C C . LEU A 1 356 ? -30.719 35.5 21 1 61.56 356 LEU A C 1
ATOM 2865 O O . LEU A 1 356 ? -30.656 35.375 19.781 1 61.56 356 LEU A O 1
ATOM 2869 N N . ASN A 1 357 ? -30.438 36.656 21.656 1 71.25 357 ASN A N 1
ATOM 2870 C CA . ASN A 1 357 ? -29.922 37.781 20.891 1 71.25 357 ASN A CA 1
ATOM 2871 C C . ASN A 1 357 ? -28.438 37.594 20.547 1 71.25 357 ASN A C 1
ATOM 2873 O O . ASN A 1 357 ? -27.891 36.531 20.734 1 71.25 357 ASN A O 1
ATOM 2877 N N . LYS A 1 358 ? -27.703 38.344 20.031 1 82.88 358 LYS A N 1
ATOM 2878 C CA . LYS A 1 358 ? -26.297 38.312 19.625 1 82.88 358 LYS A CA 1
ATOM 2879 C C . LYS A 1 358 ? -25.375 38.188 20.828 1 82.88 358 LYS A C 1
ATOM 2881 O O . LYS A 1 358 ? -25.359 39.094 21.688 1 82.88 358 LYS A O 1
ATOM 2886 N N . ILE A 1 359 ? -24.734 36.906 20.984 1 82.81 359 ILE A N 1
ATOM 2887 C CA . ILE A 1 359 ? -23.875 36.625 22.125 1 82.81 359 ILE A CA 1
ATOM 2888 C C . ILE A 1 359 ? -22.438 36.5 21.672 1 82.81 359 ILE A C 1
ATOM 2890 O O . ILE A 1 359 ? -22.156 35.844 20.656 1 82.81 359 ILE A O 1
ATOM 2894 N N . LEU A 1 360 ? -21.578 37.125 22.453 1 85.56 360 LEU A N 1
ATOM 2895 C CA . LEU A 1 360 ? -20.156 37 22.203 1 85.56 360 LEU A CA 1
ATOM 2896 C C . LEU A 1 360 ? -19.469 36.219 23.328 1 85.56 360 LEU A C 1
ATOM 2898 O O . LEU A 1 360 ? -19.672 36.531 24.516 1 85.56 360 LEU A O 1
ATOM 2902 N N . ILE A 1 361 ? -18.75 35.25 22.984 1 82.44 361 ILE A N 1
ATOM 2903 C CA . ILE A 1 361 ? -17.969 34.469 23.953 1 82.44 361 ILE A CA 1
ATOM 2904 C C . ILE A 1 361 ? -16.484 34.812 23.797 1 82.44 361 ILE A C 1
ATOM 2906 O O . ILE A 1 361 ? -15.906 34.656 22.719 1 82.44 361 ILE A O 1
ATOM 2910 N N . LYS A 1 362 ? -15.898 35.312 24.844 1 80.75 362 LYS A N 1
ATOM 2911 C CA . LYS A 1 362 ? -14.5 35.719 24.844 1 80.75 362 LYS A CA 1
ATOM 2912 C C . LYS A 1 362 ? -13.68 34.906 25.828 1 80.75 362 LYS A C 1
ATOM 2914 O O . LYS A 1 362 ? -14.211 34.406 26.828 1 80.75 362 LYS A O 1
ATOM 2919 N N . GLY A 1 363 ? -12.469 34.656 25.5 1 71.25 363 GLY A N 1
ATOM 2920 C CA . GLY A 1 363 ? -11.531 33.969 26.375 1 71.25 363 GLY A CA 1
ATOM 2921 C C . GLY A 1 363 ? -10.164 33.781 25.734 1 71.25 363 GLY A C 1
ATOM 2922 O O . GLY A 1 363 ? -10 33.969 24.531 1 71.25 363 GLY A O 1
ATOM 2923 N N . SER A 1 364 ? -9.227 33.5 26.625 1 60.16 364 SER A N 1
ATOM 2924 C CA . SER A 1 364 ? -7.863 33.312 26.156 1 60.16 364 SER A CA 1
ATOM 2925 C C . SER A 1 364 ? -7.773 32.062 25.266 1 60.16 364 SER A C 1
ATOM 2927 O O . SER A 1 364 ? -8.641 31.188 25.312 1 60.16 364 SER A O 1
ATOM 2929 N N . ASN A 1 365 ? -6.867 32.062 24.391 1 56.53 365 ASN A N 1
ATOM 2930 C CA . ASN A 1 365 ? -6.629 30.891 23.547 1 56.53 365 ASN A CA 1
ATOM 2931 C C . ASN A 1 365 ? -6.371 29.641 24.391 1 56.53 365 ASN A C 1
ATOM 2933 O O . ASN A 1 365 ? -5.688 29.703 25.422 1 56.53 365 ASN A O 1
ATOM 2937 N N . GLY A 1 366 ? -7.012 28.625 24.141 1 55.28 366 GLY A N 1
ATOM 2938 C CA . GLY A 1 366 ? -6.895 27.391 24.906 1 55.28 366 GLY A CA 1
ATOM 2939 C C . GLY A 1 366 ? -7.969 27.25 25.969 1 55.28 366 GLY A C 1
ATOM 2940 O O . GLY A 1 366 ? -8.031 26.234 26.672 1 55.28 366 GLY A O 1
ATOM 2941 N N . SER A 1 367 ? -8.766 28.25 26.109 1 52.69 367 SER A N 1
ATOM 2942 C CA . SER A 1 367 ? -9.758 28.266 27.188 1 52.69 367 SER A CA 1
ATOM 2943 C C . SER A 1 367 ? -10.945 27.375 26.875 1 52.69 367 SER A C 1
ATOM 2945 O O . SER A 1 367 ? -12.039 27.578 27.406 1 52.69 367 SER A O 1
ATOM 2947 N N . VAL A 1 368 ? -10.805 26.344 26.078 1 67.25 368 VAL A N 1
ATOM 2948 C CA . VAL A 1 368 ? -11.758 25.281 25.812 1 67.25 368 VAL A CA 1
ATOM 2949 C C . VAL A 1 368 ? -13.062 25.859 25.266 1 67.25 368 VAL A C 1
ATOM 2951 O O . VAL A 1 368 ? -14.148 25.453 25.672 1 67.25 368 VAL A O 1
ATOM 2954 N N . LYS A 1 369 ? -13.141 27.078 24.625 1 76.12 369 LYS A N 1
ATOM 2955 C CA . LYS A 1 369 ? -14.297 27.75 24.062 1 76.12 369 LYS A CA 1
ATOM 2956 C C . LYS A 1 369 ? -14.977 26.891 23 1 76.12 369 LYS A C 1
ATOM 2958 O O . LYS A 1 369 ? -16.203 26.734 23 1 76.12 369 LYS A O 1
ATOM 2963 N N . SER A 1 370 ? -14.227 26.312 22.219 1 77.5 370 SER A N 1
ATOM 2964 C CA . SER A 1 370 ? -14.766 25.469 21.156 1 77.5 370 SER A CA 1
ATOM 2965 C C . SER A 1 370 ? -15.469 24.234 21.719 1 77.5 370 SER A C 1
ATOM 2967 O O . SER A 1 370 ? -16.469 23.781 21.156 1 77.5 370 SER A O 1
ATOM 2969 N N . THR A 1 371 ? -15 23.812 22.812 1 83.25 371 THR A N 1
ATOM 2970 C CA . THR A 1 371 ? -15.609 22.672 23.469 1 83.25 371 THR A CA 1
ATOM 2971 C C . THR A 1 371 ? -17.016 23.016 23.953 1 83.25 371 THR A C 1
ATOM 2973 O O . THR A 1 371 ? -17.938 22.188 23.844 1 83.25 371 THR A O 1
ATOM 2976 N N . LEU A 1 372 ? -17.125 24.172 24.453 1 86.69 372 LEU A N 1
ATOM 2977 C CA . LEU A 1 372 ? -18.438 24.625 24.891 1 86.69 372 LEU A CA 1
ATOM 2978 C C . LEU A 1 372 ? -19.438 24.625 23.734 1 86.69 372 LEU A C 1
ATOM 2980 O O . LEU A 1 372 ? -20.578 24.188 23.891 1 86.69 372 LEU A O 1
ATOM 2984 N N . LEU A 1 373 ? -19.031 25.094 22.625 1 86.69 373 LEU A N 1
ATOM 2985 C CA . LEU A 1 373 ? -19.906 25.141 21.469 1 86.69 373 LEU A CA 1
ATOM 2986 C C . LEU A 1 373 ? -20.312 23.719 21.047 1 86.69 373 LEU A C 1
ATOM 2988 O O . LEU A 1 373 ? -21.469 23.484 20.688 1 86.69 373 LEU A O 1
ATOM 2992 N N . HIS A 1 374 ? -19.406 22.844 21.109 1 88.12 374 HIS A N 1
ATOM 2993 C CA . HIS A 1 374 ? -19.688 21.453 20.75 1 88.12 374 HIS A CA 1
ATOM 2994 C C . HIS A 1 374 ? -20.734 20.844 21.688 1 88.12 374 HIS A C 1
ATOM 2996 O O . HIS A 1 374 ? -21.578 20.062 21.25 1 88.12 374 HIS A O 1
ATOM 3002 N N . LEU A 1 375 ? -20.625 21.234 22.891 1 88.88 375 LEU A N 1
ATOM 3003 C CA . LEU A 1 375 ? -21.594 20.734 23.891 1 88.88 375 LEU A CA 1
ATOM 3004 C C . LEU A 1 375 ? -22.969 21.359 23.656 1 88.88 375 LEU A C 1
ATOM 3006 O O . LEU A 1 375 ? -23.984 20.672 23.75 1 88.88 375 LEU A O 1
ATOM 3010 N N . LEU A 1 376 ? -22.938 22.578 23.297 1 87 376 LEU A N 1
ATOM 3011 C CA . LEU A 1 376 ? -24.188 23.297 23.078 1 87 376 LEU A CA 1
ATOM 3012 C C . LEU A 1 376 ? -24.922 22.766 21.844 1 87 376 LEU A C 1
ATOM 3014 O O . LEU A 1 376 ? -26.141 22.875 21.75 1 87 376 LEU A O 1
ATOM 3018 N N . LEU A 1 377 ? -24.125 22.172 21 1 88.94 377 LEU A N 1
ATOM 3019 C CA . LEU A 1 377 ? -24.688 21.641 19.75 1 88.94 377 LEU A CA 1
ATOM 3020 C C . LEU A 1 377 ? -25 20.156 19.875 1 88.94 377 LEU A C 1
ATOM 3022 O O . LEU A 1 377 ? -25.453 19.531 18.922 1 88.94 377 LEU A O 1
ATOM 3026 N N . GLY A 1 378 ? -24.609 19.594 20.969 1 87.75 378 GLY A N 1
ATOM 3027 C CA . GLY A 1 378 ? -24.859 18.188 21.203 1 87.75 378 GLY A CA 1
ATOM 3028 C C . GLY A 1 378 ? -23.891 17.266 20.469 1 87.75 378 GLY A C 1
ATOM 3029 O O . GLY A 1 378 ? -24.156 16.078 20.297 1 87.75 378 GLY A O 1
ATOM 3030 N N . LEU A 1 379 ? -22.875 17.828 20.016 1 88.69 379 LEU A N 1
ATOM 3031 C CA . LEU A 1 379 ? -21.859 17.047 19.312 1 88.69 379 LEU A CA 1
ATOM 3032 C C . LEU A 1 379 ? -21.094 16.156 20.281 1 88.69 379 LEU A C 1
ATOM 3034 O O . LEU A 1 379 ? -20.562 15.117 19.875 1 88.69 379 LEU A O 1
ATOM 3038 N N . TYR A 1 380 ? -20.953 16.625 21.484 1 87.75 380 TYR A N 1
ATOM 3039 C CA . TYR A 1 380 ? -20.359 15.859 22.578 1 87.75 380 TYR A CA 1
ATOM 3040 C C . TYR A 1 380 ? -21.328 15.781 23.766 1 87.75 380 TYR A C 1
ATOM 3042 O O . TYR A 1 380 ? -22.141 16.688 23.969 1 87.75 380 TYR A O 1
ATOM 3050 N N . LYS A 1 381 ? -21.203 14.68 24.438 1 86.81 381 LYS A N 1
ATOM 3051 C CA . LYS A 1 381 ? -22.016 14.508 25.625 1 86.81 381 LYS A CA 1
ATOM 3052 C C . LYS A 1 381 ? -21.25 14.898 26.891 1 86.81 381 LYS A C 1
ATOM 3054 O O . LYS A 1 381 ? -20.125 14.445 27.094 1 86.81 381 LYS A O 1
ATOM 3059 N N . PRO A 1 382 ? -21.922 15.766 27.594 1 90.25 382 PRO A N 1
ATOM 3060 C CA . PRO A 1 382 ? -21.266 16.141 28.844 1 90.25 382 PRO A CA 1
ATOM 3061 C C . PRO A 1 382 ? -21.156 14.977 29.828 1 90.25 382 PRO A C 1
ATOM 3063 O O . PRO A 1 382 ? -21.984 14.07 29.812 1 90.25 382 PRO A O 1
ATOM 3066 N N . ASN A 1 383 ? -20.141 15.023 30.656 1 89.62 383 ASN A N 1
ATOM 3067 C CA . ASN A 1 383 ? -19.969 14 31.688 1 89.62 383 ASN A CA 1
ATOM 3068 C C . ASN A 1 383 ? -20.969 14.156 32.812 1 89.62 383 ASN A C 1
ATOM 3070 O O . ASN A 1 383 ? -21.469 13.164 33.344 1 89.62 383 ASN A O 1
ATOM 3074 N N . SER A 1 384 ? -21.172 15.297 33.156 1 90.31 384 SER A N 1
ATOM 3075 C CA . SER A 1 384 ? -22.172 15.633 34.188 1 90.31 384 SER A CA 1
ATOM 3076 C C . SER A 1 384 ? -22.797 17 33.906 1 90.31 384 SER A C 1
ATOM 3078 O O . SER A 1 384 ? -22.266 17.781 33.094 1 90.31 384 SER A O 1
ATOM 3080 N N . GLY A 1 385 ? -23.984 17.172 34.438 1 91.38 385 GLY A N 1
ATOM 3081 C CA . GLY A 1 385 ? -24.703 18.422 34.219 1 91.38 385 GLY A CA 1
ATOM 3082 C C . GLY A 1 385 ? -25.75 18.344 33.125 1 91.38 385 GLY A C 1
ATOM 3083 O O . GLY A 1 385 ? -26.125 17.25 32.719 1 91.38 385 GLY A O 1
ATOM 3084 N N . LEU A 1 386 ? -26.25 19.562 32.875 1 90.69 386 LEU A N 1
ATOM 3085 C CA . LEU A 1 386 ? -27.344 19.578 31.906 1 90.69 386 LEU A CA 1
ATOM 3086 C C . LEU A 1 386 ? -27.25 20.797 31 1 90.69 386 LEU A C 1
ATOM 3088 O O . LEU A 1 386 ? -26.875 21.891 31.438 1 90.69 386 LEU A O 1
ATOM 3092 N N . ILE A 1 387 ? -27.547 20.547 29.734 1 90.31 387 ILE A N 1
ATOM 3093 C CA . ILE A 1 387 ? -27.656 21.609 28.75 1 90.31 387 ILE A CA 1
ATOM 3094 C C . ILE A 1 387 ? -29.047 21.578 28.109 1 90.31 387 ILE A C 1
ATOM 3096 O O . ILE A 1 387 ? -29.5 20.531 27.625 1 90.31 387 ILE A O 1
ATOM 3100 N N . LYS A 1 388 ? -29.703 22.703 28.156 1 88.94 388 LYS A N 1
ATOM 3101 C CA . LYS A 1 388 ? -31.047 22.781 27.609 1 88.94 388 LYS A CA 1
ATOM 3102 C C . LYS A 1 388 ? -31.141 23.844 26.531 1 88.94 388 LYS A C 1
ATOM 3104 O O . LYS A 1 388 ? -30.547 24.922 26.641 1 88.94 388 LYS A O 1
ATOM 3109 N N . LEU A 1 389 ? -31.812 23.438 25.484 1 83.56 389 LEU A N 1
ATOM 3110 C CA . LEU A 1 389 ? -32.25 24.359 24.438 1 83.56 389 LEU A CA 1
ATOM 3111 C C . LEU A 1 389 ? -33.75 24.562 24.469 1 83.56 389 LEU A C 1
ATOM 3113 O O . LEU A 1 389 ? -34.5 23.609 24.281 1 83.56 389 LEU A O 1
ATOM 3117 N N . ASP A 1 390 ? -34.125 25.781 24.609 1 81.25 390 ASP A N 1
ATOM 3118 C CA . ASP A 1 390 ? -35.531 26.109 24.781 1 81.25 390 ASP A CA 1
ATOM 3119 C C . ASP A 1 390 ? -36.219 25.156 25.734 1 81.25 390 ASP A C 1
ATOM 3121 O O . ASP A 1 390 ? -37.25 24.531 25.391 1 81.25 390 ASP A O 1
ATOM 3125 N N . ASN A 1 391 ? -35.656 24.812 26.797 1 79.81 391 ASN A N 1
ATOM 3126 C CA . ASN A 1 391 ? -36.188 24.062 27.922 1 79.81 391 ASN A CA 1
ATOM 3127 C C . ASN A 1 391 ? -36.219 22.562 27.656 1 79.81 391 ASN A C 1
ATOM 3129 O O . ASN A 1 391 ? -36.812 21.797 28.406 1 79.81 391 ASN A O 1
ATOM 3133 N N . THR A 1 392 ? -35.656 22.172 26.578 1 86.06 392 THR A N 1
ATOM 3134 C CA . THR A 1 392 ? -35.531 20.75 26.266 1 86.06 392 THR A CA 1
ATOM 3135 C C . THR A 1 392 ? -34.062 20.328 26.375 1 86.06 392 THR A C 1
ATOM 3137 O O . THR A 1 392 ? -33.156 21 25.844 1 86.06 392 THR A O 1
ATOM 3140 N N . ASN A 1 393 ? -33.969 19.234 27.016 1 87.31 393 ASN A N 1
ATOM 3141 C CA . ASN A 1 393 ? -32.594 18.703 27.141 1 87.31 393 ASN A CA 1
ATOM 3142 C C . ASN A 1 393 ? -32 18.391 25.766 1 87.31 393 ASN A C 1
ATOM 3144 O O . ASN A 1 393 ? -32.656 17.781 24.922 1 87.31 393 ASN A O 1
ATOM 3148 N N . ILE A 1 394 ? -30.781 18.766 25.547 1 87.19 394 ILE A N 1
ATOM 3149 C CA . ILE A 1 394 ? -30.141 18.625 24.234 1 87.19 394 ILE A CA 1
ATOM 3150 C C . ILE A 1 394 ? -30.062 17.156 23.844 1 87.19 394 ILE A C 1
ATOM 3152 O O . ILE A 1 394 ? -30.109 16.812 22.672 1 87.19 394 ILE A O 1
ATOM 3156 N N . SER A 1 395 ? -30.016 16.297 24.891 1 82.81 395 SER A N 1
ATOM 3157 C CA . SER A 1 395 ? -29.906 14.859 24.641 1 82.81 395 SER A CA 1
ATOM 3158 C C . SER A 1 395 ? -31.203 14.297 24.062 1 82.81 395 SER A C 1
ATOM 3160 O O . SER A 1 395 ? -31.219 13.211 23.5 1 82.81 395 SER A O 1
ATOM 3162 N N . GLU A 1 396 ? -32.25 15.07 24.156 1 83.56 396 GLU A N 1
ATOM 3163 C CA . GLU A 1 396 ? -33.562 14.625 23.688 1 83.56 396 GLU A CA 1
ATOM 3164 C C . GLU A 1 396 ? -33.906 15.242 22.344 1 83.56 396 GLU A C 1
ATOM 3166 O O . GLU A 1 396 ? -35 15 21.812 1 83.56 396 GLU A O 1
ATOM 3171 N N . ILE A 1 397 ? -33.031 15.992 21.844 1 84.75 397 ILE A N 1
ATOM 3172 C CA . ILE A 1 397 ? -33.25 16.625 20.562 1 84.75 397 ILE A CA 1
ATOM 3173 C C . ILE A 1 397 ? -32.438 15.922 19.484 1 84.75 397 ILE A C 1
ATOM 3175 O O . ILE A 1 397 ? -31.234 15.68 19.672 1 84.75 397 ILE A O 1
ATOM 3179 N N . ARG A 1 398 ? -33.094 15.664 18.438 1 86 398 ARG A N 1
ATOM 3180 C CA . ARG A 1 398 ? -32.375 15.031 17.328 1 86 398 ARG A CA 1
ATOM 3181 C C . ARG A 1 398 ? -31.469 16.031 16.641 1 86 398 ARG A C 1
ATOM 3183 O O . ARG A 1 398 ? -31.797 17.219 16.516 1 86 398 ARG A O 1
ATOM 3190 N N . LYS A 1 399 ? -30.438 15.57 16.109 1 86.31 399 LYS A N 1
ATOM 3191 C CA . LYS A 1 399 ? -29.453 16.438 15.461 1 86.31 399 LYS A CA 1
ATOM 3192 C C . LYS A 1 399 ? -30.062 17.156 14.266 1 86.31 399 LYS A C 1
ATOM 3194 O O . LYS A 1 399 ? -29.734 18.312 13.992 1 86.31 399 LYS A O 1
ATOM 3199 N N . GLU A 1 400 ? -31.031 16.484 13.578 1 86.56 400 GLU A N 1
ATOM 3200 C CA . GLU A 1 400 ? -31.656 17.062 12.398 1 86.56 400 GLU A CA 1
ATOM 3201 C C . GLU A 1 400 ? -32.438 18.328 12.758 1 86.56 400 GLU A C 1
ATOM 3203 O O . GLU A 1 400 ? -32.469 19.281 11.969 1 86.56 400 GLU A O 1
ATOM 3208 N N . VAL A 1 401 ? -32.938 18.281 13.938 1 84.12 401 VAL A N 1
ATOM 3209 C CA . VAL A 1 401 ? -33.719 19.438 14.398 1 84.12 401 VAL A CA 1
ATOM 3210 C C . VAL A 1 401 ? -32.75 20.562 14.797 1 84.12 401 VAL A C 1
ATOM 3212 O O . VAL A 1 401 ? -33.031 21.734 14.5 1 84.12 401 VAL A O 1
ATOM 3215 N N . ILE A 1 402 ? -31.766 20.219 15.375 1 86.06 402 ILE A N 1
ATOM 3216 C CA . ILE A 1 402 ? -30.797 21.219 15.812 1 86.06 402 ILE A CA 1
ATOM 3217 C C . ILE A 1 402 ? -30.203 21.922 14.594 1 86.06 402 ILE A C 1
ATOM 3219 O O . ILE A 1 402 ? -30.234 23.156 14.516 1 86.06 402 ILE A O 1
ATOM 3223 N N . PHE A 1 403 ? -29.875 21.188 13.648 1 87.5 403 PHE A N 1
ATOM 3224 C CA . PHE A 1 403 ? -29.094 21.766 12.562 1 87.5 403 PHE A CA 1
ATOM 3225 C C . PHE A 1 403 ? -30.016 22.234 11.438 1 87.5 403 PHE A C 1
ATOM 3227 O O . PHE A 1 403 ? -29.547 22.812 10.453 1 87.5 403 PHE A O 1
ATOM 3234 N N . LYS A 1 404 ? -31.219 21.984 11.617 1 84.25 404 LYS A N 1
ATOM 3235 C CA . LYS A 1 404 ? -32.188 22.656 10.766 1 84.25 404 LYS A CA 1
ATOM 3236 C C . LYS A 1 404 ? -32.344 24.125 11.156 1 84.25 404 LYS A C 1
ATOM 3238 O O . LYS A 1 404 ? -32.656 24.969 10.312 1 84.25 404 LYS A O 1
ATOM 3243 N N . ASN A 1 405 ? -31.984 24.344 12.398 1 81.12 405 ASN A N 1
ATOM 3244 C CA . ASN A 1 405 ? -32.25 25.688 12.938 1 81.12 405 ASN A CA 1
ATOM 3245 C C . ASN A 1 405 ? -30.953 26.438 13.227 1 81.12 405 ASN A C 1
ATOM 3247 O O . ASN A 1 405 ? -30.969 27.672 13.312 1 81.12 405 ASN A O 1
ATOM 3251 N N . ILE A 1 406 ? -29.938 25.719 13.367 1 83.5 406 ILE A N 1
ATOM 3252 C CA . ILE A 1 406 ? -28.688 26.344 13.766 1 83.5 406 ILE A CA 1
ATOM 3253 C C . ILE A 1 406 ? -27.609 26.062 12.719 1 83.5 406 ILE A C 1
ATOM 3255 O O . ILE A 1 406 ? -27.422 24.922 12.312 1 83.5 406 ILE A O 1
ATOM 3259 N N . ALA A 1 407 ? -26.922 27.125 12.25 1 84.5 407 ALA A N 1
ATOM 3260 C CA . ALA A 1 407 ? -25.75 26.984 11.391 1 84.5 407 ALA A CA 1
ATOM 3261 C C . ALA A 1 407 ? -24.469 27.141 12.195 1 84.5 407 ALA A C 1
ATOM 3263 O O . ALA A 1 407 ? -24.344 28.062 13.008 1 84.5 407 ALA A O 1
ATOM 3264 N N . TYR A 1 408 ? -23.609 26.203 12.039 1 86.19 408 TYR A N 1
ATOM 3265 C CA . TYR A 1 408 ? -22.344 26.219 12.766 1 86.19 408 TYR A CA 1
ATOM 3266 C C . TYR A 1 408 ? -21.172 26.406 11.805 1 86.19 408 TYR A C 1
ATOM 3268 O O . TYR A 1 408 ? -20.984 25.609 10.891 1 86.19 408 TYR A O 1
ATOM 3276 N N . LEU A 1 409 ? -20.484 27.469 11.961 1 79.88 409 LEU A N 1
ATOM 3277 C CA . LEU A 1 409 ? -19.266 27.703 11.211 1 79.88 409 LEU A CA 1
ATOM 3278 C C . LEU A 1 409 ? -18.031 27.406 12.062 1 79.88 409 LEU A C 1
ATOM 3280 O O . LEU A 1 409 ? -17.688 28.172 12.961 1 79.88 409 LEU A O 1
ATOM 3284 N N . HIS A 1 410 ? -17.328 26.375 11.609 1 76.38 410 HIS A N 1
ATOM 3285 C CA . HIS A 1 410 ? -16.141 25.938 12.328 1 76.38 410 HIS A CA 1
ATOM 3286 C C . HIS A 1 410 ? -14.953 26.844 12.055 1 76.38 410 HIS A C 1
ATOM 3288 O O . HIS A 1 410 ? -14.953 27.594 11.078 1 76.38 410 HIS A O 1
ATOM 3294 N N . GLN A 1 411 ? -14.008 26.672 12.984 1 67.12 411 GLN A N 1
ATOM 3295 C CA . GLN A 1 411 ? -12.789 27.469 12.875 1 67.12 411 GLN A CA 1
ATOM 3296 C C . GLN A 1 411 ? -12.031 27.141 11.594 1 67.12 411 GLN A C 1
ATOM 3298 O O . GLN A 1 411 ? -11.469 28.031 10.953 1 67.12 411 GLN A O 1
ATOM 3303 N N . PHE A 1 412 ? -12.133 25.875 11.258 1 67.31 412 PHE A N 1
ATOM 3304 C CA . PHE A 1 412 ? -11.414 25.422 10.07 1 67.31 412 PHE A CA 1
ATOM 3305 C C . PHE A 1 412 ? -12.359 24.719 9.102 1 67.31 412 PHE A C 1
ATOM 3307 O O . PHE A 1 412 ? -12.312 23.5 8.953 1 67.31 412 PHE A O 1
ATOM 3314 N N . PRO A 1 413 ? -13.078 25.562 8.359 1 74.06 413 PRO A N 1
ATOM 3315 C CA . PRO A 1 413 ? -14.023 24.922 7.445 1 74.06 413 PRO A CA 1
ATOM 3316 C C . PRO A 1 413 ? -13.336 24.281 6.234 1 74.06 413 PRO A C 1
ATOM 3318 O O . PRO A 1 413 ? -12.234 24.703 5.863 1 74.06 413 PRO A O 1
ATOM 3321 N N . ASN A 1 414 ? -14.016 23.25 5.738 1 80.56 414 ASN A N 1
ATOM 3322 C CA . ASN A 1 414 ? -13.445 22.5 4.625 1 80.56 414 ASN A CA 1
ATOM 3323 C C . ASN A 1 414 ? -14.242 22.719 3.338 1 80.56 414 ASN A C 1
ATOM 3325 O O . ASN A 1 414 ? -15.461 22.875 3.373 1 80.56 414 ASN A O 1
ATOM 3329 N N . LEU A 1 415 ? -13.5 22.906 2.275 1 85.81 415 LEU A N 1
ATOM 3330 C CA . LEU A 1 415 ? -14.109 22.859 0.95 1 85.81 415 LEU A CA 1
ATOM 3331 C C . LEU A 1 415 ? -13.859 21.516 0.284 1 85.81 415 LEU A C 1
ATOM 3333 O O . LEU A 1 415 ? -12.781 20.938 0.436 1 85.81 415 LEU A O 1
ATOM 3337 N N . PHE A 1 416 ? -14.867 21.078 -0.384 1 89.75 416 PHE A N 1
ATOM 3338 C CA . PHE A 1 416 ? -14.789 19.766 -1.022 1 89.75 416 PHE A CA 1
ATOM 3339 C C . PHE A 1 416 ? -14.188 19.891 -2.418 1 89.75 416 PHE A C 1
ATOM 3341 O O . PHE A 1 416 ? -14.289 20.938 -3.059 1 89.75 416 PHE A O 1
ATOM 3348 N N . ILE A 1 417 ? -13.531 18.844 -2.865 1 89.56 417 ILE A N 1
ATOM 3349 C CA . ILE A 1 417 ? -13.109 18.766 -4.258 1 89.56 417 ILE A CA 1
ATOM 3350 C C . ILE A 1 417 ? -14.328 18.562 -5.156 1 89.56 417 ILE A C 1
ATOM 3352 O O . ILE A 1 417 ? -14.617 17.438 -5.566 1 89.56 417 ILE A O 1
ATOM 3356 N N . ASP A 1 418 ? -14.93 19.578 -5.438 1 91.12 418 ASP A N 1
ATOM 3357 C CA . ASP A 1 418 ? -16.188 19.625 -6.191 1 91.12 418 ASP A CA 1
ATOM 3358 C C . ASP A 1 418 ? -16.422 21 -6.781 1 91.12 418 ASP A C 1
ATOM 3360 O O . ASP A 1 418 ? -15.609 21.906 -6.613 1 91.12 418 ASP A O 1
ATOM 3364 N N . SER A 1 419 ? -17.469 21.156 -7.488 1 92.5 419 SER A N 1
ATOM 3365 C CA . SER A 1 419 ? -17.797 22.438 -8.094 1 92.5 419 SER A CA 1
ATOM 3366 C C . SER A 1 419 ? -18.188 23.469 -7.035 1 92.5 419 SER A C 1
ATOM 3368 O O . SER A 1 419 ? -18.516 23.109 -5.906 1 92.5 419 SER A O 1
ATOM 3370 N N . ILE A 1 420 ? -18.109 24.75 -7.418 1 94.19 420 ILE A N 1
ATOM 3371 C CA . ILE A 1 420 ? -18.562 25.828 -6.551 1 94.19 420 ILE A CA 1
ATOM 3372 C C . ILE A 1 420 ? -20.031 25.625 -6.215 1 94.19 420 ILE A C 1
ATOM 3374 O O . ILE A 1 420 ? -20.438 25.766 -5.059 1 94.19 420 ILE A O 1
ATOM 3378 N N . ARG A 1 421 ? -20.766 25.219 -7.188 1 93.81 421 ARG A N 1
ATOM 3379 C CA . ARG A 1 421 ? -22.188 24.938 -7.02 1 93.81 421 ARG A CA 1
ATOM 3380 C C . ARG A 1 421 ? -22.422 23.906 -5.914 1 93.81 421 ARG A C 1
ATOM 3382 O O . ARG A 1 421 ? -23.188 24.156 -4.98 1 93.81 421 ARG A O 1
ATOM 3389 N N . ASN A 1 422 ? -21.766 22.812 -6.004 1 92.38 422 ASN A N 1
ATOM 3390 C CA . ASN A 1 422 ? -21.953 21.703 -5.074 1 92.38 422 ASN A CA 1
ATOM 3391 C C . ASN A 1 422 ? -21.406 22.031 -3.689 1 92.38 422 ASN A C 1
ATOM 3393 O O . ASN A 1 422 ? -21.906 21.516 -2.684 1 92.38 422 ASN A O 1
ATOM 3397 N N . ASN A 1 423 ? -20.328 22.875 -3.652 1 93.06 423 ASN A N 1
ATOM 3398 C CA . ASN A 1 423 ? -19.766 23.266 -2.365 1 93.06 423 ASN A CA 1
ATOM 3399 C C . ASN A 1 423 ? -20.719 24.188 -1.599 1 93.06 423 ASN A C 1
ATOM 3401 O O . ASN A 1 423 ? -20.688 24.234 -0.367 1 93.06 423 ASN A O 1
ATOM 3405 N N . ILE A 1 424 ? -21.547 24.859 -2.361 1 92.19 424 ILE A N 1
ATOM 3406 C CA . ILE A 1 424 ? -22.469 25.797 -1.725 1 92.19 424 ILE A CA 1
ATOM 3407 C C . ILE A 1 424 ? -23.766 25.062 -1.382 1 92.19 424 ILE A C 1
ATOM 3409 O O . ILE A 1 424 ? -24.234 25.125 -0.242 1 92.19 424 ILE A O 1
ATOM 3413 N N . ARG A 1 425 ? -24.328 24.328 -2.311 1 91.81 425 ARG A N 1
ATOM 3414 C CA . ARG A 1 425 ? -25.641 23.719 -2.102 1 91.81 425 ARG A CA 1
ATOM 3415 C C . ARG A 1 425 ? -25.531 22.406 -1.35 1 91.81 425 ARG A C 1
ATOM 3417 O O . ARG A 1 425 ? -26.484 21.969 -0.712 1 91.81 425 ARG A O 1
ATOM 3424 N N . LEU A 1 426 ? -24.406 21.703 -1.525 1 91.12 426 LEU A N 1
ATOM 3425 C CA . LEU A 1 426 ? -24.172 20.391 -0.939 1 91.12 426 LEU A CA 1
ATOM 3426 C C . LEU A 1 426 ? -25.219 19.375 -1.414 1 91.12 426 LEU A C 1
ATOM 3428 O O . LEU A 1 426 ? -25.328 19.109 -2.613 1 91.12 426 LEU A O 1
ATOM 3432 N N . ASN A 1 427 ? -26.125 18.891 -0.542 1 86.31 427 ASN A N 1
ATOM 3433 C CA . ASN A 1 427 ? -27.094 17.859 -0.952 1 86.31 427 ASN A CA 1
ATOM 3434 C C . ASN A 1 427 ? -28.484 18.453 -1.16 1 86.31 427 ASN A C 1
ATOM 3436 O O . ASN A 1 427 ? -29.438 17.719 -1.412 1 86.31 427 ASN A O 1
ATOM 3440 N N . VAL A 1 428 ? -28.594 19.734 -1.122 1 86.19 428 VAL A N 1
ATOM 3441 C CA . VAL A 1 428 ? -29.906 20.375 -1.279 1 86.19 428 VAL A CA 1
ATOM 3442 C C . VAL A 1 428 ? -30.047 20.922 -2.693 1 86.19 428 VAL A C 1
ATOM 3444 O O . VAL A 1 428 ? -29.109 21.562 -3.209 1 86.19 428 VAL A O 1
ATOM 3447 N N . TYR A 1 429 ? -31.062 20.656 -3.242 1 86.88 429 TYR A N 1
ATOM 3448 C CA . TYR A 1 429 ? -31.297 21.188 -4.582 1 86.88 429 TYR A CA 1
ATOM 3449 C C . TYR A 1 429 ? -31.891 22.578 -4.52 1 86.88 429 TYR A C 1
ATOM 3451 O O . TYR A 1 429 ? -32.969 22.781 -3.934 1 86.88 429 TYR A O 1
ATOM 3459 N N . VAL A 1 430 ? -31.156 23.484 -4.98 1 90.75 430 VAL A N 1
ATOM 3460 C CA . VAL A 1 430 ? -31.625 24.875 -5.066 1 90.75 430 VAL A CA 1
ATOM 3461 C C . VAL A 1 430 ? -31.359 25.422 -6.465 1 90.75 430 VAL A C 1
ATOM 3463 O O . VAL A 1 430 ? -30.438 24.953 -7.156 1 90.75 430 VAL A O 1
ATOM 3466 N N . ASP A 1 431 ? -32.156 26.359 -6.816 1 92.25 431 ASP A N 1
ATOM 3467 C CA . ASP A 1 431 ? -31.953 27 -8.109 1 92.25 431 ASP A CA 1
ATOM 3468 C C . ASP A 1 431 ? -30.688 27.844 -8.117 1 92.25 431 ASP A C 1
ATOM 3470 O O . ASP A 1 431 ? -30.281 28.375 -7.086 1 92.25 431 ASP A O 1
ATOM 3474 N N . ASP A 1 432 ? -30.156 27.984 -9.273 1 93.81 432 ASP A N 1
ATOM 3475 C CA . ASP A 1 432 ? -28.922 28.75 -9.43 1 93.81 432 ASP A CA 1
ATOM 3476 C C . ASP A 1 432 ? -29.109 30.203 -9.008 1 93.81 432 ASP A C 1
ATOM 3478 O O . ASP A 1 432 ? -28.172 30.844 -8.531 1 93.81 432 ASP A O 1
ATOM 3482 N N . SER A 1 433 ? -30.312 30.609 -9.172 1 93.75 433 SER A N 1
ATOM 3483 C CA . SER A 1 433 ? -30.594 31.984 -8.797 1 93.75 433 SER A CA 1
ATOM 3484 C C . SER A 1 433 ? -30.312 32.219 -7.316 1 93.75 433 SER A C 1
ATOM 3486 O O . SER A 1 433 ? -29.781 33.281 -6.938 1 93.75 433 SER A O 1
ATOM 3488 N N . LYS A 1 434 ? -30.625 31.297 -6.543 1 93.56 434 LYS A N 1
ATOM 3489 C CA . LYS A 1 434 ? -30.406 31.406 -5.105 1 93.56 434 LYS A CA 1
ATOM 3490 C C . LYS A 1 434 ? -28.906 31.375 -4.773 1 93.56 434 LYS A C 1
ATOM 3492 O O . LYS A 1 434 ? -28.453 32.031 -3.836 1 93.56 434 LYS A O 1
ATOM 3497 N N . ILE A 1 435 ? -28.203 30.625 -5.551 1 94.75 435 ILE A N 1
ATOM 3498 C CA . ILE A 1 435 ? -26.766 30.516 -5.355 1 94.75 435 ILE A CA 1
ATOM 3499 C C . ILE A 1 435 ? -26.094 31.859 -5.695 1 94.75 435 ILE A C 1
ATOM 3501 O O . ILE A 1 435 ? -25.234 32.344 -4.957 1 94.75 435 ILE A O 1
ATOM 3505 N N . TRP A 1 436 ? -26.516 32.406 -6.77 1 94.38 436 TRP A N 1
ATOM 3506 C CA . TRP A 1 436 ? -25.953 33.719 -7.18 1 94.38 436 TRP A CA 1
ATOM 3507 C C . TRP A 1 436 ? -26.297 34.812 -6.176 1 94.38 436 TRP A C 1
ATOM 3509 O O . TRP A 1 436 ? -25.516 35.719 -5.945 1 94.38 436 TRP A O 1
ATOM 3519 N N . GLU A 1 437 ? -27.469 34.688 -5.57 1 91.06 437 GLU A N 1
ATOM 3520 C CA . GLU A 1 437 ? -27.875 35.656 -4.547 1 91.06 437 GLU A CA 1
ATOM 3521 C C . GLU A 1 437 ? -26.922 35.625 -3.354 1 91.06 437 GLU A C 1
ATOM 3523 O O . GLU A 1 437 ? -26.516 36.688 -2.859 1 91.06 437 GLU A O 1
ATOM 3528 N N . VAL A 1 438 ? -26.625 34.438 -2.941 1 89.62 438 VAL A N 1
ATOM 3529 C CA . VAL A 1 438 ? -25.75 34.344 -1.774 1 89.62 438 VAL A CA 1
ATOM 3530 C C . VAL A 1 438 ? -24.328 34.75 -2.152 1 89.62 438 VAL A C 1
ATOM 3532 O O . VAL A 1 438 ? -23.594 35.281 -1.325 1 89.62 438 VAL A O 1
ATOM 3535 N N . LEU A 1 439 ? -23.922 34.469 -3.367 1 91.5 439 LEU A N 1
ATOM 3536 C CA . LEU A 1 439 ? -22.609 34.875 -3.838 1 91.5 439 LEU A CA 1
ATOM 3537 C C . LEU A 1 439 ? -22.5 36.406 -3.883 1 91.5 439 LEU A C 1
ATOM 3539 O O . LEU A 1 439 ? -21.422 36.969 -3.637 1 91.5 439 LEU A O 1
ATOM 3543 N N . GLU A 1 440 ? -23.562 37 -4.207 1 88.56 440 GLU A N 1
ATOM 3544 C CA . GLU A 1 440 ? -23.594 38.438 -4.215 1 88.56 440 GLU A CA 1
ATOM 3545 C C . GLU A 1 440 ? -23.438 39 -2.807 1 88.56 440 GLU A C 1
ATOM 3547 O O . GLU A 1 440 ? -22.719 40 -2.607 1 88.56 440 GLU A O 1
ATOM 3552 N N . LYS A 1 441 ? -24.016 38.344 -1.923 1 80.88 441 LYS A N 1
ATOM 3553 C CA . LYS A 1 441 ? -23.969 38.781 -0.535 1 80.88 441 LYS A CA 1
ATOM 3554 C C . LYS A 1 441 ? -22.547 38.719 0.014 1 80.88 441 LYS A C 1
ATOM 3556 O O . LYS A 1 441 ? -22.172 39.5 0.869 1 80.88 441 LYS A O 1
ATOM 3561 N N . VAL A 1 442 ? -21.828 37.75 -0.504 1 82.19 442 VAL A N 1
ATOM 3562 C CA . VAL A 1 442 ? -20.484 37.594 0.036 1 82.19 442 VAL A CA 1
ATOM 3563 C C . VAL A 1 442 ? -19.469 38.219 -0.912 1 82.19 442 VAL A C 1
ATOM 3565 O O . VAL A 1 442 ? -18.25 38.094 -0.707 1 82.19 442 VAL A O 1
ATOM 3568 N N . GLY A 1 443 ? -19.859 38.781 -1.979 1 81.75 443 GLY A N 1
ATOM 3569 C CA . GLY A 1 443 ? -18.984 39.531 -2.879 1 81.75 443 GLY A CA 1
ATOM 3570 C C . GLY A 1 443 ? -18.156 38.625 -3.777 1 81.75 443 GLY A C 1
ATOM 3571 O O . GLY A 1 443 ? -16.984 38.938 -4.031 1 81.75 443 GLY A O 1
ATOM 3572 N N . LEU A 1 444 ? -18.688 37.531 -4.219 1 87.94 444 LEU A N 1
ATOM 3573 C CA . LEU A 1 444 ? -17.875 36.594 -5.008 1 87.94 444 LEU A CA 1
ATOM 3574 C C . LEU A 1 444 ? -18.422 36.469 -6.422 1 87.94 444 LEU A C 1
ATOM 3576 O O . LEU A 1 444 ? -17.953 35.625 -7.195 1 87.94 444 LEU A O 1
ATOM 3580 N N . VAL A 1 445 ? -19.375 37.281 -6.766 1 91.19 445 VAL A N 1
ATOM 3581 C CA . VAL A 1 445 ? -20.031 37.156 -8.062 1 91.19 445 VAL A CA 1
ATOM 3582 C C . VAL A 1 445 ? -19.016 37.375 -9.18 1 91.19 445 VAL A C 1
ATOM 3584 O O . VAL A 1 445 ? -18.922 36.562 -10.117 1 91.19 445 VAL A O 1
ATOM 3587 N N . GLU A 1 446 ? -18.281 38.406 -9.016 1 88.88 446 GLU A N 1
ATOM 3588 C CA . GLU A 1 446 ? -17.297 38.719 -10.055 1 88.88 446 GLU A CA 1
ATOM 3589 C C . GLU A 1 446 ? -16.234 37.625 -10.133 1 88.88 446 GLU A C 1
ATOM 3591 O O . GLU A 1 446 ? -15.812 37.25 -11.227 1 88.88 446 GLU A O 1
ATOM 3596 N N . PHE A 1 447 ? -15.789 37.188 -9.023 1 88 447 PHE A N 1
ATOM 3597 C CA . PHE A 1 447 ? -14.758 36.156 -8.969 1 88 447 PHE A CA 1
ATOM 3598 C C . PHE A 1 447 ? -15.219 34.875 -9.672 1 88 447 PHE A C 1
ATOM 3600 O O . PHE A 1 447 ? -14.508 34.344 -10.516 1 88 447 PHE A O 1
ATOM 3607 N N . VAL A 1 448 ? -16.484 34.5 -9.43 1 92.81 448 VAL A N 1
ATOM 3608 C CA . VAL A 1 448 ? -17 33.219 -9.969 1 92.81 448 VAL A CA 1
ATOM 3609 C C . VAL A 1 448 ? -17.281 33.375 -11.461 1 92.81 448 VAL A C 1
ATOM 3611 O O . VAL A 1 448 ? -17.078 32.438 -12.234 1 92.81 448 VAL A O 1
ATOM 3614 N N . ASN A 1 449 ? -17.719 34.594 -11.797 1 91.62 449 ASN A N 1
ATOM 3615 C CA . ASN A 1 449 ? -18 34.844 -13.203 1 91.62 449 ASN A CA 1
ATOM 3616 C C . ASN A 1 449 ? -16.734 34.812 -14.055 1 91.62 449 ASN A C 1
ATOM 3618 O O . ASN A 1 449 ? -16.797 34.531 -15.25 1 91.62 449 ASN A O 1
ATOM 3622 N N . ASN A 1 450 ? -15.648 35 -13.477 1 89.25 450 ASN A N 1
ATOM 3623 C CA . ASN A 1 450 ? -14.391 35.031 -14.219 1 89.25 450 ASN A CA 1
ATOM 3624 C C . ASN A 1 450 ? -13.719 33.688 -14.25 1 89.25 450 ASN A C 1
ATOM 3626 O O . ASN A 1 450 ? -12.703 33.5 -14.922 1 89.25 450 ASN A O 1
ATOM 3630 N N . LEU A 1 451 ? -14.234 32.812 -13.555 1 89.81 451 LEU A N 1
ATOM 3631 C CA . LEU A 1 451 ? -13.664 31.469 -13.555 1 89.81 451 LEU A CA 1
ATOM 3632 C C . LEU A 1 451 ? -14.18 30.672 -14.742 1 89.81 451 LEU A C 1
ATOM 3634 O O . LEU A 1 451 ? -15.328 30.828 -15.156 1 89.81 451 LEU A O 1
ATOM 3638 N N . PRO A 1 452 ? -13.328 29.797 -15.266 1 88.12 452 PRO A N 1
ATOM 3639 C CA . PRO A 1 452 ? -13.836 28.891 -16.297 1 88.12 452 PRO A CA 1
ATOM 3640 C C . PRO A 1 452 ? -14.969 27.984 -15.805 1 88.12 452 PRO A C 1
ATOM 3642 O O . PRO A 1 452 ? -14.805 27.281 -14.805 1 88.12 452 PRO A O 1
ATOM 3645 N N . GLY A 1 453 ? -16.141 28.047 -16.422 1 92.19 453 GLY A N 1
ATOM 3646 C CA . GLY A 1 453 ? -17.266 27.203 -16.047 1 92.19 453 GLY A CA 1
ATOM 3647 C C . GLY A 1 453 ? -18.125 27.812 -14.953 1 92.19 453 GLY A C 1
ATOM 3648 O O . GLY A 1 453 ? -19.141 27.25 -14.578 1 92.19 453 GLY A O 1
ATOM 3649 N N . LYS A 1 454 ? -17.656 28.906 -14.367 1 94.94 454 LYS A N 1
ATOM 3650 C CA . LYS A 1 454 ? -18.391 29.672 -13.375 1 94.94 454 LYS A CA 1
ATOM 3651 C C . LYS A 1 454 ? -18.781 28.812 -12.18 1 94.94 454 LYS A C 1
ATOM 3653 O O . LYS A 1 454 ? -17.906 28.234 -11.516 1 94.94 454 LYS A O 1
ATOM 3658 N N . LEU A 1 455 ? -20.016 28.438 -12.078 1 94.06 455 LEU A N 1
ATOM 3659 C CA . LEU A 1 455 ? -20.484 27.656 -10.93 1 94.06 455 LEU A CA 1
ATOM 3660 C C . LEU A 1 455 ? -19.969 26.234 -10.984 1 94.06 455 LEU A C 1
ATOM 3662 O O . LEU A 1 455 ? -19.906 25.547 -9.961 1 94.06 455 LEU A O 1
ATOM 3666 N N . ASP A 1 456 ? -19.531 25.859 -12.117 1 93.25 456 ASP A N 1
ATOM 3667 C CA . ASP A 1 456 ? -19.094 24.469 -12.281 1 93.25 456 ASP A CA 1
ATOM 3668 C C . ASP A 1 456 ? -17.578 24.359 -12.148 1 93.25 456 ASP A C 1
ATOM 3670 O O . ASP A 1 456 ? -17.016 23.266 -12.312 1 93.25 456 ASP A O 1
ATOM 3674 N N . TYR A 1 457 ? -17.016 25.469 -11.789 1 90.69 457 TYR A N 1
ATOM 3675 C CA . TYR A 1 457 ? -15.57 25.422 -11.547 1 90.69 457 TYR A CA 1
ATOM 3676 C C . TYR A 1 457 ? -15.234 24.484 -10.383 1 90.69 457 TYR A C 1
ATOM 3678 O O . TYR A 1 457 ? -15.844 24.578 -9.312 1 90.69 457 TYR A O 1
ATOM 3686 N N . VAL A 1 458 ? -14.312 23.625 -10.609 1 88.94 458 VAL A N 1
ATOM 3687 C CA . VAL A 1 458 ? -14 22.609 -9.617 1 88.94 458 VAL A CA 1
ATOM 3688 C C . VAL A 1 458 ? -12.922 23.125 -8.664 1 88.94 458 VAL A C 1
ATOM 3690 O O . VAL A 1 458 ? -11.852 23.562 -9.102 1 88.94 458 VAL A O 1
ATOM 3693 N N . ILE A 1 459 ? -13.227 23.062 -7.371 1 87.5 459 ILE A N 1
ATOM 3694 C CA . ILE A 1 459 ? -12.289 23.453 -6.32 1 87.5 459 ILE A CA 1
ATOM 3695 C C . ILE A 1 459 ? -11.305 22.312 -6.059 1 87.5 459 ILE A C 1
ATOM 3697 O O . ILE A 1 459 ? -11.711 21.141 -5.957 1 87.5 459 ILE A O 1
ATOM 3701 N N . SER A 1 460 ? -10.055 22.656 -6.016 1 78.94 460 SER A N 1
ATOM 3702 C CA . SER A 1 460 ? -9.008 21.672 -5.801 1 78.94 460 SER A CA 1
ATOM 3703 C C . SER A 1 460 ? -8.867 21.328 -4.32 1 78.94 460 SER A C 1
ATOM 3705 O O . SER A 1 460 ? -9.602 21.859 -3.482 1 78.94 460 SER A O 1
ATOM 3707 N N . ASP A 1 461 ? -7.938 20.422 -4.09 1 73.12 461 ASP A N 1
ATOM 3708 C CA . ASP A 1 461 ? -7.734 19.953 -2.727 1 73.12 461 ASP A CA 1
ATOM 3709 C C . ASP A 1 461 ? -7.422 21.109 -1.778 1 73.12 461 ASP A C 1
ATOM 3711 O O . ASP A 1 461 ? -6.559 21.938 -2.068 1 73.12 461 ASP A O 1
ATOM 3715 N N . LYS A 1 462 ? -8.172 21.141 -0.763 1 61.69 462 LYS A N 1
ATOM 3716 C CA . LYS A 1 462 ? -8.07 22.156 0.281 1 61.69 462 LYS A CA 1
ATOM 3717 C C . LYS A 1 462 ? -8.203 23.562 -0.302 1 61.69 462 LYS A C 1
ATOM 3719 O O . LYS A 1 462 ? -7.734 24.531 0.294 1 61.69 462 LYS A O 1
ATOM 3724 N N . GLY A 1 463 ? -8.773 23.609 -1.511 1 65.31 463 GLY A N 1
ATOM 3725 C CA . GLY A 1 463 ? -8.992 24.906 -2.125 1 65.31 463 GLY A CA 1
ATOM 3726 C C . GLY A 1 463 ? -7.703 25.609 -2.502 1 65.31 463 GLY A C 1
ATOM 3727 O O . GLY A 1 463 ? -7.605 26.828 -2.4 1 65.31 463 GLY A O 1
ATOM 3728 N N . LYS A 1 464 ? -6.746 24.859 -2.787 1 61 464 LYS A N 1
ATOM 3729 C CA . LYS A 1 464 ? -5.426 25.406 -3.084 1 61 464 LYS A CA 1
ATOM 3730 C C . LYS A 1 464 ? -5.496 26.422 -4.223 1 61 464 LYS A C 1
ATOM 3732 O O . LYS A 1 464 ? -4.664 27.312 -4.309 1 61 464 LYS A O 1
ATOM 3737 N N . ASN A 1 465 ? -6.531 26.344 -4.945 1 68.19 465 ASN A N 1
ATOM 3738 C CA . ASN A 1 465 ? -6.664 27.234 -6.09 1 68.19 465 ASN A CA 1
ATOM 3739 C C . ASN A 1 465 ? -7.438 28.5 -5.73 1 68.19 465 ASN A C 1
ATOM 3741 O O . ASN A 1 465 ? -7.789 29.297 -6.605 1 68.19 465 ASN A O 1
ATOM 3745 N N . LEU A 1 466 ? -7.797 28.672 -4.469 1 75.81 466 LEU A N 1
ATOM 3746 C CA . LEU A 1 466 ? -8.492 29.859 -3.959 1 75.81 466 LEU A CA 1
ATOM 3747 C C . LEU A 1 466 ? -7.652 30.562 -2.902 1 75.81 466 LEU A C 1
ATOM 3749 O O . LEU A 1 466 ? -6.816 29.938 -2.242 1 75.81 466 LEU A O 1
ATOM 3753 N N . SER A 1 467 ? -7.871 31.797 -2.865 1 66.88 467 SER A N 1
ATOM 3754 C CA . SER A 1 467 ? -7.25 32.531 -1.77 1 66.88 467 SER A CA 1
ATOM 3755 C C . SER A 1 467 ? -7.938 32.25 -0.442 1 66.88 467 SER A C 1
ATOM 3757 O O . SER A 1 467 ? -9.039 31.688 -0.418 1 66.88 467 SER A O 1
ATOM 3759 N N . GLY A 1 468 ? -7.266 32.469 0.607 1 68.88 468 GLY A N 1
ATOM 3760 C CA . GLY A 1 468 ? -7.844 32.281 1.927 1 68.88 468 GLY A CA 1
ATOM 3761 C C . GLY A 1 468 ? -9.172 33 2.105 1 68.88 468 GLY A C 1
ATOM 3762 O O . GLY A 1 468 ? -10.125 32.406 2.627 1 68.88 468 GLY A O 1
ATOM 3763 N N . GLY A 1 469 ? -9.188 34.219 1.621 1 69.81 469 GLY A N 1
ATOM 3764 C CA . GLY A 1 469 ? -10.414 34.969 1.716 1 69.81 469 GLY A CA 1
ATOM 3765 C C . GLY A 1 469 ? -11.547 34.406 0.876 1 69.81 469 GLY A C 1
ATOM 3766 O O . GLY A 1 469 ? -12.695 34.406 1.31 1 69.81 469 GLY A O 1
ATOM 3767 N N . GLN A 1 470 ? -11.219 34 -0.307 1 76.62 470 GLN A N 1
ATOM 3768 C CA . GLN A 1 470 ? -12.219 33.406 -1.187 1 76.62 470 GLN A CA 1
ATOM 3769 C C . GLN A 1 470 ? -12.805 32.125 -0.57 1 76.62 470 GLN A C 1
ATOM 3771 O O . GLN A 1 470 ? -14.008 31.906 -0.646 1 76.62 470 GLN A O 1
ATOM 3776 N N . LYS A 1 471 ? -11.984 31.391 0.048 1 81.62 471 LYS A N 1
ATOM 3777 C CA . LYS A 1 471 ? -12.422 30.156 0.711 1 81.62 471 LYS A CA 1
ATOM 3778 C C . LYS A 1 471 ? -13.43 30.469 1.819 1 81.62 471 LYS A C 1
ATOM 3780 O O . LYS A 1 471 ? -14.477 29.812 1.909 1 81.62 471 LYS A O 1
ATOM 3785 N N . GLN A 1 472 ? -13.078 31.375 2.562 1 75.62 472 GLN A N 1
ATOM 3786 C CA . GLN A 1 472 ? -13.922 31.75 3.691 1 75.62 472 GLN A CA 1
ATOM 3787 C C . GLN A 1 472 ? -15.273 32.281 3.215 1 75.62 472 GLN A C 1
ATOM 3789 O O . GLN A 1 472 ? -16.312 31.953 3.793 1 75.62 472 GLN A O 1
ATOM 3794 N N . ARG A 1 473 ? -15.227 33.094 2.215 1 80.62 473 ARG A N 1
ATOM 3795 C CA . ARG A 1 473 ? -16.453 33.688 1.677 1 80.62 473 ARG A CA 1
ATOM 3796 C C . ARG A 1 473 ? -17.344 32.594 1.064 1 80.62 473 ARG A C 1
ATOM 3798 O O . ARG A 1 473 ? -18.578 32.688 1.156 1 80.62 473 ARG A O 1
ATOM 3805 N N . LEU A 1 474 ? -16.75 31.656 0.448 1 86.38 474 LEU A N 1
ATOM 3806 C CA . LEU A 1 474 ? -17.516 30.547 -0.119 1 86.38 474 LEU A CA 1
ATOM 3807 C C . LEU A 1 474 ? -18.188 29.734 0.979 1 86.38 474 LEU A C 1
ATOM 3809 O O . LEU A 1 474 ? -19.312 29.266 0.809 1 86.38 474 LEU A O 1
ATOM 3813 N N . ILE A 1 475 ? -17.469 29.531 2.035 1 85.12 475 ILE A N 1
ATOM 3814 C CA . ILE A 1 475 ? -18.016 28.797 3.176 1 85.12 475 ILE A CA 1
ATOM 3815 C C . ILE A 1 475 ? -19.172 29.578 3.789 1 85.12 475 ILE A C 1
ATOM 3817 O O . ILE A 1 475 ? -20.188 28.984 4.188 1 85.12 475 ILE A O 1
ATOM 3821 N N . LEU A 1 476 ? -18.969 30.844 3.842 1 81.06 476 LEU A N 1
ATOM 3822 C CA . LEU A 1 476 ? -20.047 31.688 4.348 1 81.06 476 LEU A CA 1
ATOM 3823 C C . LEU A 1 476 ? -21.281 31.594 3.451 1 81.06 476 LEU A C 1
ATOM 3825 O O . LEU A 1 476 ? -22.406 31.578 3.943 1 81.06 476 LEU A O 1
ATOM 3829 N N . ALA A 1 477 ? -21.047 31.594 2.166 1 86.25 477 ALA A N 1
ATOM 3830 C CA . ALA A 1 477 ? -22.141 31.469 1.212 1 86.25 477 ALA A CA 1
ATOM 3831 C C . ALA A 1 477 ? -22.938 30.188 1.461 1 86.25 477 ALA A C 1
ATOM 3833 O O . ALA A 1 477 ? -24.172 30.172 1.37 1 86.25 477 ALA A O 1
ATOM 3834 N N . ARG A 1 478 ? -22.266 29.109 1.726 1 88.75 478 ARG A N 1
ATOM 3835 C CA . ARG A 1 478 ? -22.875 27.828 2.035 1 88.75 478 ARG A CA 1
ATOM 3836 C C . ARG A 1 478 ? -23.828 27.938 3.223 1 88.75 478 ARG A C 1
ATOM 3838 O O . ARG A 1 478 ? -24.922 27.391 3.193 1 88.75 478 ARG A O 1
ATOM 3845 N N . HIS A 1 479 ? -23.406 28.641 4.168 1 81.44 479 HIS A N 1
ATOM 3846 C CA . HIS A 1 479 ? -24.188 28.781 5.387 1 81.44 479 HIS A CA 1
ATOM 3847 C C . HIS A 1 479 ? -25.391 29.703 5.172 1 81.44 479 HIS A C 1
ATOM 3849 O O . HIS A 1 479 ? -26.453 29.484 5.746 1 81.44 479 HIS A O 1
ATOM 3855 N N . LEU A 1 480 ? -25.188 30.703 4.355 1 81.06 480 LEU A N 1
ATOM 3856 C CA . LEU A 1 480 ? -26.25 31.672 4.098 1 81.06 480 LEU A CA 1
ATOM 3857 C C . LEU A 1 480 ? -27.359 31.047 3.271 1 81.06 480 LEU A C 1
ATOM 3859 O O . LEU A 1 480 ? -28.516 31.484 3.338 1 81.06 480 LEU A O 1
ATOM 3863 N N . LEU A 1 481 ? -26.953 30.094 2.539 1 88.12 481 LEU A N 1
ATOM 3864 C CA . LEU A 1 481 ? -27.953 29.422 1.705 1 88.12 481 LEU A CA 1
ATOM 3865 C C . LEU A 1 481 ? -28.969 28.672 2.562 1 88.12 481 LEU A C 1
ATOM 3867 O O . LEU A 1 481 ? -30.109 28.5 2.16 1 88.12 481 LEU A O 1
ATOM 3871 N N . ARG A 1 482 ? -28.703 28.156 3.775 1 82.69 482 ARG A N 1
ATOM 3872 C CA . ARG A 1 482 ? -29.547 27.328 4.645 1 82.69 482 ARG A CA 1
ATOM 3873 C C . ARG A 1 482 ? -30.547 28.188 5.41 1 82.69 482 ARG A C 1
ATOM 3875 O O . ARG A 1 482 ? -31.562 27.672 5.906 1 82.69 482 ARG A O 1
ATOM 3882 N N . GLU A 1 483 ? -30.984 29.219 5.113 1 76.69 483 GLU A N 1
ATOM 3883 C CA . GLU A 1 483 ? -31.922 30.094 5.809 1 76.69 483 GLU A CA 1
ATOM 3884 C C . GLU A 1 483 ? -32.188 29.625 7.238 1 76.69 483 GLU A C 1
ATOM 3886 O O . GLU A 1 483 ? -33.219 29.062 7.535 1 76.69 483 GLU A O 1
ATOM 3891 N N . VAL A 1 484 ? -31.281 29.812 8.188 1 78.75 484 VAL A N 1
ATOM 3892 C CA . VAL A 1 484 ? -31.375 29.391 9.578 1 78.75 484 VAL A CA 1
ATOM 3893 C C . VAL A 1 484 ? -31.75 30.594 10.453 1 78.75 484 VAL A C 1
ATOM 3895 O O . VAL A 1 484 ? -31.719 31.734 10 1 78.75 484 VAL A O 1
ATOM 3898 N N . ASN A 1 485 ? -32.125 30.281 11.664 1 78.5 485 ASN A N 1
ATOM 3899 C CA . ASN A 1 485 ? -32.531 31.344 12.562 1 78.5 485 ASN A CA 1
ATOM 3900 C C . ASN A 1 485 ? -31.422 31.719 13.531 1 78.5 485 ASN A C 1
ATOM 3902 O O . ASN A 1 485 ? -31.469 32.781 14.148 1 78.5 485 ASN A O 1
ATOM 3906 N N . THR A 1 486 ? -30.469 30.797 13.664 1 81.81 486 THR A N 1
ATOM 3907 C CA . THR A 1 486 ? -29.344 31.062 14.555 1 81.81 486 THR A CA 1
ATOM 3908 C C . THR A 1 486 ? -28.031 30.641 13.906 1 81.81 486 THR A C 1
ATOM 3910 O O . THR A 1 486 ? -27.953 29.609 13.234 1 81.81 486 THR A O 1
ATOM 3913 N N . ILE A 1 487 ? -26.969 31.453 14.125 1 83.56 487 ILE A N 1
ATOM 3914 C CA . ILE A 1 487 ? -25.656 31.141 13.57 1 83.56 487 ILE A CA 1
ATOM 3915 C C . ILE A 1 487 ? -24.609 31.125 14.688 1 83.56 487 ILE A C 1
ATOM 3917 O O . ILE A 1 487 ? -24.625 31.969 15.578 1 83.56 487 ILE A O 1
ATOM 3921 N N . ILE A 1 488 ? -23.906 30.094 14.727 1 84.38 488 ILE A N 1
ATOM 3922 C CA . ILE A 1 488 ? -22.797 29.984 15.664 1 84.38 488 ILE A CA 1
ATOM 3923 C C . ILE A 1 488 ? -21.469 30.094 14.914 1 84.38 488 ILE A C 1
ATOM 3925 O O . ILE A 1 488 ? -21.219 29.344 13.969 1 84.38 488 ILE A O 1
ATOM 3929 N N . LEU A 1 489 ? -20.625 31.062 15.336 1 81.81 489 LEU A N 1
ATOM 3930 C CA . LEU A 1 489 ? -19.344 31.312 14.68 1 81.81 489 LEU A CA 1
ATOM 3931 C C . LEU A 1 489 ? -18.172 31.016 15.625 1 81.81 489 LEU A C 1
ATOM 3933 O O . LEU A 1 489 ? -18.062 31.625 16.688 1 81.81 489 LEU A O 1
ATOM 3937 N N . ASP A 1 490 ? -17.328 30.078 15.258 1 81.75 490 ASP A N 1
ATOM 3938 C CA . ASP A 1 490 ? -16.156 29.688 16.047 1 81.75 490 ASP A CA 1
ATOM 3939 C C . ASP A 1 490 ? -14.883 30.312 15.469 1 81.75 490 ASP A C 1
ATOM 3941 O O . ASP A 1 490 ? -14.234 29.703 14.609 1 81.75 490 ASP A O 1
ATOM 3945 N N . GLU A 1 491 ? -14.4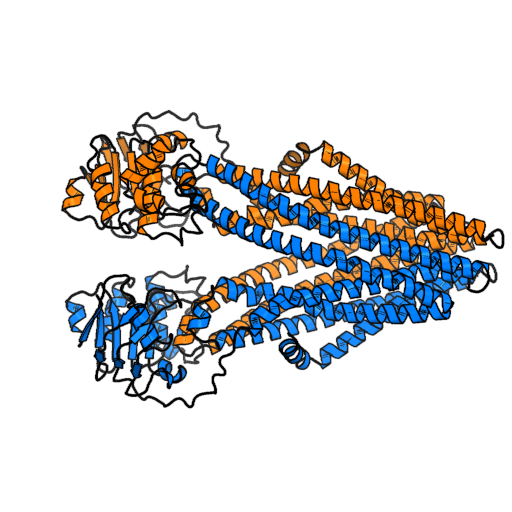14 31.359 15.992 1 69.75 491 GLU A N 1
ATOM 3946 C CA . GLU A 1 491 ? -13.242 32.125 15.578 1 69.75 491 GLU A CA 1
ATOM 3947 C C . GLU A 1 491 ? -13.211 32.312 14.062 1 69.75 491 GLU A C 1
ATOM 3949 O O . GLU A 1 491 ? -12.164 32.156 13.43 1 69.75 491 GLU A O 1
ATOM 3954 N N . ALA A 1 492 ? -14.312 32.531 13.555 1 61.19 492 ALA A N 1
ATOM 3955 C CA . ALA A 1 492 ? -14.453 32.562 12.102 1 61.19 492 ALA A CA 1
ATOM 3956 C C . ALA A 1 492 ? -13.883 33.844 11.5 1 61.19 492 ALA A C 1
ATOM 3958 O O . ALA A 1 492 ? -13.609 33.906 10.305 1 61.19 492 ALA A O 1
ATOM 3959 N N . THR A 1 493 ? -13.586 34.812 12.375 1 57.91 493 THR A N 1
ATOM 3960 C CA . THR A 1 493 ? -13.172 36.094 11.859 1 57.91 493 THR A CA 1
ATOM 3961 C C . THR A 1 493 ? -11.656 36.25 11.922 1 57.91 493 THR A C 1
ATOM 3963 O O . THR A 1 493 ? -11.102 37.219 11.422 1 57.91 493 THR A O 1
ATOM 3966 N N . SER A 1 494 ? -11.047 35.375 12.625 1 55.56 494 SER A N 1
ATOM 3967 C CA . SER A 1 494 ? -9.617 35.594 12.828 1 55.56 494 SER A CA 1
ATOM 3968 C C . SER A 1 494 ? -8.859 35.594 11.5 1 55.56 494 SER A C 1
ATOM 3970 O O . SER A 1 494 ? -7.852 36.281 11.359 1 55.56 494 SER A O 1
ATOM 3972 N N . ASN A 1 495 ? -9.383 34.906 10.562 1 52.59 495 ASN A N 1
ATOM 3973 C CA . ASN A 1 495 ? -8.633 34.844 9.312 1 52.59 495 ASN A CA 1
ATOM 3974 C C . ASN A 1 495 ? -9.422 35.438 8.156 1 52.59 495 ASN A C 1
ATOM 3976 O O . ASN A 1 495 ? -9.141 35.156 6.988 1 52.59 495 ASN A O 1
ATOM 3980 N N . ILE A 1 496 ? -10.328 36.188 8.617 1 56.81 496 ILE A N 1
ATOM 3981 C CA . ILE A 1 496 ? -11.156 36.719 7.531 1 56.81 496 ILE A CA 1
ATOM 3982 C C . ILE A 1 496 ? -10.633 38.062 7.078 1 56.81 496 ILE A C 1
ATOM 3984 O O . ILE A 1 496 ? -10.094 38.812 7.879 1 56.81 496 ILE A O 1
ATOM 3988 N N . ASP A 1 497 ? -10.664 38.25 5.848 1 59.53 497 ASP A N 1
ATOM 3989 C CA . ASP A 1 497 ? -10.305 39.562 5.266 1 59.53 497 ASP A CA 1
ATOM 3990 C C . ASP A 1 497 ? -11.328 40.625 5.637 1 59.53 497 ASP A C 1
ATOM 3992 O O . ASP A 1 497 ? -12.406 40.312 6.141 1 59.53 497 ASP A O 1
ATOM 3996 N N . ASN A 1 498 ? -10.945 41.781 5.5 1 58.31 498 ASN A N 1
ATOM 3997 C CA . ASN A 1 498 ? -11.758 42.938 5.867 1 58.31 498 ASN A CA 1
ATOM 3998 C C . ASN A 1 498 ? -13.125 42.906 5.188 1 58.31 498 ASN A C 1
ATOM 4000 O O . ASN A 1 498 ? -14.133 43.281 5.793 1 58.31 498 ASN A O 1
ATOM 4004 N N . ILE A 1 499 ? -13.188 42.438 3.998 1 57.38 499 ILE A N 1
ATOM 4005 C CA . ILE A 1 499 ? -14.445 42.375 3.252 1 57.38 499 ILE A CA 1
ATOM 4006 C C . ILE A 1 499 ? -15.414 41.406 3.92 1 57.38 499 ILE A C 1
ATOM 4008 O O . ILE A 1 499 ? -16.578 41.75 4.125 1 57.38 499 ILE A O 1
ATOM 4012 N N . SER A 1 500 ? -14.898 40.281 4.297 1 64.69 500 SER A N 1
ATOM 4013 C CA . SER A 1 500 ? -15.734 39.281 4.945 1 64.69 500 SER A CA 1
ATOM 4014 C C . SER A 1 500 ? -16.203 39.75 6.316 1 64.69 500 SER A C 1
ATOM 4016 O O . SER A 1 500 ? -17.344 39.469 6.723 1 64.69 500 SER A O 1
ATOM 4018 N N . LYS A 1 501 ? -15.312 40.469 6.887 1 68.5 501 LYS A N 1
ATOM 4019 C CA . LYS A 1 501 ? -15.672 41 8.188 1 68.5 501 LYS A CA 1
ATOM 4020 C C . LYS A 1 501 ? -16.828 42 8.078 1 68.5 501 LYS A C 1
ATOM 4022 O O . LYS A 1 501 ? -17.766 41.938 8.875 1 68.5 501 LYS A O 1
ATOM 4027 N N . ILE A 1 502 ? -16.719 42.875 7.148 1 64.69 502 ILE A N 1
ATOM 4028 C CA . ILE A 1 502 ? -17.75 43.875 6.93 1 64.69 502 ILE A CA 1
ATOM 4029 C C . ILE A 1 502 ? -19.078 43.188 6.609 1 64.69 502 ILE A C 1
ATOM 4031 O O . ILE A 1 502 ? -20.125 43.594 7.133 1 64.69 502 ILE A O 1
ATOM 4035 N N . TYR A 1 503 ? -19.016 42.312 5.906 1 65.56 503 TYR A N 1
ATOM 4036 C CA . TYR A 1 503 ? -20.219 41.594 5.504 1 65.56 503 TYR A CA 1
ATOM 4037 C C . TYR A 1 503 ? -20.844 40.875 6.695 1 65.56 503 TYR A C 1
ATOM 4039 O O . TYR A 1 503 ? -22.078 40.906 6.867 1 65.56 503 TYR A O 1
ATOM 4047 N N . LEU A 1 504 ? -19.984 40.188 7.398 1 70.12 504 LEU A N 1
ATOM 4048 C CA . LEU A 1 504 ? -20.484 39.531 8.594 1 70.12 504 LEU A CA 1
ATOM 4049 C C . LEU A 1 504 ? -21.188 40.5 9.523 1 70.12 504 LEU A C 1
ATOM 4051 O O . LEU A 1 504 ? -22.25 40.219 10.062 1 70.12 504 LEU A O 1
ATOM 4055 N N . GLU A 1 505 ? -20.516 41.625 9.562 1 70.06 505 GLU A N 1
ATOM 4056 C CA . GLU A 1 505 ? -21.047 42.656 10.414 1 70.06 505 GLU A CA 1
ATOM 4057 C C . GLU A 1 505 ? -22.406 43.156 9.898 1 70.06 505 GLU A C 1
ATOM 4059 O O . GLU A 1 505 ? -23.375 43.219 10.656 1 70.06 505 GLU A O 1
ATOM 4064 N N . LYS A 1 506 ? -22.469 43.375 8.586 1 69 506 LYS A N 1
ATOM 4065 C CA . LYS A 1 506 ? -23.625 44.062 7.992 1 69 506 LYS A CA 1
ATOM 4066 C C . LYS A 1 506 ? -24.781 43.094 7.82 1 69 506 LYS A C 1
ATOM 4068 O O . LYS A 1 506 ? -25.953 43.469 7.98 1 69 506 LYS A O 1
ATOM 4073 N N . ASN A 1 507 ? -24.453 41.844 7.582 1 70.31 507 ASN A N 1
ATOM 4074 C CA . ASN A 1 507 ? -25.516 40.938 7.168 1 70.31 507 ASN A CA 1
ATOM 4075 C C . ASN A 1 507 ? -25.875 39.969 8.281 1 70.31 507 ASN A C 1
ATOM 4077 O O . ASN A 1 507 ? -26.922 39.312 8.227 1 70.31 507 ASN A O 1
ATOM 4081 N N . ILE A 1 508 ? -25.062 39.844 9.195 1 75 508 ILE A N 1
ATOM 4082 C CA . ILE A 1 508 ? -25.328 38.875 10.25 1 75 508 ILE A CA 1
ATOM 4083 C C . ILE A 1 508 ? -25.531 39.594 11.578 1 75 508 ILE A C 1
ATOM 4085 O O . ILE A 1 508 ? -26.578 39.469 12.211 1 75 508 ILE A O 1
ATOM 4089 N N . LEU A 1 509 ? -24.641 40.5 11.82 1 75.19 509 LEU A N 1
ATOM 4090 C CA . LEU A 1 509 ? -24.672 41.125 13.141 1 75.19 509 LEU A CA 1
ATOM 4091 C C . LEU A 1 509 ? -25.734 42.219 13.211 1 75.19 509 LEU A C 1
ATOM 4093 O O . LEU A 1 509 ? -26.297 42.469 14.281 1 75.19 509 LEU A O 1
ATOM 4097 N N . THR A 1 510 ? -25.984 42.781 11.984 1 73 510 THR A N 1
ATOM 4098 C CA . THR A 1 510 ? -26.938 43.875 12.016 1 73 510 THR A CA 1
ATOM 4099 C C . THR A 1 510 ? -28.359 43.375 11.773 1 73 510 THR A C 1
ATOM 4101 O O . THR A 1 510 ? -29.328 44.125 11.977 1 73 510 THR A O 1
ATOM 4104 N N . LYS A 1 511 ? -28.391 42.156 11.352 1 72.31 511 LYS A N 1
ATOM 4105 C CA . LYS A 1 511 ? -29.719 41.625 11.094 1 72.31 511 LYS A CA 1
ATOM 4106 C C . LYS A 1 511 ? -30.453 41.344 12.398 1 72.31 511 LYS A C 1
ATOM 4108 O O . LYS A 1 511 ? -29.938 40.625 13.266 1 72.31 511 LYS A O 1
ATOM 4113 N N . SER A 1 512 ? -31.594 41.938 12.586 1 61.06 512 SER A N 1
ATOM 4114 C CA . SER A 1 512 ? -32.312 41.906 13.844 1 61.06 512 SER A CA 1
ATOM 4115 C C . SER A 1 512 ? -32.938 40.531 14.094 1 61.06 512 SER A C 1
ATOM 4117 O O . SER A 1 512 ? -33.125 40.125 15.25 1 61.06 512 SER A O 1
ATOM 4119 N N . ASN A 1 513 ? -33.219 39.719 13.086 1 70.31 513 ASN A N 1
ATOM 4120 C CA . ASN A 1 513 ? -34 38.5 13.359 1 70.31 513 ASN A CA 1
ATOM 4121 C C . ASN A 1 513 ? -33.156 37.25 13.297 1 70.31 513 ASN A C 1
ATOM 4123 O O . ASN A 1 513 ? -33.625 36.188 12.867 1 70.31 513 ASN A O 1
ATOM 4127 N N . MET A 1 514 ? -31.906 37.375 13.734 1 77.06 514 MET A N 1
ATOM 4128 C CA . MET A 1 514 ? -31.016 36.219 13.688 1 77.06 514 MET A CA 1
ATOM 4129 C C . MET A 1 514 ? -30.203 36.125 14.977 1 77.06 514 MET A C 1
ATOM 4131 O O . MET A 1 514 ? -29.625 37.094 15.438 1 77.06 514 MET A O 1
ATOM 4135 N N . GLY A 1 515 ? -30.328 34.938 15.641 1 80.06 515 GLY A N 1
ATOM 4136 C CA . GLY A 1 515 ? -29.453 34.688 16.781 1 80.06 515 GLY A CA 1
ATOM 4137 C C . GLY A 1 515 ? -28.016 34.438 16.375 1 80.06 515 GLY A C 1
ATOM 4138 O O . GLY A 1 515 ? -27.75 33.781 15.367 1 80.06 515 GLY A O 1
ATOM 4139 N N . VAL A 1 516 ? -27.125 35.062 17.141 1 83.5 516 VAL A N 1
ATOM 4140 C CA . VAL A 1 516 ? -25.703 34.875 16.812 1 83.5 516 VAL A CA 1
ATOM 4141 C C . VAL A 1 516 ? -24.922 34.531 18.078 1 83.5 516 VAL A C 1
ATOM 4143 O O . VAL A 1 516 ? -25.094 35.188 19.125 1 83.5 516 VAL A O 1
ATOM 4146 N N . ILE A 1 517 ? -24.266 33.438 18.031 1 83.38 517 ILE A N 1
ATOM 4147 C CA . ILE A 1 517 ? -23.266 33.094 19.031 1 83.38 517 ILE A CA 1
ATOM 4148 C C . ILE A 1 517 ? -21.875 33.094 18.406 1 83.38 517 ILE A C 1
ATOM 4150 O O . ILE A 1 517 ? -21.609 32.344 17.469 1 83.38 517 ILE A O 1
ATOM 4154 N N . MET A 1 518 ? -20.984 33.969 18.906 1 83.44 518 MET A N 1
ATOM 4155 C CA . MET A 1 518 ? -19.688 34.094 18.266 1 83.44 518 MET A CA 1
ATOM 4156 C C . MET A 1 518 ? -18.562 34 19.297 1 83.44 518 MET A C 1
ATOM 4158 O O . MET A 1 518 ? -18.656 34.562 20.391 1 83.44 518 MET A O 1
ATOM 4162 N N . ILE A 1 519 ? -17.641 33.125 18.969 1 81.38 519 ILE A N 1
ATOM 4163 C CA . ILE A 1 519 ? -16.375 33.125 19.703 1 81.38 519 ILE A CA 1
ATOM 4164 C C . ILE A 1 519 ? -15.352 33.969 18.953 1 81.38 519 ILE A C 1
ATOM 4166 O O . ILE A 1 519 ? -15.086 33.75 17.781 1 81.38 519 ILE A O 1
ATOM 4170 N N . ASP A 1 520 ? -14.828 34.969 19.547 1 73.94 520 ASP A N 1
ATOM 4171 C CA . ASP A 1 520 ? -13.797 35.812 18.906 1 73.94 520 ASP A CA 1
ATOM 4172 C C . ASP A 1 520 ? -12.938 36.5 19.953 1 73.94 520 ASP A C 1
ATOM 4174 O O . ASP A 1 520 ? -13.445 36.906 21 1 73.94 520 ASP A O 1
ATOM 4178 N N . HIS A 1 521 ? -11.688 36.531 19.703 1 62.69 521 HIS A N 1
ATOM 4179 C CA . HIS A 1 521 ? -10.789 37.219 20.641 1 62.69 521 HIS A CA 1
ATOM 4180 C C . HIS A 1 521 ? -10.289 38.531 20.062 1 62.69 521 HIS A C 1
ATOM 4182 O O . HIS A 1 521 ? -9.641 39.312 20.766 1 62.69 521 HIS A O 1
ATOM 4188 N N . SER A 1 522 ? -10.57 38.781 18.859 1 61.72 522 SER A N 1
ATOM 4189 C CA . SER A 1 522 ? -9.922 39.906 18.188 1 61.72 522 SER A CA 1
ATOM 4190 C C . SER A 1 522 ? -10.938 41 17.828 1 61.72 522 SER A C 1
ATOM 4192 O O . SER A 1 522 ? -10.664 41.844 16.984 1 61.72 522 SER A O 1
ATOM 4194 N N . LEU A 1 523 ? -12.055 40.938 18.406 1 66.06 523 LEU A N 1
ATOM 4195 C CA . LEU A 1 523 ? -13.039 41.938 18.031 1 66.06 523 LEU A CA 1
ATOM 4196 C C . LEU A 1 523 ? -12.695 43.281 18.641 1 66.06 523 LEU A C 1
ATOM 4198 O O . LEU A 1 523 ? -12.234 43.375 19.781 1 66.06 523 LEU A O 1
ATOM 4202 N N . ASP A 1 524 ? -12.82 44.25 17.781 1 64.56 524 ASP A N 1
ATOM 4203 C CA . ASP A 1 524 ? -12.633 45.625 18.266 1 64.56 524 ASP A CA 1
ATOM 4204 C C . ASP A 1 524 ? -13.812 46.062 19.125 1 64.56 524 ASP A C 1
ATOM 4206 O O . ASP A 1 524 ? -14.867 45.406 19.125 1 64.56 524 ASP A O 1
ATOM 4210 N N . SER A 1 525 ? -13.617 47.125 19.875 1 68.5 525 SER A N 1
ATOM 4211 C CA . SER A 1 525 ? -14.633 47.625 20.797 1 68.5 525 SER A CA 1
ATOM 4212 C C . SER A 1 525 ? -15.914 48 20.062 1 68.5 525 SER A C 1
ATOM 4214 O O . SER A 1 525 ? -17.016 47.781 20.578 1 68.5 525 SER A O 1
ATOM 4216 N N . GLU A 1 526 ? -15.742 48.438 18.875 1 69.69 526 GLU A N 1
ATOM 4217 C CA . GLU A 1 526 ? -16.906 48.875 18.109 1 69.69 526 GLU A CA 1
ATOM 4218 C C . GLU A 1 526 ? -17.75 47.656 17.688 1 69.69 526 GLU A C 1
ATOM 4220 O O . GLU A 1 526 ? -18.984 47.719 17.688 1 69.69 526 GLU A O 1
ATOM 4225 N N . GLU A 1 527 ? -17.109 46.625 17.484 1 74.94 527 GLU A N 1
ATOM 4226 C CA . GLU A 1 527 ? -17.797 45.406 17.047 1 74.94 527 GLU A CA 1
ATOM 4227 C C . GLU A 1 527 ? -18.469 44.719 18.219 1 74.94 527 GLU A C 1
ATOM 4229 O O . GLU A 1 527 ? -19.5 44.062 18.031 1 74.94 527 GLU A O 1
ATOM 4234 N N . GLU A 1 528 ? -17.969 44.906 19.297 1 79.06 528 GLU A N 1
ATOM 4235 C CA . GLU A 1 528 ? -18.531 44.281 20.484 1 79.06 528 GLU A CA 1
ATOM 4236 C C . GLU A 1 528 ? -19.906 44.844 20.828 1 79.06 528 GLU A C 1
ATOM 4238 O O . GLU A 1 528 ? -20.703 44.219 21.516 1 79.06 528 GLU A O 1
ATOM 4243 N N . GLU A 1 529 ? -20.094 46.031 20.328 1 78.06 529 GLU A N 1
ATOM 4244 C CA . GLU A 1 529 ? -21.344 46.719 20.656 1 78.06 529 GLU A CA 1
ATOM 4245 C C . GLU A 1 529 ? -22.531 46.062 20 1 78.06 529 GLU A C 1
ATOM 4247 O O . GLU A 1 529 ? -23.672 46.25 20.438 1 78.06 529 GLU A O 1
ATOM 4252 N N . PHE A 1 530 ? -22.281 45.219 19 1 79.56 530 PHE A N 1
ATOM 4253 C CA . PHE A 1 530 ? -23.359 44.531 18.312 1 79.56 530 PHE A CA 1
ATOM 4254 C C . PHE A 1 530 ? -23.922 43.406 19.172 1 79.56 530 PHE A C 1
ATOM 4256 O O . PHE A 1 530 ? -25.016 42.906 18.891 1 79.56 530 PHE A O 1
ATOM 4263 N N . PHE A 1 531 ? -23.25 43.062 20.172 1 83.81 531 PHE A N 1
ATOM 4264 C CA . PHE A 1 531 ? -23.641 41.906 20.984 1 83.81 531 PHE A CA 1
ATOM 4265 C C . PHE A 1 531 ? -24.375 42.375 22.25 1 83.81 531 PHE A C 1
ATOM 4267 O O . PHE A 1 531 ? -24 43.375 22.859 1 83.81 531 PHE A O 1
ATOM 4274 N N . GLU A 1 532 ? -25.328 41.656 22.547 1 80.06 532 GLU A N 1
ATOM 4275 C CA . GLU A 1 532 ? -26.141 42 23.703 1 80.06 532 GLU A CA 1
ATOM 4276 C C . GLU A 1 532 ? -25.531 41.469 24.984 1 80.06 532 GLU A C 1
ATOM 4278 O O . GLU A 1 532 ? -25.703 42.031 26.062 1 80.06 532 GLU A O 1
ATOM 4283 N N . GLU A 1 533 ? -24.891 40.344 24.75 1 81.19 533 GLU A N 1
ATOM 4284 C CA . GLU A 1 533 ? -24.266 39.719 25.906 1 81.19 533 GLU A CA 1
ATOM 4285 C C . GLU A 1 533 ? -22.844 39.219 25.578 1 81.19 533 GLU A C 1
ATOM 4287 O O . GLU A 1 533 ? -22.594 38.719 24.484 1 81.19 533 GLU A O 1
ATOM 4292 N N . VAL A 1 534 ? -21.984 39.406 26.5 1 83.12 534 VAL A N 1
ATOM 4293 C CA . VAL A 1 534 ? -20.594 38.969 26.359 1 83.12 534 VAL A CA 1
ATOM 4294 C C . VAL A 1 534 ? -20.25 38.031 27.516 1 83.12 534 VAL A C 1
ATOM 4296 O O . VAL A 1 534 ? -20.391 38.375 28.688 1 83.12 534 VAL A O 1
ATOM 4299 N N . ILE A 1 535 ? -19.891 36.875 27.125 1 79.38 535 ILE A N 1
ATOM 4300 C CA . ILE A 1 535 ? -19.469 35.875 28.094 1 79.38 535 ILE A CA 1
ATOM 4301 C C . ILE A 1 535 ? -17.953 35.688 28.047 1 79.38 535 ILE A C 1
ATOM 4303 O O . ILE A 1 535 ? -17.391 35.375 27 1 79.38 535 ILE A O 1
ATOM 4307 N N . THR A 1 536 ? -17.297 35.875 29.172 1 81.62 536 THR A N 1
ATOM 4308 C CA . THR A 1 536 ? -15.852 35.719 29.266 1 81.62 536 THR A CA 1
ATOM 4309 C C . THR A 1 536 ? -15.484 34.438 30 1 81.62 536 THR A C 1
ATOM 4311 O O . THR A 1 536 ? -15.914 34.25 31.141 1 81.62 536 THR A O 1
ATOM 4314 N N . ILE A 1 537 ? -14.781 33.625 29.25 1 75 537 ILE A N 1
ATOM 4315 C CA . ILE A 1 537 ? -14.305 32.375 29.844 1 75 537 ILE A CA 1
ATOM 4316 C C . ILE A 1 537 ? -12.867 32.562 30.312 1 75 537 ILE A C 1
ATOM 4318 O O . ILE A 1 537 ? -12.016 33.031 29.562 1 75 537 ILE A O 1
ATOM 4322 N N . LYS A 1 538 ? -12.531 32.281 31.609 1 67.06 538 LYS A N 1
ATOM 4323 C CA . LYS A 1 538 ? -11.195 32.375 32.188 1 67.06 538 LYS A CA 1
ATOM 4324 C C . LYS A 1 538 ? -10.602 31 32.469 1 67.06 538 LYS A C 1
ATOM 4326 O O . LYS A 1 538 ? -11.289 30.094 32.938 1 67.06 538 LYS A O 1
ATOM 4331 N N . MET B 1 1 ? 19.297 3.324 -14.5 1 59.28 1 MET B N 1
ATOM 4332 C CA . MET B 1 1 ? 19.016 2.1 -13.758 1 59.28 1 MET B CA 1
ATOM 4333 C C . MET B 1 1 ? 20.266 1.251 -13.594 1 59.28 1 MET B C 1
ATOM 4335 O O . MET B 1 1 ? 20.594 0.813 -12.492 1 59.28 1 MET B O 1
ATOM 4339 N N . ASN B 1 2 ? 21.047 1.3 -14.773 1 68.06 2 ASN B N 1
ATOM 4340 C CA . ASN B 1 2 ? 22.109 0.313 -14.883 1 68.06 2 ASN B CA 1
ATOM 4341 C C . ASN B 1 2 ? 23.281 0.66 -13.969 1 68.06 2 ASN B C 1
ATOM 4343 O O . ASN B 1 2 ? 23.859 -0.221 -13.32 1 68.06 2 ASN B O 1
ATOM 4347 N N . LYS B 1 3 ? 23.5 1.976 -13.672 1 76.44 3 LYS B N 1
ATOM 4348 C CA . LYS B 1 3 ? 24.719 2.291 -12.922 1 76.44 3 LYS B CA 1
ATOM 4349 C C . LYS B 1 3 ? 24.516 2.043 -11.43 1 76.44 3 LYS B C 1
ATOM 4351 O O . LYS B 1 3 ? 25.391 1.495 -10.766 1 76.44 3 LYS B O 1
ATOM 4356 N N . ILE B 1 4 ? 23.328 2.32 -10.914 1 79.88 4 ILE B N 1
ATOM 4357 C CA . ILE B 1 4 ? 23.047 2.146 -9.5 1 79.88 4 ILE B CA 1
ATOM 4358 C C . ILE B 1 4 ? 22.984 0.659 -9.156 1 79.88 4 ILE B C 1
ATOM 4360 O O . ILE B 1 4 ? 23.562 0.22 -8.156 1 79.88 4 ILE B O 1
ATOM 4364 N N . LEU B 1 5 ? 22.391 -0.021 -10.07 1 85.69 5 LEU B N 1
ATOM 4365 C CA . LEU B 1 5 ? 22.25 -1.456 -9.859 1 85.69 5 LEU B CA 1
ATOM 4366 C C . LEU B 1 5 ? 23.609 -2.146 -9.867 1 85.69 5 LEU B C 1
ATOM 4368 O O . LEU B 1 5 ? 23.875 -3.014 -9.031 1 85.69 5 LEU B O 1
ATOM 4372 N N . LYS B 1 6 ? 24.391 -1.721 -10.797 1 86.12 6 LYS B N 1
ATOM 4373 C CA . LYS B 1 6 ? 25.719 -2.307 -10.898 1 86.12 6 LYS B CA 1
ATOM 4374 C C . LYS B 1 6 ? 26.547 -2.01 -9.648 1 86.12 6 LYS B C 1
ATOM 4376 O O . LYS B 1 6 ? 27.266 -2.875 -9.156 1 86.12 6 LYS B O 1
ATOM 4381 N N . LYS B 1 7 ? 26.422 -0.813 -9.148 1 85.12 7 LYS B N 1
ATOM 4382 C CA . LYS B 1 7 ? 27.172 -0.413 -7.957 1 85.12 7 LYS B CA 1
ATOM 4383 C C . LYS B 1 7 ? 26.719 -1.22 -6.738 1 85.12 7 LYS B C 1
ATOM 4385 O O . LYS B 1 7 ? 27.562 -1.686 -5.957 1 85.12 7 LYS B O 1
ATOM 4390 N N . ILE B 1 8 ? 25.516 -1.501 -6.656 1 88 8 ILE B N 1
ATOM 4391 C CA . ILE B 1 8 ? 24.938 -2.158 -5.484 1 88 8 ILE B CA 1
ATOM 4392 C C . ILE B 1 8 ? 25.25 -3.654 -5.535 1 88 8 ILE B C 1
ATOM 4394 O O . ILE B 1 8 ? 25.594 -4.254 -4.52 1 88 8 ILE B O 1
ATOM 4398 N N . VAL B 1 9 ? 25.172 -4.215 -6.723 1 89.81 9 VAL B N 1
ATOM 4399 C CA . VAL B 1 9 ? 25.375 -5.648 -6.906 1 89.81 9 VAL B CA 1
ATOM 4400 C C . VAL B 1 9 ? 26.844 -5.992 -6.727 1 89.81 9 VAL B C 1
ATOM 4402 O O . VAL B 1 9 ? 27.188 -7.023 -6.145 1 89.81 9 VAL B O 1
ATOM 4405 N N . ASN B 1 10 ? 27.719 -5.102 -7.133 1 89.56 10 ASN B N 1
ATOM 4406 C CA . ASN B 1 10 ? 29.156 -5.336 -7.07 1 89.56 10 ASN B CA 1
ATOM 4407 C C . ASN B 1 10 ? 29.656 -5.395 -5.629 1 89.56 10 ASN B C 1
ATOM 4409 O O . ASN B 1 10 ? 30.656 -6.062 -5.336 1 89.56 10 ASN B O 1
ATOM 4413 N N . LYS B 1 11 ? 29 -4.773 -4.723 1 90.81 11 LYS B N 1
ATOM 4414 C CA . LYS B 1 11 ? 29.391 -4.777 -3.314 1 90.81 11 LYS B CA 1
ATOM 4415 C C . LYS B 1 11 ? 29.188 -6.152 -2.689 1 90.81 11 LYS B C 1
ATOM 4417 O O . LYS B 1 11 ? 29.844 -6.504 -1.71 1 90.81 11 LYS B O 1
ATOM 4422 N N . HIS B 1 12 ? 28.25 -6.969 -3.273 1 93.44 12 HIS B N 1
ATOM 4423 C CA . HIS B 1 12 ? 27.922 -8.289 -2.75 1 93.44 12 HIS B CA 1
ATOM 4424 C C . HIS B 1 12 ? 28.094 -9.367 -3.82 1 93.44 12 HIS B C 1
ATOM 4426 O O . HIS B 1 12 ? 27.281 -10.281 -3.93 1 93.44 12 HIS B O 1
ATOM 4432 N N . ILE B 1 13 ? 29.141 -9.359 -4.566 1 93.06 13 ILE B N 1
ATOM 4433 C CA . ILE B 1 13 ? 29.344 -10.188 -5.75 1 93.06 13 ILE B CA 1
ATOM 4434 C C . ILE B 1 13 ? 29.469 -11.648 -5.344 1 93.06 13 ILE B C 1
ATOM 4436 O O . ILE B 1 13 ? 29 -12.547 -6.043 1 93.06 13 ILE B O 1
ATOM 4440 N N . LYS B 1 14 ? 30.141 -11.93 -4.246 1 94.12 14 LYS B N 1
ATOM 4441 C CA . LYS B 1 14 ? 30.312 -13.312 -3.809 1 94.12 14 LYS B CA 1
ATOM 4442 C C . LYS B 1 14 ? 28.969 -13.969 -3.516 1 94.12 14 LYS B C 1
ATOM 4444 O O . LYS B 1 14 ? 28.719 -15.102 -3.943 1 94.12 14 LYS B O 1
ATOM 4449 N N . LEU B 1 15 ? 28.141 -13.273 -2.852 1 94.81 15 LEU B N 1
ATOM 4450 C CA . LEU B 1 15 ? 26.812 -13.789 -2.533 1 94.81 15 LEU B CA 1
ATOM 4451 C C . LEU B 1 15 ? 25.969 -13.891 -3.791 1 94.81 15 LEU B C 1
ATOM 4453 O O . LEU B 1 15 ? 25.141 -14.812 -3.918 1 94.81 15 LEU B O 1
ATOM 4457 N N . VAL B 1 16 ? 26.141 -12.992 -4.68 1 95.12 16 VAL B N 1
ATOM 4458 C CA . VAL B 1 16 ? 25.391 -13.008 -5.93 1 95.12 16 VAL B CA 1
ATOM 4459 C C . VAL B 1 16 ? 25.766 -14.258 -6.734 1 95.12 16 VAL B C 1
ATOM 4461 O O . VAL B 1 16 ? 24.875 -14.977 -7.215 1 95.12 16 VAL B O 1
ATOM 4464 N N . VAL B 1 17 ? 27.016 -14.547 -6.879 1 95.38 17 VAL B N 1
ATOM 4465 C CA . VAL B 1 17 ? 27.484 -15.703 -7.633 1 95.38 17 VAL B CA 1
ATOM 4466 C C . VAL B 1 17 ? 27 -16.984 -6.953 1 95.38 17 VAL B C 1
ATOM 4468 O O . VAL B 1 17 ? 26.562 -17.922 -7.625 1 95.38 17 VAL B O 1
ATOM 4471 N N . GLY B 1 18 ? 27.062 -16.969 -5.637 1 95.88 18 GLY B N 1
ATOM 4472 C CA . GLY B 1 18 ? 26.562 -18.125 -4.906 1 95.88 18 GLY B CA 1
ATOM 4473 C C . GLY B 1 18 ? 25.094 -18.391 -5.16 1 95.88 18 GLY B C 1
ATOM 4474 O O . GLY B 1 18 ? 24.688 -19.547 -5.367 1 95.88 18 GLY B O 1
ATOM 4475 N N . VAL B 1 19 ? 24.328 -17.406 -5.168 1 95.94 19 VAL B N 1
ATOM 4476 C CA . VAL B 1 19 ? 22.891 -17.531 -5.379 1 95.94 19 VAL B CA 1
ATOM 4477 C C . VAL B 1 19 ? 22.625 -17.984 -6.812 1 95.94 19 VAL B C 1
ATOM 4479 O O . VAL B 1 19 ? 21.75 -18.828 -7.055 1 95.94 19 VAL B O 1
ATOM 4482 N N . ILE B 1 20 ? 23.344 -17.516 -7.789 1 96.25 20 ILE B N 1
ATOM 4483 C CA . ILE B 1 20 ? 23.188 -17.891 -9.188 1 96.25 20 ILE B CA 1
ATOM 4484 C C . ILE B 1 20 ? 23.484 -19.375 -9.375 1 96.25 20 ILE B C 1
ATOM 4486 O O . ILE B 1 20 ? 22.734 -20.078 -10.055 1 96.25 20 ILE B O 1
ATOM 4490 N N . ILE B 1 21 ? 24.469 -19.844 -8.719 1 97 21 ILE B N 1
ATOM 4491 C CA . ILE B 1 21 ? 24.828 -21.25 -8.805 1 97 21 ILE B CA 1
ATOM 4492 C C . ILE B 1 21 ? 23.719 -22.109 -8.203 1 97 21 ILE B C 1
ATOM 4494 O O . ILE B 1 21 ? 23.359 -23.141 -8.773 1 97 21 ILE B O 1
ATOM 4498 N N . LEU B 1 22 ? 23.25 -21.656 -7.109 1 96.44 22 LEU B N 1
ATOM 4499 C CA . LEU B 1 22 ? 22.172 -22.406 -6.469 1 96.44 22 LEU B CA 1
ATOM 4500 C C . LEU B 1 22 ? 20.938 -22.453 -7.359 1 96.44 22 LEU B C 1
ATOM 4502 O O . LEU B 1 22 ? 20.25 -23.469 -7.426 1 96.44 22 LEU B O 1
ATOM 4506 N N . ILE B 1 23 ? 20.688 -21.406 -8.062 1 95.75 23 ILE B N 1
ATOM 4507 C CA . ILE B 1 23 ? 19.531 -21.344 -8.953 1 95.75 23 ILE B CA 1
ATOM 4508 C C . ILE B 1 23 ? 19.734 -22.297 -10.133 1 95.75 23 ILE B C 1
ATOM 4510 O O . ILE B 1 23 ? 18.812 -23.031 -10.508 1 95.75 23 ILE B O 1
ATOM 4514 N N . ILE B 1 24 ? 20.875 -22.328 -10.672 1 96.25 24 ILE B N 1
ATOM 4515 C CA . ILE B 1 24 ? 21.188 -23.156 -11.82 1 96.25 24 ILE B CA 1
ATOM 4516 C C . ILE B 1 24 ? 21.094 -24.641 -11.43 1 96.25 24 ILE B C 1
ATOM 4518 O O . ILE B 1 24 ? 20.469 -25.438 -12.141 1 96.25 24 ILE B O 1
ATOM 4522 N N . VAL B 1 25 ? 21.594 -24.984 -10.281 1 96.31 25 VAL B N 1
ATOM 4523 C CA . VAL B 1 25 ? 21.562 -26.359 -9.82 1 96.31 25 VAL B CA 1
ATOM 4524 C C . VAL B 1 25 ? 20.125 -26.797 -9.578 1 96.31 25 VAL B C 1
ATOM 4526 O O . VAL B 1 25 ? 19.719 -27.875 -9.984 1 96.31 25 VAL B O 1
ATOM 4529 N N . TYR B 1 26 ? 19.406 -25.969 -8.922 1 93.94 26 TYR B N 1
ATOM 4530 C CA . TYR B 1 26 ? 18 -26.266 -8.672 1 93.94 26 TYR B CA 1
ATOM 4531 C C . TYR B 1 26 ? 17.25 -26.469 -9.984 1 93.94 26 TYR B C 1
ATOM 4533 O O . TYR B 1 26 ? 16.469 -27.406 -10.117 1 93.94 26 TYR B O 1
ATOM 4541 N N . SER B 1 27 ? 17.516 -25.562 -10.961 1 93.19 27 SER B N 1
ATOM 4542 C CA . SER B 1 27 ? 16.828 -25.641 -12.25 1 93.19 27 SER B CA 1
ATOM 4543 C C . SER B 1 27 ? 17.188 -26.922 -12.992 1 93.19 27 SER B C 1
ATOM 4545 O O . SER B 1 27 ? 16.312 -27.578 -13.578 1 93.19 27 SER B O 1
ATOM 4547 N N . LEU B 1 28 ? 18.391 -27.344 -12.938 1 94.62 28 LEU B N 1
ATOM 4548 C CA . LEU B 1 28 ? 18.828 -28.547 -13.633 1 94.62 28 LEU B CA 1
ATOM 4549 C C . LEU B 1 28 ? 18.281 -29.797 -12.953 1 94.62 28 LEU B C 1
ATOM 4551 O O . LEU B 1 28 ? 17.984 -30.781 -13.625 1 94.62 28 LEU B O 1
ATOM 4555 N N . LEU B 1 29 ? 18.172 -29.75 -11.633 1 93.06 29 LEU B N 1
ATOM 4556 C CA . LEU B 1 29 ? 17.578 -30.875 -10.914 1 93.06 29 LEU B CA 1
ATOM 4557 C C . LEU B 1 29 ? 16.109 -31.031 -11.25 1 93.06 29 LEU B C 1
ATOM 4559 O O . LEU B 1 29 ? 15.586 -32.156 -11.305 1 93.06 29 LEU B O 1
ATOM 4563 N N . SER B 1 30 ? 15.453 -29.953 -11.43 1 88.94 30 SER B N 1
ATOM 4564 C CA . SER B 1 30 ? 14.055 -30.016 -11.82 1 88.94 30 SER B CA 1
ATOM 4565 C C . SER B 1 30 ? 13.891 -30.641 -13.203 1 88.94 30 SER B C 1
ATOM 4567 O O . SER B 1 30 ? 12.953 -31.406 -13.43 1 88.94 30 SER B O 1
ATOM 4569 N N . VAL B 1 31 ? 14.789 -30.312 -14.102 1 91.31 31 VAL B N 1
ATOM 4570 C CA . VAL B 1 31 ? 14.797 -30.891 -15.438 1 91.31 31 VAL B CA 1
ATOM 4571 C C . VAL B 1 31 ? 15.07 -32.406 -15.344 1 91.31 31 VAL B C 1
ATOM 4573 O O . VAL B 1 31 ? 14.406 -33.188 -16 1 91.31 31 VAL B O 1
ATOM 4576 N N . LEU B 1 32 ? 15.992 -32.719 -14.492 1 91.44 32 LEU B N 1
ATOM 4577 C CA . LEU B 1 32 ? 16.344 -34.094 -14.312 1 91.44 32 LEU B CA 1
ATOM 4578 C C . LEU B 1 32 ? 15.164 -34.906 -13.758 1 91.44 32 LEU B C 1
ATOM 4580 O O . LEU B 1 32 ? 14.969 -36.062 -14.109 1 91.44 32 LEU B O 1
ATOM 4584 N N . SER B 1 33 ? 14.438 -34.281 -12.906 1 88.12 33 SER B N 1
ATOM 4585 C CA . SER B 1 33 ? 13.258 -34.906 -12.352 1 88.12 33 SER B CA 1
ATOM 4586 C C . SER B 1 33 ? 12.227 -35.219 -13.438 1 88.12 33 SER B C 1
ATOM 4588 O O . SER B 1 33 ? 11.656 -36.312 -13.477 1 88.12 33 SER B O 1
ATOM 4590 N N . GLY B 1 34 ? 12.008 -34.281 -14.32 1 85.06 34 GLY B N 1
ATOM 4591 C CA . GLY B 1 34 ? 11.102 -34.5 -15.438 1 85.06 34 GLY B CA 1
ATOM 4592 C C . GLY B 1 34 ? 11.578 -35.594 -16.391 1 85.06 34 GLY B C 1
ATOM 4593 O O . GLY B 1 34 ? 10.781 -36.438 -16.828 1 85.06 34 GLY B O 1
ATOM 4594 N N . TYR B 1 35 ? 12.828 -35.594 -16.625 1 88.38 35 TYR B N 1
ATOM 4595 C CA . TYR B 1 35 ? 13.43 -36.594 -17.516 1 88.38 35 TYR B CA 1
ATOM 4596 C C . TYR B 1 35 ? 13.297 -37.969 -16.922 1 88.38 35 TYR B C 1
ATOM 4598 O O . TYR B 1 35 ? 13.055 -38.938 -17.656 1 88.38 35 TYR B O 1
ATOM 4606 N N . SER B 1 36 ? 13.461 -38.125 -15.664 1 88.44 36 SER B N 1
ATOM 4607 C CA . SER B 1 36 ? 13.477 -39.406 -14.984 1 88.44 36 SER B CA 1
ATOM 4608 C C . SER B 1 36 ? 12.102 -40.062 -15 1 88.44 36 SER B C 1
ATOM 4610 O O . SER B 1 36 ? 11.977 -41.281 -14.789 1 88.44 36 SER B O 1
ATOM 4612 N N . LEU B 1 37 ? 11.062 -39.281 -15.297 1 86 37 LEU B N 1
ATOM 4613 C CA . LEU B 1 37 ? 9.719 -39.844 -15.375 1 86 37 LEU B CA 1
ATOM 4614 C C . LEU B 1 37 ? 9.609 -40.844 -16.531 1 86 37 LEU B C 1
ATOM 4616 O O . LEU B 1 37 ? 8.773 -41.75 -16.5 1 86 37 LEU B O 1
ATOM 4620 N N . SER B 1 38 ? 10.438 -40.656 -17.562 1 86.69 38 SER B N 1
ATOM 4621 C CA . SER B 1 38 ? 10.398 -41.562 -18.703 1 86.69 38 SER B CA 1
ATOM 4622 C C . SER B 1 38 ? 10.703 -43 -18.297 1 86.69 38 SER B C 1
ATOM 4624 O O . SER B 1 38 ? 10.133 -43.938 -18.859 1 86.69 38 SER B O 1
ATOM 4626 N N . PHE B 1 39 ? 11.492 -43.094 -17.266 1 83.69 39 PHE B N 1
ATOM 4627 C CA . PHE B 1 39 ? 11.922 -44.406 -16.828 1 83.69 39 PHE B CA 1
ATOM 4628 C C . PHE B 1 39 ? 10.766 -45.188 -16.203 1 83.69 39 PHE B C 1
ATOM 4630 O O . PHE B 1 39 ? 10.758 -46.438 -16.203 1 83.69 39 PHE B O 1
ATOM 4637 N N . MET B 1 40 ? 9.758 -44.5 -15.758 1 84.06 40 MET B N 1
ATOM 4638 C CA . MET B 1 40 ? 8.625 -45.125 -15.094 1 84.06 40 MET B CA 1
ATOM 4639 C C . MET B 1 40 ? 7.816 -45.969 -16.078 1 84.06 40 MET B C 1
ATOM 4641 O O . MET B 1 40 ? 7.285 -47.031 -15.711 1 84.06 40 MET B O 1
ATOM 4645 N N . VAL B 1 41 ? 7.809 -45.5 -17.297 1 80.94 41 VAL B N 1
ATOM 4646 C CA . VAL B 1 41 ? 7.016 -46.219 -18.297 1 80.94 41 VAL B CA 1
ATOM 4647 C C . VAL B 1 41 ? 7.918 -47.125 -19.125 1 80.94 41 VAL B C 1
ATOM 4649 O O . VAL B 1 41 ? 7.508 -48.219 -19.516 1 80.94 41 VAL B O 1
ATOM 4652 N N . ASN B 1 42 ? 9.148 -46.75 -19.297 1 81.31 42 ASN B N 1
ATOM 4653 C CA . ASN B 1 42 ? 10.055 -47.5 -20.141 1 81.31 42 ASN B CA 1
ATOM 4654 C C . ASN B 1 42 ? 10.32 -48.906 -19.562 1 81.31 42 ASN B C 1
ATOM 4656 O O . ASN B 1 42 ? 10.617 -49.844 -20.297 1 81.31 42 ASN B O 1
ATOM 4660 N N . ILE B 1 43 ? 10.156 -49.062 -18.344 1 81.69 43 ILE B N 1
ATOM 4661 C CA . ILE B 1 43 ? 10.438 -50.344 -17.703 1 81.69 43 ILE B CA 1
ATOM 4662 C C . ILE B 1 43 ? 9.398 -51.375 -18.125 1 81.69 43 ILE B C 1
ATOM 4664 O O . ILE B 1 43 ? 9.664 -52.562 -18.109 1 81.69 43 ILE B O 1
ATOM 4668 N N . PHE B 1 44 ? 8.25 -50.938 -18.516 1 76.81 44 PHE B N 1
ATOM 4669 C CA . PHE B 1 44 ? 7.176 -51.844 -18.891 1 76.81 44 PHE B CA 1
ATOM 4670 C C . PHE B 1 44 ? 7.309 -52.281 -20.344 1 76.81 44 PHE B C 1
ATOM 4672 O O . PHE B 1 44 ? 6.57 -53.156 -20.812 1 76.81 44 PHE B O 1
ATOM 4679 N N . ASP B 1 45 ? 8.109 -51.625 -21.203 1 69.31 45 ASP B N 1
ATOM 4680 C CA . ASP B 1 45 ? 8.289 -51.969 -22.609 1 69.31 45 ASP B CA 1
ATOM 4681 C C . ASP B 1 45 ? 8.891 -53.375 -22.75 1 69.31 45 ASP B C 1
ATOM 4683 O O . ASP B 1 45 ? 8.539 -54.125 -23.672 1 69.31 45 ASP B O 1
ATOM 4687 N N . LYS B 1 46 ? 10.094 -53.875 -22.047 1 60.84 46 LYS B N 1
ATOM 4688 C CA . LYS B 1 46 ? 10.867 -55.094 -22.312 1 60.84 46 LYS B CA 1
ATOM 4689 C C . LYS B 1 46 ? 10.273 -56.312 -21.594 1 60.84 46 LYS B C 1
ATOM 4691 O O . LYS B 1 46 ? 10.828 -57.406 -21.641 1 60.84 46 LYS B O 1
ATOM 4696 N N . ASN B 1 47 ? 9.141 -56.125 -20.812 1 62.53 47 ASN B N 1
ATOM 4697 C CA . ASN B 1 47 ? 8.578 -57.25 -20.062 1 62.53 47 ASN B CA 1
ATOM 4698 C C . ASN B 1 47 ? 8.016 -56.781 -18.719 1 62.53 47 ASN B C 1
ATOM 4700 O O . ASN B 1 47 ? 8.133 -55.594 -18.359 1 62.53 47 ASN B O 1
ATOM 4704 N N . SER B 1 48 ? 7.207 -57.656 -18.094 1 67 48 SER B N 1
ATOM 4705 C CA . SER B 1 48 ? 6.629 -57.375 -16.797 1 67 48 SER B CA 1
ATOM 4706 C C . SER B 1 48 ? 7.715 -57.031 -15.773 1 67 48 SER B C 1
ATOM 4708 O O . SER B 1 48 ? 8.523 -57.875 -15.406 1 67 48 SER B O 1
ATOM 4710 N N . PRO B 1 49 ? 7.863 -55.719 -15.586 1 74.88 49 PRO B N 1
ATOM 4711 C CA . PRO B 1 49 ? 8.938 -55.344 -14.664 1 74.88 49 PRO B CA 1
ATOM 4712 C C . PRO B 1 49 ? 8.766 -55.938 -13.273 1 74.88 49 PRO B C 1
ATOM 4714 O O . PRO B 1 49 ? 7.633 -56.125 -12.828 1 74.88 49 PRO B O 1
ATOM 4717 N N . SER B 1 50 ? 9.906 -56.406 -12.672 1 80.81 50 SER B N 1
ATOM 4718 C CA . SER B 1 50 ? 9.898 -56.875 -11.289 1 80.81 50 SER B CA 1
ATOM 4719 C C . SER B 1 50 ? 9.617 -55.75 -10.32 1 80.81 50 SER B C 1
ATOM 4721 O O . SER B 1 50 ? 9.797 -54.562 -10.664 1 80.81 50 SER B O 1
ATOM 4723 N N . ILE B 1 51 ? 9.086 -56.031 -9.25 1 83.56 51 ILE B N 1
ATOM 4724 C CA . ILE B 1 51 ? 8.789 -55.094 -8.195 1 83.56 51 ILE B CA 1
ATOM 4725 C C . ILE B 1 51 ? 10.062 -54.344 -7.797 1 83.56 51 ILE B C 1
ATOM 4727 O O . ILE B 1 51 ? 10.023 -53.156 -7.48 1 83.56 51 ILE B O 1
ATOM 4731 N N . LYS B 1 52 ? 11.156 -55.031 -7.879 1 86.06 52 LYS B N 1
ATOM 4732 C CA . LYS B 1 52 ? 12.43 -54.438 -7.512 1 86.06 52 LYS B CA 1
ATOM 4733 C C . LYS B 1 52 ? 12.812 -53.312 -8.484 1 86.06 52 LYS B C 1
ATOM 4735 O O . LYS B 1 52 ? 13.336 -52.281 -8.078 1 86.06 52 LYS B O 1
ATOM 4740 N N . GLU B 1 53 ? 12.555 -53.5 -9.703 1 86.44 53 GLU B N 1
ATOM 4741 C CA . GLU B 1 53 ? 12.859 -52.5 -10.711 1 86.44 53 GLU B CA 1
ATOM 4742 C C . GLU B 1 53 ? 11.977 -51.281 -10.555 1 86.44 53 GLU B C 1
ATOM 4744 O O . GLU B 1 53 ? 12.445 -50.125 -10.688 1 86.44 53 GLU B O 1
ATOM 4749 N N . VAL B 1 54 ? 10.773 -51.594 -10.227 1 86.38 54 VAL B N 1
ATOM 4750 C CA . VAL B 1 54 ? 9.828 -50.5 -10.031 1 86.38 54 VAL B CA 1
ATOM 4751 C C . VAL B 1 54 ? 10.242 -49.656 -8.828 1 86.38 54 VAL B C 1
ATOM 4753 O O . VAL B 1 54 ? 10.305 -48.438 -8.906 1 86.38 54 VAL B O 1
ATOM 4756 N N . LEU B 1 55 ? 10.625 -50.281 -7.793 1 88.25 55 LEU B N 1
ATOM 4757 C CA . LEU B 1 55 ? 11.008 -49.594 -6.562 1 88.25 55 LEU B CA 1
ATOM 4758 C C . LEU B 1 55 ? 12.305 -48.812 -6.758 1 88.25 55 LEU B C 1
ATOM 4760 O O . LEU B 1 55 ? 12.484 -47.75 -6.176 1 88.25 55 LEU B O 1
ATOM 4764 N N . THR B 1 56 ? 13.195 -49.375 -7.562 1 89.5 56 THR B N 1
ATOM 4765 C CA . THR B 1 56 ? 14.461 -48.688 -7.809 1 89.5 56 THR B CA 1
ATOM 4766 C C . THR B 1 56 ? 14.227 -47.375 -8.57 1 89.5 56 THR B C 1
ATOM 4768 O O . THR B 1 56 ? 14.836 -46.344 -8.258 1 89.5 56 THR B O 1
ATOM 4771 N N . VAL B 1 57 ? 13.375 -47.406 -9.547 1 89.44 57 VAL B N 1
ATOM 4772 C CA . VAL B 1 57 ? 13.086 -46.219 -10.328 1 89.44 57 VAL B CA 1
ATOM 4773 C C . VAL B 1 57 ? 12.438 -45.156 -9.438 1 89.44 57 VAL B C 1
ATOM 4775 O O . VAL B 1 57 ? 12.797 -44 -9.484 1 89.44 57 VAL B O 1
ATOM 4778 N N . ILE B 1 58 ? 11.516 -45.594 -8.594 1 89.12 58 ILE B N 1
ATOM 4779 C CA . ILE B 1 58 ? 10.82 -44.688 -7.691 1 89.12 58 ILE B CA 1
ATOM 4780 C C . ILE B 1 58 ? 11.82 -44.062 -6.711 1 89.12 58 ILE B C 1
ATOM 4782 O O . ILE B 1 58 ? 11.773 -42.875 -6.438 1 89.12 58 ILE B O 1
ATOM 4786 N N . LEU B 1 59 ? 12.719 -44.844 -6.258 1 90.56 59 LEU B N 1
ATOM 4787 C CA . LEU B 1 59 ? 13.703 -44.375 -5.293 1 90.56 59 LEU B CA 1
ATOM 4788 C C . LEU B 1 59 ? 14.648 -43.344 -5.926 1 90.56 59 LEU B C 1
ATOM 4790 O O . LEU B 1 59 ? 15.023 -42.375 -5.289 1 90.56 59 LEU B O 1
ATOM 4794 N N . VAL B 1 60 ? 15.055 -43.656 -7.133 1 91.12 60 VAL B N 1
ATOM 4795 C CA . VAL B 1 60 ? 15.953 -42.719 -7.824 1 91.12 60 VAL B CA 1
ATOM 4796 C C . VAL B 1 60 ? 15.266 -41.375 -8.023 1 91.12 60 VAL B C 1
ATOM 4798 O O . VAL B 1 60 ? 15.859 -40.312 -7.781 1 91.12 60 VAL B O 1
ATOM 4801 N N . ILE B 1 61 ? 14.023 -41.438 -8.445 1 91.06 61 ILE B N 1
ATOM 4802 C CA . ILE B 1 61 ? 13.273 -40.188 -8.672 1 91.06 61 ILE B CA 1
ATOM 4803 C C . ILE B 1 61 ? 13.078 -39.469 -7.344 1 91.06 61 ILE B C 1
ATOM 4805 O O . ILE B 1 61 ? 13.188 -38.25 -7.281 1 91.06 61 ILE B O 1
ATOM 4809 N N . PHE B 1 62 ? 12.82 -40.188 -6.324 1 90.94 62 PHE B N 1
ATOM 4810 C CA . PHE B 1 62 ? 12.656 -39.625 -4.996 1 90.94 62 PHE B CA 1
ATOM 4811 C C . PHE B 1 62 ? 13.93 -38.906 -4.555 1 90.94 62 PHE B C 1
ATOM 4813 O O . PHE B 1 62 ? 13.867 -37.812 -4 1 90.94 62 PHE B O 1
ATOM 4820 N N . MET B 1 63 ? 15.047 -39.5 -4.789 1 93.12 63 MET B N 1
ATOM 4821 C CA . MET B 1 63 ? 16.312 -38.906 -4.398 1 93.12 63 MET B CA 1
ATOM 4822 C C . MET B 1 63 ? 16.578 -37.625 -5.18 1 93.12 63 MET B C 1
ATOM 4824 O O . MET B 1 63 ? 17.094 -36.656 -4.625 1 93.12 63 MET B O 1
ATOM 4828 N N . ILE B 1 64 ? 16.297 -37.656 -6.391 1 93.56 64 ILE B N 1
ATOM 4829 C CA . ILE B 1 64 ? 16.484 -36.469 -7.219 1 93.56 64 ILE B CA 1
ATOM 4830 C C . ILE B 1 64 ? 15.578 -35.344 -6.719 1 93.56 64 ILE B C 1
ATOM 4832 O O . ILE B 1 64 ? 16.016 -34.188 -6.543 1 93.56 64 ILE B O 1
ATOM 4836 N N . ASP B 1 65 ? 14.305 -35.656 -6.453 1 90.12 65 ASP B N 1
ATOM 4837 C CA . ASP B 1 65 ? 13.344 -34.656 -6 1 90.12 65 ASP B CA 1
ATOM 4838 C C . ASP B 1 65 ? 13.711 -34.125 -4.613 1 90.12 65 ASP B C 1
ATOM 4840 O O . ASP B 1 65 ? 13.531 -32.938 -4.324 1 90.12 65 ASP B O 1
ATOM 4844 N N . PHE B 1 66 ? 14.203 -35.031 -3.818 1 91.88 66 PHE B N 1
ATOM 4845 C CA . PHE B 1 66 ? 14.617 -34.625 -2.484 1 91.88 66 PHE B CA 1
ATOM 4846 C C . PHE B 1 66 ? 15.812 -33.656 -2.555 1 91.88 66 PHE B C 1
ATOM 4848 O O . PHE B 1 66 ? 15.867 -32.688 -1.828 1 91.88 66 PHE B O 1
ATOM 4855 N N . SER B 1 67 ? 16.766 -34.062 -3.352 1 93.56 67 SER B N 1
ATOM 4856 C CA . SER B 1 67 ? 17.906 -33.188 -3.561 1 93.56 67 SER B CA 1
ATOM 4857 C C . SER B 1 67 ? 17.469 -31.828 -4.098 1 93.56 67 SER B C 1
ATOM 4859 O O . SER B 1 67 ? 17.984 -30.797 -3.66 1 93.56 67 SER B O 1
ATOM 4861 N N . SER B 1 68 ? 16.562 -31.859 -4.973 1 92.94 68 SER B N 1
ATOM 4862 C CA . SER B 1 68 ? 16.062 -30.609 -5.535 1 92.94 68 SER B CA 1
ATOM 4863 C C . SER B 1 68 ? 15.414 -29.75 -4.461 1 92.94 68 SER B C 1
ATOM 4865 O O . SER B 1 68 ? 15.5 -28.516 -4.516 1 92.94 68 SER B O 1
ATOM 4867 N N . LEU B 1 69 ? 14.812 -30.344 -3.449 1 91.19 69 LEU B N 1
ATOM 4868 C CA . LEU B 1 69 ? 14.148 -29.609 -2.365 1 91.19 69 LEU B CA 1
ATOM 4869 C C . LEU B 1 69 ? 15.18 -28.922 -1.473 1 91.19 69 LEU B C 1
ATOM 4871 O O . LEU B 1 69 ? 14.945 -27.797 -1.007 1 91.19 69 LEU B O 1
ATOM 4875 N N . ILE B 1 70 ? 16.203 -29.594 -1.275 1 93.75 70 ILE B N 1
ATOM 4876 C CA . ILE B 1 70 ? 17.266 -29.031 -0.46 1 93.75 70 ILE B CA 1
ATOM 4877 C C . ILE B 1 70 ? 17.844 -27.781 -1.149 1 93.75 70 ILE B C 1
ATOM 4879 O O . ILE B 1 70 ? 18.031 -26.75 -0.514 1 93.75 70 ILE B O 1
ATOM 4883 N N . PHE B 1 71 ? 18.047 -27.906 -2.375 1 93.88 71 PHE B N 1
ATOM 4884 C CA . PHE B 1 71 ? 18.625 -26.781 -3.113 1 93.88 71 PHE B CA 1
ATOM 4885 C C . PHE B 1 71 ? 17.609 -25.656 -3.25 1 93.88 71 PHE B C 1
ATOM 4887 O O . PHE B 1 71 ? 17.984 -24.484 -3.295 1 93.88 71 PHE B O 1
ATOM 4894 N N . LEU B 1 72 ? 16.391 -26.062 -3.283 1 92.94 72 LEU B N 1
ATOM 4895 C CA . LEU B 1 72 ? 15.352 -25.047 -3.312 1 92.94 72 LEU B CA 1
ATOM 4896 C C . LEU B 1 72 ? 15.359 -24.219 -2.033 1 92.94 72 LEU B C 1
ATOM 4898 O O . LEU B 1 72 ? 15.273 -23 -2.082 1 92.94 72 LEU B O 1
ATOM 4902 N N . TYR B 1 73 ? 15.523 -24.875 -0.938 1 92.38 73 TYR B N 1
ATOM 4903 C CA . TYR B 1 73 ? 15.555 -24.203 0.349 1 92.38 73 TYR B CA 1
ATOM 4904 C C . TYR B 1 73 ? 16.766 -23.281 0.451 1 92.38 73 TYR B C 1
ATOM 4906 O O . TYR B 1 73 ? 16.656 -22.141 0.881 1 92.38 73 TYR B O 1
ATOM 4914 N N . LEU B 1 74 ? 17.891 -23.828 0.076 1 94.44 74 LEU B N 1
ATOM 4915 C CA . LEU B 1 74 ? 19.125 -23.047 0.132 1 94.44 74 LEU B CA 1
ATOM 4916 C C . LEU B 1 74 ? 19.031 -21.828 -0.776 1 94.44 74 LEU B C 1
ATOM 4918 O O . LEU B 1 74 ? 19.469 -20.734 -0.4 1 94.44 74 LEU B O 1
ATOM 4922 N N . LYS B 1 75 ? 18.5 -22.062 -1.912 1 93.69 75 LYS B N 1
ATOM 4923 C CA . LYS B 1 75 ? 18.328 -20.969 -2.854 1 93.69 75 LYS B CA 1
ATOM 4924 C C . LYS B 1 75 ? 17.438 -19.875 -2.26 1 93.69 75 LYS B C 1
ATOM 4926 O O . LYS B 1 75 ? 17.781 -18.688 -2.311 1 93.69 75 LYS B O 1
ATOM 4931 N N . TYR B 1 76 ? 16.359 -20.25 -1.663 1 91.38 76 TYR B N 1
ATOM 4932 C CA . TYR B 1 76 ? 15.43 -19.281 -1.09 1 91.38 76 TYR B CA 1
ATOM 4933 C C . TYR B 1 76 ? 16.078 -18.516 0.06 1 91.38 76 TYR B C 1
ATOM 4935 O O . TYR B 1 76 ? 15.922 -17.297 0.168 1 91.38 76 TYR B O 1
ATOM 4943 N N . TYR B 1 77 ? 16.812 -19.203 0.818 1 92.94 77 TYR B N 1
ATOM 4944 C CA . TYR B 1 77 ? 17.453 -18.594 1.978 1 92.94 77 TYR B CA 1
ATOM 4945 C C . TYR B 1 77 ? 18.5 -17.562 1.547 1 92.94 77 TYR B C 1
ATOM 4947 O O . TYR B 1 77 ? 18.469 -16.406 1.979 1 92.94 77 TYR B O 1
ATOM 4955 N N . PHE B 1 78 ? 19.375 -17.984 0.72 1 95.06 78 PHE B N 1
ATOM 4956 C CA . PHE B 1 78 ? 20.469 -17.109 0.341 1 95.06 78 PHE B CA 1
ATOM 4957 C C . PHE B 1 78 ? 19.984 -16 -0.583 1 95.06 78 PHE B C 1
ATOM 4959 O O . PHE B 1 78 ? 20.516 -14.891 -0.552 1 95.06 78 PHE B O 1
ATOM 4966 N N . GLN B 1 79 ? 19.031 -16.312 -1.383 1 94.5 79 GLN B N 1
ATOM 4967 C CA . GLN B 1 79 ? 18.438 -15.281 -2.227 1 94.5 79 GLN B CA 1
ATOM 4968 C C . GLN B 1 79 ? 17.781 -14.195 -1.383 1 94.5 79 GLN B C 1
ATOM 4970 O O . GLN B 1 79 ? 17.906 -13 -1.677 1 94.5 79 GLN B O 1
ATOM 4975 N N . SER B 1 80 ? 17.094 -14.594 -0.358 1 93.62 80 SER B N 1
ATOM 4976 C CA . SER B 1 80 ? 16.438 -13.641 0.532 1 93.62 80 SER B CA 1
ATOM 4977 C C . SER B 1 80 ? 17.469 -12.781 1.271 1 93.62 80 SER B C 1
ATOM 4979 O O . SER B 1 80 ? 17.25 -11.586 1.479 1 93.62 80 SER B O 1
ATOM 4981 N N . LYS B 1 81 ? 18.484 -13.43 1.699 1 94 81 LYS B N 1
ATOM 4982 C CA . LYS B 1 81 ? 19.562 -12.688 2.359 1 94 81 LYS B CA 1
ATOM 4983 C C . LYS B 1 81 ? 20.188 -11.664 1.416 1 94 81 LYS B C 1
ATOM 4985 O O . LYS B 1 81 ? 20.438 -10.523 1.812 1 94 81 LYS B O 1
ATOM 4990 N N . LEU B 1 82 ? 20.422 -12.055 0.213 1 94.75 82 LEU B N 1
ATOM 4991 C CA . LEU B 1 82 ? 20.984 -11.148 -0.785 1 94.75 82 LEU B CA 1
ATOM 4992 C C . LEU B 1 82 ? 20.047 -9.984 -1.052 1 94.75 82 LEU B C 1
ATOM 4994 O O . LEU B 1 82 ? 20.469 -8.828 -1.136 1 94.75 82 LEU B O 1
ATOM 4998 N N . GLN B 1 83 ? 18.781 -10.281 -1.225 1 94.19 83 GLN B N 1
ATOM 4999 C CA . GLN B 1 83 ? 17.797 -9.242 -1.483 1 94.19 83 GLN B CA 1
ATOM 5000 C C . GLN B 1 83 ? 17.719 -8.25 -0.331 1 94.19 83 GLN B C 1
ATOM 5002 O O . GLN B 1 83 ? 17.547 -7.047 -0.552 1 94.19 83 GLN B O 1
ATOM 5007 N N . SER B 1 84 ? 17.828 -8.773 0.871 1 94.25 84 SER B N 1
ATOM 5008 C CA . SER B 1 84 ? 17.859 -7.898 2.039 1 94.25 84 SER B CA 1
ATOM 5009 C C . SER B 1 84 ? 19.047 -6.938 1.976 1 94.25 84 SER B C 1
ATOM 5011 O O . SER B 1 84 ? 18.891 -5.742 2.242 1 94.25 84 SER B O 1
ATOM 5013 N N . ASN B 1 85 ? 20.172 -7.445 1.633 1 94.06 85 ASN B N 1
ATOM 5014 C CA . ASN B 1 85 ? 21.375 -6.621 1.506 1 94.06 85 ASN B CA 1
ATOM 5015 C C . ASN B 1 85 ? 21.219 -5.578 0.4 1 94.06 85 ASN B C 1
ATOM 5017 O O . ASN B 1 85 ? 21.656 -4.434 0.558 1 94.06 85 ASN B O 1
ATOM 5021 N N . LEU B 1 86 ? 20.656 -5.996 -0.66 1 93.69 86 LEU B N 1
ATOM 5022 C CA . LEU B 1 86 ? 20.484 -5.098 -1.796 1 93.69 86 LEU B CA 1
ATOM 5023 C C . LEU B 1 86 ? 19.516 -3.971 -1.459 1 93.69 86 LEU B C 1
ATOM 5025 O O . LEU B 1 86 ? 19.734 -2.822 -1.852 1 93.69 86 LEU B O 1
ATOM 5029 N N . ARG B 1 87 ? 18.484 -4.309 -0.793 1 93.75 87 ARG B N 1
ATOM 5030 C CA . ARG B 1 87 ? 17.531 -3.283 -0.366 1 93.75 87 ARG B CA 1
ATOM 5031 C C . ARG B 1 87 ? 18.203 -2.268 0.552 1 93.75 87 ARG B C 1
ATOM 5033 O O . ARG B 1 87 ? 17.969 -1.063 0.433 1 93.75 87 ARG B O 1
ATOM 5040 N N . ASN B 1 88 ? 19 -2.777 1.462 1 93.56 88 ASN B N 1
ATOM 5041 C CA . ASN B 1 88 ? 19.734 -1.894 2.352 1 93.56 88 ASN B CA 1
ATOM 5042 C C . ASN B 1 88 ? 20.641 -0.947 1.57 1 93.56 88 ASN B C 1
ATOM 5044 O O . ASN B 1 88 ? 20.703 0.25 1.859 1 93.56 88 ASN B O 1
ATOM 5048 N N . GLU B 1 89 ? 21.312 -1.48 0.668 1 92.62 89 GLU B N 1
ATOM 5049 C CA . GLU B 1 89 ? 22.219 -0.672 -0.141 1 92.62 89 GLU B CA 1
ATOM 5050 C C . GLU B 1 89 ? 21.469 0.367 -0.956 1 92.62 89 GLU B C 1
ATOM 5052 O O . GLU B 1 89 ? 21.938 1.483 -1.156 1 92.62 89 GLU B O 1
ATOM 5057 N N . LEU B 1 90 ? 20.344 -0.036 -1.44 1 91.38 90 LEU B N 1
ATOM 5058 C CA . LEU B 1 90 ? 19.516 0.888 -2.209 1 91.38 90 LEU B CA 1
ATOM 5059 C C . LEU B 1 90 ? 19.047 2.051 -1.339 1 91.38 90 LEU B C 1
ATOM 5061 O O . LEU B 1 90 ? 19.078 3.205 -1.773 1 91.38 90 LEU B O 1
ATOM 5065 N N . ARG B 1 91 ? 18.625 1.73 -0.189 1 93 91 ARG B N 1
ATOM 5066 C CA . ARG B 1 91 ? 18.188 2.777 0.729 1 93 91 ARG B CA 1
ATOM 5067 C C . ARG B 1 91 ? 19.328 3.707 1.089 1 93 91 ARG B C 1
ATOM 5069 O O . ARG B 1 91 ? 19.141 4.914 1.242 1 93 91 ARG B O 1
ATOM 5076 N N . TYR B 1 92 ? 20.484 3.186 1.231 1 91.38 92 TYR B N 1
ATOM 5077 C CA . TYR B 1 92 ? 21.672 3.998 1.499 1 91.38 92 TYR B CA 1
ATOM 5078 C C . TYR B 1 92 ? 21.953 4.945 0.339 1 91.38 92 TYR B C 1
ATOM 5080 O O . TYR B 1 92 ? 22.297 6.109 0.55 1 91.38 92 TYR B O 1
ATOM 5088 N N . GLU B 1 93 ? 21.844 4.43 -0.794 1 88.88 93 GLU B N 1
ATOM 5089 C CA . GLU B 1 93 ? 22.062 5.262 -1.974 1 88.88 93 GLU B CA 1
ATOM 5090 C C . GLU B 1 93 ? 21.016 6.371 -2.072 1 88.88 93 GLU B C 1
ATOM 5092 O O . GLU B 1 93 ? 21.344 7.504 -2.432 1 88.88 93 GLU B O 1
ATOM 5097 N N . ILE B 1 94 ? 19.812 6.012 -1.797 1 89.56 94 ILE B N 1
ATOM 5098 C CA . ILE B 1 94 ? 18.734 7 -1.812 1 89.56 94 ILE B CA 1
ATOM 5099 C C . ILE B 1 94 ? 18.984 8.055 -0.743 1 89.56 94 ILE B C 1
ATOM 5101 O O . ILE B 1 94 ? 18.797 9.25 -0.983 1 89.56 94 ILE B O 1
ATOM 5105 N N . SER B 1 95 ? 19.391 7.582 0.38 1 91.38 95 SER B N 1
ATOM 5106 C CA . SER B 1 95 ? 19.703 8.5 1.469 1 91.38 95 SER B CA 1
ATOM 5107 C C . SER B 1 95 ? 20.828 9.453 1.078 1 91.38 95 SER B C 1
ATOM 5109 O O . SER B 1 95 ? 20.75 10.656 1.325 1 91.38 95 SER B O 1
ATOM 5111 N N . ASN B 1 96 ? 21.812 8.938 0.513 1 88.62 96 ASN B N 1
ATOM 5112 C CA . ASN B 1 96 ? 22.953 9.75 0.081 1 88.62 96 ASN B CA 1
ATOM 5113 C C . ASN B 1 96 ? 22.531 10.82 -0.916 1 88.62 96 ASN B C 1
ATOM 5115 O O . ASN B 1 96 ? 22.984 11.961 -0.836 1 88.62 96 ASN B O 1
ATOM 5119 N N . ARG B 1 97 ? 21.703 10.523 -1.702 1 86.25 97 ARG B N 1
ATOM 5120 C CA . ARG B 1 97 ? 21.219 11.477 -2.695 1 86.25 97 ARG B CA 1
ATOM 5121 C C . ARG B 1 97 ? 20.281 12.5 -2.062 1 86.25 97 ARG B C 1
ATOM 5123 O O . ARG B 1 97 ? 20.281 13.672 -2.451 1 86.25 97 ARG B O 1
ATOM 5130 N N . THR B 1 98 ? 19.516 12.016 -1.171 1 87.5 98 THR B N 1
ATOM 5131 C CA . THR B 1 98 ? 18.578 12.891 -0.487 1 87.5 98 THR B CA 1
ATOM 5132 C C . THR B 1 98 ? 19.312 13.93 0.348 1 87.5 98 THR B C 1
ATOM 5134 O O . THR B 1 98 ? 18.969 15.117 0.321 1 87.5 98 THR B O 1
ATOM 5137 N N . ILE B 1 99 ? 20.328 13.5 1.025 1 89 99 ILE B N 1
ATOM 5138 C CA . ILE B 1 99 ? 21.047 14.383 1.941 1 89 99 ILE B CA 1
ATOM 5139 C C . ILE B 1 99 ? 21.938 15.336 1.148 1 89 99 ILE B C 1
ATOM 5141 O O . ILE B 1 99 ? 22.234 16.438 1.608 1 89 99 ILE B O 1
ATOM 5145 N N . ASN B 1 100 ? 22.234 14.961 -0.001 1 85.75 100 ASN B N 1
ATOM 5146 C CA . ASN B 1 100 ? 23.188 15.773 -0.767 1 85.75 100 ASN B CA 1
ATOM 5147 C C . ASN B 1 100 ? 22.469 16.672 -1.768 1 85.75 100 ASN B C 1
ATOM 5149 O O . ASN B 1 100 ? 23.109 17.359 -2.566 1 85.75 100 ASN B O 1
ATOM 5153 N N . GLN B 1 101 ? 21.234 16.734 -1.633 1 84.38 101 GLN B N 1
ATOM 5154 C CA . GLN B 1 101 ? 20.469 17.656 -2.471 1 84.38 101 GLN B CA 1
ATOM 5155 C C . GLN B 1 101 ? 20.5 19.062 -1.895 1 84.38 101 GLN B C 1
ATOM 5157 O O . GLN B 1 101 ? 20.766 19.25 -0.707 1 84.38 101 GLN B O 1
ATOM 5162 N N . ASN B 1 102 ? 20.25 20.062 -2.783 1 83.88 102 ASN B N 1
ATOM 5163 C CA . ASN B 1 102 ? 20.125 21.438 -2.301 1 83.88 102 ASN B CA 1
ATOM 5164 C C . ASN B 1 102 ? 18.828 21.641 -1.513 1 83.88 102 ASN B C 1
ATOM 5166 O O . ASN B 1 102 ? 17.859 20.906 -1.71 1 83.88 102 ASN B O 1
ATOM 5170 N N . TYR B 1 103 ? 18.906 22.594 -0.67 1 86.25 103 TYR B N 1
ATOM 5171 C CA . TYR B 1 103 ? 17.781 22.891 0.222 1 86.25 103 TYR B CA 1
ATOM 5172 C C . TYR B 1 103 ? 16.516 23.156 -0.568 1 86.25 103 TYR B C 1
ATOM 5174 O O . TYR B 1 103 ? 15.438 22.656 -0.218 1 86.25 103 TYR B O 1
ATOM 5182 N N . GLU B 1 104 ? 16.672 23.906 -1.579 1 82.88 104 GLU B N 1
ATOM 5183 C CA . GLU B 1 104 ? 15.531 24.281 -2.404 1 82.88 104 GLU B CA 1
ATOM 5184 C C . GLU B 1 104 ? 14.891 23.047 -3.055 1 82.88 104 GLU B C 1
ATOM 5186 O O . GLU B 1 104 ? 13.664 22.922 -3.059 1 82.88 104 GLU B O 1
ATOM 5191 N N . ASP B 1 105 ? 15.734 22.234 -3.566 1 82 105 ASP B N 1
ATOM 5192 C CA . ASP B 1 105 ? 15.242 21.031 -4.227 1 82 105 ASP B CA 1
ATOM 5193 C C . ASP B 1 105 ? 14.531 20.109 -3.236 1 82 105 ASP B C 1
ATOM 5195 O O . ASP B 1 105 ? 13.516 19.5 -3.57 1 82 105 ASP B O 1
ATOM 5199 N N . PHE B 1 106 ? 15.047 19.984 -2.105 1 85.62 106 PHE B N 1
ATOM 5200 C CA . PHE B 1 106 ? 14.438 19.125 -1.088 1 85.62 106 PHE B CA 1
ATOM 5201 C C . PHE B 1 106 ? 13.062 19.656 -0.692 1 85.62 106 PHE B C 1
ATOM 5203 O O . PHE B 1 106 ? 12.109 18.875 -0.584 1 85.62 106 PHE B O 1
ATOM 5210 N N . ASN B 1 107 ? 13.008 20.953 -0.496 1 80.25 107 ASN B N 1
ATOM 5211 C CA . ASN B 1 107 ? 11.797 21.562 0.025 1 80.25 107 ASN B CA 1
ATOM 5212 C C . ASN B 1 107 ? 10.703 21.641 -1.037 1 80.25 107 ASN B C 1
ATOM 5214 O O . ASN B 1 107 ? 9.531 21.828 -0.716 1 80.25 107 ASN B O 1
ATOM 5218 N N . ASN B 1 108 ? 11.078 21.484 -2.193 1 76 108 ASN B N 1
ATOM 5219 C CA . ASN B 1 108 ? 10.117 21.547 -3.285 1 76 108 ASN B CA 1
ATOM 5220 C C . ASN B 1 108 ? 9.297 20.25 -3.371 1 76 108 ASN B C 1
ATOM 5222 O O . ASN B 1 108 ? 8.242 20.234 -4.012 1 76 108 ASN B O 1
ATOM 5226 N N . LYS B 1 109 ? 9.789 19.25 -2.732 1 79.19 109 LYS B N 1
ATOM 5227 C CA . LYS B 1 109 ? 9.07 17.984 -2.762 1 79.19 109 LYS B CA 1
ATOM 5228 C C . LYS B 1 109 ? 8.328 17.734 -1.451 1 79.19 109 LYS B C 1
ATOM 5230 O O . LYS B 1 109 ? 8.75 18.219 -0.395 1 79.19 109 LYS B O 1
ATOM 5235 N N . GLU B 1 110 ? 7.305 17.031 -1.568 1 77.81 110 GLU B N 1
ATOM 5236 C CA . GLU B 1 110 ? 6.508 16.719 -0.39 1 77.81 110 GLU B CA 1
ATOM 5237 C C . GLU B 1 110 ? 7.16 15.609 0.433 1 77.81 110 GLU B C 1
ATOM 5239 O O . GLU B 1 110 ? 7.855 14.75 -0.113 1 77.81 110 GLU B O 1
ATOM 5244 N N . THR B 1 111 ? 6.949 15.656 1.707 1 80.5 111 THR B N 1
ATOM 5245 C CA . THR B 1 111 ? 7.469 14.656 2.627 1 80.5 111 THR B CA 1
ATOM 5246 C C . THR B 1 111 ? 7.031 13.25 2.201 1 80.5 111 THR B C 1
ATOM 5248 O O . THR B 1 111 ? 7.812 12.305 2.285 1 80.5 111 THR B O 1
ATOM 5251 N N . GLY B 1 112 ? 5.828 13.188 1.712 1 75.31 112 GLY B N 1
ATOM 5252 C CA . GLY B 1 112 ? 5.297 11.906 1.271 1 75.31 112 GLY B CA 1
ATOM 5253 C C . GLY B 1 112 ? 6.082 11.297 0.126 1 75.31 112 GLY B C 1
ATOM 5254 O O . GLY B 1 112 ? 6.215 10.07 0.038 1 75.31 112 GLY B O 1
ATOM 5255 N N . THR B 1 113 ? 6.59 12.125 -0.737 1 80.19 113 THR B N 1
ATOM 5256 C CA . THR B 1 113 ? 7.375 11.656 -1.873 1 80.19 113 THR B CA 1
ATOM 5257 C C . THR B 1 113 ? 8.672 10.992 -1.401 1 80.19 113 THR B C 1
ATOM 5259 O O . THR B 1 113 ? 9.023 9.906 -1.866 1 80.19 113 THR B O 1
ATOM 5262 N N . TYR B 1 114 ? 9.328 11.633 -0.488 1 87.12 114 TYR B N 1
ATOM 5263 C CA . TYR B 1 114 ? 10.562 11.062 0.054 1 87.12 114 TYR B CA 1
ATOM 5264 C C . TYR B 1 114 ? 10.273 9.773 0.812 1 87.12 114 TYR B C 1
ATOM 5266 O O . TYR B 1 114 ? 11.023 8.797 0.695 1 87.12 114 TYR B O 1
ATOM 5274 N N . LEU B 1 115 ? 9.258 9.867 1.545 1 87.38 115 LEU B N 1
ATOM 5275 C CA . LEU B 1 115 ? 8.891 8.688 2.316 1 87.38 115 LEU B CA 1
ATOM 5276 C C . LEU B 1 115 ? 8.633 7.496 1.396 1 87.38 115 LEU B C 1
ATOM 5278 O O . LEU B 1 115 ? 9.031 6.371 1.703 1 87.38 115 LEU B O 1
ATOM 5282 N N . ALA B 1 116 ? 7.969 7.738 0.303 1 82.62 116 ALA B N 1
ATOM 5283 C CA . ALA B 1 116 ? 7.699 6.691 -0.681 1 82.62 116 ALA B CA 1
ATOM 5284 C C . ALA B 1 116 ? 9 6.105 -1.227 1 82.62 116 ALA B C 1
ATOM 5286 O O . ALA B 1 116 ? 9.086 4.898 -1.465 1 82.62 116 ALA B O 1
ATOM 5287 N N . TRP B 1 117 ? 10 6.891 -1.385 1 87.12 117 TRP B N 1
ATOM 5288 C CA . TRP B 1 117 ? 11.289 6.438 -1.897 1 87.12 117 TRP B CA 1
ATOM 5289 C C . TRP B 1 117 ? 11.914 5.398 -0.968 1 87.12 117 TRP B C 1
ATOM 5291 O O . TRP B 1 117 ? 12.461 4.395 -1.428 1 87.12 117 TRP B O 1
ATOM 5301 N N . PHE B 1 118 ? 11.75 5.625 0.3 1 91 118 PHE B N 1
ATOM 5302 C CA . PHE B 1 118 ? 12.438 4.793 1.28 1 91 118 PHE B CA 1
ATOM 5303 C C . PHE B 1 118 ? 11.609 3.566 1.632 1 91 118 PHE B C 1
ATOM 5305 O O . PHE B 1 118 ? 12.109 2.629 2.256 1 91 118 PHE B O 1
ATOM 5312 N N . THR B 1 119 ? 10.391 3.557 1.241 1 89.25 119 THR B N 1
ATOM 5313 C CA . THR B 1 119 ? 9.523 2.463 1.663 1 89.25 119 THR B CA 1
ATOM 5314 C C . THR B 1 119 ? 9 1.692 0.455 1 89.25 119 THR B C 1
ATOM 5316 O O . THR B 1 119 ? 9.648 0.765 -0.028 1 89.25 119 THR B O 1
ATOM 5319 N N . ASN B 1 120 ? 8.008 2.281 -0.22 1 81.12 120 ASN B N 1
ATOM 5320 C CA . ASN B 1 120 ? 7.289 1.58 -1.279 1 81.12 120 ASN B CA 1
ATOM 5321 C C . ASN B 1 120 ? 8.156 1.4 -2.521 1 81.12 120 ASN B C 1
ATOM 5323 O O . ASN B 1 120 ? 8.117 0.348 -3.162 1 81.12 120 ASN B O 1
ATOM 5327 N N . ASP B 1 121 ? 8.883 2.34 -2.9 1 84 121 ASP B N 1
ATOM 5328 C CA . ASP B 1 121 ? 9.672 2.254 -4.125 1 84 121 ASP B CA 1
ATOM 5329 C C . ASP B 1 121 ? 10.75 1.177 -4.008 1 84 121 ASP B C 1
ATOM 5331 O O . ASP B 1 121 ? 10.984 0.421 -4.953 1 84 121 ASP B O 1
ATOM 5335 N N . VAL B 1 122 ? 11.367 1.145 -2.877 1 90.31 122 VAL B N 1
ATOM 5336 C CA . VAL B 1 122 ? 12.398 0.133 -2.66 1 90.31 122 VAL B CA 1
ATOM 5337 C C . VAL B 1 122 ? 11.773 -1.26 -2.725 1 90.31 122 VAL B C 1
ATOM 5339 O O . VAL B 1 122 ? 12.344 -2.174 -3.326 1 90.31 122 VAL B O 1
ATOM 5342 N N . LYS B 1 123 ? 10.633 -1.443 -2.131 1 87.81 123 LYS B N 1
ATOM 5343 C CA . LYS B 1 123 ? 9.922 -2.719 -2.156 1 87.81 123 LYS B CA 1
ATOM 5344 C C . LYS B 1 123 ? 9.555 -3.117 -3.584 1 87.81 123 LYS B C 1
ATOM 5346 O O . LYS B 1 123 ? 9.68 -4.285 -3.957 1 87.81 123 LYS B O 1
ATOM 5351 N N . GLU B 1 124 ? 9.141 -2.156 -4.348 1 84.62 124 GLU B N 1
ATOM 5352 C CA . GLU B 1 124 ? 8.773 -2.41 -5.738 1 84.62 124 GLU B CA 1
ATOM 5353 C C . GLU B 1 124 ? 9.984 -2.779 -6.578 1 84.62 124 GLU B C 1
ATOM 5355 O O . GLU B 1 124 ? 9.914 -3.672 -7.426 1 84.62 124 GLU B O 1
ATOM 5360 N N . ILE B 1 125 ? 11.047 -2.076 -6.371 1 88.81 125 ILE B N 1
ATOM 5361 C CA . ILE B 1 125 ? 12.273 -2.402 -7.086 1 88.81 125 ILE B CA 1
ATOM 5362 C C . ILE B 1 125 ? 12.719 -3.822 -6.734 1 88.81 125 ILE B C 1
ATOM 5364 O O . ILE B 1 125 ? 13.109 -4.59 -7.613 1 88.81 125 ILE B O 1
ATOM 5368 N N . ASP B 1 126 ? 12.594 -4.137 -5.492 1 92.12 126 ASP B N 1
ATOM 5369 C CA . ASP B 1 126 ? 12.969 -5.477 -5.047 1 92.12 126 ASP B CA 1
ATOM 5370 C C . ASP B 1 126 ? 12.086 -6.539 -5.699 1 92.12 126 ASP B C 1
ATOM 5372 O O . ASP B 1 126 ? 12.594 -7.496 -6.289 1 92.12 126 ASP B O 1
ATOM 5376 N N . SER B 1 127 ? 10.773 -6.414 -5.656 1 88.56 127 SER B N 1
ATOM 5377 C CA . SER B 1 127 ? 9.836 -7.43 -6.117 1 88.56 127 SER B CA 1
ATOM 5378 C C . SER B 1 127 ? 9.812 -7.516 -7.637 1 88.56 127 SER B C 1
ATOM 5380 O O . SER B 1 127 ? 9.562 -8.586 -8.203 1 88.56 127 SER B O 1
ATOM 5382 N N . ARG B 1 128 ? 10.117 -6.453 -8.32 1 84.06 128 ARG B N 1
ATOM 5383 C CA . ARG B 1 128 ? 10.016 -6.434 -9.781 1 84.06 128 ARG B CA 1
ATOM 5384 C C . ARG B 1 128 ? 11.383 -6.641 -10.43 1 84.06 128 ARG B C 1
ATOM 5386 O O . ARG B 1 128 ? 11.523 -7.457 -11.336 1 84.06 128 ARG B O 1
ATOM 5393 N N . CYS B 1 129 ? 12.328 -5.922 -9.938 1 89.19 129 CYS B N 1
ATOM 5394 C CA . CYS B 1 129 ? 13.633 -5.949 -10.586 1 89.19 129 CYS B CA 1
ATOM 5395 C C . CYS B 1 129 ? 14.5 -7.07 -10.023 1 89.19 129 CYS B C 1
ATOM 5397 O O . CYS B 1 129 ? 14.906 -7.977 -10.75 1 89.19 129 CYS B O 1
ATOM 5399 N N . PHE B 1 130 ? 14.773 -7.062 -8.711 1 91.69 130 PHE B N 1
ATOM 5400 C CA . PHE B 1 130 ? 15.672 -8.055 -8.141 1 91.69 130 PHE B CA 1
ATOM 5401 C C . PHE B 1 130 ? 15.102 -9.461 -8.297 1 91.69 130 PHE B C 1
ATOM 5403 O O . PHE B 1 130 ? 15.789 -10.367 -8.758 1 91.69 130 PHE B O 1
ATOM 5410 N N . GLU B 1 131 ? 13.852 -9.633 -7.949 1 91.31 131 GLU B N 1
ATOM 5411 C CA . GLU B 1 131 ? 13.203 -10.93 -8.133 1 91.31 131 GLU B CA 1
ATOM 5412 C C . GLU B 1 131 ? 13.148 -11.312 -9.609 1 91.31 131 GLU B C 1
ATOM 5414 O O . GLU B 1 131 ? 13.32 -12.484 -9.953 1 91.31 131 GLU B O 1
ATOM 5419 N N . GLY B 1 132 ? 12.875 -10.344 -10.438 1 89.81 132 GLY B N 1
ATOM 5420 C CA . GLY B 1 132 ? 12.844 -10.586 -11.875 1 89.81 132 GLY B CA 1
ATOM 5421 C C . GLY B 1 132 ? 14.164 -11.109 -12.422 1 89.81 132 GLY B C 1
ATOM 5422 O O . GLY B 1 132 ? 14.172 -12.031 -13.234 1 89.81 132 GLY B O 1
ATOM 5423 N N . ILE B 1 133 ? 15.227 -10.602 -11.945 1 91.81 133 ILE B N 1
ATOM 5424 C CA . ILE B 1 133 ? 16.547 -11.008 -12.398 1 91.81 133 ILE B CA 1
ATOM 5425 C C . ILE B 1 133 ? 16.812 -12.461 -11.992 1 91.81 133 ILE B C 1
ATOM 5427 O O . ILE B 1 133 ? 17.281 -13.266 -12.805 1 91.81 133 ILE B O 1
ATOM 5431 N N . PHE B 1 134 ? 16.484 -12.773 -10.758 1 92.94 134 PHE B N 1
ATOM 5432 C CA . PHE B 1 134 ? 16.672 -14.141 -10.297 1 92.94 134 PHE B CA 1
ATOM 5433 C C . PHE B 1 134 ? 15.773 -15.102 -11.055 1 92.94 134 PHE B C 1
ATOM 5435 O O . PHE B 1 134 ? 16.188 -16.219 -11.398 1 92.94 134 PHE B O 1
ATOM 5442 N N . ASN B 1 135 ? 14.586 -14.68 -11.359 1 91.94 135 ASN B N 1
ATOM 5443 C CA . ASN B 1 135 ? 13.641 -15.523 -12.086 1 91.94 135 ASN B CA 1
ATOM 5444 C C . ASN B 1 135 ? 14.094 -15.742 -13.531 1 91.94 135 ASN B C 1
ATOM 5446 O O . ASN B 1 135 ? 13.867 -16.812 -14.094 1 91.94 135 ASN B O 1
ATOM 5450 N N . ILE B 1 136 ? 14.703 -14.789 -14.148 1 93.56 136 ILE B N 1
ATOM 5451 C CA . ILE B 1 136 ? 15.203 -14.938 -15.508 1 93.56 136 ILE B CA 1
ATOM 5452 C C . ILE B 1 136 ? 16.297 -16 -15.539 1 93.56 136 ILE B C 1
ATOM 5454 O O . ILE B 1 136 ? 16.359 -16.828 -16.453 1 93.56 136 ILE B O 1
ATOM 5458 N N . ILE B 1 137 ? 17.156 -15.945 -14.578 1 94.69 137 ILE B N 1
ATOM 5459 C CA . ILE B 1 137 ? 18.25 -16.922 -14.508 1 94.69 137 ILE B CA 1
ATOM 5460 C C . ILE B 1 137 ? 17.672 -18.328 -14.383 1 94.69 137 ILE B C 1
ATOM 5462 O O . ILE B 1 137 ? 18.094 -19.25 -15.086 1 94.69 137 ILE B O 1
ATOM 5466 N N . HIS B 1 138 ? 16.688 -18.469 -13.492 1 93.62 138 HIS B N 1
ATOM 5467 C CA . HIS B 1 138 ? 16.016 -19.75 -13.336 1 93.62 138 HIS B CA 1
ATOM 5468 C C . HIS B 1 138 ? 15.344 -20.188 -14.633 1 93.62 138 HIS B C 1
ATOM 5470 O O . HIS B 1 138 ? 15.484 -21.328 -15.062 1 93.62 138 HIS B O 1
ATOM 5476 N N . SER B 1 139 ? 14.633 -19.297 -15.289 1 91.94 139 SER B N 1
ATOM 5477 C CA . SER B 1 139 ? 13.836 -19.594 -16.484 1 91.94 139 SER B CA 1
ATOM 5478 C C . SER B 1 139 ? 14.734 -19.938 -17.656 1 91.94 139 SER B C 1
ATOM 5480 O O . SER B 1 139 ? 14.469 -20.906 -18.375 1 91.94 139 SER B O 1
ATOM 5482 N N . VAL B 1 140 ? 15.805 -19.219 -17.859 1 93.38 140 VAL B N 1
ATOM 5483 C CA . VAL B 1 140 ? 16.734 -19.484 -18.969 1 93.38 140 VAL B CA 1
ATOM 5484 C C . VAL B 1 140 ? 17.406 -20.828 -18.766 1 93.38 140 VAL B C 1
ATOM 5486 O O . VAL B 1 140 ? 17.516 -21.625 -19.703 1 93.38 140 VAL B O 1
ATOM 5489 N N . THR B 1 141 ? 17.844 -21.094 -17.562 1 94.69 141 THR B N 1
ATOM 5490 C CA . THR B 1 141 ? 18.469 -22.359 -17.25 1 94.69 141 THR B CA 1
ATOM 5491 C C . THR B 1 141 ? 17.5 -23.516 -17.469 1 94.69 141 THR B C 1
ATOM 5493 O O . THR B 1 141 ? 17.891 -24.562 -18.031 1 94.69 141 THR B O 1
ATOM 5496 N N . SER B 1 142 ? 16.266 -23.359 -17.047 1 92.94 142 SER B N 1
ATOM 5497 C CA . SER B 1 142 ? 15.25 -24.391 -17.203 1 92.94 142 SER B CA 1
ATOM 5498 C C . SER B 1 142 ? 14.969 -24.672 -18.672 1 92.94 142 SER B C 1
ATOM 5500 O O . SER B 1 142 ? 14.812 -25.812 -19.078 1 92.94 142 SER B O 1
ATOM 5502 N N . VAL B 1 143 ? 14.883 -23.594 -19.453 1 91.12 143 VAL B N 1
ATOM 5503 C CA . VAL B 1 143 ? 14.594 -23.734 -20.875 1 91.12 143 VAL B CA 1
ATOM 5504 C C . VAL B 1 143 ? 15.742 -24.453 -21.578 1 91.12 143 VAL B C 1
ATOM 5506 O O . VAL B 1 143 ? 15.523 -25.406 -22.328 1 91.12 143 VAL B O 1
ATOM 5509 N N . ILE B 1 144 ? 16.938 -24.078 -21.312 1 94 144 ILE B N 1
ATOM 5510 C CA . ILE B 1 144 ? 18.094 -24.719 -21.922 1 94 144 ILE B CA 1
ATOM 5511 C C . ILE B 1 144 ? 18.203 -26.172 -21.453 1 94 144 ILE B C 1
ATOM 5513 O O . ILE B 1 144 ? 18.406 -27.078 -22.281 1 94 144 ILE B O 1
ATOM 5517 N N . GLY B 1 145 ? 18.062 -26.328 -20.172 1 93.81 145 GLY B N 1
ATOM 5518 C CA . GLY B 1 145 ? 18.109 -27.672 -19.625 1 93.81 145 GLY B CA 1
ATOM 5519 C C . GLY B 1 145 ? 17.062 -28.609 -20.203 1 93.81 145 GLY B C 1
ATOM 5520 O O . GLY B 1 145 ? 17.359 -29.75 -20.547 1 93.81 145 GLY B O 1
ATOM 5521 N N . THR B 1 146 ? 15.859 -28.172 -20.312 1 92.38 146 THR B N 1
ATOM 5522 C CA . THR B 1 146 ? 14.781 -28.984 -20.859 1 92.38 146 THR B CA 1
ATOM 5523 C C . THR B 1 146 ? 14.992 -29.25 -22.344 1 92.38 146 THR B C 1
ATOM 5525 O O . THR B 1 146 ? 14.664 -30.328 -22.844 1 92.38 146 THR B O 1
ATOM 5528 N N . PHE B 1 147 ? 15.422 -28.25 -23.031 1 92.25 147 PHE B N 1
ATOM 5529 C CA . PHE B 1 147 ? 15.734 -28.438 -24.438 1 92.25 147 PHE B CA 1
ATOM 5530 C C . PHE B 1 147 ? 16.719 -29.594 -24.625 1 92.25 147 PHE B C 1
ATOM 5532 O O . PHE B 1 147 ? 16.5 -30.469 -25.469 1 92.25 147 PHE B O 1
ATOM 5539 N N . ILE B 1 148 ? 17.75 -29.609 -23.875 1 93.75 148 ILE B N 1
ATOM 5540 C CA . ILE B 1 148 ? 18.781 -30.641 -23.969 1 93.75 148 ILE B CA 1
ATOM 5541 C C . ILE B 1 148 ? 18.188 -31.984 -23.578 1 93.75 148 ILE B C 1
ATOM 5543 O O . ILE B 1 148 ? 18.453 -33 -24.234 1 93.75 148 ILE B O 1
ATOM 5547 N N . ALA B 1 149 ? 17.375 -32.031 -22.547 1 93 149 ALA B N 1
ATOM 5548 C CA . ALA B 1 149 ? 16.766 -33.281 -22.078 1 93 149 ALA B CA 1
ATOM 5549 C C . ALA B 1 149 ? 15.844 -33.875 -23.141 1 93 149 ALA B C 1
ATOM 5551 O O . ALA B 1 149 ? 15.883 -35.062 -23.406 1 93 149 ALA B O 1
ATOM 5552 N N . ILE B 1 150 ? 15.039 -33.031 -23.734 1 91.38 150 ILE B N 1
ATOM 5553 C CA . ILE B 1 150 ? 14.102 -33.5 -24.75 1 91.38 150 ILE B CA 1
ATOM 5554 C C . ILE B 1 150 ? 14.875 -33.969 -25.984 1 91.38 150 ILE B C 1
ATOM 5556 O O . ILE B 1 150 ? 14.492 -34.938 -26.625 1 91.38 150 ILE B O 1
ATOM 5560 N N . ALA B 1 151 ? 16.016 -33.375 -26.266 1 92 151 ALA B N 1
ATOM 5561 C CA . ALA B 1 151 ? 16.828 -33.719 -27.422 1 92 151 ALA B CA 1
ATOM 5562 C C . ALA B 1 151 ? 17.422 -35.125 -27.281 1 92 151 ALA B C 1
ATOM 5564 O O . ALA B 1 151 ? 17.703 -35.812 -28.266 1 92 151 ALA B O 1
ATOM 5565 N N . THR B 1 152 ? 17.594 -35.594 -26.078 1 91.19 152 THR B N 1
ATOM 5566 C CA . THR B 1 152 ? 18.125 -36.938 -25.859 1 91.19 152 THR B CA 1
ATOM 5567 C C . THR B 1 152 ? 17.125 -38 -26.297 1 91.19 152 THR B C 1
ATOM 5569 O O . THR B 1 152 ? 17.5 -39.125 -26.609 1 91.19 152 THR B O 1
ATOM 5572 N N . PHE B 1 153 ? 15.859 -37.656 -26.219 1 89.31 153 PHE B N 1
ATOM 5573 C CA . PHE B 1 153 ? 14.852 -38.594 -26.75 1 89.31 153 PHE B CA 1
ATOM 5574 C C . PHE B 1 153 ? 14.797 -38.5 -28.266 1 89.31 153 PHE B C 1
ATOM 5576 O O . PHE B 1 153 ? 14.828 -39.531 -28.938 1 89.31 153 PHE B O 1
ATOM 5583 N N . ASN B 1 154 ? 14.602 -37.281 -28.766 1 90.38 154 ASN B N 1
ATOM 5584 C CA . ASN B 1 154 ? 14.594 -37 -30.203 1 90.38 154 ASN B CA 1
ATOM 5585 C C . ASN B 1 154 ? 14.812 -35.5 -30.469 1 90.38 154 ASN B C 1
ATOM 5587 O O . ASN B 1 154 ? 14.07 -34.656 -29.953 1 90.38 154 ASN B O 1
ATOM 5591 N N . ILE B 1 155 ? 15.703 -35.25 -31.266 1 90.81 155 ILE B N 1
ATOM 5592 C CA . ILE B 1 155 ? 16.094 -33.875 -31.547 1 90.81 155 ILE B CA 1
ATOM 5593 C C . ILE B 1 155 ? 14.945 -33.156 -32.25 1 90.81 155 ILE B C 1
ATOM 5595 O O . ILE B 1 155 ? 14.758 -31.938 -32.062 1 90.81 155 ILE B O 1
ATOM 5599 N N . TRP B 1 156 ? 14.188 -33.844 -32.969 1 88.62 156 TRP B N 1
ATOM 5600 C CA . TRP B 1 156 ? 13.117 -33.219 -33.75 1 88.62 156 TRP B CA 1
ATOM 5601 C C . TRP B 1 156 ? 11.969 -32.812 -32.844 1 88.62 156 TRP B C 1
ATOM 5603 O O . TRP B 1 156 ? 11.289 -31.812 -33.125 1 88.62 156 TRP B O 1
ATOM 5613 N N . ILE B 1 157 ? 11.82 -33.5 -31.766 1 89.12 157 ILE B N 1
ATOM 5614 C CA . ILE B 1 157 ? 10.812 -33.125 -30.781 1 89.12 157 ILE B CA 1
ATOM 5615 C C . ILE B 1 157 ? 11.242 -31.812 -30.094 1 89.12 157 ILE B C 1
ATOM 5617 O O . ILE B 1 157 ? 10.422 -30.922 -29.875 1 89.12 157 ILE B O 1
ATOM 5621 N N . SER B 1 158 ? 12.5 -31.719 -29.828 1 89.12 158 SER B N 1
ATOM 5622 C CA . SER B 1 158 ? 13.031 -30.531 -29.172 1 89.12 158 SER B CA 1
ATOM 5623 C C . SER B 1 158 ? 12.906 -29.297 -30.062 1 89.12 158 SER B C 1
ATOM 5625 O O . SER B 1 158 ? 12.539 -28.219 -29.594 1 89.12 158 SER B O 1
ATOM 5627 N N . VAL B 1 159 ? 13.156 -29.406 -31.25 1 88.62 159 VAL B N 1
ATOM 5628 C CA . VAL B 1 159 ? 13.055 -28.312 -32.219 1 88.62 159 VAL B CA 1
ATOM 5629 C C . VAL B 1 159 ? 11.602 -27.891 -32.344 1 88.62 159 VAL B C 1
ATOM 5631 O O . VAL B 1 159 ? 11.297 -26.688 -32.375 1 88.62 159 VAL B O 1
ATOM 5634 N N . ALA B 1 160 ? 10.734 -28.844 -32.406 1 84.94 160 ALA B N 1
ATOM 5635 C CA . ALA B 1 160 ? 9.312 -28.531 -32.5 1 84.94 160 ALA B CA 1
ATOM 5636 C C . ALA B 1 160 ? 8.82 -27.766 -31.281 1 84.94 160 ALA B C 1
ATOM 5638 O O . ALA B 1 160 ? 8.023 -26.844 -31.406 1 84.94 160 ALA B O 1
ATOM 5639 N N . THR B 1 161 ? 9.344 -28.234 -30.203 1 83 161 THR B N 1
ATOM 5640 C CA . THR B 1 161 ? 8.969 -27.562 -28.953 1 83 161 THR B CA 1
ATOM 5641 C C . THR B 1 161 ? 9.445 -26.109 -28.953 1 83 161 THR B C 1
ATOM 5643 O O . THR B 1 161 ? 8.734 -25.219 -28.484 1 83 161 THR B O 1
ATOM 5646 N N . THR B 1 162 ? 10.562 -25.875 -29.406 1 83.75 162 THR B N 1
ATOM 5647 C CA . THR B 1 162 ? 11.133 -24.531 -29.422 1 83.75 162 THR B CA 1
ATOM 5648 C C . THR B 1 162 ? 10.344 -23.625 -30.359 1 83.75 162 THR B C 1
ATOM 5650 O O . THR B 1 162 ? 10.078 -22.469 -30.047 1 83.75 162 THR B O 1
ATOM 5653 N N . ILE B 1 163 ? 9.93 -24.125 -31.391 1 84.31 163 ILE B N 1
ATOM 5654 C CA . ILE B 1 163 ? 9.156 -23.359 -32.375 1 84.31 163 ILE B CA 1
ATOM 5655 C C . ILE B 1 163 ? 7.805 -22.969 -31.766 1 84.31 163 ILE B C 1
ATOM 5657 O O . ILE B 1 163 ? 7.363 -21.828 -31.891 1 84.31 163 ILE B O 1
ATOM 5661 N N . LEU B 1 164 ? 7.242 -23.906 -31.078 1 80.94 164 LEU B N 1
ATOM 5662 C CA . LEU B 1 164 ? 5.945 -23.656 -30.453 1 80.94 164 LEU B CA 1
ATOM 5663 C C . LEU B 1 164 ? 6.07 -22.641 -29.328 1 80.94 164 LEU B C 1
ATOM 5665 O O . LEU B 1 164 ? 5.164 -21.828 -29.125 1 80.94 164 LEU B O 1
ATOM 5669 N N . SER B 1 165 ? 7.184 -22.703 -28.688 1 79.94 165 SER B N 1
ATOM 5670 C CA . SER B 1 165 ? 7.398 -21.797 -27.547 1 79.94 165 SER B CA 1
ATOM 5671 C C . SER B 1 165 ? 7.617 -20.359 -28.016 1 79.94 165 SER B C 1
ATOM 5673 O O . SER B 1 165 ? 7.293 -19.422 -27.297 1 79.94 165 SER B O 1
ATOM 5675 N N . VAL B 1 166 ? 8.18 -20.125 -29.125 1 77.56 166 VAL B N 1
ATOM 5676 C CA . VAL B 1 166 ? 8.391 -18.797 -29.688 1 77.56 166 VAL B CA 1
ATOM 5677 C C . VAL B 1 166 ? 7.051 -18.078 -29.844 1 77.56 166 VAL B C 1
ATOM 5679 O O . VAL B 1 166 ? 6.953 -16.875 -29.625 1 77.56 166 VAL B O 1
ATOM 5682 N N . THR B 1 167 ? 6 -18.844 -30.125 1 75.44 167 THR B N 1
ATOM 5683 C CA . THR B 1 167 ? 4.668 -18.25 -30.266 1 75.44 167 THR B CA 1
ATOM 5684 C C . THR B 1 167 ? 4.152 -17.75 -28.922 1 75.44 167 THR B C 1
ATOM 5686 O O . THR B 1 167 ? 3.41 -16.766 -28.875 1 75.44 167 THR B O 1
ATOM 5689 N N . MET B 1 168 ? 4.672 -18.328 -27.891 1 73.94 168 MET B N 1
ATOM 5690 C CA . MET B 1 168 ? 4.25 -17.953 -26.531 1 73.94 168 MET B CA 1
ATOM 5691 C C . MET B 1 168 ? 4.832 -16.594 -26.141 1 73.94 168 MET B C 1
ATOM 5693 O O . MET B 1 168 ? 4.254 -15.883 -25.328 1 73.94 168 MET B O 1
ATOM 5697 N N . ILE B 1 169 ? 5.902 -16.266 -26.672 1 74.12 169 ILE B N 1
ATOM 5698 C CA . ILE B 1 169 ? 6.586 -15.023 -26.328 1 74.12 169 ILE B CA 1
ATOM 5699 C C . ILE B 1 169 ? 5.977 -13.867 -27.125 1 74.12 169 ILE B C 1
ATOM 5701 O O . ILE B 1 169 ? 5.797 -12.773 -26.594 1 74.12 169 ILE B O 1
ATOM 5705 N N . LEU B 1 170 ? 5.523 -14.039 -28.266 1 72.5 170 LEU B N 1
ATOM 5706 C CA . LEU B 1 170 ? 5.125 -12.977 -29.188 1 72.5 170 LEU B CA 1
ATOM 5707 C C . LEU B 1 170 ? 3.713 -12.5 -28.875 1 72.5 170 LEU B C 1
ATOM 5709 O O . LEU B 1 170 ? 3.428 -11.297 -28.953 1 72.5 170 LEU B O 1
ATOM 5713 N N . LEU B 1 171 ? 2.805 -13.289 -28.406 1 69.94 171 LEU B N 1
ATOM 5714 C CA . LEU B 1 171 ? 1.395 -12.938 -28.266 1 69.94 171 LEU B CA 1
ATOM 5715 C C . LEU B 1 171 ? 1.178 -12.055 -27.031 1 69.94 171 LEU B C 1
ATOM 5717 O O . LEU B 1 171 ? 0.479 -11.039 -27.109 1 69.94 171 LEU B O 1
ATOM 5721 N N . PRO B 1 172 ? 1.876 -12.312 -26.031 1 68.25 172 PRO B N 1
ATOM 5722 C CA . PRO B 1 172 ? 1.623 -11.5 -24.844 1 68.25 172 PRO B CA 1
ATOM 5723 C C . PRO B 1 172 ? 2.09 -10.055 -25 1 68.25 172 PRO B C 1
ATOM 5725 O O . PRO B 1 172 ? 1.584 -9.164 -24.312 1 68.25 172 PRO B O 1
ATOM 5728 N N . ASN B 1 173 ? 2.867 -9.734 -25.859 1 70.44 173 ASN B N 1
ATOM 5729 C CA . ASN B 1 173 ? 3.371 -8.375 -26.031 1 70.44 173 ASN B CA 1
ATOM 5730 C C . ASN B 1 173 ? 2.264 -7.41 -26.453 1 70.44 173 ASN B C 1
ATOM 5732 O O . ASN B 1 173 ? 2.27 -6.242 -26.062 1 70.44 173 ASN B O 1
ATOM 5736 N N . ILE B 1 174 ? 1.264 -7.941 -27.109 1 74.06 174 ILE B N 1
ATOM 5737 C CA . ILE B 1 174 ? 0.137 -7.105 -27.516 1 74.06 174 ILE B CA 1
ATOM 5738 C C . ILE B 1 174 ? -0.727 -6.781 -26.297 1 74.06 174 ILE B C 1
ATOM 5740 O O . ILE B 1 174 ? -1.14 -5.637 -26.109 1 74.06 174 ILE B O 1
ATOM 5744 N N . MET B 1 175 ? -0.927 -7.691 -25.516 1 77.81 175 MET B N 1
ATOM 5745 C CA . MET B 1 175 ? -1.759 -7.504 -24.328 1 77.81 175 MET B CA 1
ATOM 5746 C C . MET B 1 175 ? -1.052 -6.625 -23.312 1 77.81 175 MET B C 1
ATOM 5748 O O . MET B 1 175 ? -1.701 -5.895 -22.562 1 77.81 175 MET B O 1
ATOM 5752 N N . ASN B 1 176 ? 0.217 -6.621 -23.438 1 76.94 176 ASN B N 1
ATOM 5753 C CA . ASN B 1 176 ? 1.005 -5.875 -22.453 1 76.94 176 ASN B CA 1
ATOM 5754 C C . ASN B 1 176 ? 0.822 -4.367 -22.625 1 76.94 176 ASN B C 1
ATOM 5756 O O . ASN B 1 176 ? 0.758 -3.635 -21.641 1 76.94 176 ASN B O 1
ATOM 5760 N N . GLU B 1 177 ? 0.702 -3.934 -23.781 1 79.75 177 GLU B N 1
ATOM 5761 C CA . GLU B 1 177 ? 0.484 -2.514 -24.047 1 79.75 177 GLU B CA 1
ATOM 5762 C C . GLU B 1 177 ? -0.865 -2.057 -23.5 1 79.75 177 GLU B C 1
ATOM 5764 O O . GLU B 1 177 ? -0.978 -0.96 -22.938 1 79.75 177 GLU B O 1
ATOM 5769 N N . LYS B 1 178 ? -1.852 -2.867 -23.703 1 83.75 178 LYS B N 1
ATOM 5770 C CA . LYS B 1 178 ? -3.18 -2.547 -23.188 1 83.75 178 LYS B CA 1
ATOM 5771 C C . LYS B 1 178 ? -3.195 -2.564 -21.656 1 83.75 178 LYS B C 1
ATOM 5773 O O . LYS B 1 178 ? -3.826 -1.713 -21.031 1 83.75 178 LYS B O 1
ATOM 5778 N N . ILE B 1 179 ? -2.498 -3.486 -21.141 1 83.12 179 ILE B N 1
ATOM 5779 C CA . ILE B 1 179 ? -2.416 -3.592 -19.688 1 83.12 179 ILE B CA 1
ATOM 5780 C C . ILE B 1 179 ? -1.764 -2.336 -19.109 1 83.12 179 ILE B C 1
ATOM 5782 O O . ILE B 1 179 ? -2.244 -1.776 -18.125 1 83.12 179 ILE B O 1
ATOM 5786 N N . GLN B 1 180 ? -0.774 -1.901 -19.797 1 79.56 180 GLN B N 1
ATOM 5787 C CA . GLN B 1 180 ? -0.082 -0.699 -19.344 1 79.56 180 GLN B CA 1
ATOM 5788 C C . GLN B 1 180 ? -0.984 0.527 -19.453 1 79.56 180 GLN B C 1
ATOM 5790 O O . GLN B 1 180 ? -1.039 1.344 -18.531 1 79.56 180 GLN B O 1
ATOM 5795 N N . LYS B 1 181 ? -1.653 0.604 -20.5 1 85.62 181 LYS B N 1
ATOM 5796 C CA . LYS B 1 181 ? -2.533 1.745 -20.734 1 85.62 181 LYS B CA 1
ATOM 5797 C C . LYS B 1 181 ? -3.664 1.787 -19.719 1 85.62 181 LYS B C 1
ATOM 5799 O O . LYS B 1 181 ? -3.896 2.82 -19.078 1 85.62 181 LYS B O 1
ATOM 5804 N N . TYR B 1 182 ? -4.34 0.681 -19.547 1 87 182 TYR B N 1
ATOM 5805 C CA . TYR B 1 182 ? -5.453 0.628 -18.594 1 87 182 TYR B CA 1
ATOM 5806 C C . TYR B 1 182 ? -4.953 0.679 -17.156 1 87 182 TYR B C 1
ATOM 5808 O O . TYR B 1 182 ? -5.648 1.184 -16.281 1 87 182 TYR B O 1
ATOM 5816 N N . GLY B 1 183 ? -3.75 0.218 -16.953 1 83.5 183 GLY B N 1
ATOM 5817 C CA . GLY B 1 183 ? -3.121 0.329 -15.648 1 83.5 183 GLY B CA 1
ATOM 5818 C C . GLY B 1 183 ? -2.824 1.763 -15.25 1 83.5 183 GLY B C 1
ATOM 5819 O O . GLY B 1 183 ? -3.086 2.164 -14.117 1 83.5 183 GLY B O 1
ATOM 5820 N N . GLU B 1 184 ? -2.32 2.465 -16.188 1 81.94 184 GLU B N 1
ATOM 5821 C CA . GLU B 1 184 ? -2.043 3.879 -15.945 1 81.94 184 GLU B CA 1
ATOM 5822 C C . GLU B 1 184 ? -3.328 4.652 -15.672 1 81.94 184 GLU B C 1
ATOM 5824 O O . GLU B 1 184 ? -3.367 5.504 -14.781 1 81.94 184 GLU B O 1
ATOM 5829 N N . LYS B 1 185 ? -4.289 4.375 -16.406 1 87.81 185 LYS B N 1
ATOM 5830 C CA . LYS B 1 185 ? -5.586 5.016 -16.203 1 87.81 185 LYS B CA 1
ATOM 5831 C C . LYS B 1 185 ? -6.156 4.68 -14.836 1 87.81 185 LYS B C 1
ATOM 5833 O O . LYS B 1 185 ? -6.691 5.555 -14.148 1 87.81 185 LYS B O 1
ATOM 5838 N N . HIS B 1 186 ? -6.039 3.486 -14.43 1 87.31 186 HIS B N 1
ATOM 5839 C CA . H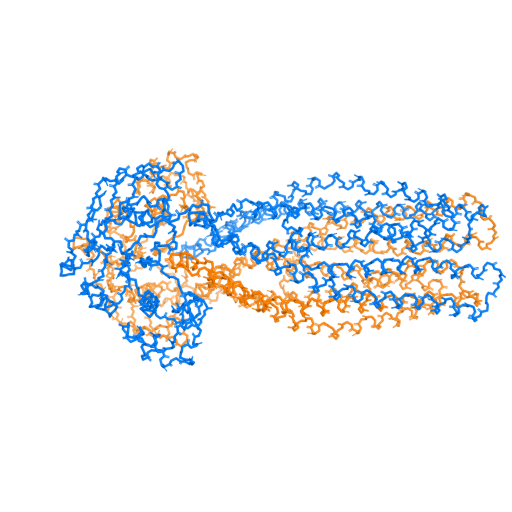IS B 1 186 ? -6.531 3.057 -13.133 1 87.31 186 HIS B CA 1
ATOM 5840 C C . HIS B 1 186 ? -5.777 3.744 -12 1 87.31 186 HIS B C 1
ATOM 5842 O O . HIS B 1 186 ? -6.379 4.176 -11.016 1 87.31 186 HIS B O 1
ATOM 5848 N N . THR B 1 187 ? -4.512 3.869 -12.18 1 79.75 187 THR B N 1
ATOM 5849 C CA . THR B 1 187 ? -3.688 4.5 -11.164 1 79.75 187 THR B CA 1
ATOM 5850 C C . THR B 1 187 ? -4.07 5.969 -10.984 1 79.75 187 THR B C 1
ATOM 5852 O O . THR B 1 187 ? -4.176 6.457 -9.859 1 79.75 187 THR B O 1
ATOM 5855 N N . LYS B 1 188 ? -4.277 6.641 -12.039 1 83.69 188 LYS B N 1
ATOM 5856 C CA . LYS B 1 188 ? -4.699 8.039 -11.992 1 83.69 188 LYS B CA 1
ATOM 5857 C C . LYS B 1 188 ? -6.066 8.172 -11.32 1 83.69 188 LYS B C 1
ATOM 5859 O O . LYS B 1 188 ? -6.273 9.07 -10.5 1 83.69 188 LYS B O 1
ATOM 5864 N N . GLU B 1 189 ? -6.977 7.297 -11.688 1 88.5 189 GLU B N 1
ATOM 5865 C CA . GLU B 1 189 ? -8.312 7.324 -11.102 1 88.5 189 GLU B CA 1
ATOM 5866 C C . GLU B 1 189 ? -8.273 6.977 -9.617 1 88.5 189 GLU B C 1
ATOM 5868 O O . GLU B 1 189 ? -9.07 7.496 -8.828 1 88.5 189 GLU B O 1
ATOM 5873 N N . GLU B 1 190 ? -7.414 6.117 -9.266 1 87.62 190 GLU B N 1
ATOM 5874 C CA . GLU B 1 190 ? -7.246 5.75 -7.859 1 87.62 190 GLU B CA 1
ATOM 5875 C C . GLU B 1 190 ? -6.742 6.93 -7.035 1 87.62 190 GLU B C 1
ATOM 5877 O O . GLU B 1 190 ? -7.223 7.172 -5.926 1 87.62 190 GLU B O 1
ATOM 5882 N N . GLU B 1 191 ? -5.805 7.668 -7.598 1 79.88 191 GLU B N 1
ATOM 5883 C CA . GLU B 1 191 ? -5.301 8.867 -6.941 1 79.88 191 GLU B CA 1
ATOM 5884 C C . GLU B 1 191 ? -6.406 9.898 -6.746 1 79.88 191 GLU B C 1
ATOM 5886 O O . GLU B 1 191 ? -6.512 10.516 -5.684 1 79.88 191 GLU B O 1
ATOM 5891 N N . SER B 1 192 ? -7.125 10.055 -7.797 1 86.56 192 SER B N 1
ATOM 5892 C CA . SER B 1 192 ? -8.258 10.969 -7.727 1 86.56 192 SER B CA 1
ATOM 5893 C C . SER B 1 192 ? -9.273 10.516 -6.68 1 86.56 192 SER B C 1
ATOM 5895 O O . SER B 1 192 ? -9.781 11.328 -5.91 1 86.56 192 SER B O 1
ATOM 5897 N N . TYR B 1 193 ? -9.531 9.227 -6.637 1 91.25 193 TYR B N 1
ATOM 5898 C CA . TYR B 1 193 ? -10.445 8.648 -5.66 1 91.25 193 TYR B CA 1
ATOM 5899 C C . TYR B 1 193 ? -9.969 8.914 -4.238 1 91.25 193 TYR B C 1
ATOM 5901 O O . TYR B 1 193 ? -10.75 9.344 -3.381 1 91.25 193 TYR B O 1
ATOM 5909 N N . ILE B 1 194 ? -8.758 8.742 -4.051 1 86.81 194 ILE B N 1
ATOM 5910 C CA . ILE B 1 194 ? -8.172 8.906 -2.723 1 86.81 194 ILE B CA 1
ATOM 5911 C C . ILE B 1 194 ? -8.266 10.367 -2.297 1 86.81 194 ILE B C 1
ATOM 5913 O O . ILE B 1 194 ? -8.664 10.672 -1.173 1 86.81 194 ILE B O 1
ATOM 5917 N N . SER B 1 195 ? -7.914 11.234 -3.182 1 82.31 195 SER B N 1
ATOM 5918 C CA . SER B 1 195 ? -7.961 12.664 -2.889 1 82.31 195 SER B CA 1
ATOM 5919 C C . SER B 1 195 ? -9.383 13.125 -2.592 1 82.31 195 SER B C 1
ATOM 5921 O O . SER B 1 195 ? -9.609 13.867 -1.634 1 82.31 195 SER B O 1
ATOM 5923 N N . LYS B 1 196 ? -10.297 12.703 -3.404 1 89.5 196 LYS B N 1
ATOM 5924 C CA . LYS B 1 196 ? -11.695 13.094 -3.246 1 89.5 196 LYS B CA 1
ATOM 5925 C C . LYS B 1 196 ? -12.289 12.508 -1.968 1 89.5 196 LYS B C 1
ATOM 5927 O O . LYS B 1 196 ? -13.031 13.18 -1.253 1 89.5 196 LYS B O 1
ATOM 5932 N N . MET B 1 197 ? -11.938 11.273 -1.718 1 91.38 197 MET B N 1
ATOM 5933 C CA . MET B 1 197 ? -12.43 10.633 -0.502 1 91.38 197 MET B CA 1
ATOM 5934 C C . MET B 1 197 ? -11.844 11.305 0.74 1 91.38 197 MET B C 1
ATOM 5936 O O . MET B 1 197 ? -12.547 11.477 1.74 1 91.38 197 MET B O 1
ATOM 5940 N N . LYS B 1 198 ? -10.594 11.57 0.656 1 87.12 198 LYS B N 1
ATOM 5941 C CA . LYS B 1 198 ? -9.961 12.289 1.761 1 87.12 198 LYS B CA 1
ATOM 5942 C C . LYS B 1 198 ? -10.672 13.609 2.041 1 87.12 198 LYS B C 1
ATOM 5944 O O . LYS B 1 198 ? -10.969 13.93 3.193 1 87.12 198 LYS B O 1
ATOM 5949 N N . SER B 1 199 ? -10.898 14.375 1.018 1 86.75 199 SER B N 1
ATOM 5950 C CA . SER B 1 199 ? -11.609 15.641 1.132 1 86.75 199 SER B CA 1
ATOM 5951 C C . SER B 1 199 ? -13 15.438 1.732 1 86.75 199 SER B C 1
ATOM 5953 O O . SER B 1 199 ? -13.438 16.234 2.57 1 86.75 199 SER B O 1
ATOM 5955 N N . LEU B 1 200 ? -13.625 14.391 1.286 1 91.12 200 LEU B N 1
ATOM 5956 C CA . LEU B 1 200 ? -14.969 14.086 1.761 1 91.12 200 LEU B CA 1
ATOM 5957 C C . LEU B 1 200 ? -14.961 13.734 3.244 1 91.12 200 LEU B C 1
ATOM 5959 O O . LEU B 1 200 ? -15.812 14.195 4.004 1 91.12 200 LEU B O 1
ATOM 5963 N N . ILE B 1 201 ? -14.016 13.016 3.648 1 90.31 201 ILE B N 1
ATOM 5964 C CA . ILE B 1 201 ? -13.906 12.586 5.039 1 90.31 201 ILE B CA 1
ATOM 5965 C C . ILE B 1 201 ? -13.531 13.773 5.918 1 90.31 201 ILE B C 1
ATOM 5967 O O . ILE B 1 201 ? -14.109 13.961 6.996 1 90.31 201 ILE B O 1
ATOM 5971 N N . GLU B 1 202 ? -12.594 14.516 5.465 1 85.12 202 GLU B N 1
ATOM 5972 C CA . GLU B 1 202 ? -12.188 15.703 6.215 1 85.12 202 GLU B CA 1
ATOM 5973 C C . GLU B 1 202 ? -13.336 16.688 6.355 1 85.12 202 GLU B C 1
ATOM 5975 O O . GLU B 1 202 ? -13.414 17.422 7.348 1 85.12 202 GLU B O 1
ATOM 5980 N N . GLY B 1 203 ? -14.18 16.703 5.383 1 88.25 203 GLY B N 1
ATOM 5981 C CA . GLY B 1 203 ? -15.297 17.641 5.387 1 88.25 203 GLY B CA 1
ATOM 5982 C C . GLY B 1 203 ? -16.531 17.062 6.055 1 88.25 203 GLY B C 1
ATOM 5983 O O . GLY B 1 203 ? -17.547 17.766 6.184 1 88.25 203 GLY B O 1
ATOM 5984 N N . PHE B 1 204 ? -16.469 15.898 6.539 1 89.62 204 PHE B N 1
ATOM 5985 C CA . PHE B 1 204 ? -17.641 15.234 7.074 1 89.62 204 PHE B CA 1
ATOM 5986 C C . PHE B 1 204 ? -18.188 15.977 8.289 1 89.62 204 PHE B C 1
ATOM 5988 O O . PHE B 1 204 ? -19.391 16.094 8.469 1 89.62 204 PHE B O 1
ATOM 5995 N N . PRO B 1 205 ? -17.328 16.484 9.188 1 86.25 205 PRO B N 1
ATOM 5996 C CA . PRO B 1 205 ? -17.859 17.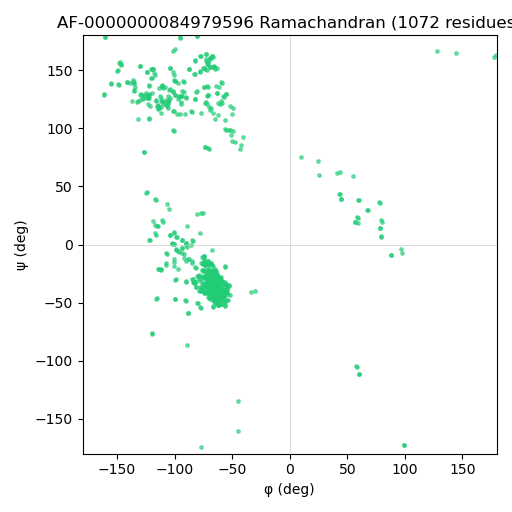25 10.312 1 86.25 205 PRO B CA 1
ATOM 5997 C C . PRO B 1 205 ? -18.766 18.406 9.867 1 86.25 205 PRO B C 1
ATOM 5999 O O . PRO B 1 205 ? -19.781 18.672 10.5 1 86.25 205 PRO B O 1
ATOM 6002 N N . ASP B 1 206 ? -18.375 19.047 8.781 1 85.81 206 ASP B N 1
ATOM 6003 C CA . ASP B 1 206 ? -19.203 20.125 8.234 1 85.81 206 ASP B CA 1
ATOM 6004 C C . ASP B 1 206 ? -20.531 19.578 7.711 1 85.81 206 ASP B C 1
ATOM 6006 O O . ASP B 1 206 ? -21.562 20.234 7.844 1 85.81 206 ASP B O 1
ATOM 6010 N N . LEU B 1 207 ? -20.484 18.422 7.156 1 90.19 207 LEU B N 1
ATOM 6011 C CA . LEU B 1 207 ? -21.703 17.812 6.633 1 90.19 207 LEU B CA 1
ATOM 6012 C C . LEU B 1 207 ? -22.609 17.359 7.77 1 90.19 207 LEU B C 1
ATOM 6014 O O . LEU B 1 207 ? -23.844 17.469 7.664 1 90.19 207 LEU B O 1
ATOM 6018 N N . TYR B 1 208 ? -21.969 16.891 8.781 1 89.31 208 TYR B N 1
ATOM 6019 C CA . TYR B 1 208 ? -22.703 16.422 9.945 1 89.31 208 TYR B CA 1
ATOM 6020 C C . TYR B 1 208 ? -23.484 17.547 10.594 1 89.31 208 TYR B C 1
ATOM 6022 O O . TYR B 1 208 ? -24.672 17.406 10.883 1 89.31 208 TYR B O 1
ATOM 6030 N N . VAL B 1 209 ? -22.891 18.734 10.742 1 87.06 209 VAL B N 1
ATOM 6031 C CA . VAL B 1 209 ? -23.5 19.844 11.453 1 87.06 209 VAL B CA 1
ATOM 6032 C C . VAL B 1 209 ? -24.422 20.609 10.508 1 87.06 209 VAL B C 1
ATOM 6034 O O . VAL B 1 209 ? -25.016 21.625 10.898 1 87.06 209 VAL B O 1
ATOM 6037 N N . SER B 1 210 ? -24.594 20.188 9.336 1 87.56 210 SER B N 1
ATOM 6038 C CA . SER B 1 210 ? -25.5 20.828 8.391 1 87.56 210 SER B CA 1
ATOM 6039 C C . SER B 1 210 ? -26.562 19.859 7.898 1 87.56 210 SER B C 1
ATOM 6041 O O . SER B 1 210 ? -27.328 20.172 6.988 1 87.56 210 SER B O 1
ATOM 6043 N N . ASN B 1 211 ? -26.609 18.703 8.367 1 87.25 211 ASN B N 1
ATOM 6044 C CA . ASN B 1 211 ? -27.562 17.672 7.98 1 87.25 211 ASN B CA 1
ATOM 6045 C C . ASN B 1 211 ? -27.453 17.328 6.496 1 87.25 211 ASN B C 1
ATOM 6047 O O . ASN B 1 211 ? -28.469 17.234 5.805 1 87.25 211 ASN B O 1
ATOM 6051 N N . ASN B 1 212 ? -26.281 17.312 6.016 1 89.88 212 ASN B N 1
ATOM 6052 C CA . ASN B 1 212 ? -26.078 17.047 4.598 1 89.88 212 ASN B CA 1
ATOM 6053 C C . ASN B 1 212 ? -25.266 15.758 4.387 1 89.88 212 ASN B C 1
ATOM 6055 O O . ASN B 1 212 ? -24.406 15.703 3.516 1 89.88 212 ASN B O 1
ATOM 6059 N N . GLU B 1 213 ? -25.547 14.797 5.195 1 90.25 213 GLU B N 1
ATOM 6060 C CA . GLU B 1 213 ? -24.828 13.531 5.07 1 90.25 213 GLU B CA 1
ATOM 6061 C C . GLU B 1 213 ? -25.141 12.852 3.738 1 90.25 213 GLU B C 1
ATOM 6063 O O . GLU B 1 213 ? -24.344 12.039 3.254 1 90.25 213 GLU B O 1
ATOM 6068 N N . GLY B 1 214 ? -26.312 13.211 3.152 1 89.69 214 GLY B N 1
ATOM 6069 C CA . GLY B 1 214 ? -26.641 12.695 1.835 1 89.69 214 GLY B CA 1
ATOM 6070 C C . GLY B 1 214 ? -25.609 13.055 0.775 1 89.69 214 GLY B C 1
ATOM 6071 O O . GLY B 1 214 ? -25.391 12.289 -0.165 1 89.69 214 GLY B O 1
ATOM 6072 N N . TYR B 1 215 ? -25.031 14.211 1.001 1 92.31 215 TYR B N 1
ATOM 6073 C CA . TYR B 1 215 ? -23.953 14.617 0.101 1 92.31 215 TYR B CA 1
ATOM 6074 C C . TYR B 1 215 ? -22.812 13.602 0.122 1 92.31 215 TYR B C 1
ATOM 6076 O O . TYR B 1 215 ? -22.266 13.25 -0.927 1 92.31 215 TYR B O 1
ATOM 6084 N N . PHE B 1 216 ? -22.516 13.188 1.266 1 93.31 216 PHE B N 1
ATOM 6085 C CA . PHE B 1 216 ? -21.453 12.211 1.442 1 93.31 216 PHE B CA 1
ATOM 6086 C C . PHE B 1 216 ? -21.766 10.93 0.683 1 93.31 216 PHE B C 1
ATOM 6088 O O . PHE B 1 216 ? -20.922 10.414 -0.056 1 93.31 216 PHE B O 1
ATOM 6095 N N . GLU B 1 217 ? -22.938 10.438 0.786 1 91.5 217 GLU B N 1
ATOM 6096 C CA . GLU B 1 217 ? -23.359 9.188 0.165 1 91.5 217 GLU B CA 1
ATOM 6097 C C . GLU B 1 217 ? -23.375 9.297 -1.356 1 91.5 217 GLU B C 1
ATOM 6099 O O . GLU B 1 217 ? -22.906 8.398 -2.055 1 91.5 217 GLU B O 1
ATOM 6104 N N . ASN B 1 218 ? -23.906 10.375 -1.822 1 92.25 218 ASN B N 1
ATOM 6105 C CA . ASN B 1 218 ? -24.031 10.57 -3.266 1 92.25 218 ASN B CA 1
ATOM 6106 C C . ASN B 1 218 ? -22.656 10.703 -3.924 1 92.25 218 ASN B C 1
ATOM 6108 O O . ASN B 1 218 ? -22.422 10.148 -4.996 1 92.25 218 ASN B O 1
ATOM 6112 N N . LYS B 1 219 ? -21.875 11.461 -3.275 1 93.31 219 LYS B N 1
ATOM 6113 C CA . LYS B 1 219 ? -20.547 11.648 -3.834 1 93.31 219 LYS B CA 1
ATOM 6114 C C . LYS B 1 219 ? -19.75 10.344 -3.787 1 93.31 219 LYS B C 1
ATOM 6116 O O . LYS B 1 219 ? -19 10.039 -4.719 1 93.31 219 LYS B O 1
ATOM 6121 N N . LEU B 1 220 ? -19.922 9.625 -2.738 1 93.94 220 LEU B N 1
ATOM 6122 C CA . LEU B 1 220 ? -19.266 8.32 -2.65 1 93.94 220 LEU B CA 1
ATOM 6123 C C . LEU B 1 220 ? -19.688 7.426 -3.809 1 93.94 220 LEU B C 1
ATOM 6125 O O . LEU B 1 220 ? -18.844 6.746 -4.41 1 93.94 220 LEU B O 1
ATOM 6129 N N . LYS B 1 221 ? -20.984 7.43 -4.074 1 92.81 221 LYS B N 1
ATOM 6130 C CA . LYS B 1 221 ? -21.5 6.617 -5.176 1 92.81 221 LYS B CA 1
ATOM 6131 C C . LYS B 1 221 ? -20.859 7.012 -6.496 1 92.81 221 LYS B C 1
ATOM 6133 O O . LYS B 1 221 ? -20.484 6.148 -7.297 1 92.81 221 LYS B O 1
ATOM 6138 N N . GLU B 1 222 ? -20.75 8.258 -6.633 1 93.25 222 GLU B N 1
ATOM 6139 C CA . GLU B 1 222 ? -20.141 8.766 -7.855 1 93.25 222 GLU B CA 1
ATOM 6140 C C . GLU B 1 222 ? -18.656 8.375 -7.945 1 93.25 222 GLU B C 1
ATOM 6142 O O . GLU B 1 222 ? -18.203 7.902 -8.984 1 93.25 222 GLU B O 1
ATOM 6147 N N . PHE B 1 223 ? -17.938 8.562 -6.844 1 93.94 223 PHE B N 1
ATOM 6148 C CA . PHE B 1 223 ? -16.516 8.242 -6.797 1 93.94 223 PHE B CA 1
ATOM 6149 C C . PHE B 1 223 ? -16.281 6.75 -7.027 1 93.94 223 PHE B C 1
ATOM 6151 O O . PHE B 1 223 ? -15.398 6.363 -7.789 1 93.94 223 PHE B O 1
ATOM 6158 N N . ASN B 1 224 ? -17.156 5.984 -6.398 1 93.06 224 ASN B N 1
ATOM 6159 C CA . ASN B 1 224 ? -17.016 4.535 -6.477 1 93.06 224 ASN B CA 1
ATOM 6160 C C . ASN B 1 224 ? -17.281 4.023 -7.891 1 93.06 224 ASN B C 1
ATOM 6162 O O . ASN B 1 224 ? -16.594 3.109 -8.359 1 93.06 224 ASN B O 1
ATOM 6166 N N . HIS B 1 225 ? -18.281 4.57 -8.445 1 92.12 225 HIS B N 1
ATOM 6167 C CA . HIS B 1 225 ? -18.641 4.117 -9.789 1 92.12 225 HIS B CA 1
ATOM 6168 C C . HIS B 1 225 ? -17.484 4.332 -10.758 1 92.12 225 HIS B C 1
ATOM 6170 O O . HIS B 1 225 ? -17.125 3.422 -11.516 1 92.12 225 HIS B O 1
ATOM 6176 N N . LYS B 1 226 ? -16.984 5.484 -10.773 1 92.5 226 LYS B N 1
ATOM 6177 C CA . LYS B 1 226 ? -15.883 5.801 -11.68 1 92.5 226 LYS B CA 1
ATOM 6178 C C . LYS B 1 226 ? -14.656 4.953 -11.359 1 92.5 226 LYS B C 1
ATOM 6180 O O . LYS B 1 226 ? -14.016 4.41 -12.273 1 92.5 226 LYS B O 1
ATOM 6185 N N . TYR B 1 227 ? -14.312 4.797 -10.125 1 93 227 TYR B N 1
ATOM 6186 C CA . TYR B 1 227 ? -13.164 4.02 -9.672 1 93 227 TYR B CA 1
ATOM 6187 C C . TYR B 1 227 ? -13.32 2.551 -10.055 1 93 227 TYR B C 1
ATOM 6189 O O . TYR B 1 227 ? -12.414 1.959 -10.648 1 93 227 TYR B O 1
ATOM 6197 N N . GLU B 1 228 ? -14.492 2.014 -9.766 1 92.88 228 GLU B N 1
ATOM 6198 C CA . GLU B 1 228 ? -14.711 0.587 -9.977 1 92.88 228 GLU B CA 1
ATOM 6199 C C . GLU B 1 228 ? -14.773 0.251 -11.461 1 92.88 228 GLU B C 1
ATOM 6201 O O . GLU B 1 228 ? -14.352 -0.828 -11.883 1 92.88 228 GLU B O 1
ATOM 6206 N N . THR B 1 229 ? -15.352 1.125 -12.234 1 92.75 229 THR B N 1
ATOM 6207 C CA . THR B 1 229 ? -15.438 0.885 -13.672 1 92.75 229 THR B CA 1
ATOM 6208 C C . THR B 1 229 ? -14.047 0.808 -14.289 1 92.75 229 THR B C 1
ATOM 6210 O O . THR B 1 229 ? -13.766 -0.082 -15.094 1 92.75 229 THR B O 1
ATOM 6213 N N . ASN B 1 230 ? -13.211 1.703 -13.945 1 91.75 230 ASN B N 1
ATOM 6214 C CA . ASN B 1 230 ? -11.844 1.701 -14.453 1 91.75 230 ASN B CA 1
ATOM 6215 C C . ASN B 1 230 ? -11.055 0.499 -13.938 1 91.75 230 ASN B C 1
ATOM 6217 O O . ASN B 1 230 ? -10.266 -0.095 -14.68 1 91.75 230 ASN B O 1
ATOM 6221 N N . TYR B 1 231 ? -11.234 0.166 -12.719 1 90.31 231 TYR B N 1
ATOM 6222 C CA . TYR B 1 231 ? -10.562 -0.992 -12.141 1 90.31 231 TYR B CA 1
ATOM 6223 C C . TYR B 1 231 ? -11 -2.277 -12.828 1 90.31 231 TYR B C 1
ATOM 6225 O O . TYR B 1 231 ? -10.172 -3.154 -13.102 1 90.31 231 TYR B O 1
ATOM 6233 N N . PHE B 1 232 ? -12.273 -2.363 -13.078 1 91.5 232 PHE B N 1
ATOM 6234 C CA . PHE B 1 232 ? -12.82 -3.527 -13.766 1 91.5 232 PHE B CA 1
ATOM 6235 C C . PHE B 1 232 ? -12.211 -3.676 -15.156 1 91.5 232 PHE B C 1
ATOM 6237 O O . PHE B 1 232 ? -11.836 -4.777 -15.555 1 91.5 232 PHE B O 1
ATOM 6244 N N . GLN B 1 233 ? -12.117 -2.619 -15.875 1 90.94 233 GLN B N 1
ATOM 6245 C CA . GLN B 1 233 ? -11.523 -2.664 -17.203 1 90.94 233 GLN B CA 1
ATOM 6246 C C . GLN B 1 233 ? -10.07 -3.121 -17.156 1 90.94 233 GLN B C 1
ATOM 6248 O O . GLN B 1 233 ? -9.633 -3.908 -18 1 90.94 233 GLN B O 1
ATOM 6253 N N . PHE B 1 234 ? -9.344 -2.645 -16.219 1 87.38 234 PHE B N 1
ATOM 6254 C CA . PHE B 1 234 ? -7.953 -3.043 -16.016 1 87.38 234 PHE B CA 1
ATOM 6255 C C . PHE B 1 234 ? -7.855 -4.527 -15.695 1 87.38 234 PHE B C 1
ATOM 6257 O O . PHE B 1 234 ? -7.047 -5.246 -16.281 1 87.38 234 PHE B O 1
ATOM 6264 N N . LEU B 1 235 ? -8.773 -4.98 -14.82 1 87.12 235 LEU B N 1
ATOM 6265 C CA . LEU B 1 235 ? -8.758 -6.367 -14.375 1 87.12 235 LEU B CA 1
ATOM 6266 C C . LEU B 1 235 ? -9.109 -7.312 -15.516 1 87.12 235 LEU B C 1
ATOM 6268 O O . LEU B 1 235 ? -8.508 -8.383 -15.656 1 87.12 235 LEU B O 1
ATOM 6272 N N . ILE B 1 236 ? -10.008 -6.965 -16.312 1 89.5 236 ILE B N 1
ATOM 6273 C CA . ILE B 1 236 ? -10.461 -7.84 -17.375 1 89.5 236 ILE B CA 1
ATOM 6274 C C . ILE B 1 236 ? -9.359 -7.996 -18.422 1 89.5 236 ILE B C 1
ATOM 6276 O O . ILE B 1 236 ? -9.18 -9.078 -19 1 89.5 236 ILE B O 1
ATOM 6280 N N . ILE B 1 237 ? -8.648 -6.941 -18.734 1 87.19 237 ILE B N 1
ATOM 6281 C CA . ILE B 1 237 ? -7.559 -7.035 -19.688 1 87.19 237 ILE B CA 1
ATOM 6282 C C . ILE B 1 237 ? -6.445 -7.918 -19.125 1 87.19 237 ILE B C 1
ATOM 6284 O O . ILE B 1 237 ? -5.828 -8.695 -19.859 1 87.19 237 ILE B O 1
ATOM 6288 N N . GLN B 1 238 ? -6.195 -7.832 -17.844 1 82.81 238 GLN B N 1
ATOM 6289 C CA . GLN B 1 238 ? -5.219 -8.695 -17.188 1 82.81 238 GLN B CA 1
ATOM 6290 C C . GLN B 1 238 ? -5.648 -10.156 -17.25 1 82.81 238 GLN B C 1
ATOM 6292 O O . GLN B 1 238 ? -4.832 -11.039 -17.547 1 82.81 238 GLN B O 1
ATOM 6297 N N . LEU B 1 239 ? -6.898 -10.367 -16.953 1 84.56 239 LEU B N 1
ATOM 6298 C CA . LEU B 1 239 ? -7.434 -11.727 -16.938 1 84.56 239 LEU B CA 1
ATOM 6299 C C . LEU B 1 239 ? -7.453 -12.312 -18.344 1 84.56 239 LEU B C 1
ATOM 6301 O O . LEU B 1 239 ? -7.18 -13.5 -18.531 1 84.56 239 LEU B O 1
ATOM 6305 N N . LYS B 1 240 ? -7.746 -11.438 -19.328 1 84.88 240 LYS B N 1
ATOM 6306 C CA . LYS B 1 240 ? -7.668 -11.898 -20.719 1 84.88 240 LYS B CA 1
ATOM 6307 C C . LYS B 1 240 ? -6.254 -12.344 -21.078 1 84.88 240 LYS B C 1
ATOM 6309 O O . LYS B 1 240 ? -6.07 -13.359 -21.75 1 84.88 240 LYS B O 1
ATOM 6314 N N . SER B 1 241 ? -5.352 -11.625 -20.703 1 81.94 241 SER B N 1
ATOM 6315 C CA . SER B 1 241 ? -3.961 -11.984 -20.938 1 81.94 241 SER B CA 1
ATOM 6316 C C . SER B 1 241 ? -3.611 -13.312 -20.281 1 81.94 241 SER B C 1
ATOM 6318 O O . SER B 1 241 ? -2.898 -14.141 -20.859 1 81.94 241 SER B O 1
ATOM 6320 N N . ALA B 1 242 ? -4.129 -13.5 -19.047 1 78.5 242 ALA B N 1
ATOM 6321 C CA . ALA B 1 242 ? -3.883 -14.742 -18.328 1 78.5 242 ALA B CA 1
ATOM 6322 C C . ALA B 1 242 ? -4.512 -15.93 -19.047 1 78.5 242 ALA B C 1
ATOM 6324 O O . ALA B 1 242 ? -3.902 -17 -19.156 1 78.5 242 ALA B O 1
ATOM 6325 N N . VAL B 1 243 ? -5.641 -15.75 -19.562 1 83.19 243 VAL B N 1
ATOM 6326 C CA . VAL B 1 243 ? -6.348 -16.797 -20.297 1 83.19 243 VAL B CA 1
ATOM 6327 C C . VAL B 1 243 ? -5.605 -17.125 -21.594 1 83.19 243 VAL B C 1
ATOM 6329 O O . VAL B 1 243 ? -5.422 -18.297 -21.938 1 83.19 243 VAL B O 1
ATOM 6332 N N . TYR B 1 244 ? -5.137 -16.062 -22.234 1 81.12 244 TYR B N 1
ATOM 6333 C CA . TYR B 1 244 ? -4.363 -16.266 -23.453 1 81.12 244 TYR B CA 1
ATOM 6334 C C . TYR B 1 244 ? -3.086 -17.047 -23.172 1 81.12 244 TYR B C 1
ATOM 6336 O O . TYR B 1 244 ? -2.729 -17.969 -23.906 1 81.12 244 TYR B O 1
ATOM 6344 N N . SER B 1 245 ? -2.467 -16.688 -22.156 1 77.44 245 SER B N 1
ATOM 6345 C CA . SER B 1 245 ? -1.222 -17.375 -21.812 1 77.44 245 SER B CA 1
ATOM 6346 C C . SER B 1 245 ? -1.474 -18.828 -21.438 1 77.44 245 SER B C 1
ATOM 6348 O O . SER B 1 245 ? -0.731 -19.719 -21.844 1 77.44 245 SER B O 1
ATOM 6350 N N . ALA B 1 246 ? -2.52 -19.016 -20.625 1 78.81 246 ALA B N 1
ATOM 6351 C CA . ALA B 1 246 ? -2.879 -20.375 -20.234 1 78.81 246 ALA B CA 1
ATOM 6352 C C . ALA B 1 246 ? -3.258 -21.203 -21.453 1 78.81 246 ALA B C 1
ATOM 6354 O O . ALA B 1 246 ? -2.873 -22.375 -21.562 1 78.81 246 ALA B O 1
ATOM 6355 N N . GLY B 1 247 ? -3.986 -20.594 -22.344 1 82.31 247 GLY B N 1
ATOM 6356 C CA . GLY B 1 247 ? -4.375 -21.281 -23.562 1 82.31 247 GLY B CA 1
ATOM 6357 C C . GLY B 1 247 ? -3.199 -21.641 -24.453 1 82.31 247 GLY B C 1
ATOM 6358 O O . GLY B 1 247 ? -3.107 -22.766 -24.953 1 82.31 247 GLY B O 1
ATOM 6359 N N . LEU B 1 248 ? -2.363 -20.734 -24.594 1 80.06 248 LEU B N 1
ATOM 6360 C CA . LEU B 1 248 ? -1.188 -20.984 -25.422 1 80.06 248 LEU B CA 1
ATOM 6361 C C . LEU B 1 248 ? -0.299 -22.062 -24.812 1 80.06 248 LEU B C 1
ATOM 6363 O O . LEU B 1 248 ? 0.261 -22.891 -25.531 1 80.06 248 LEU B O 1
ATOM 6367 N N . SER B 1 249 ? -0.167 -22.016 -23.531 1 79.19 249 SER B N 1
ATOM 6368 C CA . SER B 1 249 ? 0.635 -23.016 -22.844 1 79.19 249 SER B CA 1
ATOM 6369 C C . SER B 1 249 ? 0.017 -24.406 -23 1 79.19 249 SER B C 1
ATOM 6371 O O . SER B 1 249 ? 0.718 -25.375 -23.297 1 79.19 249 SER B O 1
ATOM 6373 N N . SER B 1 250 ? -1.277 -24.484 -22.812 1 81.5 250 SER B N 1
ATOM 6374 C CA . SER B 1 250 ? -1.961 -25.766 -22.938 1 81.5 250 SER B CA 1
ATOM 6375 C C . SER B 1 250 ? -1.89 -26.297 -24.359 1 81.5 250 SER B C 1
ATOM 6377 O O . SER B 1 250 ? -1.689 -27.5 -24.578 1 81.5 250 SER B O 1
ATOM 6379 N N . PHE B 1 251 ? -2.031 -25.406 -25.25 1 83.88 251 PHE B N 1
ATOM 6380 C CA . PHE B 1 251 ? -1.945 -25.797 -26.656 1 83.88 251 PHE B CA 1
ATOM 6381 C C . PHE B 1 251 ? -0.545 -26.297 -27 1 83.88 251 PHE B C 1
ATOM 6383 O O . PHE B 1 251 ? -0.39 -27.312 -27.672 1 83.88 251 PHE B O 1
ATOM 6390 N N . SER B 1 252 ? 0.387 -25.562 -26.578 1 82.19 252 SER B N 1
ATOM 6391 C CA . SER B 1 252 ? 1.77 -25.953 -26.828 1 82.19 252 SER B CA 1
ATOM 6392 C C . SER B 1 252 ? 2.09 -27.312 -26.203 1 82.19 252 SER B C 1
ATOM 6394 O O . SER B 1 252 ? 2.779 -28.141 -26.797 1 82.19 252 SER B O 1
ATOM 6396 N N . GLN B 1 253 ? 1.608 -27.5 -25.031 1 82.81 253 GLN B N 1
ATOM 6397 C CA . GLN B 1 253 ? 1.836 -28.766 -24.344 1 82.81 253 GLN B CA 1
ATOM 6398 C C . GLN B 1 253 ? 1.169 -29.922 -25.094 1 82.81 253 GLN B C 1
ATOM 6400 O O . GLN B 1 253 ? 1.752 -31 -25.219 1 82.81 253 GLN B O 1
ATOM 6405 N N . LEU B 1 254 ? -0.019 -29.703 -25.531 1 85.06 254 LEU B N 1
ATOM 6406 C CA . LEU B 1 254 ? -0.737 -30.734 -26.266 1 85.06 254 LEU B CA 1
ATOM 6407 C C . LEU B 1 254 ? -0.027 -31.062 -27.578 1 85.06 254 LEU B C 1
ATOM 6409 O O . LEU B 1 254 ? 0.06 -32.219 -27.969 1 85.06 254 LEU B O 1
ATOM 6413 N N . CYS B 1 255 ? 0.404 -30.062 -28.219 1 85.75 255 CYS B N 1
ATOM 6414 C CA . CYS B 1 255 ? 1.142 -30.266 -29.453 1 85.75 255 CYS B CA 1
ATOM 6415 C C . CYS B 1 255 ? 2.414 -31.062 -29.203 1 85.75 255 CYS B C 1
ATOM 6417 O O . CYS B 1 255 ? 2.752 -31.953 -29.984 1 85.75 255 CYS B O 1
ATOM 6419 N N . LEU B 1 256 ? 3.023 -30.734 -28.141 1 87.06 256 LEU B N 1
ATOM 6420 C CA . LEU B 1 256 ? 4.25 -31.453 -27.812 1 87.06 256 LEU B CA 1
ATOM 6421 C C . LEU B 1 256 ? 3.963 -32.938 -27.531 1 87.06 256 LEU B C 1
ATOM 6423 O O . LEU B 1 256 ? 4.684 -33.812 -28.016 1 87.06 256 LEU B O 1
ATOM 6427 N N . LEU B 1 257 ? 2.975 -33.188 -26.781 1 88.44 257 LEU B N 1
ATOM 6428 C CA . LEU B 1 257 ? 2.596 -34.562 -26.484 1 88.44 257 LEU B CA 1
ATOM 6429 C C . LEU B 1 257 ? 2.158 -35.281 -27.75 1 88.44 257 LEU B C 1
ATOM 6431 O O . LEU B 1 257 ? 2.51 -36.438 -27.953 1 88.44 257 LEU B O 1
ATOM 6435 N N . GLY B 1 258 ? 1.429 -34.562 -28.531 1 87.31 258 GLY B N 1
ATOM 6436 C CA . GLY B 1 258 ? 0.994 -35.156 -29.797 1 87.31 258 GLY B CA 1
ATOM 6437 C C . GLY B 1 258 ? 2.145 -35.531 -30.703 1 87.31 258 GLY B C 1
ATOM 6438 O O . GLY B 1 258 ? 2.188 -36.625 -31.234 1 87.31 258 GLY B O 1
ATOM 6439 N N . ILE B 1 259 ? 3.057 -34.656 -30.828 1 88.88 259 ILE B N 1
ATOM 6440 C CA . ILE B 1 259 ? 4.227 -34.906 -31.672 1 88.88 259 ILE B CA 1
ATOM 6441 C C . ILE B 1 259 ? 5.023 -36.094 -31.109 1 88.88 259 ILE B C 1
ATOM 6443 O O . ILE B 1 259 ? 5.496 -36.938 -31.859 1 88.88 259 ILE B O 1
ATOM 6447 N N . THR B 1 260 ? 5.16 -36.156 -29.844 1 89.56 260 THR B N 1
ATOM 6448 C CA . THR B 1 260 ? 5.879 -37.25 -29.203 1 89.56 260 THR B CA 1
ATOM 6449 C C . THR B 1 260 ? 5.168 -38.562 -29.469 1 89.56 260 THR B C 1
ATOM 6451 O O . THR B 1 260 ? 5.816 -39.594 -29.734 1 89.56 260 THR B O 1
ATOM 6454 N N . MET B 1 261 ? 3.879 -38.5 -29.391 1 88.75 261 MET B N 1
ATOM 6455 C CA . MET B 1 261 ? 3.09 -39.719 -29.656 1 88.75 261 MET B CA 1
ATOM 6456 C C . MET B 1 261 ? 3.322 -40.219 -31.078 1 88.75 261 MET B C 1
ATOM 6458 O O . MET B 1 261 ? 3.412 -41.406 -31.312 1 88.75 261 MET B O 1
ATOM 6462 N N . ILE B 1 262 ? 3.363 -39.312 -31.953 1 87.69 262 ILE B N 1
ATOM 6463 C CA . ILE B 1 262 ? 3.586 -39.688 -33.344 1 87.69 262 ILE B CA 1
ATOM 6464 C C . ILE B 1 262 ? 4.977 -40.281 -33.5 1 87.69 262 ILE B C 1
ATOM 6466 O O . ILE B 1 262 ? 5.133 -41.312 -34.188 1 87.69 262 ILE B O 1
ATOM 6470 N N . PHE B 1 263 ? 5.945 -39.75 -32.875 1 88.94 263 PHE B N 1
ATOM 6471 C CA . PHE B 1 263 ? 7.305 -40.25 -32.969 1 88.94 263 PHE B CA 1
ATOM 6472 C C . PHE B 1 263 ? 7.41 -41.625 -32.312 1 88.94 263 PHE B C 1
ATOM 6474 O O . PHE B 1 263 ? 8.164 -42.5 -32.781 1 88.94 263 PHE B O 1
ATOM 6481 N N . VAL B 1 264 ? 6.684 -41.844 -31.281 1 86.75 264 VAL B N 1
ATOM 6482 C CA . VAL B 1 264 ? 6.672 -43.125 -30.625 1 86.75 264 VAL B CA 1
ATOM 6483 C C . VAL B 1 264 ? 6.004 -44.156 -31.531 1 86.75 264 VAL B C 1
ATOM 6485 O O . VAL B 1 264 ? 6.457 -45.312 -31.609 1 86.75 264 VAL B O 1
ATOM 6488 N N . SER B 1 265 ? 4.918 -43.781 -32.188 1 85 265 SER B N 1
ATOM 6489 C CA . SER B 1 265 ? 4.195 -44.656 -33.094 1 85 265 SER B CA 1
ATOM 6490 C C . SER B 1 265 ? 5.078 -45.125 -34.25 1 85 265 SER B C 1
ATOM 6492 O O . SER B 1 265 ? 4.926 -46.219 -34.75 1 85 265 SER B O 1
ATOM 6494 N N . PHE B 1 266 ? 6.02 -44.281 -34.656 1 87.25 266 PHE B N 1
ATOM 6495 C CA . PHE B 1 266 ? 6.926 -44.594 -35.75 1 87.25 266 PHE B CA 1
ATOM 6496 C C . PHE B 1 266 ? 8.172 -45.312 -35.219 1 87.25 266 PHE B C 1
ATOM 6498 O O . PHE B 1 266 ? 9.078 -45.625 -35.969 1 87.25 266 PHE B O 1
ATOM 6505 N N . GLY B 1 267 ? 8.258 -45.5 -33.906 1 86.12 267 GLY B N 1
ATOM 6506 C CA . GLY B 1 267 ? 9.383 -46.188 -33.312 1 86.12 267 GLY B CA 1
ATOM 6507 C C . GLY B 1 267 ? 10.609 -45.312 -33.156 1 86.12 267 GLY B C 1
ATOM 6508 O O . GLY B 1 267 ? 11.727 -45.812 -33.031 1 86.12 267 GLY B O 1
ATOM 6509 N N . LYS B 1 268 ? 10.438 -44.062 -33.188 1 88.44 268 LYS B N 1
ATOM 6510 C CA . LYS B 1 268 ? 11.57 -43.125 -33.156 1 88.44 268 LYS B CA 1
ATOM 6511 C C . LYS B 1 268 ? 11.789 -42.594 -31.75 1 88.44 268 LYS B C 1
ATOM 6513 O O . LYS B 1 268 ? 12.727 -41.812 -31.5 1 88.44 268 LYS B O 1
ATOM 6518 N N . ALA B 1 269 ? 10.938 -42.938 -30.828 1 87.81 269 ALA B N 1
ATOM 6519 C CA . ALA B 1 269 ? 11.055 -42.594 -29.422 1 87.81 269 ALA B CA 1
ATOM 6520 C C . ALA B 1 269 ? 10.43 -43.656 -28.516 1 87.81 269 ALA B C 1
ATOM 6522 O O . ALA B 1 269 ? 9.516 -44.344 -28.938 1 87.81 269 ALA B O 1
ATOM 6523 N N . PRO B 1 270 ? 11.016 -43.719 -27.391 1 87.06 270 PRO B N 1
ATOM 6524 C CA . PRO B 1 270 ? 10.422 -44.688 -26.484 1 87.06 270 PRO B CA 1
ATOM 6525 C C . PRO B 1 270 ? 9.062 -44.281 -25.938 1 87.06 270 PRO B C 1
ATOM 6527 O O . PRO B 1 270 ? 8.758 -43.062 -25.922 1 87.06 270 PRO B O 1
ATOM 6530 N N . ILE B 1 271 ? 8.266 -45.219 -25.5 1 84.69 271 ILE B N 1
ATOM 6531 C CA . ILE B 1 271 ? 6.918 -44.969 -25.016 1 84.69 271 ILE B CA 1
ATOM 6532 C C . ILE B 1 271 ? 6.988 -44.062 -23.766 1 84.69 271 ILE B C 1
ATOM 6534 O O . ILE B 1 271 ? 6.137 -43.219 -23.562 1 84.69 271 ILE B O 1
ATOM 6538 N N . GLY B 1 272 ? 8.023 -44.219 -23 1 85.75 272 GLY B N 1
ATOM 6539 C CA . GLY B 1 272 ? 8.195 -43.438 -21.797 1 85.75 272 GLY B CA 1
ATOM 6540 C C . GLY B 1 272 ? 8.414 -41.969 -22.062 1 85.75 272 GLY B C 1
ATOM 6541 O O . GLY B 1 272 ? 8.211 -41.125 -21.188 1 85.75 272 GLY B O 1
ATOM 6542 N N . SER B 1 273 ? 8.805 -41.656 -23.328 1 86.94 273 SER B N 1
ATOM 6543 C CA . SER B 1 273 ? 9.023 -40.25 -23.672 1 86.94 273 SER B CA 1
ATOM 6544 C C . SER B 1 273 ? 7.73 -39.469 -23.594 1 86.94 273 SER B C 1
ATOM 6546 O O . SER B 1 273 ? 7.758 -38.25 -23.359 1 86.94 273 SER B O 1
ATOM 6548 N N . ILE B 1 274 ? 6.637 -40.125 -23.672 1 86.62 274 ILE B N 1
ATOM 6549 C CA . ILE B 1 274 ? 5.355 -39.406 -23.578 1 86.62 274 ILE B CA 1
ATOM 6550 C C . ILE B 1 274 ? 5.172 -38.875 -22.156 1 86.62 274 ILE B C 1
ATOM 6552 O O . ILE B 1 274 ? 4.816 -37.719 -21.953 1 86.62 274 ILE B O 1
ATOM 6556 N N . LEU B 1 275 ? 5.477 -39.75 -21.203 1 85.25 275 LEU B N 1
ATOM 6557 C CA . LEU B 1 275 ? 5.367 -39.312 -19.812 1 85.25 275 LEU B CA 1
ATOM 6558 C C . LEU B 1 275 ? 6.398 -38.25 -19.484 1 85.25 275 LEU B C 1
ATOM 6560 O O . LEU B 1 275 ? 6.098 -37.281 -18.766 1 85.25 275 LEU B O 1
ATOM 6564 N N . ALA B 1 276 ? 7.508 -38.406 -19.984 1 86.75 276 ALA B N 1
ATOM 6565 C CA . ALA B 1 276 ? 8.562 -37.406 -19.75 1 86.75 276 ALA B CA 1
ATOM 6566 C C . ALA B 1 276 ? 8.18 -36.062 -20.328 1 86.75 276 ALA B C 1
ATOM 6568 O O . ALA B 1 276 ? 8.484 -35.031 -19.734 1 86.75 276 ALA B O 1
ATOM 6569 N N . MET B 1 277 ? 7.59 -36.062 -21.469 1 87.81 277 MET B N 1
ATOM 6570 C CA . MET B 1 277 ? 7.203 -34.812 -22.109 1 87.81 277 MET B CA 1
ATOM 6571 C C . MET B 1 277 ? 6.117 -34.094 -21.312 1 87.81 277 MET B C 1
ATOM 6573 O O . MET B 1 277 ? 6.016 -32.875 -21.359 1 87.81 277 MET B O 1
ATOM 6577 N N . ALA B 1 278 ? 5.32 -34.875 -20.641 1 82.38 278 ALA B N 1
ATOM 6578 C CA . ALA B 1 278 ? 4.32 -34.25 -19.781 1 82.38 278 ALA B CA 1
ATOM 6579 C C . ALA B 1 278 ? 4.984 -33.438 -18.688 1 82.38 278 ALA B C 1
ATOM 6581 O O . ALA B 1 278 ? 4.5 -32.344 -18.328 1 82.38 278 ALA B O 1
ATOM 6582 N N . GLY B 1 279 ? 6.023 -33.938 -18.156 1 83.5 279 GLY B N 1
ATOM 6583 C CA . GLY B 1 279 ? 6.75 -33.219 -17.109 1 83.5 279 GLY B CA 1
ATOM 6584 C C . GLY B 1 279 ? 7.676 -32.156 -17.672 1 83.5 279 GLY B C 1
ATOM 6585 O O . GLY B 1 279 ? 7.637 -30.984 -17.234 1 83.5 279 GLY B O 1
ATOM 6586 N N . LEU B 1 280 ? 8.484 -32.531 -18.625 1 87.69 280 LEU B N 1
ATOM 6587 C CA . LEU B 1 280 ? 9.477 -31.625 -19.203 1 87.69 280 LEU B CA 1
ATOM 6588 C C . LEU B 1 280 ? 8.805 -30.484 -19.969 1 87.69 280 LEU B C 1
ATOM 6590 O O . LEU B 1 280 ? 9.297 -29.344 -19.953 1 87.69 280 LEU B O 1
ATOM 6594 N N . GLY B 1 281 ? 7.746 -30.859 -20.594 1 84.62 281 GLY B N 1
ATOM 6595 C CA . GLY B 1 281 ? 7.012 -29.828 -21.297 1 84.62 281 GLY B CA 1
ATOM 6596 C C . GLY B 1 281 ? 6.527 -28.703 -20.391 1 84.62 281 GLY B C 1
ATOM 6597 O O . GLY B 1 281 ? 6.586 -27.531 -20.75 1 84.62 281 GLY B O 1
ATOM 6598 N N . GLN B 1 282 ? 6.055 -29.125 -19.25 1 80.94 282 GLN B N 1
ATOM 6599 C CA . GLN B 1 282 ? 5.582 -28.141 -18.281 1 80.94 282 GLN B CA 1
ATOM 6600 C C . GLN B 1 282 ? 6.723 -27.234 -17.812 1 80.94 282 GLN B C 1
ATOM 6602 O O . GLN B 1 282 ? 6.539 -26.031 -17.688 1 80.94 282 GLN B O 1
ATOM 6607 N N . VAL B 1 283 ? 7.824 -27.781 -17.562 1 85 283 VAL B N 1
ATOM 6608 C CA . VAL B 1 283 ? 8.992 -27.016 -17.125 1 85 283 VAL B CA 1
ATOM 6609 C C . VAL B 1 283 ? 9.438 -26.062 -18.234 1 85 283 VAL B C 1
ATOM 6611 O O . VAL B 1 283 ? 9.773 -24.906 -17.969 1 85 283 VAL B O 1
ATOM 6614 N N . PHE B 1 284 ? 9.422 -26.562 -19.406 1 86.88 284 PHE B N 1
ATOM 6615 C CA . PHE B 1 284 ? 9.812 -25.766 -20.547 1 86.88 284 PHE B CA 1
ATOM 6616 C C . PHE B 1 284 ? 8.883 -24.578 -20.719 1 86.88 284 PHE B C 1
ATOM 6618 O O . PHE B 1 284 ? 9.336 -23.438 -20.859 1 86.88 284 PHE B O 1
ATOM 6625 N N . MET B 1 285 ? 7.625 -24.875 -20.75 1 81.88 285 MET B N 1
ATOM 6626 C CA . MET B 1 285 ? 6.637 -23.812 -20.922 1 81.88 285 MET B CA 1
ATOM 6627 C C . MET B 1 285 ? 6.664 -22.844 -19.766 1 81.88 285 MET B C 1
ATOM 6629 O O . MET B 1 285 ? 6.492 -21.641 -19.953 1 81.88 285 MET B O 1
ATOM 6633 N N . GLY B 1 286 ? 6.852 -23.375 -18.609 1 82 286 GLY B N 1
ATOM 6634 C CA . GLY B 1 286 ? 7.008 -22.516 -17.453 1 82 286 GLY B CA 1
ATOM 6635 C C . GLY B 1 286 ? 8.203 -21.594 -17.547 1 82 286 GLY B C 1
ATOM 6636 O O . GLY B 1 286 ? 8.117 -20.422 -17.188 1 82 286 GLY B O 1
ATOM 6637 N N . GLY B 1 287 ? 9.273 -22.109 -17.984 1 85 287 GLY B N 1
ATOM 6638 C CA . GLY B 1 287 ? 10.461 -21.297 -18.219 1 85 287 GLY B CA 1
ATOM 6639 C C . GLY B 1 287 ? 10.242 -20.188 -19.219 1 85 287 GLY B C 1
ATOM 6640 O O . GLY B 1 287 ? 10.648 -19.047 -18.984 1 85 287 GLY B O 1
ATOM 6641 N N . MET B 1 288 ? 9.562 -20.484 -20.25 1 82.88 288 MET B N 1
ATOM 6642 C CA . MET B 1 288 ? 9.305 -19.5 -21.281 1 82.88 288 MET B CA 1
ATOM 6643 C C . MET B 1 288 ? 8.422 -18.375 -20.766 1 82.88 288 MET B C 1
ATOM 6645 O O . MET B 1 288 ? 8.703 -17.188 -20.984 1 82.88 288 MET B O 1
ATOM 6649 N N . SER B 1 289 ? 7.379 -18.812 -20.141 1 79 289 SER B N 1
ATOM 6650 C CA . SER B 1 289 ? 6.496 -17.828 -19.531 1 79 289 SER B CA 1
ATOM 6651 C C . SER B 1 289 ? 7.234 -17 -18.484 1 79 289 SER B C 1
ATOM 6653 O O . SER B 1 289 ? 7 -15.797 -18.359 1 79 289 SER B O 1
ATOM 6655 N N . GLY B 1 290 ? 8.062 -17.672 -17.734 1 83.69 290 GLY B N 1
ATOM 6656 C CA . GLY B 1 290 ? 8.875 -16.984 -16.734 1 83.69 290 GLY B CA 1
ATOM 6657 C C . GLY B 1 290 ? 9.758 -15.898 -17.328 1 83.69 290 GLY B C 1
ATOM 6658 O O . GLY B 1 290 ? 9.875 -14.812 -16.75 1 83.69 290 GLY B O 1
ATOM 6659 N N . ILE B 1 291 ? 10.312 -16.094 -18.453 1 85.31 291 ILE B N 1
ATOM 6660 C CA . ILE B 1 291 ? 11.172 -15.109 -19.109 1 85.31 291 ILE B CA 1
ATOM 6661 C C . ILE B 1 291 ? 10.352 -13.883 -19.516 1 85.31 291 ILE B C 1
ATOM 6663 O O . ILE B 1 291 ? 10.727 -12.75 -19.203 1 85.31 291 ILE B O 1
ATOM 6667 N N . VAL B 1 292 ? 9.281 -14.133 -20.109 1 77.19 292 VAL B N 1
ATOM 6668 C CA . VAL B 1 292 ? 8.438 -13.047 -20.594 1 77.19 292 VAL B CA 1
ATOM 6669 C C . VAL B 1 292 ? 7.977 -12.18 -19.422 1 77.19 292 VAL B C 1
ATOM 6671 O O . VAL B 1 292 ? 8.141 -10.961 -19.453 1 77.19 292 VAL B O 1
ATOM 6674 N N . ASN B 1 293 ? 7.496 -12.836 -18.391 1 77.56 293 ASN B N 1
ATOM 6675 C CA . ASN B 1 293 ? 6.965 -12.117 -17.234 1 77.56 293 ASN B CA 1
ATOM 6676 C C . ASN B 1 293 ? 8.062 -11.359 -16.5 1 77.56 293 ASN B C 1
ATOM 6678 O O . ASN B 1 293 ? 7.832 -10.25 -16.016 1 77.56 293 ASN B O 1
ATOM 6682 N N . SER B 1 294 ? 9.227 -11.977 -16.406 1 86.12 294 SER B N 1
ATOM 6683 C CA . SER B 1 294 ? 10.344 -11.344 -15.711 1 86.12 294 SER B CA 1
ATOM 6684 C C . SER B 1 294 ? 10.836 -10.109 -16.453 1 86.12 294 SER B C 1
ATOM 6686 O O . SER B 1 294 ? 11.156 -9.094 -15.844 1 86.12 294 SER B O 1
ATOM 6688 N N . VAL B 1 295 ? 10.828 -10.148 -17.766 1 82.5 295 VAL B N 1
ATOM 6689 C CA . VAL B 1 295 ? 11.273 -9.016 -18.578 1 82.5 295 VAL B CA 1
ATOM 6690 C C . VAL B 1 295 ? 10.289 -7.852 -18.422 1 82.5 295 VAL B C 1
ATOM 6692 O O . VAL B 1 295 ? 10.703 -6.703 -18.234 1 82.5 295 VAL B O 1
ATOM 6695 N N . ILE B 1 296 ? 9.078 -8.164 -18.422 1 74.62 296 ILE B N 1
ATOM 6696 C CA . ILE B 1 296 ? 8.039 -7.148 -18.234 1 74.62 296 ILE B CA 1
ATOM 6697 C C . ILE B 1 296 ? 8.188 -6.512 -16.859 1 74.62 296 ILE B C 1
ATOM 6699 O O . ILE B 1 296 ? 8.164 -5.285 -16.734 1 74.62 296 ILE B O 1
ATOM 6703 N N . SER B 1 297 ? 8.359 -7.391 -15.883 1 80.56 297 SER B N 1
ATOM 6704 C CA . SER B 1 297 ? 8.484 -6.922 -14.508 1 80.56 297 SER B CA 1
ATOM 6705 C C . SER B 1 297 ? 9.695 -6.016 -14.336 1 80.56 297 SER B C 1
ATOM 6707 O O . SER B 1 297 ? 9.594 -4.941 -13.742 1 80.56 297 SER B O 1
ATOM 6709 N N . ILE B 1 298 ? 10.797 -6.379 -14.891 1 85.81 298 ILE B N 1
ATOM 6710 C CA . ILE B 1 298 ? 12.031 -5.609 -14.789 1 85.81 298 ILE B CA 1
ATOM 6711 C C . ILE B 1 298 ? 11.859 -4.266 -15.492 1 85.81 298 ILE B C 1
ATOM 6713 O O . ILE B 1 298 ? 12.227 -3.223 -14.945 1 85.81 298 ILE B O 1
ATOM 6717 N N . LYS B 1 299 ? 11.297 -4.281 -16.609 1 81.19 299 LYS B N 1
ATOM 6718 C CA . LYS B 1 299 ? 11.109 -3.049 -17.375 1 81.19 299 LYS B CA 1
ATOM 6719 C C . LYS B 1 299 ? 10.18 -2.088 -16.641 1 81.19 299 LYS B C 1
ATOM 6721 O O . LYS B 1 299 ? 10.383 -0.872 -16.672 1 81.19 299 LYS B O 1
ATOM 6726 N N . SER B 1 300 ? 9.25 -2.646 -15.984 1 77 300 SER B N 1
ATOM 6727 C CA . SER B 1 300 ? 8.289 -1.814 -15.266 1 77 300 SER B CA 1
ATOM 6728 C C . SER B 1 300 ? 8.938 -1.143 -14.055 1 77 300 SER B C 1
ATOM 6730 O O . SER B 1 300 ? 8.43 -0.137 -13.555 1 77 300 SER B O 1
ATOM 6732 N N . SER B 1 301 ? 10.031 -1.727 -13.547 1 82.44 301 SER B N 1
ATOM 6733 C CA . SER B 1 301 ? 10.727 -1.15 -12.398 1 82.44 301 SER B CA 1
ATOM 6734 C C . SER B 1 301 ? 11.523 0.089 -12.805 1 82.44 301 SER B C 1
ATOM 6736 O O . SER B 1 301 ? 11.938 0.869 -11.945 1 82.44 301 SER B O 1
ATOM 6738 N N . ASN B 1 302 ? 11.664 0.363 -14.07 1 82.06 302 ASN B N 1
ATOM 6739 C CA . ASN B 1 302 ? 12.469 1.475 -14.57 1 82.06 302 ASN B CA 1
ATOM 6740 C C . ASN B 1 302 ? 11.891 2.82 -14.141 1 82.06 302 ASN B C 1
ATOM 6742 O O . ASN B 1 302 ? 12.625 3.789 -13.961 1 82.06 302 ASN B O 1
ATOM 6746 N N . VAL B 1 303 ? 10.648 2.846 -13.922 1 77.12 303 VAL B N 1
ATOM 6747 C CA . VAL B 1 303 ? 9.992 4.086 -13.531 1 77.12 303 VAL B CA 1
ATOM 6748 C C . VAL B 1 303 ? 10.523 4.547 -12.172 1 77.12 303 VAL B C 1
ATOM 6750 O O . VAL B 1 303 ? 10.727 5.742 -11.953 1 77.12 303 VAL B O 1
ATOM 6753 N N . PHE B 1 304 ? 10.812 3.607 -11.312 1 80 304 PHE B N 1
ATOM 6754 C CA . PHE B 1 304 ? 11.305 3.939 -9.977 1 80 304 PHE B CA 1
ATOM 6755 C C . PHE B 1 304 ? 12.758 4.398 -10.031 1 80 304 PHE B C 1
ATOM 6757 O O . PHE B 1 304 ? 13.141 5.324 -9.312 1 80 304 PHE B O 1
ATOM 6764 N N . PHE B 1 305 ? 13.5 3.848 -10.922 1 79.75 305 PHE B N 1
ATOM 6765 C CA . PHE B 1 305 ? 14.898 4.234 -11.062 1 79.75 305 PHE B CA 1
ATOM 6766 C C . PHE B 1 305 ? 15.016 5.633 -11.648 1 79.75 305 PHE B C 1
ATOM 6768 O O . PHE B 1 305 ? 15.914 6.395 -11.281 1 79.75 305 PHE B O 1
ATOM 6775 N N . LYS B 1 306 ? 14.148 5.938 -12.484 1 78.56 306 LYS B N 1
ATOM 6776 C CA . LYS B 1 306 ? 14.172 7.25 -13.125 1 78.56 306 LYS B CA 1
ATOM 6777 C C . LYS B 1 306 ? 13.898 8.359 -12.117 1 78.56 306 LYS B C 1
ATOM 6779 O O . LYS B 1 306 ? 14.461 9.453 -12.211 1 78.56 306 LYS B O 1
ATOM 6784 N N . LYS B 1 307 ? 13.031 8.078 -11.211 1 75.5 307 LYS B N 1
ATOM 6785 C CA . LYS B 1 307 ? 12.727 9.055 -10.164 1 75.5 307 LYS B CA 1
ATOM 6786 C C . LYS B 1 307 ? 13.992 9.43 -9.391 1 75.5 307 LYS B C 1
ATOM 6788 O O . LYS B 1 307 ? 14.172 10.594 -9.031 1 75.5 307 LYS B O 1
ATOM 6793 N N . TYR B 1 308 ? 14.844 8.508 -9.25 1 75.88 308 TYR B N 1
ATOM 6794 C CA . TYR B 1 308 ? 16.016 8.711 -8.414 1 75.88 308 TYR B CA 1
ATOM 6795 C C . TYR B 1 308 ? 17.172 9.281 -9.234 1 75.88 308 TYR B C 1
ATOM 6797 O O . TYR B 1 308 ? 18.031 9.984 -8.695 1 75.88 308 TYR B O 1
ATOM 6805 N N . GLU B 1 309 ? 17.203 8.883 -10.477 1 73.19 309 GLU B N 1
ATOM 6806 C CA . GLU B 1 309 ? 18.266 9.359 -11.352 1 73.19 309 GLU B CA 1
ATOM 6807 C C . GLU B 1 309 ? 18.203 10.875 -11.539 1 73.19 309 GLU B C 1
ATOM 6809 O O . GLU B 1 309 ? 19.219 11.531 -11.742 1 73.19 309 GLU B O 1
ATOM 6814 N N . ASN B 1 310 ? 17 11.367 -11.352 1 67.25 310 ASN B N 1
ATOM 6815 C CA . ASN B 1 310 ? 16.797 12.797 -11.562 1 67.25 310 ASN B CA 1
ATOM 6816 C C . ASN B 1 310 ? 17.234 13.609 -10.344 1 67.25 310 ASN B C 1
ATOM 6818 O O . ASN B 1 310 ? 17.375 14.828 -10.422 1 67.25 310 ASN B O 1
ATOM 6822 N N . ILE B 1 311 ? 17.297 12.922 -9.281 1 67.06 311 ILE B N 1
ATOM 6823 C CA . ILE B 1 311 ? 17.781 13.656 -8.117 1 67.06 311 ILE B CA 1
ATOM 6824 C C . ILE B 1 311 ? 19.281 13.891 -8.234 1 67.06 311 ILE B C 1
ATOM 6826 O O . ILE B 1 311 ? 20.062 12.938 -8.266 1 67.06 311 ILE B O 1
ATOM 6830 N N . LEU B 1 312 ? 19.625 15.008 -9 1 53.28 312 LEU B N 1
ATOM 6831 C CA . LEU B 1 312 ? 20.984 15.445 -9.234 1 53.28 312 LEU B CA 1
ATOM 6832 C C . LEU B 1 312 ? 21.75 15.594 -7.918 1 53.28 312 LEU B C 1
ATOM 6834 O O . LEU B 1 312 ? 21.25 16.234 -6.98 1 53.28 312 LEU B O 1
ATOM 6838 N N . SER B 1 313 ? 22.578 14.523 -7.555 1 54.62 313 SER B N 1
ATOM 6839 C CA . SER B 1 313 ? 23.484 14.758 -6.441 1 54.62 313 SER B CA 1
ATOM 6840 C C . SER B 1 313 ? 24.25 16.062 -6.621 1 54.62 313 SER B C 1
ATOM 6842 O O . SER B 1 313 ? 24.672 16.391 -7.734 1 54.62 313 SER B O 1
ATOM 6844 N N . ARG B 1 314 ? 24.156 16.984 -5.883 1 52.53 314 ARG B N 1
ATOM 6845 C CA . ARG B 1 314 ? 25.156 18.062 -5.828 1 52.53 314 ARG B CA 1
ATOM 6846 C C . ARG B 1 314 ? 26.562 17.5 -5.766 1 52.53 314 ARG B C 1
ATOM 6848 O O . ARG B 1 314 ? 26.844 16.609 -4.965 1 52.53 314 ARG B O 1
ATOM 6855 N N . ASN B 1 315 ? 27.188 17.234 -6.844 1 48.78 315 ASN B N 1
ATOM 6856 C CA . ASN B 1 315 ? 28.609 16.953 -6.641 1 48.78 315 ASN B CA 1
ATOM 6857 C C . ASN B 1 315 ? 29.219 17.906 -5.609 1 48.78 315 ASN B C 1
ATOM 6859 O O . ASN B 1 315 ? 29.203 19.125 -5.789 1 48.78 315 ASN B O 1
ATOM 6863 N N . PRO B 1 316 ? 29.25 17.547 -4.395 1 47.72 316 PRO B N 1
ATOM 6864 C CA . PRO B 1 316 ? 29.875 18.406 -3.396 1 47.72 316 PRO B CA 1
ATOM 6865 C C . PRO B 1 316 ? 31.016 19.25 -3.979 1 47.72 316 PRO B C 1
ATOM 6867 O O . PRO B 1 316 ? 31.5 20.188 -3.328 1 47.72 316 PRO B O 1
ATOM 6870 N N . LYS B 1 317 ? 31.891 18.656 -4.906 1 42.09 317 LYS B N 1
ATOM 6871 C CA . LYS B 1 317 ? 33.281 19.047 -5.133 1 42.09 317 LYS B CA 1
ATOM 6872 C C . LYS B 1 317 ? 33.375 20.5 -5.547 1 42.09 317 LYS B C 1
ATOM 6874 O O . LYS B 1 317 ? 34.469 21.109 -5.473 1 42.09 317 LYS B O 1
ATOM 6879 N N . ASP B 1 318 ? 32.562 20.906 -6.48 1 43.75 318 ASP B N 1
ATOM 6880 C CA . ASP B 1 318 ? 33.312 21.75 -7.398 1 43.75 318 ASP B CA 1
ATOM 6881 C C . ASP B 1 318 ? 33.594 23.125 -6.785 1 43.75 318 ASP B C 1
ATOM 6883 O O . ASP B 1 318 ? 34.188 24 -7.43 1 43.75 318 ASP B O 1
ATOM 6887 N N . PHE B 1 319 ? 32.875 23.578 -5.684 1 46.06 319 PHE B N 1
ATOM 6888 C CA . PHE B 1 319 ? 33.156 24.984 -5.492 1 46.06 319 PHE B CA 1
ATOM 6889 C C . PHE B 1 319 ? 34.219 25.172 -4.418 1 46.06 319 PHE B C 1
ATOM 6891 O O . PHE B 1 319 ? 34.219 24.469 -3.406 1 46.06 319 PHE B O 1
ATOM 6898 N N . GLU B 1 320 ? 35.375 25.609 -4.688 1 51.28 320 GLU B N 1
ATOM 6899 C CA . GLU B 1 320 ? 36.375 26.141 -3.785 1 51.28 320 GLU B CA 1
ATOM 6900 C C . GLU B 1 320 ? 35.75 27.062 -2.742 1 51.28 320 GLU B C 1
ATOM 6902 O O . GLU B 1 320 ? 35.156 28.078 -3.086 1 51.28 320 GLU B O 1
ATOM 6907 N N . SER B 1 321 ? 35.25 26.594 -1.656 1 59.5 321 SER B N 1
ATOM 6908 C CA . SER B 1 321 ? 34.562 27.344 -0.606 1 59.5 321 SER B CA 1
ATOM 6909 C C . SER B 1 321 ? 35.5 28.297 0.115 1 59.5 321 SER B C 1
ATOM 6911 O O . SER B 1 321 ? 36.625 27.922 0.456 1 59.5 321 SER B O 1
ATOM 6913 N N . LYS B 1 322 ? 35.375 29.609 0.036 1 64.69 322 LYS B N 1
ATOM 6914 C CA . LYS B 1 322 ? 36.125 30.578 0.844 1 64.69 322 LYS B CA 1
ATOM 6915 C C . LYS B 1 322 ? 35.688 30.5 2.309 1 64.69 322 LYS B C 1
ATOM 6917 O O . LYS B 1 322 ? 34.5 30.375 2.609 1 64.69 322 LYS B O 1
ATOM 6922 N N . ASP B 1 323 ? 36.5 30.156 3.264 1 62.28 323 ASP B N 1
ATOM 6923 C CA . ASP B 1 323 ? 36.25 30.156 4.699 1 62.28 323 ASP B CA 1
ATOM 6924 C C . ASP B 1 323 ? 35.969 31.578 5.195 1 62.28 323 ASP B C 1
ATOM 6926 O O . ASP B 1 323 ? 36.688 32.531 4.859 1 62.28 323 ASP B O 1
ATOM 6930 N N . ILE B 1 324 ? 34.75 31.797 5.582 1 63.41 324 ILE B N 1
ATOM 6931 C CA . ILE B 1 324 ? 34.5 33.094 6.211 1 63.41 324 ILE B CA 1
ATOM 6932 C C . ILE B 1 324 ? 34.594 32.938 7.73 1 63.41 324 ILE B C 1
ATOM 6934 O O . ILE B 1 324 ? 34.25 31.906 8.289 1 63.41 324 ILE B O 1
ATOM 6938 N N . GLY B 1 325 ? 35.5 33.469 8.352 1 58.75 325 GLY B N 1
ATOM 6939 C CA . GLY B 1 325 ? 35.531 33.5 9.805 1 58.75 325 GLY B CA 1
ATOM 6940 C C . GLY B 1 325 ? 34.219 33.875 10.422 1 58.75 325 GLY B C 1
ATOM 6941 O O . GLY B 1 325 ? 33.156 33.406 9.977 1 58.75 325 GLY B O 1
ATOM 6942 N N . LYS B 1 326 ? 34 34.656 11.328 1 65.19 326 LYS B N 1
ATOM 6943 C CA . LYS B 1 326 ? 32.812 35.188 11.984 1 65.19 326 LYS B CA 1
ATOM 6944 C C . LYS B 1 326 ? 32.062 36.156 11.062 1 65.19 326 LYS B C 1
ATOM 6946 O O . LYS B 1 326 ? 32.688 36.906 10.32 1 65.19 326 LYS B O 1
ATOM 6951 N N . VAL B 1 327 ? 30.719 35.938 10.898 1 68.19 327 VAL B N 1
ATOM 6952 C CA . VAL B 1 327 ? 29.938 36.844 10.055 1 68.19 327 VAL B CA 1
ATOM 6953 C C . VAL B 1 327 ? 29.656 38.156 10.805 1 68.19 327 VAL B C 1
ATOM 6955 O O . VAL B 1 327 ? 29.031 38.125 11.875 1 68.19 327 VAL B O 1
ATOM 6958 N N . PHE B 1 328 ? 30.219 39.156 10.328 1 69.38 328 PHE B N 1
ATOM 6959 C CA . PHE B 1 328 ? 30.031 40.469 10.984 1 69.38 328 PHE B CA 1
ATOM 6960 C C . PHE B 1 328 ? 29.219 41.406 10.117 1 69.38 328 PHE B C 1
ATOM 6962 O O . PHE B 1 328 ? 28.547 42.312 10.625 1 69.38 328 PHE B O 1
ATOM 6969 N N . ASN B 1 329 ? 29.203 41.094 8.852 1 81.31 329 ASN B N 1
ATOM 6970 C CA . ASN B 1 329 ? 28.562 42.031 7.934 1 81.31 329 ASN B CA 1
ATOM 6971 C C . ASN B 1 329 ? 27.656 41.281 6.945 1 81.31 329 ASN B C 1
ATOM 6973 O O . ASN B 1 329 ? 27.984 40.219 6.477 1 81.31 329 ASN B O 1
ATOM 6977 N N . ILE B 1 330 ? 26.453 41.906 6.711 1 84.31 330 ILE B N 1
ATOM 6978 C CA . ILE B 1 330 ? 25.516 41.406 5.699 1 84.31 330 ILE B CA 1
ATOM 6979 C C . ILE B 1 330 ? 25.172 42.531 4.719 1 84.31 330 ILE B C 1
ATOM 6981 O O . ILE B 1 330 ? 24.906 43.656 5.129 1 84.31 330 ILE B O 1
ATOM 6985 N N . GLU B 1 331 ? 25.297 42.188 3.477 1 88.81 331 GLU B N 1
ATOM 6986 C CA . GLU B 1 331 ? 24.969 43.156 2.434 1 88.81 331 GLU B CA 1
ATOM 6987 C C . GLU B 1 331 ? 23.984 42.562 1.426 1 88.81 331 GLU B C 1
ATOM 6989 O O . GLU B 1 331 ? 24.203 41.438 0.922 1 88.81 331 GLU B O 1
ATOM 6994 N N . VAL B 1 332 ? 22.891 43.219 1.215 1 89.69 332 VAL B N 1
ATOM 6995 C CA . VAL B 1 332 ? 21.906 42.844 0.215 1 89.69 332 VAL B CA 1
ATOM 6996 C C . VAL B 1 332 ? 21.812 43.938 -0.856 1 89.69 332 VAL B C 1
ATOM 6998 O O . VAL B 1 332 ? 21.625 45.125 -0.542 1 89.69 332 VAL B O 1
ATOM 7001 N N . ARG B 1 333 ? 22.016 43.5 -2.129 1 93.25 333 ARG B N 1
ATOM 7002 C CA . ARG B 1 333 ? 21.984 44.469 -3.23 1 93.25 333 ARG B CA 1
ATOM 7003 C C . ARG B 1 333 ? 20.922 44.062 -4.262 1 93.25 333 ARG B C 1
ATOM 7005 O O . ARG B 1 333 ? 21.141 43.188 -5.078 1 93.25 333 ARG B O 1
ATOM 7012 N N . ASP B 1 334 ? 19.844 44.781 -4.316 1 91.81 334 ASP B N 1
ATOM 7013 C CA . ASP B 1 334 ? 18.797 44.688 -5.316 1 91.81 334 ASP B CA 1
ATOM 7014 C C . ASP B 1 334 ? 18.453 43.219 -5.602 1 91.81 334 ASP B C 1
ATOM 7016 O O . ASP B 1 334 ? 18.516 42.781 -6.75 1 91.81 334 ASP B O 1
ATOM 7020 N N . VAL B 1 335 ? 18 42.594 -4.613 1 91.75 335 VAL B N 1
ATOM 7021 C CA . VAL B 1 335 ? 17.75 41.156 -4.715 1 91.75 335 VAL B CA 1
ATOM 7022 C C . VAL B 1 335 ? 16.297 40.938 -5.117 1 91.75 335 VAL B C 1
ATOM 7024 O O . VAL B 1 335 ? 15.383 41.562 -4.578 1 91.75 335 VAL B O 1
ATOM 7027 N N . THR B 1 336 ? 16.125 40.062 -6.145 1 92 336 THR B N 1
ATOM 7028 C CA . THR B 1 336 ? 14.805 39.594 -6.559 1 92 336 THR B CA 1
ATOM 7029 C C . THR B 1 336 ? 14.695 38.094 -6.438 1 92 336 THR B C 1
ATOM 7031 O O . THR B 1 336 ? 15.68 37.375 -6.648 1 92 336 THR B O 1
ATOM 7034 N N . PHE B 1 337 ? 13.477 37.656 -6.035 1 89.81 337 PHE B N 1
ATOM 7035 C CA . PHE B 1 337 ? 13.312 36.219 -5.836 1 89.81 337 PHE B CA 1
ATOM 7036 C C . PHE B 1 337 ? 11.875 35.781 -6.141 1 89.81 337 PHE B C 1
ATOM 7038 O O . PHE B 1 337 ? 10.93 36.531 -5.887 1 89.81 337 PHE B O 1
ATOM 7045 N N . SER B 1 338 ? 11.797 34.656 -6.82 1 85.94 338 SER B N 1
ATOM 7046 C CA . SER B 1 338 ? 10.508 34 -7.023 1 85.94 338 SER B CA 1
ATOM 7047 C C . SER B 1 338 ? 10.609 32.5 -6.766 1 85.94 338 SER B C 1
ATOM 7049 O O . SER B 1 338 ? 11.57 31.859 -7.191 1 85.94 338 SER B O 1
ATOM 7051 N N . TYR B 1 339 ? 9.648 32 -5.996 1 72.75 339 TYR B N 1
ATOM 7052 C CA . TYR B 1 339 ? 9.672 30.578 -5.68 1 72.75 339 TYR B CA 1
ATOM 7053 C C . TYR B 1 339 ? 9.422 29.734 -6.926 1 72.75 339 TYR B C 1
ATOM 7055 O O . TYR B 1 339 ? 9.914 28.609 -7.031 1 72.75 339 TYR B O 1
ATOM 7063 N N . THR B 1 340 ? 8.547 30.328 -7.742 1 71.88 340 THR B N 1
ATOM 7064 C CA . THR B 1 340 ? 8.266 29.641 -8.992 1 71.88 340 THR B CA 1
ATOM 7065 C C . THR B 1 340 ? 8.609 30.516 -10.188 1 71.88 340 THR B C 1
ATOM 7067 O O . THR B 1 340 ? 8.68 31.75 -10.062 1 71.88 340 THR B O 1
ATOM 7070 N N . GLU B 1 341 ? 8.945 29.891 -11.195 1 68.88 341 GLU B N 1
ATOM 7071 C CA . GLU B 1 341 ? 9.32 30.625 -12.391 1 68.88 341 GLU B CA 1
ATOM 7072 C C . GLU B 1 341 ? 8.242 31.625 -12.781 1 68.88 341 GLU B C 1
ATOM 7074 O O . GLU B 1 341 ? 8.539 32.75 -13.203 1 68.88 341 GLU B O 1
ATOM 7079 N N . ASN B 1 342 ? 7.035 31.266 -12.57 1 64.56 342 ASN B N 1
ATOM 7080 C CA . ASN B 1 342 ? 5.941 32.125 -12.984 1 64.56 342 ASN B CA 1
ATOM 7081 C C . ASN B 1 342 ? 5.219 32.75 -11.781 1 64.56 342 ASN B C 1
ATOM 7083 O O . ASN B 1 342 ? 4.09 33.219 -11.906 1 64.56 342 ASN B O 1
ATOM 7087 N N . GLY B 1 343 ? 5.973 32.688 -10.781 1 63.56 343 GLY B N 1
ATOM 7088 C CA . GLY B 1 343 ? 5.277 33.156 -9.594 1 63.56 343 GLY B CA 1
ATOM 7089 C C . GLY B 1 343 ? 5.539 34.625 -9.289 1 63.56 343 GLY B C 1
ATOM 7090 O O . GLY B 1 343 ? 6.176 35.312 -10.086 1 63.56 343 GLY B O 1
ATOM 7091 N N . GLU B 1 344 ? 4.891 35.094 -8.227 1 68.31 344 GLU B N 1
ATOM 7092 C CA . GLU B 1 344 ? 5.066 36.469 -7.762 1 68.31 344 GLU B CA 1
ATOM 7093 C C . GLU B 1 344 ? 6.523 36.75 -7.391 1 68.31 344 GLU B C 1
ATOM 7095 O O . GLU B 1 344 ? 7.145 35.969 -6.68 1 68.31 344 GLU B O 1
ATOM 7100 N N . THR B 1 345 ? 7.074 37.781 -8.055 1 79.88 345 THR B N 1
ATOM 7101 C CA . THR B 1 345 ? 8.453 38.188 -7.789 1 79.88 345 THR B CA 1
ATOM 7102 C C . THR B 1 345 ? 8.531 39.094 -6.555 1 79.88 345 THR B C 1
ATOM 7104 O O . THR B 1 345 ? 7.766 40.031 -6.43 1 79.88 345 THR B O 1
ATOM 7107 N N . ILE B 1 346 ? 9.359 38.688 -5.621 1 83.62 346 ILE B N 1
ATOM 7108 C CA . ILE B 1 346 ? 9.633 39.469 -4.418 1 83.62 346 ILE B CA 1
ATOM 7109 C C . ILE B 1 346 ? 10.883 40.312 -4.625 1 83.62 346 ILE B C 1
ATOM 7111 O O . ILE B 1 346 ? 11.922 39.812 -5.055 1 83.62 346 ILE B O 1
ATOM 7115 N N . ASN B 1 347 ? 10.766 41.656 -4.359 1 87.12 347 ASN B N 1
ATOM 7116 C CA . ASN B 1 347 ? 11.898 42.562 -4.48 1 87.12 347 ASN B CA 1
ATOM 7117 C C . ASN B 1 347 ? 12.352 43.062 -3.117 1 87.12 347 ASN B C 1
ATOM 7119 O O . ASN B 1 347 ? 11.547 43.594 -2.342 1 87.12 347 ASN B O 1
ATOM 7123 N N . TYR B 1 348 ? 13.562 42.844 -2.844 1 87 348 TYR B N 1
ATOM 7124 C CA . TYR B 1 348 ? 14.148 43.375 -1.622 1 87 348 TYR B CA 1
ATOM 7125 C C . TYR B 1 348 ? 15.07 44.562 -1.932 1 87 348 TYR B C 1
ATOM 7127 O O . TYR B 1 348 ? 15.984 44.438 -2.752 1 87 348 TYR B O 1
ATOM 7135 N N . PRO B 1 349 ? 14.836 45.656 -1.24 1 84.19 349 PRO B N 1
ATOM 7136 C CA . PRO B 1 349 ? 15.734 46.812 -1.446 1 84.19 349 PRO B CA 1
ATOM 7137 C C . PRO B 1 349 ? 17.141 46.562 -0.896 1 84.19 349 PRO B C 1
ATOM 7139 O O . PRO B 1 349 ? 17.328 45.656 -0.067 1 84.19 349 PRO B O 1
ATOM 7142 N N . SER B 1 350 ? 18.125 47.375 -1.394 1 89.19 350 SER B N 1
ATOM 7143 C CA . SER B 1 350 ? 19.5 47.25 -0.928 1 89.19 350 SER B CA 1
ATOM 7144 C C . SER B 1 350 ? 19.656 47.75 0.502 1 89.19 350 SER B C 1
ATOM 7146 O O . SER B 1 350 ? 19.109 48.812 0.854 1 89.19 350 SER B O 1
ATOM 7148 N N . PHE B 1 351 ? 20.266 46.875 1.32 1 83.25 351 PHE B N 1
ATOM 7149 C CA . PHE B 1 351 ? 20.594 47.312 2.674 1 83.25 351 PHE B CA 1
ATOM 7150 C C . PHE B 1 351 ? 21.875 46.656 3.166 1 83.25 351 PHE B C 1
ATOM 7152 O O . PHE B 1 351 ? 22.312 45.656 2.588 1 83.25 351 PHE B O 1
ATOM 7159 N N . LYS B 1 352 ? 22.531 47.312 4.09 1 83.06 352 LYS B N 1
ATOM 7160 C CA . LYS B 1 352 ? 23.75 46.812 4.68 1 83.06 352 LYS B CA 1
ATOM 7161 C C . LYS B 1 352 ? 23.688 46.812 6.203 1 83.06 352 LYS B C 1
ATOM 7163 O O . LYS B 1 352 ? 23.188 47.781 6.793 1 83.06 352 LYS B O 1
ATOM 7168 N N . VAL B 1 353 ? 24.016 45.625 6.758 1 76.44 353 VAL B N 1
ATOM 7169 C CA . VAL B 1 353 ? 24.109 45.531 8.211 1 76.44 353 VAL B CA 1
ATOM 7170 C C . VAL B 1 353 ? 25.562 45.312 8.625 1 76.44 353 VAL B C 1
ATOM 7172 O O . VAL B 1 353 ? 26.203 44.375 8.172 1 76.44 353 VAL B O 1
ATOM 7175 N N . ASN B 1 354 ? 26.062 46.406 9.328 1 71.38 354 ASN B N 1
ATOM 7176 C CA . ASN B 1 354 ? 27.438 46.312 9.781 1 71.38 354 ASN B CA 1
ATOM 7177 C C . ASN B 1 354 ? 27.531 45.938 11.258 1 71.38 354 ASN B C 1
ATOM 7179 O O . ASN B 1 354 ? 26.703 46.375 12.062 1 71.38 354 ASN B O 1
ATOM 7183 N N . ASN B 1 355 ? 28.594 45.156 11.578 1 68.25 355 ASN B N 1
ATOM 7184 C CA . ASN B 1 355 ? 28.906 44.75 12.938 1 68.25 355 ASN B CA 1
ATOM 7185 C C . ASN B 1 355 ? 27.719 44.062 13.602 1 68.25 355 ASN B C 1
ATOM 7187 O O . ASN B 1 355 ? 27.156 44.562 14.562 1 68.25 355 ASN B O 1
ATOM 7191 N N . LEU B 1 356 ? 27.375 43.062 12.961 1 62.03 356 LEU B N 1
ATOM 7192 C CA . LEU B 1 356 ? 26.156 42.312 13.266 1 62.03 356 LEU B CA 1
ATOM 7193 C C . LEU B 1 356 ? 26 42.125 14.773 1 62.03 356 LEU B C 1
ATOM 7195 O O . LEU B 1 356 ? 26.688 41.312 15.383 1 62.03 356 LEU B O 1
ATOM 7199 N N . ASN B 1 357 ? 25.438 43.188 15.531 1 71.94 357 ASN B N 1
ATOM 7200 C CA . ASN B 1 357 ? 25.109 42.844 16.906 1 71.94 357 ASN B CA 1
ATOM 7201 C C . ASN B 1 357 ? 23.703 42.312 17.031 1 71.94 357 ASN B C 1
ATOM 7203 O O . ASN B 1 357 ? 23.328 41.375 16.312 1 71.94 357 ASN B O 1
ATOM 7207 N N . LYS B 1 358 ? 22.578 43.031 17.188 1 84.5 358 LYS B N 1
ATOM 7208 C CA . LYS B 1 358 ? 21.219 42.562 17.391 1 84.5 358 LYS B CA 1
ATOM 7209 C C . LYS B 1 358 ? 20.25 43.281 16.453 1 84.5 358 LYS B C 1
ATOM 7211 O O . LYS B 1 358 ? 20.047 44.5 16.562 1 84.5 358 LYS B O 1
ATOM 7216 N N . ILE B 1 359 ? 19.688 42.531 15.344 1 83.25 359 ILE B N 1
ATOM 7217 C CA . ILE B 1 359 ? 18.812 43.125 14.328 1 83.25 359 ILE B CA 1
ATOM 7218 C C . ILE B 1 359 ? 17.406 42.531 14.445 1 83.25 359 ILE B C 1
ATOM 7220 O O . ILE B 1 359 ? 17.25 41.312 14.586 1 83.25 359 ILE B O 1
ATOM 7224 N N . LEU B 1 360 ? 16.422 43.406 14.383 1 85.81 360 LEU B N 1
ATOM 7225 C CA . LEU B 1 360 ? 15.023 43 14.383 1 85.81 360 LEU B CA 1
ATOM 7226 C C . LEU B 1 360 ? 14.367 43.281 13.039 1 85.81 360 LEU B C 1
ATOM 7228 O O . LEU B 1 360 ? 14.477 44.375 12.516 1 85.81 360 LEU B O 1
ATOM 7232 N N . ILE B 1 361 ? 13.797 42.312 12.484 1 82.56 361 ILE B N 1
ATOM 7233 C CA . ILE B 1 361 ? 13.047 42.469 11.242 1 82.56 361 ILE B CA 1
ATOM 7234 C C . ILE B 1 361 ? 11.547 42.406 11.539 1 82.56 361 ILE B C 1
ATOM 7236 O O . ILE B 1 361 ? 11.055 41.406 12.07 1 82.56 361 ILE B O 1
ATOM 7240 N N . LYS B 1 362 ? 10.867 43.438 11.203 1 80.56 362 LYS B N 1
ATOM 7241 C CA . LYS B 1 362 ? 9.43 43.531 11.453 1 80.56 362 LYS B CA 1
ATOM 7242 C C . LYS B 1 362 ? 8.656 43.656 10.141 1 80.56 362 LYS B C 1
ATOM 7244 O O . LYS B 1 362 ? 9.18 44.156 9.148 1 80.56 362 LYS B O 1
ATOM 7249 N N . GLY B 1 363 ? 7.512 43.125 10.125 1 71 363 GLY B N 1
ATOM 7250 C CA . GLY B 1 363 ? 6.621 43.25 8.977 1 71 363 GLY B CA 1
ATOM 7251 C C . GLY B 1 363 ? 5.324 42.469 9.164 1 71 363 GLY B C 1
ATOM 7252 O O . GLY B 1 363 ? 5.211 41.656 10.078 1 71 363 GLY B O 1
ATOM 7253 N N . SER B 1 364 ? 4.371 42.875 8.344 1 60.09 364 SER B N 1
ATOM 7254 C CA . SER B 1 364 ? 3.068 42.219 8.422 1 60.09 364 SER B CA 1
ATOM 7255 C C . SER B 1 364 ? 3.172 40.75 8.062 1 60.09 364 SER B C 1
ATOM 7257 O O . SER B 1 364 ? 4.125 40.312 7.406 1 60.09 364 SER B O 1
ATOM 7259 N N . ASN B 1 365 ? 2.32 39.969 8.586 1 56.59 365 ASN B N 1
ATOM 7260 C CA . ASN B 1 365 ? 2.266 38.562 8.227 1 56.59 365 ASN B CA 1
ATOM 7261 C C . ASN B 1 365 ? 2.104 38.375 6.723 1 56.59 365 ASN B C 1
ATOM 7263 O O . ASN B 1 365 ? 1.354 39.094 6.078 1 56.59 365 ASN B O 1
ATOM 7267 N N . GLY B 1 366 ? 2.879 37.594 6.133 1 55.53 366 GLY B N 1
ATOM 7268 C CA . GLY B 1 366 ? 2.861 37.406 4.695 1 55.53 366 GLY B CA 1
ATOM 7269 C C . GLY B 1 366 ? 3.887 38.219 3.957 1 55.53 366 GLY B C 1
ATOM 7270 O O . GLY B 1 366 ? 4.031 38.125 2.738 1 55.53 366 GLY B O 1
ATOM 7271 N N . SER B 1 367 ? 4.559 39.094 4.672 1 52.69 367 SER B N 1
ATOM 7272 C CA . SER B 1 367 ? 5.473 40.031 4.051 1 52.69 367 SER B CA 1
ATOM 7273 C C . SER B 1 367 ? 6.777 39.375 3.637 1 52.69 367 SER B C 1
ATOM 7275 O O . SER B 1 367 ? 7.805 40.031 3.492 1 52.69 367 SER B O 1
ATOM 7277 N N . VAL B 1 368 ? 6.816 38.094 3.348 1 67.44 368 VAL B N 1
ATOM 7278 C CA . VAL B 1 368 ? 7.898 37.312 2.748 1 67.44 368 VAL B CA 1
ATOM 7279 C C . VAL B 1 368 ? 9.148 37.406 3.621 1 67.44 368 VAL B C 1
ATOM 7281 O O . VAL B 1 368 ? 10.258 37.562 3.109 1 67.44 368 VAL B O 1
ATOM 7284 N N . LYS B 1 369 ? 9.125 37.719 4.961 1 76.06 369 LYS B N 1
ATOM 7285 C CA . LYS B 1 369 ? 10.227 37.844 5.91 1 76.06 369 LYS B CA 1
ATOM 7286 C C . LYS B 1 369 ? 11.047 36.562 5.969 1 76.06 369 LYS B C 1
ATOM 7288 O O . LYS B 1 369 ? 12.273 36.594 5.898 1 76.06 369 LYS B O 1
ATOM 7293 N N . SER B 1 370 ? 10.406 35.5 5.992 1 77.62 370 SER B N 1
ATOM 7294 C CA . SER B 1 370 ? 11.078 34.219 6.062 1 77.62 370 SER B CA 1
ATOM 7295 C C . SER B 1 370 ? 11.883 33.938 4.797 1 77.62 370 SER B C 1
ATOM 7297 O O . SER B 1 370 ? 12.945 33.312 4.852 1 77.62 370 SER B O 1
ATOM 7299 N N . THR B 1 371 ? 11.406 34.469 3.734 1 83.69 371 THR B N 1
ATOM 7300 C CA . THR B 1 371 ? 12.109 34.312 2.463 1 83.69 371 THR B CA 1
ATOM 7301 C C . THR B 1 371 ? 13.445 35.031 2.484 1 83.69 371 THR B C 1
ATOM 7303 O O . THR B 1 371 ? 14.445 34.531 1.97 1 83.69 371 THR B O 1
ATOM 7306 N N . LEU B 1 372 ? 13.406 36.156 3.072 1 86.94 372 LEU B N 1
ATOM 7307 C CA . LEU B 1 372 ? 14.648 36.938 3.182 1 86.94 372 LEU B CA 1
ATOM 7308 C C . LEU B 1 372 ? 15.688 36.156 3.982 1 86.94 372 LEU B C 1
ATOM 7310 O O . LEU B 1 372 ? 16.859 36.125 3.604 1 86.94 372 LEU B O 1
ATOM 7314 N N . LEU B 1 373 ? 15.281 35.562 5.02 1 86.81 373 LEU B N 1
ATOM 7315 C CA . LEU B 1 373 ? 16.203 34.781 5.848 1 86.81 373 LEU B CA 1
ATOM 7316 C C . LEU B 1 373 ? 16.781 33.625 5.066 1 86.81 373 LEU B C 1
ATOM 7318 O O . LEU B 1 373 ? 17.969 33.312 5.18 1 86.81 373 LEU B O 1
ATOM 7322 N N . HIS B 1 374 ? 15.969 33 4.297 1 88.38 374 HIS B N 1
ATOM 7323 C CA . HIS B 1 374 ? 16.406 31.859 3.492 1 88.38 374 HIS B CA 1
ATOM 7324 C C . HIS B 1 374 ? 17.469 32.281 2.473 1 88.38 374 HIS B C 1
ATOM 7326 O O . HIS B 1 374 ? 18.406 31.562 2.205 1 88.38 374 HIS B O 1
ATOM 7332 N N . LEU B 1 375 ? 17.266 33.469 1.985 1 89.25 375 LEU B N 1
ATOM 7333 C CA . LEU B 1 375 ? 18.219 34 1.016 1 89.25 375 LEU B CA 1
ATOM 7334 C C . LEU B 1 375 ? 19.531 34.375 1.691 1 89.25 375 LEU B C 1
ATOM 7336 O O . LEU B 1 375 ? 20.609 34.094 1.151 1 89.25 375 LEU B O 1
ATOM 7340 N N . LEU B 1 376 ? 19.391 34.875 2.857 1 87.5 376 LEU B N 1
ATOM 7341 C CA . LEU B 1 376 ? 20.578 35.312 3.605 1 87.5 376 LEU B CA 1
ATOM 7342 C C . LEU B 1 376 ? 21.422 34.125 4.016 1 87.5 376 LEU B C 1
ATOM 7344 O O . LEU B 1 376 ? 22.625 34.219 4.188 1 87.5 376 LEU B O 1
ATOM 7348 N N . LEU B 1 377 ? 20.734 33 4.078 1 89.19 377 LEU B N 1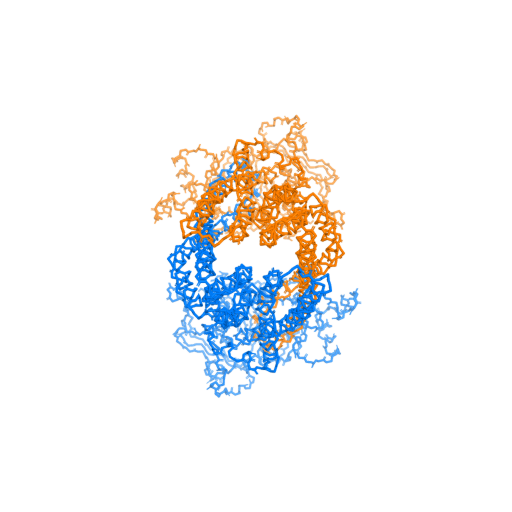
ATOM 7349 C CA . LEU B 1 377 ? 21.422 31.766 4.512 1 89.19 377 LEU B CA 1
ATOM 7350 C C . LEU B 1 377 ? 21.859 30.938 3.312 1 89.19 377 LEU B C 1
ATOM 7352 O O . LEU B 1 377 ? 22.422 29.859 3.477 1 89.19 377 LEU B O 1
ATOM 7356 N N . GLY B 1 378 ? 21.484 31.359 2.172 1 88.06 378 GLY B N 1
ATOM 7357 C CA . GLY B 1 378 ? 21.859 30.656 0.958 1 88.06 378 GLY B CA 1
ATOM 7358 C C . GLY B 1 378 ? 21.031 29.422 0.698 1 88.06 378 GLY B C 1
ATOM 7359 O O . GLY B 1 378 ? 21.438 28.547 -0.066 1 88.06 378 GLY B O 1
ATOM 7360 N N . LEU B 1 379 ? 19.984 29.328 1.37 1 88.94 379 LEU B N 1
ATOM 7361 C CA . LEU B 1 379 ? 19.094 28.188 1.192 1 88.94 379 LEU B CA 1
ATOM 7362 C C . LEU B 1 379 ? 18.375 28.25 -0.151 1 88.94 379 LEU B C 1
ATOM 7364 O O . LEU B 1 379 ? 17.969 27.219 -0.698 1 88.94 379 LEU B O 1
ATOM 7368 N N . TYR B 1 380 ? 18.125 29.453 -0.583 1 87.94 380 TYR B N 1
ATOM 7369 C CA . TYR B 1 380 ? 17.562 29.734 -1.903 1 87.94 380 TYR B CA 1
ATOM 7370 C C . TYR B 1 380 ? 18.469 30.688 -2.688 1 87.94 380 TYR B C 1
ATOM 7372 O O . TYR B 1 380 ? 19.156 31.516 -2.104 1 87.94 380 TYR B O 1
ATOM 7380 N N . LYS B 1 381 ? 18.422 30.469 -3.967 1 87.06 381 LYS B N 1
ATOM 7381 C CA . LYS B 1 381 ? 19.203 31.359 -4.832 1 87.06 381 LYS B CA 1
ATOM 7382 C C . LYS B 1 381 ? 18.328 32.469 -5.375 1 87.06 381 LYS B C 1
ATOM 7384 O O . LYS B 1 381 ? 17.234 32.219 -5.91 1 87.06 381 LYS B O 1
ATOM 7389 N N . PRO B 1 382 ? 18.875 33.656 -5.152 1 90.5 382 PRO B N 1
ATOM 7390 C CA . PRO B 1 382 ? 18.109 34.781 -5.703 1 90.5 382 PRO B CA 1
ATOM 7391 C C . PRO B 1 382 ? 18.078 34.75 -7.23 1 90.5 382 PRO B C 1
ATOM 7393 O O . PRO B 1 382 ? 19 34.25 -7.871 1 90.5 382 PRO B O 1
ATOM 7396 N N . ASN B 1 383 ? 17.016 35.344 -7.781 1 90 383 ASN B N 1
ATOM 7397 C CA . ASN B 1 383 ? 16.906 35.438 -9.234 1 90 383 ASN B CA 1
ATOM 7398 C C . ASN B 1 383 ? 17.828 36.5 -9.789 1 90 383 ASN B C 1
ATOM 7400 O O . ASN B 1 383 ? 18.406 36.344 -10.875 1 90 383 ASN B O 1
ATOM 7404 N N . SER B 1 384 ? 17.891 37.531 -9.117 1 90.69 384 SER B N 1
ATOM 7405 C CA . SER B 1 384 ? 18.797 38.625 -9.461 1 90.69 384 SER B CA 1
ATOM 7406 C C . SER B 1 384 ? 19.297 39.344 -8.219 1 90.69 384 SER B C 1
ATOM 7408 O O . SER B 1 384 ? 18.734 39.188 -7.133 1 90.69 384 SER B O 1
ATOM 7410 N N . GLY B 1 385 ? 20.453 40 -8.367 1 91.75 385 GLY B N 1
ATOM 7411 C CA . GLY B 1 385 ? 21.031 40.719 -7.254 1 91.75 385 GLY B CA 1
ATOM 7412 C C . GLY B 1 385 ? 22.141 39.938 -6.562 1 91.75 385 GLY B C 1
ATOM 7413 O O . GLY B 1 385 ? 22.641 38.969 -7.098 1 91.75 385 GLY B O 1
ATOM 7414 N N . LEU B 1 386 ? 22.547 40.562 -5.434 1 91.06 386 LEU B N 1
ATOM 7415 C CA . LEU B 1 386 ? 23.672 39.969 -4.75 1 91.06 386 LEU B CA 1
ATOM 7416 C C . LEU B 1 386 ? 23.5 40.031 -3.238 1 91.06 386 LEU B C 1
ATOM 7418 O O . LEU B 1 386 ? 22.984 41 -2.711 1 91.06 386 LEU B O 1
ATOM 7422 N N . ILE B 1 387 ? 23.891 38.938 -2.596 1 90.88 387 ILE B N 1
ATOM 7423 C CA . ILE B 1 387 ? 23.938 38.875 -1.14 1 90.88 387 ILE B CA 1
ATOM 7424 C C . ILE B 1 387 ? 25.359 38.5 -0.694 1 90.88 387 ILE B C 1
ATOM 7426 O O . ILE B 1 387 ? 25.922 37.531 -1.167 1 90.88 387 ILE B O 1
ATOM 7430 N N . LYS B 1 388 ? 25.891 39.312 0.177 1 89.56 388 LYS B N 1
ATOM 7431 C CA . LYS B 1 388 ? 27.25 39.094 0.649 1 89.56 388 LYS B CA 1
ATOM 7432 C C . LYS B 1 388 ? 27.281 38.938 2.166 1 89.56 388 LYS B C 1
ATOM 7434 O O . LYS B 1 388 ? 26.562 39.625 2.883 1 89.56 388 LYS B O 1
ATOM 7439 N N . LEU B 1 389 ? 28.062 37.969 2.541 1 85.75 389 LEU B N 1
ATOM 7440 C CA . LEU B 1 389 ? 28.438 37.812 3.939 1 85.75 389 LEU B CA 1
ATOM 7441 C C . LEU B 1 389 ? 29.922 38.094 4.145 1 85.75 389 LEU B C 1
ATOM 7443 O O . LEU B 1 389 ? 30.781 37.438 3.562 1 85.75 389 LEU B O 1
ATOM 7447 N N . ASP B 1 390 ? 30.203 39 4.996 1 83.06 390 ASP B N 1
ATOM 7448 C CA . ASP B 1 390 ? 31.562 39.469 5.203 1 83.06 390 ASP B CA 1
ATOM 7449 C C . ASP B 1 390 ? 32.281 39.688 3.871 1 83.06 390 ASP B C 1
ATOM 7451 O O . ASP B 1 390 ? 33.375 39.125 3.643 1 83.06 390 ASP B O 1
ATOM 7455 N N . ASN B 1 391 ? 31.688 40.25 2.916 1 81.75 391 ASN B N 1
ATOM 7456 C CA . ASN B 1 391 ? 32.219 40.688 1.633 1 81.75 391 ASN B CA 1
ATOM 7457 C C . ASN B 1 391 ? 32.375 39.531 0.651 1 81.75 391 ASN B C 1
ATOM 7459 O O . ASN B 1 391 ? 33 39.688 -0.39 1 81.75 391 ASN B O 1
ATOM 7463 N N . THR B 1 392 ? 31.938 38.438 1.012 1 87.06 392 THR B N 1
ATOM 7464 C CA . THR B 1 392 ? 31.938 37.281 0.115 1 87.06 392 THR B CA 1
ATOM 7465 C C . THR B 1 392 ? 30.516 36.938 -0.337 1 87.06 392 THR B C 1
ATOM 7467 O O . THR B 1 392 ? 29.594 36.875 0.48 1 87.06 392 THR B O 1
ATOM 7470 N N . ASN B 1 393 ? 30.484 36.688 -1.598 1 88.38 393 ASN B N 1
ATOM 7471 C CA . ASN B 1 393 ? 29.172 36.312 -2.127 1 88.38 393 ASN B CA 1
ATOM 7472 C C . ASN B 1 393 ? 28.688 35 -1.516 1 88.38 393 ASN B C 1
ATOM 7474 O O . ASN B 1 393 ? 29.438 34.031 -1.402 1 88.38 393 ASN B O 1
ATOM 7478 N N . ILE B 1 394 ? 27.438 34.938 -1.141 1 87.81 394 ILE B N 1
ATOM 7479 C CA . ILE B 1 394 ? 26.859 33.812 -0.434 1 87.81 394 ILE B CA 1
ATOM 7480 C C . ILE B 1 394 ? 26.953 32.562 -1.309 1 87.81 394 ILE B C 1
ATOM 7482 O O . ILE B 1 394 ? 27.109 31.438 -0.798 1 87.81 394 ILE B O 1
ATOM 7486 N N . SER B 1 395 ? 26.938 32.781 -2.631 1 83.38 395 SER B N 1
ATOM 7487 C CA . SER B 1 395 ? 26.984 31.656 -3.562 1 83.38 395 SER B CA 1
ATOM 7488 C C . SER B 1 395 ? 28.359 31 -3.57 1 83.38 395 SER B C 1
ATOM 7490 O O . SER B 1 395 ? 28.5 29.859 -4.016 1 83.38 395 SER B O 1
ATOM 7492 N N . GLU B 1 396 ? 29.328 31.688 -3.002 1 84.12 396 GLU B N 1
ATOM 7493 C CA . GLU B 1 396 ? 30.703 31.188 -2.996 1 84.12 396 GLU B CA 1
ATOM 7494 C C . GLU B 1 396 ? 31.062 30.594 -1.641 1 84.12 396 GLU B C 1
ATOM 7496 O O . GLU B 1 396 ? 32.188 30.078 -1.457 1 84.12 396 GLU B O 1
ATOM 7501 N N . ILE B 1 397 ? 30.125 30.625 -0.79 1 85.31 397 ILE B N 1
ATOM 7502 C CA . ILE B 1 397 ? 30.375 30.078 0.542 1 85.31 397 ILE B CA 1
ATOM 7503 C C . ILE B 1 397 ? 29.703 28.719 0.673 1 85.31 397 ILE B C 1
ATOM 7505 O O . ILE B 1 397 ? 28.531 28.562 0.315 1 85.31 397 ILE B O 1
ATOM 7509 N N . ARG B 1 398 ? 30.453 27.828 1.184 1 85.88 398 ARG B N 1
ATOM 7510 C CA . ARG B 1 398 ? 29.875 26.516 1.42 1 85.88 398 ARG B CA 1
ATOM 7511 C C . ARG B 1 398 ? 28.891 26.547 2.582 1 85.88 398 ARG B C 1
ATOM 7513 O O . ARG B 1 398 ? 29.094 27.266 3.561 1 85.88 398 ARG B O 1
ATOM 7520 N N . LYS B 1 399 ? 27.922 25.719 2.557 1 86.25 399 LYS B N 1
ATOM 7521 C CA . LYS B 1 399 ? 26.891 25.688 3.588 1 86.25 399 LYS B CA 1
ATOM 7522 C C . LYS B 1 399 ? 27.484 25.312 4.945 1 86.25 399 LYS B C 1
ATOM 7524 O O . LYS B 1 399 ? 27.047 25.828 5.98 1 86.25 399 LYS B O 1
ATOM 7529 N N . GLU B 1 400 ? 28.562 24.469 4.941 1 86.5 400 GLU B N 1
ATOM 7530 C CA . GLU B 1 400 ? 29.188 24.031 6.184 1 86.5 400 GLU B CA 1
ATOM 7531 C C . GLU B 1 400 ? 29.797 25.203 6.941 1 86.5 400 GLU B C 1
ATOM 7533 O O . GLU B 1 400 ? 29.766 25.25 8.172 1 86.5 400 GLU B O 1
ATOM 7538 N N . VAL B 1 401 ? 30.25 26.125 6.156 1 84.44 401 VAL B N 1
ATOM 7539 C CA . VAL B 1 401 ? 30.859 27.312 6.75 1 84.44 401 VAL B CA 1
ATOM 7540 C C . VAL B 1 401 ? 29.781 28.234 7.305 1 84.44 401 VAL B C 1
ATOM 7542 O O . VAL B 1 401 ? 29.938 28.797 8.391 1 84.44 401 VAL B O 1
ATOM 7545 N N . ILE B 1 402 ? 28.812 28.328 6.613 1 86.62 402 ILE B N 1
ATOM 7546 C CA . ILE B 1 402 ? 27.719 29.203 7.035 1 86.62 402 ILE B CA 1
ATOM 7547 C C . ILE B 1 402 ? 27.125 28.672 8.336 1 86.62 402 ILE B C 1
ATOM 7549 O O . ILE B 1 402 ? 27.016 29.406 9.32 1 86.62 402 ILE B O 1
ATOM 7553 N N . PHE B 1 403 ? 26.922 27.453 8.375 1 87.88 403 PHE B N 1
ATOM 7554 C CA . PHE B 1 403 ? 26.141 26.906 9.484 1 87.88 403 PHE B CA 1
ATOM 7555 C C . PHE B 1 403 ? 27.047 26.453 10.617 1 87.88 403 PHE B C 1
ATOM 7557 O O . PHE B 1 403 ? 26.578 26.031 11.672 1 87.88 403 PHE B O 1
ATOM 7564 N N . LYS B 1 404 ? 28.266 26.578 10.383 1 84.88 404 LYS B N 1
ATOM 7565 C CA . LYS B 1 404 ? 29.188 26.469 11.492 1 84.88 404 LYS B CA 1
ATOM 7566 C C . LYS B 1 404 ? 29.172 27.734 12.352 1 84.88 404 LYS B C 1
ATOM 7568 O O . LYS B 1 404 ? 29.406 27.672 13.562 1 84.88 404 LYS B O 1
ATOM 7573 N N . ASN B 1 405 ? 28.734 28.781 11.695 1 82.69 405 ASN B N 1
ATOM 7574 C CA . ASN B 1 405 ? 28.828 30.078 12.367 1 82.69 405 ASN B CA 1
ATOM 7575 C C . ASN B 1 405 ? 27.438 30.625 12.703 1 82.69 405 ASN B C 1
ATOM 7577 O O . ASN B 1 405 ? 27.312 31.484 13.578 1 82.69 405 ASN B O 1
ATOM 7581 N N . ILE B 1 406 ? 26.5 30.172 12.023 1 85.38 406 ILE B N 1
ATOM 7582 C CA . ILE B 1 406 ? 25.156 30.734 12.18 1 85.38 406 ILE B CA 1
ATOM 7583 C C . ILE B 1 406 ? 24.188 29.625 12.586 1 85.38 406 ILE B C 1
ATOM 7585 O O . ILE B 1 406 ? 24.141 28.562 11.969 1 85.38 406 ILE B O 1
ATOM 7589 N N . ALA B 1 407 ? 23.406 29.859 13.656 1 85.44 407 ALA B N 1
ATOM 7590 C CA . ALA B 1 407 ? 22.297 28.984 14.047 1 85.44 407 ALA B CA 1
ATOM 7591 C C . ALA B 1 407 ? 20.969 29.547 13.578 1 85.44 407 ALA B C 1
ATOM 7593 O O . ALA B 1 407 ? 20.688 30.734 13.766 1 85.44 407 ALA B O 1
ATOM 7594 N N . TYR B 1 408 ? 20.234 28.734 12.93 1 86.69 408 TYR B N 1
ATOM 7595 C CA . TYR B 1 408 ? 18.938 29.172 12.414 1 86.69 408 TYR B CA 1
ATOM 7596 C C . TYR B 1 408 ? 17.797 28.422 13.102 1 86.69 408 TYR B C 1
ATOM 7598 O O . TYR B 1 408 ? 17.75 27.188 13.062 1 86.69 408 TYR B O 1
ATOM 7606 N N . LEU B 1 409 ? 16.984 29.141 13.781 1 80.5 409 LEU B N 1
ATOM 7607 C CA . LEU B 1 409 ? 15.789 28.578 14.391 1 80.5 409 LEU B CA 1
ATOM 7608 C C . LEU B 1 409 ? 14.555 28.891 13.547 1 80.5 409 LEU B C 1
ATOM 7610 O O . LEU B 1 409 ? 14.086 30.031 13.531 1 80.5 409 LEU B O 1
ATOM 7614 N N . HIS B 1 410 ? 13.984 27.828 13.016 1 76.56 410 HIS B N 1
ATOM 7615 C CA . HIS B 1 410 ? 12.82 27.953 12.148 1 76.56 410 HIS B CA 1
ATOM 7616 C C . HIS B 1 410 ? 11.555 28.219 12.961 1 76.56 410 HIS B C 1
ATOM 7618 O O . HIS B 1 410 ? 11.531 27.969 14.172 1 76.56 410 HIS B O 1
ATOM 7624 N N . GLN B 1 411 ? 10.602 28.703 12.172 1 67.12 411 GLN B N 1
ATOM 7625 C CA . GLN B 1 411 ? 9.305 28.984 12.781 1 67.12 411 GLN B CA 1
ATOM 7626 C C . GLN B 1 411 ? 8.656 27.719 13.32 1 67.12 411 GLN B C 1
ATOM 7628 O O . GLN B 1 411 ? 8.031 27.75 14.383 1 67.12 411 GLN B O 1
ATOM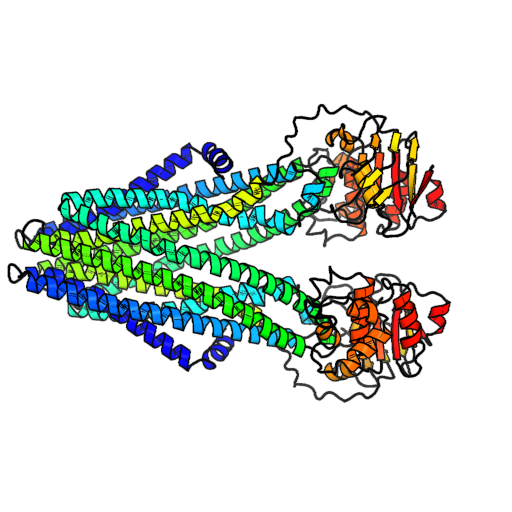 7633 N N . PHE B 1 412 ? 8.914 26.672 12.578 1 67.19 412 PHE B N 1
ATOM 7634 C CA . PHE B 1 412 ? 8.305 25.406 12.969 1 67.19 412 PHE B CA 1
ATOM 7635 C C . PHE B 1 412 ? 9.359 24.312 13.109 1 67.19 412 PHE B C 1
ATOM 7637 O O . PHE B 1 412 ? 9.445 23.406 12.273 1 67.19 412 PHE B O 1
ATOM 7644 N N . PRO B 1 413 ? 10.031 24.359 14.266 1 74 413 PRO B N 1
ATOM 7645 C CA . PRO B 1 413 ? 11.086 23.359 14.414 1 74 413 PRO B CA 1
ATOM 7646 C C . PRO B 1 413 ? 10.531 21.969 14.703 1 74 413 PRO B C 1
ATOM 7648 O O . PRO B 1 413 ? 9.414 21.828 15.203 1 74 413 PRO B O 1
ATOM 7651 N N . ASN B 1 414 ? 11.336 20.984 14.273 1 80.94 414 ASN B N 1
ATOM 7652 C CA . ASN B 1 414 ? 10.898 19.609 14.414 1 80.94 414 ASN B CA 1
ATOM 7653 C C . ASN B 1 414 ? 11.734 18.859 15.453 1 80.94 414 ASN B C 1
ATOM 7655 O O . ASN B 1 414 ? 12.93 19.109 15.586 1 80.94 414 ASN B O 1
ATOM 7659 N N . LEU B 1 415 ? 11.039 18.109 16.25 1 86.12 415 LEU B N 1
ATOM 7660 C CA . LEU B 1 415 ? 11.719 17.141 17.109 1 86.12 415 LEU B CA 1
ATOM 7661 C C . LEU B 1 415 ? 11.648 15.742 16.5 1 86.12 415 LEU B C 1
ATOM 7663 O O . LEU B 1 415 ? 10.641 15.367 15.906 1 86.12 415 LEU B O 1
ATOM 7667 N N . PHE B 1 416 ? 12.727 15.062 16.641 1 89.81 416 PHE B N 1
ATOM 7668 C CA . PHE B 1 416 ? 12.82 13.727 16.062 1 89.81 416 PHE B CA 1
ATOM 7669 C C . PHE B 1 416 ? 12.281 12.68 17.031 1 89.81 416 PHE B C 1
ATOM 7671 O O . PHE B 1 416 ? 12.297 12.875 18.25 1 89.81 416 PHE B O 1
ATOM 7678 N N . ILE B 1 417 ? 11.766 11.594 16.5 1 89.69 417 ILE B N 1
ATOM 7679 C CA . ILE B 1 417 ? 11.43 10.438 17.328 1 89.69 417 ILE B CA 1
ATOM 7680 C C . ILE B 1 417 ? 12.703 9.766 17.828 1 89.69 417 ILE B C 1
ATOM 7682 O O . ILE B 1 417 ? 13.141 8.758 17.25 1 89.69 417 ILE B O 1
ATOM 7686 N N . ASP B 1 418 ? 13.211 10.281 18.812 1 91.25 418 ASP B N 1
ATOM 7687 C CA . ASP B 1 418 ? 14.484 9.875 19.391 1 91.25 418 ASP B CA 1
ATOM 7688 C C . ASP B 1 418 ? 14.602 10.352 20.844 1 91.25 418 ASP B C 1
ATOM 7690 O O . ASP B 1 418 ? 13.68 10.969 21.375 1 91.25 418 ASP B O 1
ATOM 7694 N N . SER B 1 419 ? 15.656 10.023 21.453 1 92.62 419 SER B N 1
ATOM 7695 C CA . SER B 1 419 ? 15.875 10.43 22.844 1 92.62 419 SER B CA 1
ATOM 7696 C C . SER B 1 419 ? 16.094 11.938 22.953 1 92.62 419 SER B C 1
ATOM 7698 O O . SER B 1 419 ? 16.391 12.594 21.969 1 92.62 419 SER B O 1
ATOM 7700 N N . ILE B 1 420 ? 15.883 12.461 24.172 1 94.25 420 ILE B N 1
ATOM 7701 C CA . ILE B 1 420 ? 16.172 13.867 24.438 1 94.25 420 ILE B CA 1
ATOM 7702 C C . ILE B 1 420 ? 17.641 14.156 24.156 1 94.25 420 ILE B C 1
ATOM 7704 O O . ILE B 1 420 ? 17.969 15.172 23.531 1 94.25 420 ILE B O 1
ATOM 7708 N N . ARG B 1 421 ? 18.484 13.242 24.516 1 93.94 421 ARG B N 1
ATOM 7709 C CA . ARG B 1 421 ? 19.906 13.352 24.266 1 93.94 421 ARG B CA 1
ATOM 7710 C C . ARG B 1 421 ? 20.203 13.555 22.781 1 93.94 421 ARG B C 1
ATOM 7712 O O . ARG B 1 421 ? 20.891 14.5 22.406 1 93.94 421 ARG B O 1
ATOM 7719 N N . ASN B 1 422 ? 19.672 12.711 21.969 1 92.44 422 ASN B N 1
ATOM 7720 C CA . ASN B 1 422 ? 19.938 12.727 20.547 1 92.44 422 ASN B CA 1
ATOM 7721 C C . ASN B 1 422 ? 19.281 13.922 19.859 1 92.44 422 ASN B C 1
ATOM 7723 O O . ASN B 1 422 ? 19.781 14.414 18.844 1 92.44 422 ASN B O 1
ATOM 7727 N N . ASN B 1 423 ? 18.125 14.367 20.422 1 93.25 423 ASN B N 1
ATOM 7728 C CA . ASN B 1 423 ? 17.453 15.531 19.844 1 93.25 423 ASN B CA 1
ATOM 7729 C C . ASN B 1 423 ? 18.25 16.812 20.094 1 93.25 423 ASN B C 1
ATOM 7731 O O . ASN B 1 423 ? 18.141 17.766 19.328 1 93.25 423 ASN B O 1
ATOM 7735 N N . ILE B 1 424 ? 19.047 16.75 21.141 1 92.56 424 ILE B N 1
ATOM 7736 C CA . ILE B 1 424 ? 19.828 17.938 21.484 1 92.56 424 ILE B CA 1
ATOM 7737 C C . ILE B 1 424 ? 21.172 17.875 20.781 1 92.56 424 ILE B C 1
ATOM 7739 O O . ILE B 1 424 ? 21.578 18.828 20.094 1 92.56 424 ILE B O 1
ATOM 7743 N N . ARG B 1 425 ? 21.859 16.766 20.844 1 92.06 425 ARG B N 1
ATOM 7744 C CA . ARG B 1 425 ? 23.219 16.688 20.328 1 92.06 425 ARG B CA 1
ATOM 7745 C C . ARG B 1 425 ? 23.219 16.391 18.828 1 92.06 425 ARG B C 1
ATOM 7747 O O . ARG B 1 425 ? 24.188 16.688 18.125 1 92.06 425 ARG B O 1
ATOM 7754 N N . LEU B 1 426 ? 22.188 15.672 18.359 1 91.25 426 LEU B N 1
ATOM 7755 C CA . LEU B 1 426 ? 22.078 15.234 16.969 1 91.25 426 LEU B CA 1
ATOM 7756 C C . LEU B 1 426 ? 23.234 14.344 16.578 1 91.25 426 LEU B C 1
ATOM 7758 O O . LEU B 1 426 ? 23.438 13.273 17.156 1 91.25 426 LEU B O 1
ATOM 7762 N N . ASN B 1 427 ? 24.172 14.789 15.672 1 86.25 427 ASN B N 1
ATOM 7763 C CA . ASN B 1 427 ? 25.25 13.93 15.219 1 86.25 427 ASN B CA 1
ATOM 7764 C C . ASN B 1 427 ? 26.578 14.305 15.875 1 86.25 427 ASN B C 1
ATOM 7766 O O . ASN B 1 427 ? 27.625 13.742 15.531 1 86.25 427 ASN B O 1
ATOM 7770 N N . VAL B 1 428 ? 26.562 15.164 16.812 1 86.25 428 VAL B N 1
ATOM 7771 C CA . VAL B 1 428 ? 27.781 15.594 17.469 1 86.25 428 VAL B CA 1
ATOM 7772 C C . VAL B 1 428 ? 27.938 14.906 18.828 1 86.25 428 VAL B C 1
ATOM 7774 O O . VAL B 1 428 ? 26.969 14.828 19.594 1 86.25 428 VAL B O 1
ATOM 7777 N N . TYR B 1 429 ? 29 14.422 19.016 1 87.06 429 TYR B N 1
ATOM 7778 C CA . TYR B 1 429 ? 29.25 13.781 20.297 1 87.06 429 TYR B CA 1
ATOM 7779 C C . TYR B 1 429 ? 29.688 14.797 21.344 1 87.06 429 TYR B C 1
ATOM 7781 O O . TYR B 1 429 ? 30.703 15.477 21.172 1 87.06 429 TYR B O 1
ATOM 7789 N N . VAL B 1 430 ? 28.875 14.961 22.297 1 90.88 430 VAL B N 1
ATOM 7790 C CA . VAL B 1 430 ? 29.188 15.836 23.422 1 90.88 430 VAL B CA 1
ATOM 7791 C C . VAL B 1 430 ? 28.938 15.109 24.734 1 90.88 430 VAL B C 1
ATOM 7793 O O . VAL B 1 430 ? 28.125 14.18 24.797 1 90.88 430 VAL B O 1
ATOM 7796 N N . ASP B 1 431 ? 29.625 15.523 25.703 1 92.25 431 ASP B N 1
ATOM 7797 C CA . ASP B 1 431 ? 29.438 14.945 27.031 1 92.25 431 ASP B CA 1
ATOM 7798 C C . ASP B 1 431 ? 28.078 15.344 27.609 1 92.25 431 ASP B C 1
ATOM 7800 O O . ASP B 1 431 ? 27.562 16.422 27.328 1 92.25 431 ASP B O 1
ATOM 7804 N N . ASP B 1 432 ? 27.594 14.5 28.453 1 93.88 432 ASP B N 1
ATOM 7805 C CA . ASP B 1 432 ? 26.281 14.727 29.062 1 93.88 432 ASP B CA 1
ATOM 7806 C C . ASP B 1 432 ? 26.281 16.016 29.891 1 93.88 432 ASP B C 1
ATOM 7808 O O . ASP B 1 432 ? 25.25 16.672 30.016 1 93.88 432 ASP B O 1
ATOM 7812 N N . SER B 1 433 ? 27.453 16.297 30.375 1 93.81 433 SER B N 1
ATOM 7813 C CA . SER B 1 433 ? 27.547 17.5 31.188 1 93.81 433 SER B CA 1
ATOM 7814 C C . SER B 1 433 ? 27.172 18.734 30.391 1 93.81 433 SER B C 1
ATOM 7816 O O . SER B 1 433 ? 26.5 19.641 30.906 1 93.81 433 SER B O 1
ATOM 7818 N N . LYS B 1 434 ? 27.547 18.766 29.203 1 93.75 434 LYS B N 1
ATOM 7819 C CA . LYS B 1 434 ? 27.234 19.891 28.344 1 93.75 434 LYS B CA 1
ATOM 7820 C C . LYS B 1 434 ? 25.75 19.953 28.016 1 93.75 434 LYS B C 1
ATOM 7822 O O . LYS B 1 434 ? 25.172 21.031 27.875 1 93.75 434 LYS B O 1
ATOM 7827 N N . ILE B 1 435 ? 25.172 18.812 27.922 1 94.88 435 ILE B N 1
ATOM 7828 C CA . ILE B 1 435 ? 23.734 18.719 27.641 1 94.88 435 ILE B CA 1
ATOM 7829 C C . ILE B 1 435 ? 22.953 19.25 28.828 1 94.88 435 ILE B C 1
ATOM 7831 O O . ILE B 1 435 ? 22 20.031 28.672 1 94.88 435 ILE B O 1
ATOM 7835 N N . TRP B 1 436 ? 23.359 18.859 29.984 1 94.5 436 TRP B N 1
ATOM 7836 C CA . TRP B 1 436 ? 22.672 19.312 31.188 1 94.5 436 TRP B CA 1
ATOM 7837 C C . TRP B 1 436 ? 22.844 20.812 31.375 1 94.5 436 TRP B C 1
ATOM 7839 O O . TRP B 1 436 ? 21.953 21.484 31.875 1 94.5 436 TRP B O 1
ATOM 7849 N N . GLU B 1 437 ? 23.984 21.312 30.969 1 91.25 437 GLU B N 1
ATOM 7850 C CA . GLU B 1 437 ? 24.234 22.75 31.047 1 91.25 437 GLU B CA 1
ATOM 7851 C C . GLU B 1 437 ? 23.234 23.531 30.203 1 91.25 437 GLU B C 1
ATOM 7853 O O . GLU B 1 437 ? 22.688 24.547 30.656 1 91.25 437 GLU B O 1
ATOM 7858 N N . VAL B 1 438 ? 23.047 23.062 29.016 1 89.88 438 VAL B N 1
ATOM 7859 C CA . VAL B 1 438 ? 22.125 23.781 28.141 1 89.88 438 VAL B CA 1
ATOM 7860 C C . VAL B 1 438 ? 20.703 23.594 28.625 1 89.88 438 VAL B C 1
ATOM 7862 O O . VAL B 1 438 ? 19.859 24.484 28.438 1 89.88 438 VAL B O 1
ATOM 7865 N N . LEU B 1 439 ? 20.375 22.453 29.188 1 91.81 439 LEU B N 1
ATOM 7866 C CA . LEU B 1 439 ? 19.047 22.219 29.734 1 91.81 439 LEU B CA 1
ATOM 7867 C C . LEU B 1 439 ? 18.781 23.156 30.906 1 91.81 439 LEU B C 1
ATOM 7869 O O . LEU B 1 439 ? 17.641 23.578 31.109 1 91.81 439 LEU B O 1
ATOM 7873 N N . GLU B 1 440 ? 19.781 23.391 31.609 1 88.81 440 GLU B N 1
ATOM 7874 C CA . GLU B 1 440 ? 19.656 24.328 32.719 1 88.81 440 GLU B CA 1
ATOM 7875 C C . GLU B 1 440 ? 19.344 25.75 32.219 1 88.81 440 GLU B C 1
ATOM 7877 O O . GLU B 1 440 ? 18.516 26.453 32.812 1 88.81 440 GLU B O 1
ATOM 7882 N N . LYS B 1 441 ? 19.969 26.047 31.172 1 81.12 441 LYS B N 1
ATOM 7883 C CA . LYS B 1 441 ? 19.797 27.375 30.594 1 81.12 441 LYS B CA 1
ATOM 7884 C C . LYS B 1 441 ? 18.359 27.594 30.109 1 81.12 441 LYS B C 1
ATOM 7886 O O . LYS B 1 441 ? 17.859 28.719 30.141 1 81.12 441 LYS B O 1
ATOM 7891 N N . VAL B 1 442 ? 17.781 26.5 29.688 1 82.44 442 VAL B N 1
ATOM 7892 C CA . VAL B 1 442 ? 16.438 26.641 29.141 1 82.44 442 VAL B CA 1
ATOM 7893 C C . VAL B 1 442 ? 15.406 26.219 30.188 1 82.44 442 VAL B C 1
ATOM 7895 O O . VAL B 1 442 ? 14.211 26.156 29.891 1 82.44 442 VAL B O 1
ATOM 7898 N N . GLY B 1 443 ? 15.781 25.828 31.328 1 81.88 443 GLY B N 1
ATOM 7899 C CA . GLY B 1 443 ? 14.883 25.531 32.438 1 81.88 443 GLY B CA 1
ATOM 7900 C C . GLY B 1 443 ? 14.195 24.188 32.312 1 81.88 443 GLY B C 1
ATOM 7901 O O . GLY B 1 443 ? 13.016 24.047 32.625 1 81.88 443 GLY B O 1
ATOM 7902 N N . LEU B 1 444 ? 14.875 23.203 31.797 1 88.12 444 LEU B N 1
ATOM 7903 C CA . LEU B 1 444 ? 14.211 21.922 31.562 1 88.12 444 LEU B CA 1
ATOM 7904 C C . LEU B 1 444 ? 14.844 20.828 32.406 1 88.12 444 LEU B C 1
ATOM 7906 O O . LEU B 1 444 ? 14.516 19.641 32.25 1 88.12 444 LEU B O 1
ATOM 7910 N N . VAL B 1 445 ? 15.695 21.188 33.312 1 91.44 445 VAL B N 1
ATOM 7911 C CA . VAL B 1 445 ? 16.422 20.203 34.094 1 91.44 445 VAL B CA 1
ATOM 7912 C C . VAL B 1 445 ? 15.453 19.375 34.938 1 91.44 445 VAL B C 1
ATOM 7914 O O . VAL B 1 445 ? 15.508 18.141 34.906 1 91.44 445 VAL B O 1
ATOM 7917 N N . GLU B 1 446 ? 14.609 20.094 35.562 1 89.06 446 GLU B N 1
ATOM 7918 C CA . GLU B 1 446 ? 13.656 19.391 36.406 1 89.06 446 GLU B CA 1
ATOM 7919 C C . GLU B 1 446 ? 12.719 18.5 35.594 1 89.06 446 GLU B C 1
ATOM 7921 O O . GLU B 1 446 ? 12.406 17.391 35.969 1 89.06 446 GLU B O 1
ATOM 7926 N N . PHE B 1 447 ? 12.281 19 34.5 1 88.12 447 PHE B N 1
ATOM 7927 C CA . PHE B 1 447 ? 11.367 18.281 33.625 1 88.12 447 PHE B CA 1
ATOM 7928 C C . PHE B 1 447 ? 12.008 16.984 33.156 1 88.12 447 PHE B C 1
ATOM 7930 O O . PHE B 1 447 ? 11.406 15.906 33.25 1 88.12 447 PHE B O 1
ATOM 7937 N N . VAL B 1 448 ? 13.289 17.031 32.75 1 92.88 448 VAL B N 1
ATOM 7938 C CA . VAL B 1 448 ? 13.977 15.883 32.188 1 92.88 448 VAL B CA 1
ATOM 7939 C C . VAL B 1 448 ? 14.312 14.883 33.281 1 92.88 448 VAL B C 1
ATOM 7941 O O . VAL B 1 448 ? 14.258 13.664 33.062 1 92.88 448 VAL B O 1
ATOM 7944 N N . ASN B 1 449 ? 14.625 15.453 34.438 1 91.69 449 ASN B N 1
ATOM 7945 C CA . ASN B 1 449 ? 14.953 14.594 35.562 1 91.69 449 ASN B CA 1
ATOM 7946 C C . ASN B 1 449 ? 13.75 13.773 36.031 1 91.69 449 ASN B C 1
ATOM 7948 O O . ASN B 1 449 ? 13.906 12.695 36.594 1 91.69 449 ASN B O 1
ATOM 7952 N N . ASN B 1 450 ? 12.617 14.219 35.75 1 89.44 450 ASN B N 1
ATOM 7953 C CA . ASN B 1 450 ? 11.398 13.547 36.188 1 89.44 450 ASN B CA 1
ATOM 7954 C C . ASN B 1 450 ? 10.883 12.562 35.156 1 89.44 450 ASN B C 1
ATOM 7956 O O . ASN B 1 450 ? 9.93 11.82 35.406 1 89.44 450 ASN B O 1
ATOM 7960 N N . LEU B 1 451 ? 11.453 12.586 34.062 1 89.94 451 LEU B N 1
ATOM 7961 C CA . LEU B 1 451 ? 11.047 11.656 33.031 1 89.94 451 LEU B CA 1
ATOM 7962 C C . LEU B 1 451 ? 11.711 10.297 33.219 1 89.94 451 LEU B C 1
ATOM 7964 O O . LEU B 1 451 ? 12.852 10.219 33.688 1 89.94 451 LEU B O 1
ATOM 7968 N N . PRO B 1 452 ? 10.984 9.234 32.844 1 88.19 452 PRO B N 1
ATOM 7969 C CA . PRO B 1 452 ? 11.648 7.93 32.875 1 88.19 452 PRO B CA 1
ATOM 7970 C C . PRO B 1 452 ? 12.844 7.855 31.922 1 88.19 452 PRO B C 1
ATOM 7972 O O . PRO B 1 452 ? 12.703 8.133 30.734 1 88.19 452 PRO B O 1
ATOM 7975 N N . GLY B 1 453 ? 14.039 7.559 32.438 1 92.19 453 GLY B N 1
ATOM 7976 C CA . GLY B 1 453 ? 15.234 7.43 31.609 1 92.19 453 GLY B CA 1
ATOM 7977 C C . GLY B 1 453 ? 15.961 8.742 31.406 1 92.19 453 GLY B C 1
ATOM 7978 O O . GLY B 1 453 ? 17.031 8.781 30.781 1 92.19 453 GLY B O 1
ATOM 7979 N N . LYS B 1 454 ? 15.328 9.836 31.828 1 94.88 454 LYS B N 1
ATOM 7980 C CA . LYS B 1 454 ? 15.93 11.172 31.797 1 94.88 454 LYS B CA 1
ATOM 7981 C C . LYS B 1 454 ? 16.344 11.555 30.375 1 94.88 454 LYS B C 1
ATOM 7983 O O . LYS B 1 454 ? 15.508 11.586 29.469 1 94.88 454 LYS B O 1
ATOM 7988 N N . LEU B 1 455 ? 17.625 11.531 30.094 1 94.06 455 LEU B N 1
ATOM 7989 C CA . LEU B 1 455 ? 18.109 11.953 28.797 1 94.06 455 LEU B CA 1
ATOM 7990 C C . LEU B 1 455 ? 17.766 10.93 27.719 1 94.06 455 LEU B C 1
ATOM 7992 O O . LEU B 1 455 ? 17.734 11.258 26.531 1 94.06 455 LEU B O 1
ATOM 7996 N N . ASP B 1 456 ? 17.422 9.789 28.156 1 93.31 456 ASP B N 1
ATOM 7997 C CA . ASP B 1 456 ? 17.156 8.719 27.188 1 93.31 456 ASP B CA 1
ATOM 7998 C C . ASP B 1 456 ? 15.656 8.57 26.938 1 93.31 456 ASP B C 1
ATOM 8000 O O . ASP B 1 456 ? 15.234 7.68 26.203 1 93.31 456 ASP B O 1
ATOM 8004 N N . TYR B 1 457 ? 14.945 9.5 27.516 1 90.94 457 TYR B N 1
ATOM 8005 C CA . TYR B 1 457 ? 13.516 9.492 27.25 1 90.94 457 TYR B CA 1
ATOM 8006 C C . TYR B 1 457 ? 13.227 9.734 25.766 1 90.94 457 TYR B C 1
ATOM 8008 O O . TYR B 1 457 ? 13.758 10.672 25.172 1 90.94 457 TYR B O 1
ATOM 8016 N N . VAL B 1 458 ? 12.422 8.898 25.219 1 89.12 458 VAL B N 1
ATOM 8017 C CA . VAL B 1 458 ? 12.172 8.953 23.781 1 89.12 458 VAL B CA 1
ATOM 8018 C C . VAL B 1 458 ? 10.992 9.883 23.5 1 89.12 458 VAL B C 1
ATOM 8020 O O . VAL B 1 458 ? 9.906 9.703 24.047 1 89.12 458 VAL B O 1
ATOM 8023 N N . ILE B 1 459 ? 11.234 10.852 22.609 1 87.5 459 ILE B N 1
ATOM 8024 C CA . ILE B 1 459 ? 10.211 11.789 22.172 1 87.5 459 ILE B CA 1
ATOM 8025 C C . ILE B 1 459 ? 9.352 11.141 21.094 1 87.5 459 ILE B C 1
ATOM 8027 O O . ILE B 1 459 ? 9.875 10.508 20.172 1 87.5 459 ILE B O 1
ATOM 8031 N N . SER B 1 460 ? 8.062 11.25 21.281 1 79 460 SER B N 1
ATOM 8032 C CA . SER B 1 460 ? 7.121 10.656 20.328 1 79 460 SER B CA 1
ATOM 8033 C C . SER B 1 460 ? 6.941 11.539 19.109 1 79 460 SER B C 1
ATOM 8035 O O . SER B 1 460 ? 7.562 12.602 19 1 79 460 SER B O 1
ATOM 8037 N N . ASP B 1 461 ? 6.102 11.039 18.219 1 73.19 461 ASP B N 1
ATOM 8038 C CA . ASP B 1 461 ? 5.879 11.742 16.953 1 73.19 461 ASP B CA 1
ATOM 8039 C C . ASP B 1 461 ? 5.379 13.164 17.203 1 73.19 461 ASP B C 1
ATOM 8041 O O . ASP B 1 461 ? 4.449 13.375 17.984 1 73.19 461 ASP B O 1
ATOM 8045 N N . LYS B 1 462 ? 6.062 14.039 16.594 1 61.56 462 LYS B N 1
ATOM 8046 C CA . LYS B 1 462 ? 5.781 15.469 16.688 1 61.56 462 LYS B CA 1
ATOM 8047 C C . LYS B 1 462 ? 5.793 15.945 18.125 1 61.56 462 LYS B C 1
ATOM 8049 O O . LYS B 1 462 ? 5.191 16.969 18.453 1 61.56 462 LYS B O 1
ATOM 8054 N N . GLY B 1 463 ? 6.434 15.133 18.969 1 65 463 GLY B N 1
ATOM 8055 C CA . GLY B 1 463 ? 6.539 15.531 20.359 1 65 463 GLY B CA 1
ATOM 8056 C C . GLY B 1 463 ? 5.203 15.555 21.078 1 65 463 GLY B C 1
ATOM 8057 O O . GLY B 1 463 ? 4.969 16.406 21.938 1 65 463 GLY B O 1
ATOM 8058 N N . LYS B 1 464 ? 4.352 14.75 20.656 1 60.84 464 LYS B N 1
ATOM 8059 C CA . LYS B 1 464 ? 2.998 14.734 21.203 1 60.84 464 LYS B CA 1
ATOM 8060 C C . LYS B 1 464 ? 3.018 14.531 22.703 1 60.84 464 LYS B C 1
ATOM 8062 O O . LYS B 1 464 ? 2.094 14.953 23.406 1 60.84 464 LYS B O 1
ATOM 8067 N N . ASN B 1 465 ? 4.09 14.062 23.172 1 68.12 465 ASN B N 1
ATOM 8068 C CA . ASN B 1 465 ? 4.184 13.781 24.609 1 68.12 465 ASN B CA 1
ATOM 8069 C C . ASN B 1 465 ? 4.785 14.961 25.359 1 68.12 465 ASN B C 1
ATOM 8071 O O . ASN B 1 465 ? 5.082 14.852 26.562 1 68.12 465 ASN B O 1
ATOM 8075 N N . LEU B 1 466 ? 5.062 16.078 24.688 1 75.5 466 LEU B N 1
ATOM 8076 C CA . LEU B 1 466 ? 5.594 17.297 25.281 1 75.5 466 LEU B CA 1
ATOM 8077 C C . LEU B 1 466 ? 4.629 18.453 25.094 1 75.5 466 LEU B C 1
ATOM 8079 O O . LEU B 1 466 ? 3.842 18.469 24.141 1 75.5 466 LEU B O 1
ATOM 8083 N N . SER B 1 467 ? 4.711 19.297 26 1 66.62 467 SER B N 1
ATOM 8084 C CA . SER B 1 467 ? 3.959 20.531 25.812 1 66.62 467 SER B CA 1
ATOM 8085 C C . SER B 1 467 ? 4.605 21.422 24.75 1 66.62 467 SER B C 1
ATOM 8087 O O . SER B 1 467 ? 5.762 21.203 24.391 1 66.62 467 SER B O 1
ATOM 8089 N N . GLY B 1 468 ? 3.855 22.297 24.219 1 68.75 468 GLY B N 1
ATOM 8090 C CA . GLY B 1 468 ? 4.387 23.234 23.234 1 68.75 468 GLY B CA 1
ATOM 8091 C C . GLY B 1 468 ? 5.613 23.984 23.734 1 68.75 468 GLY B C 1
ATOM 8092 O O . GLY B 1 468 ? 6.598 24.109 23 1 68.75 468 GLY B O 1
ATOM 8093 N N . GLY B 1 469 ? 5.52 24.406 24.969 1 69.75 469 GLY B N 1
ATOM 8094 C CA . GLY B 1 469 ? 6.648 25.109 25.547 1 69.75 469 GLY B CA 1
ATOM 8095 C C . GLY B 1 469 ? 7.875 24.234 25.734 1 69.75 469 GLY B C 1
ATOM 8096 O O . GLY B 1 469 ? 9 24.688 25.484 1 69.75 469 GLY B O 1
ATOM 8097 N N . GLN B 1 470 ? 7.66 23.047 26.172 1 76.56 470 GLN B N 1
ATOM 8098 C CA . GLN B 1 470 ? 8.766 22.109 26.344 1 76.56 470 GLN B CA 1
ATOM 8099 C C . GLN B 1 470 ? 9.453 21.828 25.016 1 76.56 470 GLN B C 1
ATOM 8101 O O . GLN B 1 470 ? 10.68 21.75 24.953 1 76.56 470 GLN B O 1
ATOM 8106 N N . LYS B 1 471 ? 8.703 21.703 24 1 81.5 471 LYS B N 1
ATOM 8107 C CA . LYS B 1 471 ? 9.242 21.453 22.672 1 81.5 471 LYS B CA 1
ATOM 8108 C C . LYS B 1 471 ? 10.148 22.609 22.219 1 81.5 471 LYS B C 1
ATOM 8110 O O . LYS B 1 471 ? 11.25 22.375 21.734 1 81.5 471 LYS B O 1
ATOM 8115 N N . GLN B 1 472 ? 9.664 23.719 22.406 1 75.75 472 GLN B N 1
ATOM 8116 C CA . GLN B 1 472 ? 10.406 24.906 22 1 75.75 472 GLN B CA 1
ATOM 8117 C C . GLN B 1 472 ? 11.703 25.047 22.781 1 75.75 472 GLN B C 1
ATOM 8119 O O . GLN B 1 472 ? 12.742 25.391 22.219 1 75.75 472 GLN B O 1
ATOM 8124 N N . ARG B 1 473 ? 11.617 24.812 24.047 1 80.88 473 ARG B N 1
ATOM 8125 C CA . ARG B 1 473 ? 12.797 24.922 24.906 1 80.88 473 ARG B CA 1
ATOM 8126 C C . ARG B 1 473 ? 13.836 23.859 24.531 1 80.88 473 ARG B C 1
ATOM 8128 O O . ARG B 1 473 ? 15.039 24.125 24.594 1 80.88 473 ARG B O 1
ATOM 8135 N N . LEU B 1 474 ? 13.367 22.719 24.203 1 86.62 474 LEU B N 1
ATOM 8136 C CA . LEU B 1 474 ? 14.281 21.656 23.781 1 86.62 474 LEU B CA 1
ATOM 8137 C C . LEU B 1 474 ? 14.992 22.031 22.484 1 86.62 474 LEU B C 1
ATOM 8139 O O . LEU B 1 474 ? 16.172 21.734 22.297 1 86.62 474 LEU B O 1
ATOM 8143 N N . ILE B 1 475 ? 14.258 22.625 21.594 1 85.31 475 ILE B N 1
ATOM 8144 C CA . ILE B 1 475 ? 14.812 23.078 20.328 1 85.31 475 ILE B CA 1
ATOM 8145 C C . ILE B 1 475 ? 15.844 24.172 20.578 1 85.31 475 ILE B C 1
ATOM 8147 O O . ILE B 1 475 ? 16.891 24.203 19.922 1 85.31 475 ILE B O 1
ATOM 8151 N N . LEU B 1 476 ? 15.508 25.016 21.484 1 81.5 476 LEU B N 1
ATOM 8152 C CA . LEU B 1 476 ? 16.453 26.062 21.844 1 81.5 476 LEU B CA 1
ATOM 8153 C C . LEU B 1 476 ? 17.719 25.469 22.422 1 81.5 476 LEU B C 1
ATOM 8155 O O . LEU B 1 476 ? 18.828 25.953 22.141 1 81.5 476 LEU B O 1
ATOM 8159 N N . ALA B 1 477 ? 17.562 24.469 23.266 1 86.81 477 ALA B N 1
ATOM 8160 C CA . ALA B 1 477 ? 18.719 23.781 23.844 1 86.81 477 ALA B CA 1
ATOM 8161 C C . ALA B 1 477 ? 19.641 23.234 22.75 1 86.81 477 ALA B C 1
ATOM 8163 O O . ALA B 1 477 ? 20.859 23.297 22.875 1 86.81 477 ALA B O 1
ATOM 8164 N N . ARG B 1 478 ? 19.078 22.672 21.734 1 89.06 478 ARG B N 1
ATOM 8165 C CA . ARG B 1 478 ? 19.812 22.141 20.594 1 89.06 478 ARG B CA 1
ATOM 8166 C C . ARG B 1 478 ? 20.672 23.219 19.953 1 89.06 478 ARG B C 1
ATOM 8168 O O . ARG B 1 478 ? 21.844 22.969 19.609 1 89.06 478 ARG B O 1
ATOM 8175 N N . HIS B 1 479 ? 20.141 24.344 19.844 1 82.25 479 HIS B N 1
ATOM 8176 C CA . HIS B 1 479 ? 20.844 25.453 19.188 1 82.25 479 HIS B CA 1
ATOM 8177 C C . HIS B 1 479 ? 21.938 26.016 20.094 1 82.25 479 HIS B C 1
ATOM 8179 O O . HIS B 1 479 ? 22.984 26.422 19.609 1 82.25 479 HIS B O 1
ATOM 8185 N N . LEU B 1 480 ? 21.656 26.031 21.375 1 81.81 480 LEU B N 1
ATOM 8186 C CA . LEU B 1 480 ? 22.609 26.578 22.328 1 81.81 480 LEU B CA 1
ATOM 8187 C C . LEU B 1 480 ? 23.828 25.672 22.453 1 81.81 480 LEU B C 1
ATOM 8189 O O . LEU B 1 480 ? 24.922 26.141 22.797 1 81.81 480 LEU B O 1
ATOM 8193 N N . LEU B 1 481 ? 23.594 24.469 22.203 1 88.56 481 LEU B N 1
ATOM 8194 C CA . LEU B 1 481 ? 24.688 23.5 22.297 1 88.56 481 LEU B CA 1
ATOM 8195 C C . LEU B 1 481 ? 25.75 23.781 21.219 1 88.56 481 LEU B C 1
ATOM 8197 O O . LEU B 1 481 ? 26.922 23.5 21.422 1 88.56 481 LEU B O 1
ATOM 8201 N N . ARG B 1 482 ? 25.516 24.312 20.031 1 83.31 482 ARG B N 1
ATOM 8202 C CA . ARG B 1 482 ? 26.391 24.516 18.891 1 83.31 482 ARG B CA 1
ATOM 8203 C C . ARG B 1 482 ? 27.297 25.719 19.094 1 83.31 482 ARG B C 1
ATOM 8205 O O . ARG B 1 482 ? 28.344 25.844 18.453 1 83.31 482 ARG B O 1
ATOM 8212 N N . GLU B 1 483 ? 27.453 26.344 20.109 1 77.31 483 GLU B N 1
ATOM 8213 C CA . GLU B 1 483 ? 28.266 27.516 20.391 1 77.31 483 GLU B CA 1
ATOM 8214 C C . GLU B 1 483 ? 28.516 28.328 19.109 1 77.31 483 GLU B C 1
ATOM 8216 O O . GLU B 1 483 ? 29.641 28.359 18.609 1 77.31 483 GLU B O 1
ATOM 8221 N N . VAL B 1 484 ? 27.594 29.016 18.547 1 81 484 VAL B N 1
ATOM 8222 C CA . VAL B 1 484 ? 27.688 29.797 17.312 1 81 484 VAL B CA 1
ATOM 8223 C C . VAL B 1 484 ? 27.875 31.281 17.656 1 81 484 VAL B C 1
ATOM 8225 O O . VAL B 1 484 ? 27.719 31.688 18.812 1 81 484 VAL B O 1
ATOM 8228 N N . ASN B 1 485 ? 28.219 32.031 16.625 1 79.44 485 ASN B N 1
ATOM 8229 C CA . ASN B 1 485 ? 28.484 33.469 16.812 1 79.44 485 ASN B CA 1
ATOM 8230 C C . ASN B 1 485 ? 27.266 34.312 16.469 1 79.44 485 ASN B C 1
ATOM 8232 O O . ASN B 1 485 ? 27.156 35.469 16.891 1 79.44 485 ASN B O 1
ATOM 8236 N N . THR B 1 486 ? 26.406 33.688 15.68 1 83.25 486 THR B N 1
ATOM 8237 C CA . THR B 1 486 ? 25.219 34.406 15.242 1 83.25 486 THR B CA 1
ATOM 8238 C C . THR B 1 486 ? 24 33.5 15.289 1 83.25 486 THR B C 1
ATOM 8240 O O . THR B 1 486 ? 24.078 32.344 14.93 1 83.25 486 THR B O 1
ATOM 8243 N N . ILE B 1 487 ? 22.859 34.062 15.75 1 84.12 487 ILE B N 1
ATOM 8244 C CA . ILE B 1 487 ? 21.609 33.281 15.805 1 84.12 487 ILE B CA 1
ATOM 8245 C C . ILE B 1 487 ? 20.531 34 15.023 1 84.12 487 ILE B C 1
ATOM 8247 O O . ILE B 1 487 ? 20.391 35.219 15.109 1 84.12 487 ILE B O 1
ATOM 8251 N N . ILE B 1 488 ? 19.953 33.312 14.18 1 85.06 488 ILE B N 1
ATOM 8252 C CA . ILE B 1 488 ? 18.812 33.812 13.422 1 85.06 488 ILE B CA 1
ATOM 8253 C C . ILE B 1 488 ? 17.516 33.188 13.93 1 85.06 488 ILE B C 1
ATOM 8255 O O . ILE B 1 488 ? 17.406 31.953 13.953 1 85.06 488 ILE B O 1
ATOM 8259 N N . LEU B 1 489 ? 16.531 34.031 14.359 1 82.19 489 LEU B N 1
ATOM 8260 C CA . LEU B 1 489 ? 15.273 33.562 14.914 1 82.19 489 LEU B CA 1
ATOM 8261 C C . LEU B 1 489 ? 14.102 33.938 14.016 1 82.19 489 LEU B C 1
ATOM 8263 O O . LEU B 1 489 ? 13.852 35.125 13.797 1 82.19 489 LEU B O 1
ATOM 8267 N N . ASP B 1 490 ? 13.406 32.969 13.477 1 81.62 490 ASP B N 1
ATOM 8268 C CA . ASP B 1 490 ? 12.25 33.188 12.617 1 81.62 490 ASP B CA 1
ATOM 8269 C C . ASP B 1 490 ? 10.945 33 13.383 1 81.62 490 ASP B C 1
ATOM 8271 O O . ASP B 1 490 ? 10.406 31.906 13.43 1 81.62 490 ASP B O 1
ATOM 8275 N N . GLU B 1 491 ? 10.336 34.031 13.836 1 69.38 491 GLU B N 1
ATOM 8276 C CA . GLU B 1 491 ? 9.102 34.062 14.617 1 69.38 491 GLU B CA 1
ATOM 8277 C C . GLU B 1 491 ? 9.125 33 15.719 1 69.38 491 GLU B C 1
ATOM 8279 O O . GLU B 1 491 ? 8.133 32.344 15.961 1 69.38 491 GLU B O 1
ATOM 8284 N N . ALA B 1 492 ? 10.203 32.875 16.266 1 61.22 492 ALA B N 1
ATOM 8285 C CA . ALA B 1 492 ? 10.414 31.781 17.219 1 61.22 492 ALA B CA 1
ATOM 8286 C C . ALA B 1 492 ? 9.742 32.094 18.562 1 61.22 492 ALA B C 1
ATOM 8288 O O . ALA B 1 492 ? 9.508 31.172 19.359 1 61.22 492 ALA B O 1
ATOM 8289 N N . THR B 1 493 ? 9.305 33.312 18.719 1 57.84 493 THR B N 1
ATOM 8290 C CA . THR B 1 493 ? 8.773 33.719 20.031 1 57.84 493 THR B CA 1
ATOM 8291 C C . THR B 1 493 ? 7.25 33.688 20.016 1 57.84 493 THR B C 1
ATOM 8293 O O . THR B 1 493 ? 6.613 33.875 21.062 1 57.84 493 THR B O 1
ATOM 8296 N N . SER B 1 494 ? 6.715 33.625 18.875 1 55.44 494 SER B N 1
ATOM 8297 C CA . SER B 1 494 ? 5.262 33.75 18.828 1 55.44 494 SER B CA 1
ATOM 8298 C C . SER B 1 494 ? 4.578 32.656 19.641 1 55.44 494 SER B C 1
ATOM 8300 O O . SER B 1 494 ? 3.5 32.875 20.203 1 55.44 494 SER B O 1
ATOM 8302 N N . ASN B 1 495 ? 5.23 31.562 19.75 1 52.62 495 ASN B N 1
ATOM 8303 C CA . ASN B 1 495 ? 4.562 30.469 20.469 1 52.62 495 ASN B CA 1
ATOM 8304 C C . ASN B 1 495 ? 5.32 30.062 21.734 1 52.62 495 ASN B C 1
ATOM 8306 O O . ASN B 1 495 ? 5.105 28.984 22.266 1 52.62 495 ASN B O 1
ATOM 8310 N N . ILE B 1 496 ? 6.141 30.984 22.031 1 56.78 496 ILE B N 1
ATOM 8311 C CA . ILE B 1 496 ? 6.938 30.594 23.188 1 56.78 496 ILE B CA 1
ATOM 8312 C C . ILE B 1 496 ? 6.273 31.094 24.469 1 56.78 496 ILE B C 1
ATOM 8314 O O . ILE B 1 496 ? 5.621 32.156 24.469 1 56.78 496 ILE B O 1
ATOM 8318 N N . ASP B 1 497 ? 6.305 30.312 25.422 1 58.97 497 ASP B N 1
ATOM 8319 C CA . ASP B 1 497 ? 5.812 30.688 26.75 1 58.97 497 ASP B CA 1
ATOM 8320 C C . ASP B 1 497 ? 6.684 31.781 27.359 1 58.97 497 ASP B C 1
ATOM 8322 O O . ASP B 1 497 ? 7.773 32.062 26.859 1 58.97 497 ASP B O 1
ATOM 8326 N N . ASN B 1 498 ? 6.176 32.406 28.281 1 57.91 498 ASN B N 1
ATOM 8327 C CA . ASN B 1 498 ? 6.828 33.531 28.953 1 57.91 498 ASN B CA 1
ATOM 8328 C C . ASN B 1 498 ? 8.211 33.156 29.469 1 57.91 498 ASN B C 1
ATOM 8330 O O . ASN B 1 498 ? 9.141 33.938 29.406 1 57.91 498 ASN B O 1
ATOM 8334 N N . ILE B 1 499 ? 8.375 31.953 29.906 1 57.31 499 ILE B N 1
ATOM 8335 C CA . ILE B 1 499 ? 9.648 31.5 30.453 1 57.31 499 ILE B CA 1
ATOM 8336 C C . ILE B 1 499 ? 10.703 31.469 29.359 1 57.31 499 ILE B C 1
ATOM 8338 O O . ILE B 1 499 ? 11.82 31.969 29.531 1 57.31 499 ILE B O 1
ATOM 8342 N N . SER B 1 500 ? 10.336 30.938 28.219 1 64.56 500 SER B N 1
ATOM 8343 C CA . SER B 1 500 ? 11.266 30.844 27.094 1 64.56 500 SER B CA 1
ATOM 8344 C C . SER B 1 500 ? 11.633 32.219 26.562 1 64.56 500 SER B C 1
ATOM 8346 O O . SER B 1 500 ? 12.766 32.469 26.156 1 64.56 500 SER B O 1
ATOM 8348 N N . LYS B 1 501 ? 10.641 33.031 26.656 1 68.38 501 LYS B N 1
ATOM 8349 C CA . LYS B 1 501 ? 10.883 34.375 26.219 1 68.38 501 LYS B CA 1
ATOM 8350 C C . LYS B 1 501 ? 11.922 35.062 27.094 1 68.38 501 LYS B C 1
ATOM 8352 O O . LYS B 1 501 ? 12.836 35.75 26.578 1 68.38 501 LYS B O 1
ATOM 8357 N N . ILE B 1 502 ? 11.742 34.938 28.359 1 64.5 502 ILE B N 1
ATOM 8358 C CA . ILE B 1 502 ? 12.656 35.562 29.312 1 64.5 502 ILE B CA 1
ATOM 8359 C C . ILE B 1 502 ? 14.07 35 29.109 1 64.5 502 ILE B C 1
ATOM 8361 O O . ILE B 1 502 ? 15.039 35.781 29.109 1 64.5 502 ILE B O 1
ATOM 8365 N N . TYR B 1 503 ? 14.133 33.875 28.891 1 65.94 503 TYR B N 1
ATOM 8366 C CA . TYR B 1 503 ? 15.43 33.25 28.719 1 65.94 503 TYR B CA 1
ATOM 8367 C C . TYR B 1 503 ? 16.094 33.719 27.422 1 65.94 503 TYR B C 1
ATOM 8369 O O . TYR B 1 503 ? 17.297 33.969 27.391 1 65.94 503 TYR B O 1
ATOM 8377 N N . LEU B 1 504 ? 15.289 33.688 26.422 1 70.12 504 LEU B N 1
ATOM 8378 C CA . LEU B 1 504 ? 15.805 34.188 25.141 1 70.12 504 LEU B CA 1
ATOM 8379 C C . LEU B 1 504 ? 16.344 35.625 25.297 1 70.12 504 LEU B C 1
ATOM 8381 O O . LEU B 1 504 ? 17.422 35.938 24.781 1 70.12 504 LEU B O 1
ATOM 8385 N N . GLU B 1 505 ? 15.555 36.281 26.047 1 69.5 505 GLU B N 1
ATOM 8386 C CA . GLU B 1 505 ? 15.922 37.688 26.281 1 69.5 505 GLU B CA 1
ATOM 8387 C C . GLU B 1 505 ? 17.234 37.781 27.078 1 69.5 505 GLU B C 1
ATOM 8389 O O . GLU B 1 505 ? 18.156 38.5 26.672 1 69.5 505 GLU B O 1
ATOM 8394 N N . LYS B 1 506 ? 17.297 36.969 28.125 1 68.75 506 LYS B N 1
ATOM 8395 C CA . LYS B 1 506 ? 18.391 37.094 29.078 1 68.75 506 LYS B CA 1
ATOM 8396 C C . LYS B 1 506 ? 19.672 36.469 28.516 1 68.75 506 LYS B C 1
ATOM 8398 O O . LYS B 1 506 ? 20.781 36.969 28.766 1 68.75 506 LYS B O 1
ATOM 8403 N N . ASN B 1 507 ? 19.516 35.469 27.734 1 70.12 507 ASN B N 1
ATOM 8404 C CA . ASN B 1 507 ? 20.703 34.688 27.391 1 70.12 507 ASN B CA 1
ATOM 8405 C C . ASN B 1 507 ? 21.125 34.938 25.938 1 70.12 507 ASN B C 1
ATOM 8407 O O . ASN B 1 507 ? 22.25 34.625 25.547 1 70.12 507 ASN B O 1
ATOM 8411 N N . ILE B 1 508 ? 20.281 35.469 25.203 1 74.81 508 ILE B N 1
ATOM 8412 C CA . ILE B 1 508 ? 20.609 35.656 23.797 1 74.81 508 ILE B CA 1
ATOM 8413 C C . ILE B 1 508 ? 20.656 37.156 23.5 1 74.81 508 ILE B C 1
ATOM 8415 O O . ILE B 1 508 ? 21.688 37.688 23.047 1 74.81 508 ILE B O 1
ATOM 8419 N N . LEU B 1 509 ? 19.656 37.812 23.969 1 74.56 509 LEU B N 1
ATOM 8420 C CA . LEU B 1 509 ? 19.547 39.219 23.594 1 74.56 509 LEU B CA 1
ATOM 8421 C C . LEU B 1 509 ? 20.484 40.094 24.422 1 74.56 509 LEU B C 1
ATOM 8423 O O . LEU B 1 509 ? 20.953 41.125 23.953 1 74.56 509 LEU B O 1
ATOM 8427 N N . THR B 1 510 ? 20.734 39.562 25.672 1 72.31 510 THR B N 1
ATOM 8428 C CA . THR B 1 510 ? 21.547 40.375 26.547 1 72.31 510 THR B CA 1
ATOM 8429 C C . THR B 1 510 ? 23.031 40.062 26.375 1 72.31 510 THR B C 1
ATOM 8431 O O . THR B 1 510 ? 23.891 40.781 26.859 1 72.31 510 THR B O 1
ATOM 8434 N N . LYS B 1 511 ? 23.219 38.969 25.719 1 71.88 511 LYS B N 1
ATOM 8435 C CA . LYS B 1 511 ? 24.625 38.562 25.547 1 71.88 511 LYS B CA 1
ATOM 8436 C C . LYS B 1 511 ? 25.297 39.469 24.516 1 71.88 511 LYS B C 1
ATOM 8438 O O . LYS B 1 511 ? 24.812 39.594 23.375 1 71.88 511 LYS B O 1
ATOM 8443 N N . SER B 1 512 ? 26.328 40.125 24.891 1 61.19 512 SER B N 1
ATOM 8444 C CA . SER B 1 512 ? 26.969 41.188 24.094 1 61.19 512 SER B CA 1
ATOM 8445 C C . SER B 1 512 ? 27.719 40.562 22.906 1 61.19 512 SER B C 1
ATOM 8447 O O . SER B 1 512 ? 27.812 41.188 21.844 1 61.19 512 SER B O 1
ATOM 8449 N N . ASN B 1 513 ? 28.172 39.344 22.969 1 69.62 513 ASN B N 1
ATOM 8450 C CA . ASN B 1 513 ? 29.078 38.875 21.922 1 69.62 513 ASN B CA 1
ATOM 8451 C C . ASN B 1 513 ? 28.391 37.938 20.938 1 69.62 513 ASN B C 1
ATOM 8453 O O . ASN B 1 513 ? 29.031 37.094 20.344 1 69.62 513 ASN B O 1
ATOM 8457 N N . MET B 1 514 ? 27.094 38.156 20.75 1 77.25 514 MET B N 1
ATOM 8458 C CA . MET B 1 514 ? 26.359 37.281 19.859 1 77.25 514 MET B CA 1
ATOM 8459 C C . MET B 1 514 ? 25.5 38.062 18.891 1 77.25 514 MET B C 1
ATOM 8461 O O . MET B 1 514 ? 24.797 39 19.297 1 77.25 514 MET B O 1
ATOM 8465 N N . GLY B 1 515 ? 25.719 37.844 17.562 1 80.56 515 GLY B N 1
ATOM 8466 C CA . GLY B 1 515 ? 24.828 38.438 16.594 1 80.56 515 GLY B CA 1
ATOM 8467 C C . GLY B 1 515 ? 23.453 37.812 16.578 1 80.56 515 GLY B C 1
ATOM 8468 O O . GLY B 1 515 ? 23.312 36.594 16.75 1 80.56 515 GLY B O 1
ATOM 8469 N N . VAL B 1 516 ? 22.453 38.688 16.531 1 84.12 516 VAL B N 1
ATOM 8470 C CA . VAL B 1 516 ? 21.094 38.188 16.531 1 84.12 516 VAL B CA 1
ATOM 8471 C C . VAL B 1 516 ? 20.297 38.812 15.406 1 84.12 516 VAL B C 1
ATOM 8473 O O . VAL B 1 516 ? 20.344 40.031 15.227 1 84.12 516 VAL B O 1
ATOM 8476 N N . ILE B 1 517 ? 19.734 38 14.578 1 84.12 517 ILE B N 1
ATOM 8477 C CA . ILE B 1 517 ? 18.719 38.469 13.633 1 84.12 517 ILE B CA 1
ATOM 8478 C C . ILE B 1 517 ? 17.375 37.812 13.977 1 84.12 517 ILE B C 1
ATOM 8480 O O . ILE B 1 517 ? 17.25 36.594 14.008 1 84.12 517 ILE B O 1
ATOM 8484 N N . MET B 1 518 ? 16.391 38.656 14.281 1 83.94 518 MET B N 1
ATOM 8485 C CA . MET B 1 518 ? 15.109 38.125 14.742 1 83.94 518 MET B CA 1
ATOM 8486 C C . MET B 1 518 ? 13.953 38.688 13.938 1 83.94 518 MET B C 1
ATOM 8488 O O . MET B 1 518 ? 13.93 39.906 13.648 1 83.94 518 MET B O 1
ATOM 8492 N N . ILE B 1 519 ? 13.18 37.781 13.43 1 81.31 519 ILE B N 1
ATOM 8493 C CA . ILE B 1 519 ? 11.891 38.219 12.891 1 81.31 519 ILE B CA 1
ATOM 8494 C C . ILE B 1 519 ? 10.812 38.062 13.953 1 81.31 519 ILE B C 1
ATOM 8496 O O . ILE B 1 519 ? 10.625 36.969 14.516 1 81.31 519 ILE B O 1
ATOM 8500 N N . ASP B 1 520 ? 10.141 39.062 14.312 1 73.88 520 ASP B N 1
ATOM 8501 C CA . ASP B 1 520 ? 9.055 39 15.289 1 73.88 520 ASP B CA 1
ATOM 8502 C C . ASP B 1 520 ? 8.062 40.125 15.094 1 73.88 520 ASP B C 1
ATOM 8504 O O . ASP B 1 520 ? 8.461 41.25 14.75 1 73.88 520 ASP B O 1
ATOM 8508 N N . HIS B 1 521 ? 6.844 39.812 15.219 1 62.75 521 HIS B N 1
ATOM 8509 C CA . HIS B 1 521 ? 5.82 40.844 15.07 1 62.75 521 HIS B CA 1
ATOM 8510 C C . HIS B 1 521 ? 5.203 41.219 16.422 1 62.75 521 HIS B C 1
ATOM 8512 O O . HIS B 1 521 ? 4.438 42.188 16.516 1 62.75 521 HIS B O 1
ATOM 8518 N N . SER B 1 522 ? 5.523 40.5 17.422 1 61.59 522 SER B N 1
ATOM 8519 C CA . SER B 1 522 ? 4.785 40.656 18.672 1 61.59 522 SER B CA 1
ATOM 8520 C C . SER B 1 522 ? 5.68 41.188 19.781 1 61.59 522 SER B C 1
ATOM 8522 O O . SER B 1 522 ? 5.352 41.094 20.953 1 61.59 522 SER B O 1
ATOM 8524 N N . LEU B 1 523 ? 6.762 41.688 19.406 1 66.12 523 LEU B N 1
ATOM 8525 C CA . LEU B 1 523 ? 7.641 42.156 20.469 1 66.12 523 LEU B CA 1
ATOM 8526 C C . LEU B 1 523 ? 7.113 43.469 21.062 1 66.12 523 LEU B C 1
ATOM 8528 O O . LEU B 1 523 ? 6.59 44.312 20.344 1 66.12 523 LEU B O 1
ATOM 8532 N N . ASP B 1 524 ? 7.16 43.469 22.359 1 64.25 524 ASP B N 1
ATOM 8533 C CA . ASP B 1 524 ? 6.785 44.688 23.047 1 64.25 524 ASP B CA 1
ATOM 8534 C C . ASP B 1 524 ? 7.859 45.75 22.891 1 64.25 524 ASP B C 1
ATOM 8536 O O . ASP B 1 524 ? 8.984 45.469 22.469 1 64.25 524 ASP B O 1
ATOM 8540 N N . SER B 1 525 ? 7.5 46.969 23.172 1 68 525 SER B N 1
ATOM 8541 C CA . SER B 1 525 ? 8.398 48.125 23.016 1 68 525 SER B CA 1
ATOM 8542 C C . SER B 1 525 ? 9.664 47.969 23.844 1 68 525 SER B C 1
ATOM 8544 O O . SER B 1 525 ? 10.75 48.344 23.422 1 68 525 SER B O 1
ATOM 8546 N N . GLU B 1 526 ? 9.492 47.344 24.969 1 69.12 526 GLU B N 1
ATOM 8547 C CA . GLU B 1 526 ? 10.641 47.156 25.859 1 69.12 526 GLU B CA 1
ATOM 8548 C C . GLU B 1 526 ? 11.625 46.156 25.281 1 69.12 526 GLU B C 1
ATOM 8550 O O . GLU B 1 526 ? 12.844 46.312 25.391 1 69.12 526 GLU B O 1
ATOM 8555 N N . GLU B 1 527 ? 11.133 45.25 24.594 1 74.69 527 GLU B N 1
ATOM 8556 C CA . GLU B 1 527 ? 11.969 44.219 24.016 1 74.69 527 GLU B CA 1
ATOM 8557 C C . GLU B 1 527 ? 12.68 44.719 22.75 1 74.69 527 GLU B C 1
ATOM 8559 O O . GLU B 1 527 ? 13.789 44.281 22.438 1 74.69 527 GLU B O 1
ATOM 8564 N N . GLU B 1 528 ? 12.117 45.625 22.156 1 78.88 528 GLU B N 1
ATOM 8565 C CA . GLU B 1 528 ? 12.688 46.156 20.938 1 78.88 528 GLU B CA 1
ATOM 8566 C C . GLU B 1 528 ? 13.969 46.938 21.234 1 78.88 528 GLU B C 1
ATOM 8568 O O . GLU B 1 528 ? 14.805 47.156 20.344 1 78.88 528 GLU B O 1
ATOM 8573 N N . GLU B 1 529 ? 14.047 47.344 22.484 1 77.69 529 GLU B N 1
ATOM 8574 C CA . GLU B 1 529 ? 15.188 48.156 22.859 1 77.69 529 GLU B CA 1
ATOM 8575 C C . GLU B 1 529 ? 16.484 47.375 22.844 1 77.69 529 GLU B C 1
ATOM 8577 O O . GLU B 1 529 ? 17.578 47.938 22.766 1 77.69 529 GLU B O 1
ATOM 8582 N N . PHE B 1 530 ? 16.391 46.062 22.844 1 79.19 530 PHE B N 1
ATOM 8583 C CA . PHE B 1 530 ? 17.578 45.219 22.828 1 79.19 530 PHE B CA 1
ATOM 8584 C C . PHE B 1 530 ? 18.219 45.219 21.438 1 79.19 530 PHE B C 1
ATOM 8586 O O . PHE B 1 530 ? 19.375 44.812 21.297 1 79.19 530 PHE B O 1
ATOM 8593 N N . PHE B 1 531 ? 17.516 45.656 20.484 1 84.38 531 PHE B N 1
ATOM 8594 C CA . PHE B 1 531 ? 17.984 45.594 19.109 1 84.38 531 PHE B CA 1
ATOM 8595 C C . PHE B 1 531 ? 18.609 46.906 18.672 1 84.38 531 PHE B C 1
ATOM 8597 O O . PHE B 1 531 ? 18.094 47.969 19.016 1 84.38 531 PHE B O 1
ATOM 8604 N N . GLU B 1 532 ? 19.625 46.812 18 1 79.44 532 GLU B N 1
ATOM 8605 C CA . GLU B 1 532 ? 20.344 48 17.531 1 79.44 532 GLU B CA 1
ATOM 8606 C C . GLU B 1 532 ? 19.719 48.562 16.266 1 79.44 532 GLU B C 1
ATOM 8608 O O . GLU B 1 532 ? 19.781 49.75 16.031 1 79.44 532 GLU B O 1
ATOM 8613 N N . GLU B 1 533 ? 19.234 47.594 15.539 1 81.44 533 GLU B N 1
ATOM 8614 C CA . GLU B 1 533 ? 18.609 48 14.281 1 81.44 533 GLU B CA 1
ATOM 8615 C C . GLU B 1 533 ? 17.281 47.281 14.07 1 81.44 533 GLU B C 1
ATOM 8617 O O . GLU B 1 533 ? 17.141 46.125 14.383 1 81.44 533 GLU B O 1
ATOM 862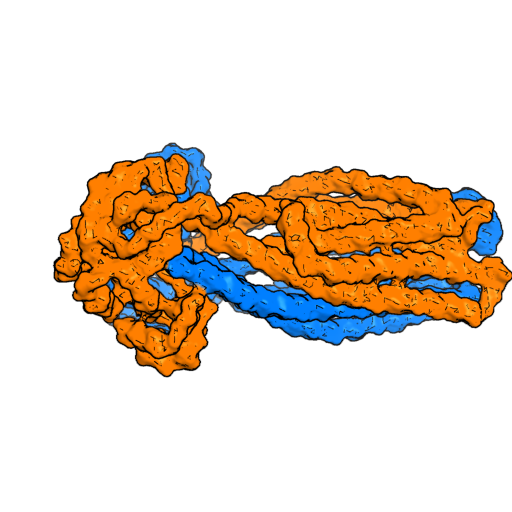2 N N . VAL B 1 534 ? 16.344 48 13.578 1 83.44 534 VAL B N 1
ATOM 8623 C CA . VAL B 1 534 ? 15.031 47.469 13.258 1 83.44 534 VAL B CA 1
ATOM 8624 C C . VAL B 1 534 ? 14.719 47.688 11.781 1 83.44 534 VAL B C 1
ATOM 8626 O O . VAL B 1 534 ? 14.758 48.844 11.305 1 83.44 534 VAL B O 1
ATOM 8629 N N . ILE B 1 535 ? 14.516 46.625 11.102 1 78.44 535 ILE B N 1
ATOM 8630 C CA . ILE B 1 535 ? 14.156 46.688 9.695 1 78.44 535 ILE B CA 1
ATOM 8631 C C . ILE B 1 535 ? 12.672 46.375 9.523 1 78.44 535 ILE B C 1
ATOM 8633 O O . ILE B 1 535 ? 12.211 45.312 9.938 1 78.44 535 ILE B O 1
ATOM 8637 N N . THR B 1 536 ? 11.922 47.25 8.914 1 81.56 536 THR B N 1
ATOM 8638 C CA . THR B 1 536 ? 10.5 47.062 8.672 1 81.56 536 THR B CA 1
ATOM 8639 C C . THR B 1 536 ? 10.242 46.75 7.199 1 81.56 536 THR B C 1
ATOM 8641 O O . THR B 1 536 ? 10.617 47.531 6.328 1 81.56 536 THR B O 1
ATOM 8644 N N . ILE B 1 537 ? 9.711 45.562 7.035 1 74.75 537 ILE B N 1
ATOM 8645 C CA . ILE B 1 537 ? 9.344 45.188 5.676 1 74.75 537 ILE B CA 1
ATOM 8646 C C . ILE B 1 537 ? 7.875 45.5 5.43 1 74.75 537 ILE B C 1
ATOM 8648 O O . ILE B 1 537 ? 7.012 45.125 6.227 1 74.75 537 ILE B O 1
ATOM 8652 N N . LYS B 1 538 ? 7.52 46.25 4.348 1 67 538 LYS B N 1
ATOM 8653 C CA . LYS B 1 538 ? 6.156 46.625 3.973 1 67 538 LYS B CA 1
ATOM 8654 C C . LYS B 1 538 ? 5.719 45.906 2.705 1 67 538 LYS B C 1
ATOM 8656 O O . LYS B 1 538 ? 6.488 45.781 1.749 1 67 538 LYS B O 1
#

Nearest PDB structures (foldseek):
  5eg1-assembly1_B  TM=8.390E-01  e=1.213E-22  Escherichia coli
  8wi0-assembly1_A  TM=7.557E-01  e=4.955E-22  Homo sapiens
  8jy4-assembly1_A  TM=7.251E-01  e=1.935E-21  Homo sapiens
  7wiw-assembly1_A  TM=7.321E-01  e=3.232E-20  Mycobacterium tuberculosis H37Rv
  7m69-assembly1_A  TM=7.245E-01  e=5.061E-17  Saccharomyces cerevisiae S288C

Organism: NCBI:txid883114

Secondary structure (DSSP, 8-state):
-HHHHHHHHHTTHHHHHHHHHHHHHHHHHHHHHHHHTHHHHHTTTTSS--HHHHHHHHHHHHHHHHHHHHHHHHHHHHHHHHHHHHHHHHHHHHHHHHHTS-HHHHHTS-HHHHHHIIIIIHHHIIIIIIHHHHHHHHHHHHHHHHHHHHHHH-HHHHHHHHHHHHHHHHTHHHHHHHHHHHHHHHHHHHHHHHHHHHHHHHTHHHHHTTT-HHHHHHHHHHHHHHHHHHHHHHHHHHHHHHHHHHHHHHHHHHHHHHHHHHHHHTTSS-THHHHHHHHHHHHHHHHHHHHHHHHHHHHHTHHHHHHHHTS----GGGS------S---EEEEEEEE-SSTTSPPEEEPPEEE-TT-EEEEEE-TTSSHHHHHHHHTTSS--SEEEEEETTEEGGGS-HHHHHHHEEEE-SS----SSBHHHHHHTTS---HHHHHHHHHHTT-HHHHHTSTTGGGPBP-GGGTTS-HHHHHHHHHHHHHHT--SEEEEESTTTT--HHHHHHIIIIIIS-TT-EEEEE-S---HHHHTT-SEEEEE-/-HHHHHHHHHTTHHHHHHHHHHHHHHHHHHHHHHHHTHHHHHTTTSSS--HHHHHHHHHHHHHHHHHHHHHHHHHHHHHHHHHHHHHHHHHHHHHHHHHTS-HHHHHTS-HHHHHHIIIIIHHHIIIIIIHHHHHHHHHHHHHHHHHHHHHHH-HHHHHHHHHHHHHHHHTHHHHHHHHHHHHHHHHHHHHHHHHHHHHHHHTHHHHHTTT-HHHHHHHHHHHHHHHHHHHHHHHHHHHHHHHHHHHHHHHHHHHHHHHHHHHHHTTSS-THHHHHHHHHHHHHHHHHHHHHHHHHHHHHTHHHHHHHHTS----GGG-------S---EEEEEEEE-SSTTSPPEEE--EEE-S-SEEEEEE-TTSSHHHHHHHHTTSS--SEEEEEETTEEGGGS-HHHHHHHEEEE-SS----SSBHHHHHHTTS---HHHHHHHHHHTT-HHHHHTSTTGGGPBP-GGGTTS-HHHHHHHHHHHHHHT--SEEEEESTTTT--HHHHHHHIIIIIS-TT-EEEEE-S---HHHHTT-SEEEEE-

Foldseek 3Di:
DVPLLVVLCVVVVVLVVVLLVLLLLLLLLLLVLLLLLLLQCLQPVVHDHDPVSNVVSVVVSVVSVVVSVVSVVVSVVSLVVSLVSSLVSQLVVLVLLQVQFFLLVNVVDDPVVSVCLNPVLSVLCSVQASVLVSLLSNLVSNQVSLLVSLVVQPNVLSVLLVVLLVVLQPVLVVLLVVLVVLVVVLVVLVVVLVVVLVVLVVCVVVCVVVVNCVVSVVVNVVSCVVNVVSVVSSVVSVVVSVVVNVVSLVVSLVVSLVVQVVCVVVVSGPPSSSSSSNSSSVSNSVSSVSNNSSVSSNVVSVVSVVVSVPSPRPPLPPADADQDDAFFKKWWDFFWADSDPPGDIDTDHTDMDGGQAEEEEEEDPPLCVVVVVCVQLVSDDTPDTFMDTPNHTNVRHRNCNSCLAEAEDDQQDAADQFFLQCSQQPPHDDDVVLLLVLCVLLVCNVVLVPDVVRRRDTQDGRNPVDDPQVVLSSNVSSRVSSPHQEYEEEQSPVSHDPSNVVSCCVPPLPDGRHRYYYYHHPDDPVSCVSGPYYHYRD/DVPLLVVLCVVVVVLVVVLLVLLLLLLLLLLVLLLLLLLQCLQPVVHDHDPVSNVVSVVVSVVSVVVSVVSVVVSVVSLVVSLVSSLVSQLVLLVLLQVQFFLLVNVVDDPVVSVCLNPVLSVLCSVQASVLVSLLSNLVSNQVSLLVSLVVFPNVLSVLLVVLLVVLQPVLVVLLVVLVVLVVVLVVLVVVLVVVLVVLVVCVVVCVVVVNCVVSVVVNVVSCVVNVVSVVSSVVSVVVSVVVNVVSLVVSLVVSLVVQVVCVVVVSGPPSSSSSSNSSSVSNSVSSVSNNSSVSSNVVSVVSVVVSVPSPRPPPPDFPADQDDAFFKKWWDFFWADSDPPGDIDTDHTDMDGRQWEEEEEEDPPLCVVVVVCVQLVSDDTPDTFMDTPNHTNVRHDNCNSCLAEAEDDQQDAADQFFLQCSQQPPHDDDVVLLLVLCVLLVCNVVLVPDVVRRRDTQDGRNPVDDPQVVLSSNVSSRVSSVHQEYEEEQSPVSHDPSNVVSCCVPPLPDRRHRYYYYHHDDDPVSCVSGPYYHYRD

Solvent-accessible surface area (backbone atoms only — not comparable to full-atom values): 55570 Å² total; per-residue (Å²): 97,67,65,62,50,49,56,52,48,60,78,45,43,70,62,49,53,52,35,51,51,34,37,46,50,29,28,46,35,52,38,47,46,19,54,52,43,16,55,72,47,44,49,58,72,90,42,86,54,52,70,67,57,54,52,50,53,50,49,54,47,48,52,42,51,51,52,29,46,53,34,46,47,52,29,53,50,49,43,49,53,49,50,51,52,46,51,51,48,49,46,49,52,50,47,53,36,60,69,38,37,54,60,52,64,56,68,72,46,56,66,66,59,56,48,37,53,71,46,57,46,46,53,45,37,43,64,22,30,56,46,16,53,55,40,31,54,33,13,53,43,22,33,54,44,27,41,55,58,41,33,72,60,33,53,66,58,29,52,52,46,53,59,50,48,54,56,60,60,60,57,53,57,63,49,48,55,52,40,50,53,36,43,52,52,30,52,54,42,47,52,50,42,49,53,43,49,47,32,49,57,70,29,38,65,62,25,61,50,52,68,29,54,61,32,55,54,52,50,46,51,54,48,46,49,58,41,48,53,40,44,48,56,31,48,49,50,50,49,48,44,51,47,50,51,52,47,49,48,51,48,43,44,50,49,47,46,47,52,43,48,53,36,30,64,72,66,62,32,61,74,11,49,46,47,13,42,61,42,33,41,49,48,30,51,49,13,52,52,36,37,55,53,21,51,54,33,32,59,63,29,46,63,60,38,51,63,54,66,66,55,59,55,51,69,77,78,74,66,84,51,62,82,68,72,84,76,29,32,42,38,38,40,55,32,28,36,49,94,39,96,86,42,75,72,45,77,43,76,64,48,74,44,72,70,33,54,30,31,33,39,32,48,58,89,84,55,58,60,68,55,51,54,34,45,76,68,52,45,42,79,64,73,39,62,46,48,25,49,62,86,36,50,43,90,50,41,42,67,65,55,50,30,58,37,33,41,68,42,55,65,75,73,68,56,47,60,35,25,50,48,48,58,37,46,54,60,52,90,69,59,66,67,60,54,52,51,33,29,50,67,54,68,40,48,66,64,37,66,69,38,72,70,30,54,61,27,68,37,39,73,78,31,68,83,46,54,70,49,55,50,51,38,46,54,48,28,24,55,61,67,61,72,53,47,27,39,35,32,36,45,55,61,79,72,44,41,71,68,54,48,51,38,45,44,61,65,47,57,60,37,83,86,38,23,32,40,33,36,50,79,78,71,50,76,76,61,54,65,60,35,78,42,77,44,76,47,129,98,68,66,64,49,49,56,50,48,61,77,45,44,69,60,48,53,51,35,51,51,33,35,45,51,30,27,46,35,52,38,48,48,20,54,53,43,15,56,71,46,45,50,56,72,88,42,86,53,52,70,66,58,53,50,50,54,49,48,53,49,48,49,43,50,49,52,29,46,52,34,47,47,52,29,52,52,50,42,51,53,49,51,50,53,46,51,52,46,50,46,50,52,51,47,52,37,60,68,38,35,53,59,49,65,56,66,72,48,57,66,65,59,56,48,36,53,70,44,59,45,48,52,45,35,41,65,21,30,56,47,16,54,55,41,32,53,32,14,54,42,22,34,54,43,26,43,55,56,42,32,74,60,33,54,67,58,28,54,51,45,52,59,49,49,54,56,60,59,61,58,53,58,63,48,46,54,53,40,49,52,36,44,52,52,30,52,55,42,47,51,51,42,49,53,42,48,46,31,48,57,69,28,36,66,61,24,60,50,51,66,27,55,62,32,54,55,52,50,46,51,53,48,46,49,58,42,48,52,40,44,49,56,32,48,48,50,49,50,48,46,49,47,50,50,52,45,49,48,52,50,44,44,49,50,47,45,45,54,43,48,52,36,29,64,73,66,62,32,60,76,10,50,46,47,12,41,61,43,33,40,50,49,30,51,48,13,53,53,35,38,53,53,20,52,52,33,32,59,62,30,47,62,60,38,51,63,53,65,64,53,60,53,51,70,80,70,78,66,79,53,60,83,65,75,80,77,35,31,42,37,38,40,55,32,28,36,48,95,39,97,86,43,75,74,45,77,42,75,64,48,73,45,73,66,46,41,33,36,34,39,31,48,58,90,84,57,57,62,68,55,52,53,34,45,76,67,53,44,41,79,64,72,38,62,47,48,28,47,62,86,35,52,46,90,47,40,42,67,63,53,51,31,59,36,33,40,70,42,54,63,76,72,67,56,46,61,35,26,50,49,46,58,37,47,54,60,51,90,71,59,66,68,59,53,52,51,33,28,50,68,54,69,39,48,69,63,37,66,69,37,75,68,31,54,60,28,66,36,39,73,80,32,68,84,46,51,69,49,55,50,50,36,47,52,49,28,26,55,62,66,62,71,51,49,27,40,36,34,36,44,54,62,80,71,42,43,71,66,55,48,51,36,46,44,60,64,48,57,59,36,81,85,34,22,33,40,34,36,49,77,76,70,49,75,76,59,52,66,61,32,80,40,76,46,77,48,129